Protein AF-A0A8T0FEC9-F1 (afdb_monomer)

Mean predicted aligned error: 18.11 Å

InterPro domains:
  IPR011990 Tetratricopeptide-like helical domain superfamily [G3DSA:1.25.40.10] (4-139)
  IPR011990 Tetratricopeptide-like helical domain superfamily [SSF48452] (19-134)
  IPR025799 Protein arginine N-methyltransferase [PS51678] (121-468)
  IPR025799 Protein arginine N-methyltransferase [PTHR11006] (143-441)
  IPR029063 S-adenosyl-L-methionine-dependent methyltransferase superfamily [G3DSA:3.40.50.150] (140-274)
  IPR029063 S-adenosyl-L-methionine-dependent methyltransferase superfamily [SSF53335] (143-437)
  IPR055135 Protein arginine N-methyltransferase domain [PF22528] (306-437)

Foldseek 3Di:
DDPDPVVVVVVLVVLLVVLVVQLVVCVVVVVLVSSLVSVLVNLVSPVVCCVVCVVVNLVSLLSVLVVCVVVVVLVVNLVSLVSVCVSVVQALSSLQSNLVSCVVVVVLVSSLVSLVSSCVSPVPPVVSQVVNLVSLCVQDPLLVLLVLLQLVVLVLLLVLLLVLVVLPQQAEEEAQCQQVLSQVSNQVSNRPAAEYEHQRPSSQVNNVVLCVVLVGDYHYYNDHLLPDADPPRHVDAGQEYEYDQQALQGQLSVVLVSLLSNVVGRHDAQDDDPDPDDDDDDDDDDDDDDDPDDDSRRHRAYFLFKKFKKKFFKDAPVLCLLFFFDVLLCVLLVPPAGEFEDDPPPDQWDWALCLLGDMGTQADIDGQDIGGSSDSVSSVVLQVKDKTKDKGAGQAKDFRFWMKMWMWGRRDPPGIDTPDRDHPDPNDSHTITIGGDGCVQEQQFGRIAHHGKMKIWIWMRNSGIHTRHIYTPDGPRNPPRVDYQYFHSVVSSVSNVCSVVCVSNDEVCVVDVDLAFEEEEAELAPSRLLRSQLRGNYAYEYEDHPRVVNNVVSCVVSVRDPRRYHYDHLVRLLPDQAEGQEYEYDQADPLQHGDPCSLVSLLSSCVRHYHPNHAYVLQKKWKKKFFKDAPVQVSSQANPACVSSVVSPSRVSGNVSGDRDSDPVSSGDIDTPDDMDIPDMDGSSDPDPVVVVCNPPDDDPPPPCPPGPDMDMHMDRDDPDCLVVVLVVLVVVQDDDDDPVVLVVVLVVLVCLLQVLLQLVLVVCVVVVDQDDDPNHTDPDNVVSSVVSSVVSSVVVCVPPSVLLVVLSVLLSLLQSLLVRLVVLLVVLLPDALVRCDPVVVVVSVVSVVSSVVSLVSSLVVCLASLLCLLVVLLVVLLVLVLVVPPPPVPPDDDVSNVVSSVSSNCSSVVSNLSSLVSLQCQLVSVVSSVVSNVVSVVVNCVVPVDPPDDDVVVVVVVDDRSFRHNVVPGTRHNVVSVVSVVCSVVVSVVVVD

Solvent-accessible surface area (backbone atoms only — not comparable to full-atom values): 54847 Å² total; per-residue (Å²): 139,80,83,53,77,62,64,56,52,54,53,51,52,55,50,38,54,50,26,50,55,48,17,54,49,28,46,77,69,68,37,30,69,62,13,43,55,24,43,50,54,27,38,67,74,42,61,84,53,44,86,79,46,44,67,63,48,52,53,28,50,51,56,38,37,57,52,31,54,76,70,66,37,61,68,61,39,52,51,54,46,50,57,48,33,75,67,40,76,64,39,37,66,59,32,31,53,47,14,53,50,32,39,77,73,65,41,50,69,62,13,47,53,28,14,50,51,14,25,74,56,34,80,82,47,54,71,28,50,54,52,36,44,54,46,28,50,74,62,44,65,55,62,60,23,27,47,48,49,26,40,69,60,52,50,45,50,42,52,42,46,28,51,43,27,70,69,58,34,33,30,38,36,22,44,62,29,48,63,32,64,67,46,51,40,36,51,74,39,63,32,81,42,38,34,34,24,19,58,51,69,60,39,32,55,47,19,55,50,29,37,60,73,61,73,52,88,64,52,76,43,82,34,50,74,88,73,62,41,73,71,77,76,34,85,60,61,25,32,24,39,38,51,75,50,59,44,42,64,50,23,70,60,47,36,52,62,54,50,47,48,34,59,75,70,42,35,44,77,70,89,81,82,81,70,92,75,78,92,76,86,91,85,93,77,89,81,93,87,82,82,95,73,90,80,88,79,64,59,49,44,40,33,49,28,31,36,42,32,33,40,30,50,23,27,28,71,69,64,36,36,48,56,38,69,40,67,65,38,29,59,54,72,68,54,84,59,56,63,40,53,52,78,69,87,90,55,63,52,49,74,42,66,56,52,59,51,78,66,43,69,27,35,79,72,38,78,73,44,77,47,49,64,73,34,69,69,58,42,54,48,37,58,73,49,40,83,38,73,57,74,43,63,24,73,36,62,46,47,52,29,28,35,44,31,27,38,36,41,25,40,47,101,84,38,69,50,67,36,61,81,41,83,93,46,86,86,62,63,60,35,25,20,35,36,71,58,52,73,85,41,33,88,48,43,70,54,66,44,47,61,71,34,51,41,37,38,35,32,39,33,50,52,36,60,32,79,69,41,48,48,68,69,85,64,60,70,52,72,89,68,91,58,73,45,64,38,52,35,69,54,30,35,54,50,40,54,33,55,75,64,59,62,56,69,58,54,59,66,84,78,39,93,58,62,62,40,34,36,35,32,63,28,85,67,56,62,60,55,57,57,38,39,64,79,39,72,27,37,36,42,31,45,71,50,94,57,50,66,50,52,50,53,51,33,58,73,62,67,51,58,74,89,38,54,44,78,36,52,72,66,54,48,68,74,31,81,47,70,18,46,32,41,36,53,59,65,57,42,95,86,65,45,70,43,85,60,50,69,59,52,52,51,54,46,42,76,38,24,41,36,95,90,33,43,37,39,63,36,29,40,31,38,30,33,32,40,29,45,35,67,61,59,47,33,48,29,25,49,85,51,32,76,34,52,81,60,44,67,44,38,82,63,59,46,72,51,44,51,87,79,88,72,68,66,92,55,52,70,65,45,75,74,44,72,80,42,77,74,49,75,47,60,64,65,67,85,62,81,67,59,76,74,54,74,83,72,80,79,83,76,82,66,81,71,82,82,53,77,46,75,49,72,52,71,51,74,52,67,98,80,58,69,69,60,52,42,51,56,53,47,68,78,48,82,81,90,70,70,62,72,61,56,54,51,52,51,50,51,53,71,47,40,26,60,54,54,16,50,46,55,36,51,44,50,58,75,68,68,60,90,50,64,59,98,87,41,76,60,82,52,68,68,57,50,49,51,54,49,27,52,52,38,26,54,47,26,42,63,50,58,41,50,54,45,53,54,44,49,53,54,34,51,53,42,48,44,54,40,50,49,46,46,51,53,35,51,52,58,69,72,46,52,51,86,71,63,39,71,70,52,48,51,52,53,50,53,55,51,49,54,54,51,54,43,51,50,47,48,38,72,69,36,15,58,59,56,36,50,51,38,51,54,27,50,53,48,43,49,53,54,52,43,59,68,68,50,75,84,79,73,84,73,88,58,75,53,60,58,51,47,52,50,53,54,42,49,65,28,49,50,50,41,50,45,44,30,48,42,47,23,42,40,40,55,44,51,49,52,33,51,52,54,51,49,55,46,48,52,56,28,38,75,72,65,79,60,90,78,85,72,66,76,59,56,59,69,71,66,57,76,74,73,64,49,34,26,76,80,77,43,70,35,34,53,71,48,53,58,52,50,54,48,49,54,52,51,53,52,56,62,75,72,113

Sequence (994 aa):
MESTTEDWNQGRQLLLQRCKSRALSCLNEHEYSRAFAHFIVALTVEPSVKGELLNAFLFTLEKLSEKMEKEKQVNEVLMCYEQALDVLPHDSHVLHGLATTLFRLGYVECALSYFLKSYKANPFFTPSLYCMENLKNALVERWHFVMLNDKERNLAYKRAIKRAVENGHKRVLDIGAGTGILSMMAADANAEKVYACEASEIMFAVLQNVVKMNEKSIQVFPKFSTDLVIEEDLPEKVSLIVTEIFDAGLFGENSLETLDHAWEYLLEKDTEDLSPGEENDVSPTCPNHLDKSDVNVCRAKVIPYSADVYVVPVESEHFRKAFKLDNKVKQALDIKEDVIPQYLDEEPYSTEKISNIKFKYLCEPSCILKANFNSPQEIKVLLQGKNLNPSYKCTQSGNLDAFVMWFNLHLDDKETISTAPKEGSDSGCWEQAIFYVLPQYLDGVSLFCNVGDNIEAEFLCRGHFQLKKVKLPNSVPANNFNQKLTMDPSLINYLNSYGTGDIINLNLKDISHVDNASILDTSTFPCLSLKSLKDTSSVAAVLRTQYQSEIEQLRDMYGISHDRLSFKSYEDFCNSKLQCDFLIVDPVELCGLLKKNLLEDVTVLRMQCLKDSGLVVPGQIEIHAILVESETLKEHSKLISDERVDDYKISQIMNAYKIHQDIQFSALLHQKITEPFKLCTIDLNNTSENGTKSFFKDSFKTAEVEVATSAWVWYDIYLKRKQLADLLAKLQEVPFNIGETKINFLLLILCCMPIALSTVTTILIIETKSAYYSYGCKIENPFAVILLVGFKNFFNTVVFPTFENIIAMFYCLICLRLQTEIKHVTLKIQKCHYRSFSESKRIEILRHKSRINGALHCTEEIFARPSFLIVAANLLTCFSILSTYLDNDIWSSEILSVYAECILYSTNCLVPAIFILWIAGGIPIVESEFRETFQEKMCSRMLSTGSIGNLRLEKWFFAKQDNVLTGLGIFSYRRSSIFAVFGSLITYTVLFKD

Secondary structure (DSSP, 8-state):
----HHHHHHHHHHHHHHHHHHHHHHHHTT-HHHHHHHHHHHHHH-GGGHHHHHHHHHHHHHHHHHHHHHTT-HHHHHHHHHHHHHH-TT-HHHHHHHHHHHHHTT-HHHHHHHHHHHHHH-TT-HHHHHHHHHHHHHHS-THHHHHHH-HHHHHHHHHHHHHHHHTT--EEEEES-TTSHHHHHHHHTT-SEEEEE--SHHHHHHHHHHHHHTT---EEESS-GGG--BTTTBSS-BSEEEE----TTSSTTTHHHHHHHIIIIIBPPP-----------------------S------EEES-EEEEEEEEEE-HHHHHHHS--HHHHHHHT--SEEEE---TT-S-EEE-GGGS--EESS--EEEEEEETT-HHHHHHHHH-EEE--EEE-SS-EE--EEEEEEEEESSSS-EEE-SPPTT----S--EEEEE--GGGGTT--SEE-TT-EEEEEEEESSSEEEEEEE-SS-PPP---S-EEEE-HHHHHHHHHHHHSSGGG--GGGT---TT-EEEE-SSS-HHHHHHHHHSS-EEEEE--TTHHHHHHHHHHTT--GGGEEEE-HHHHHHS---EEEEE---B-TTSPBPTTHHHHHHHHHHHHEEEEEEEES-EEEEEEEEEE-HHHHHHHS---GGGGTT-TTHHHHGGG--PPP--TTT---EESS--EEEEEEESS---THHHHHTTTS------TTS--EEEEEEEE--S--HHHHHHHHHHTS-----HHHHHHHHHHHHHHHHHHHHHHHHHHHHTT---EETTEE---HHHHHHHHHHHHHHHHIIIIIIHHHHHHHHHHHHHHHHHHHHHHHHHHHHS-GGG--HHHHHHHHHHHHHHHHHHHHHHHHHHHHHHHHHHHHHHHHHHHHHHHH-GGG-SS--HHHHHHHHHHHHHHHHHHHHHHHHHTTHHHHHHHHHHHHHHHHHHHHHHH------HHHHHHTTSPP---EETTTEE--THHHHHHHHHHHHHHHHT--

Radius of gyration: 39.77 Å; Cα contacts (8 Å, |Δi|>4): 1464; chains: 1; bounding box: 81×115×140 Å

pLDDT: mean 79.52, std 16.79, range [25.55, 98.81]

Organism: Argiope bruennichi (NCBI:txid94029)

Structure (mmCIF, N/CA/C/O backbone):
data_AF-A0A8T0FEC9-F1
#
_entry.id   AF-A0A8T0FEC9-F1
#
loop_
_atom_site.group_PDB
_atom_site.id
_atom_site.type_symbol
_atom_site.label_atom_id
_atom_site.label_alt_id
_atom_site.label_comp_id
_atom_site.label_asym_id
_atom_site.label_entity_id
_atom_site.label_seq_id
_atom_site.pdbx_PDB_ins_code
_atom_site.Cartn_x
_atom_site.Cartn_y
_atom_site.Cartn_z
_atom_site.occupancy
_atom_site.B_iso_or_equiv
_atom_site.auth_seq_id
_atom_site.auth_comp_id
_atom_site.auth_asym_id
_atom_site.auth_atom_id
_atom_site.pdbx_PDB_model_num
ATOM 1 N N . MET A 1 1 ? 26.287 68.658 -5.099 1.00 44.84 1 MET A N 1
ATOM 2 C CA . MET A 1 1 ? 25.020 67.941 -4.852 1.00 44.84 1 MET A CA 1
ATOM 3 C C . MET A 1 1 ? 25.373 66.724 -4.025 1.00 44.84 1 MET A C 1
ATOM 5 O O . MET A 1 1 ? 25.632 65.664 -4.570 1.00 44.84 1 MET A O 1
ATOM 9 N N . GLU A 1 2 ? 25.505 66.928 -2.721 1.00 50.25 2 GLU A N 1
ATOM 10 C CA . GLU A 1 2 ? 25.789 65.876 -1.749 1.00 50.25 2 GLU A CA 1
ATOM 11 C C . GLU A 1 2 ? 24.482 65.646 -0.990 1.00 50.25 2 GLU A C 1
ATOM 13 O O . GLU A 1 2 ? 24.206 66.347 -0.021 1.00 50.25 2 GLU A O 1
ATOM 18 N N . SER A 1 3 ? 23.618 64.746 -1.478 1.00 49.72 3 SER A N 1
ATOM 19 C CA . SER A 1 3 ? 22.569 64.205 -0.610 1.00 49.72 3 SER A CA 1
ATOM 20 C C . SER A 1 3 ? 23.253 63.198 0.303 1.00 49.72 3 SER A C 1
ATOM 22 O O . SER A 1 3 ? 23.749 62.166 -0.158 1.00 49.72 3 SER A O 1
ATOM 24 N N . THR A 1 4 ? 23.343 63.550 1.575 1.00 57.47 4 THR A N 1
ATOM 25 C CA . THR A 1 4 ? 23.932 62.731 2.625 1.00 57.47 4 THR A CA 1
ATOM 26 C C . THR A 1 4 ? 23.142 61.429 2.770 1.00 57.47 4 THR A C 1
ATOM 28 O O . THR A 1 4 ? 21.935 61.363 2.537 1.00 57.47 4 THR A O 1
ATOM 31 N N . THR A 1 5 ? 23.826 60.358 3.153 1.00 57.78 5 THR A N 1
ATOM 32 C CA . THR A 1 5 ? 23.263 59.018 3.386 1.00 57.78 5 THR A CA 1
ATOM 33 C C . THR A 1 5 ? 22.081 58.995 4.378 1.00 57.78 5 THR A C 1
ATOM 35 O O . THR A 1 5 ? 21.315 58.034 4.380 1.00 57.78 5 THR A O 1
ATOM 38 N N . GLU A 1 6 ? 21.887 60.047 5.183 1.00 57.72 6 GLU A N 1
ATOM 39 C CA . GLU A 1 6 ? 20.744 60.226 6.095 1.00 57.72 6 GLU A CA 1
ATOM 40 C C . GLU A 1 6 ? 19.418 60.547 5.384 1.00 57.72 6 GLU A C 1
ATOM 42 O O . GLU A 1 6 ? 18.418 59.885 5.672 1.00 57.72 6 GLU A O 1
ATOM 47 N N . ASP A 1 7 ? 19.400 61.470 4.414 1.00 62.22 7 ASP A N 1
ATOM 48 C CA . ASP A 1 7 ? 18.182 61.821 3.655 1.00 62.22 7 ASP A CA 1
ATOM 49 C C . ASP A 1 7 ? 17.648 60.611 2.872 1.00 62.22 7 ASP A C 1
ATOM 51 O O . ASP A 1 7 ? 16.439 60.380 2.756 1.00 62.22 7 ASP A O 1
ATOM 55 N N . TRP A 1 8 ? 18.571 59.786 2.374 1.00 66.62 8 TRP A N 1
ATOM 56 C CA . TRP A 1 8 ? 18.247 58.571 1.635 1.00 66.62 8 TRP A CA 1
ATOM 57 C C . TRP A 1 8 ? 17.603 57.504 2.535 1.00 66.62 8 TRP A C 1
ATOM 59 O O . TRP A 1 8 ? 16.607 56.883 2.158 1.00 66.62 8 TRP A O 1
ATOM 69 N N . ASN A 1 9 ? 18.107 57.335 3.762 1.00 71.94 9 ASN A N 1
ATOM 70 C CA . ASN A 1 9 ? 17.534 56.412 4.746 1.00 71.94 9 ASN A CA 1
ATOM 71 C C . ASN A 1 9 ? 16.155 56.870 5.246 1.00 71.94 9 ASN A C 1
ATOM 73 O O . ASN A 1 9 ? 15.258 56.040 5.420 1.00 71.94 9 ASN A O 1
ATOM 77 N N . GLN A 1 10 ? 15.947 58.178 5.418 1.00 77.31 10 GLN A N 1
ATOM 78 C CA . GLN A 1 10 ? 14.655 58.729 5.831 1.00 77.31 10 GLN A CA 1
ATOM 79 C C . GLN A 1 10 ? 13.586 58.573 4.735 1.00 77.31 10 GLN A C 1
ATOM 81 O O . GLN A 1 10 ? 12.463 58.143 5.013 1.00 77.31 10 GLN A O 1
ATOM 86 N N . GLY A 1 11 ? 13.944 58.834 3.472 1.00 79.62 11 GLY A N 1
ATOM 87 C CA . GLY A 1 11 ? 13.072 58.584 2.321 1.00 79.62 11 GLY A CA 1
ATOM 88 C C . GLY A 1 11 ? 12.702 57.104 2.166 1.00 79.62 11 GLY A C 1
ATOM 89 O O . GLY A 1 11 ? 11.538 56.775 1.920 1.00 79.62 11 GLY A O 1
ATOM 90 N N . ARG A 1 12 ? 13.667 56.203 2.391 1.00 81.75 12 ARG A N 1
ATOM 91 C CA . ARG A 1 12 ? 13.466 54.748 2.353 1.00 81.75 12 ARG A CA 1
ATOM 92 C C . ARG A 1 12 ? 12.464 54.268 3.408 1.00 81.75 12 ARG A C 1
ATOM 94 O O . ARG A 1 12 ? 11.558 53.504 3.076 1.00 81.75 12 ARG A O 1
ATOM 101 N N . GLN A 1 13 ? 12.565 54.750 4.649 1.00 82.81 13 GLN A N 1
ATOM 102 C CA . GLN A 1 13 ? 11.613 54.385 5.708 1.00 82.81 13 GLN A CA 1
ATOM 103 C C . GLN A 1 13 ? 10.195 54.910 5.444 1.00 82.81 13 GLN A C 1
ATOM 105 O O . GLN A 1 13 ? 9.222 54.182 5.648 1.00 82.81 13 GLN A O 1
ATOM 110 N N . LEU A 1 14 ? 10.061 56.138 4.932 1.00 86.06 14 LEU A N 1
ATOM 111 C CA . LEU A 1 14 ? 8.759 56.703 4.558 1.00 86.06 14 LEU A CA 1
ATOM 112 C C . LEU A 1 14 ? 8.088 55.914 3.425 1.00 86.06 14 LEU A C 1
ATOM 114 O O . LEU A 1 14 ? 6.877 55.675 3.468 1.00 86.06 14 LEU A O 1
ATOM 118 N N . LEU A 1 15 ? 8.863 55.496 2.419 1.00 87.06 15 LEU A N 1
ATOM 119 C CA . LEU A 1 15 ? 8.370 54.657 1.328 1.00 87.06 15 LEU A CA 1
ATOM 120 C C . LEU A 1 15 ? 7.892 53.296 1.849 1.00 87.06 15 LEU A C 1
ATOM 122 O O . LEU A 1 15 ? 6.778 52.882 1.528 1.00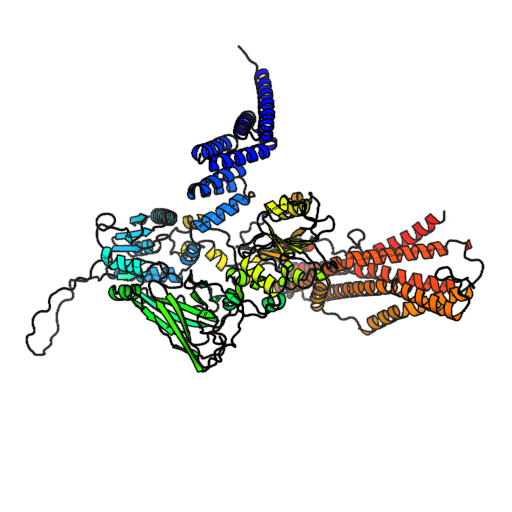 87.06 15 LEU A O 1
ATOM 126 N N . LEU A 1 16 ? 8.688 52.642 2.699 1.00 87.50 16 LEU A N 1
ATOM 127 C CA . LEU A 1 16 ? 8.346 51.357 3.309 1.00 87.50 16 LEU A CA 1
ATOM 128 C C . LEU A 1 16 ? 7.035 51.432 4.102 1.00 87.50 16 LEU A C 1
ATOM 130 O O . LEU A 1 16 ? 6.138 50.610 3.903 1.00 87.50 16 LEU A O 1
ATOM 134 N N . GLN A 1 17 ? 6.888 52.446 4.959 1.00 87.19 17 GLN A N 1
ATOM 135 C CA . GLN A 1 17 ? 5.692 52.628 5.781 1.00 87.19 17 GLN A CA 1
ATOM 136 C C . GLN A 1 17 ? 4.437 52.852 4.921 1.00 87.19 17 GLN A C 1
ATOM 138 O O . GLN A 1 17 ? 3.382 52.274 5.197 1.00 87.19 17 GLN A O 1
ATOM 143 N N . ARG A 1 18 ? 4.552 53.643 3.843 1.00 89.31 18 ARG A N 1
ATOM 144 C CA . ARG A 1 18 ? 3.454 53.875 2.891 1.00 89.31 18 ARG A CA 1
ATOM 145 C C . ARG A 1 18 ? 3.078 52.615 2.117 1.00 89.31 18 ARG A C 1
ATOM 147 O O . ARG A 1 18 ? 1.889 52.316 2.024 1.00 89.31 18 ARG A O 1
ATOM 154 N N . CYS A 1 19 ? 4.054 51.883 1.578 1.00 90.31 19 CYS A N 1
ATOM 155 C CA . CYS A 1 19 ? 3.794 50.647 0.837 1.00 90.31 19 CYS A CA 1
ATOM 156 C C . CYS A 1 19 ? 3.143 49.594 1.733 1.00 90.31 19 CYS A C 1
ATOM 158 O O . CYS A 1 19 ? 2.130 49.023 1.346 1.00 90.31 19 CYS A O 1
ATOM 160 N N . LYS A 1 20 ? 3.638 49.412 2.961 1.00 89.75 20 LYS A N 1
ATOM 161 C CA . LYS A 1 20 ? 3.048 48.489 3.938 1.00 89.75 20 LYS A CA 1
ATOM 162 C C . LYS A 1 20 ? 1.596 48.835 4.273 1.00 89.75 20 LYS A C 1
ATOM 164 O O . LYS A 1 20 ? 0.726 47.969 4.217 1.00 89.75 20 LYS A O 1
ATOM 169 N N . SER A 1 21 ? 1.324 50.098 4.606 1.00 90.19 21 SER A N 1
ATOM 170 C CA . SER A 1 21 ? -0.034 50.544 4.940 1.00 90.19 21 SER A CA 1
ATOM 171 C C . SER A 1 21 ? -0.998 50.366 3.765 1.00 90.19 21 SER A C 1
ATOM 173 O O . SER A 1 21 ? -2.116 49.896 3.968 1.00 90.19 21 SER A O 1
ATOM 175 N N . ARG A 1 22 ? -0.562 50.680 2.537 1.00 92.06 22 ARG A N 1
ATOM 176 C CA . ARG A 1 22 ? -1.381 50.473 1.336 1.00 92.06 22 ARG A CA 1
ATOM 177 C C . ARG A 1 22 ? -1.599 49.002 1.015 1.00 92.06 22 ARG A C 1
ATOM 179 O O . ARG A 1 22 ? -2.723 48.640 0.697 1.00 92.06 22 ARG A O 1
ATOM 186 N N . ALA A 1 23 ? -0.570 48.164 1.138 1.00 90.50 23 ALA A N 1
ATOM 187 C CA . ALA A 1 23 ? -0.684 46.731 0.886 1.00 90.50 23 ALA A CA 1
ATOM 188 C C . ALA A 1 23 ? -1.773 46.093 1.764 1.00 90.50 23 ALA A C 1
ATOM 190 O O . ALA A 1 23 ? -2.643 45.391 1.255 1.00 90.50 23 ALA A O 1
ATOM 191 N N . LEU A 1 24 ? -1.781 46.414 3.063 1.00 89.94 24 LEU A N 1
ATOM 192 C CA . LEU A 1 24 ? -2.787 45.916 4.006 1.00 89.94 24 LEU A CA 1
ATOM 193 C C . LEU A 1 24 ? -4.190 46.494 3.747 1.00 89.94 24 LEU A C 1
ATOM 195 O O . LEU A 1 24 ? -5.170 45.766 3.869 1.00 89.94 24 LEU A O 1
ATOM 199 N N . SER A 1 25 ? -4.303 47.771 3.359 1.00 92.88 25 SER A N 1
ATOM 200 C CA . SER A 1 25 ? -5.598 48.371 2.983 1.00 92.88 25 SER A CA 1
ATOM 201 C C . SER A 1 25 ? -6.195 47.684 1.756 1.00 92.88 25 SER A C 1
ATOM 203 O O . SER A 1 25 ? -7.327 47.214 1.810 1.00 92.88 25 SER A O 1
ATOM 205 N N . CYS A 1 26 ? -5.410 47.547 0.680 1.00 93.12 26 CYS A N 1
ATOM 206 C CA . CYS A 1 26 ? -5.843 46.869 -0.541 1.00 93.12 26 CYS A CA 1
ATOM 207 C C . CYS A 1 26 ? -6.216 45.406 -0.275 1.00 93.12 26 CYS A C 1
ATOM 209 O O . CYS A 1 26 ? -7.169 44.905 -0.863 1.00 93.12 26 CYS A O 1
ATOM 211 N N . LEU A 1 27 ? -5.496 44.723 0.623 1.00 90.00 27 LEU A N 1
ATOM 212 C CA . LEU A 1 27 ? -5.830 43.357 1.015 1.00 90.00 27 LEU A CA 1
ATOM 213 C C . LEU A 1 27 ? -7.209 43.277 1.692 1.00 90.00 27 LEU A C 1
ATOM 215 O O . LEU A 1 27 ? -8.019 42.433 1.316 1.00 90.00 27 LEU A O 1
ATOM 219 N N . ASN A 1 28 ? -7.505 44.178 2.633 1.00 89.12 28 ASN A N 1
ATOM 220 C CA . ASN A 1 28 ? -8.816 44.242 3.294 1.00 89.12 28 ASN A CA 1
ATOM 221 C C . ASN A 1 28 ? -9.952 44.588 2.312 1.00 89.12 28 ASN A C 1
ATOM 223 O O . ASN A 1 28 ? -11.082 44.126 2.465 1.00 89.12 28 ASN A O 1
ATOM 227 N N . GLU A 1 29 ? -9.646 45.366 1.275 1.00 92.38 29 GLU A N 1
ATOM 228 C CA . GLU A 1 29 ? -10.561 45.716 0.181 1.00 92.38 29 GLU A CA 1
ATOM 229 C C . GLU A 1 29 ? -10.666 44.620 -0.899 1.00 92.38 29 GLU A C 1
ATOM 231 O O . GLU A 1 29 ? -11.400 44.787 -1.869 1.00 92.38 29 GLU A O 1
ATOM 236 N N . HIS A 1 30 ? -9.981 43.480 -0.728 1.00 89.94 30 HIS A N 1
ATOM 237 C CA . HIS A 1 30 ? -9.930 42.363 -1.683 1.00 89.94 30 HIS A CA 1
ATOM 238 C C . HIS A 1 30 ? -9.327 42.741 -3.058 1.00 89.94 30 HIS A C 1
ATOM 240 O O . HIS A 1 30 ? -9.510 42.042 -4.057 1.00 89.94 30 HIS A O 1
ATOM 246 N N . GLU A 1 31 ? -8.544 43.824 -3.127 1.00 93.12 31 GLU A N 1
ATOM 247 C CA . GLU A 1 31 ? -7.797 44.252 -4.315 1.00 93.12 31 GLU A CA 1
ATOM 248 C C . GLU A 1 31 ? -6.422 43.553 -4.394 1.00 93.12 31 GLU A C 1
ATOM 250 O O . GLU A 1 31 ? -5.362 44.187 -4.317 1.00 93.12 31 GLU A O 1
ATOM 255 N N . TYR A 1 32 ? -6.423 42.225 -4.558 1.00 92.88 32 TYR A N 1
ATOM 256 C CA . TYR A 1 32 ? -5.216 41.388 -4.441 1.00 92.88 32 TYR A CA 1
ATOM 257 C C . TYR A 1 32 ? -4.060 41.799 -5.367 1.00 92.88 32 TYR A C 1
ATOM 259 O O . TYR A 1 32 ? -2.910 41.798 -4.940 1.00 92.88 32 TYR A O 1
ATOM 267 N N . SER A 1 33 ? -4.334 42.225 -6.606 1.00 92.06 33 SER A N 1
ATOM 268 C CA . SER A 1 33 ? -3.286 42.645 -7.552 1.00 92.06 33 SER A CA 1
ATOM 269 C C . SER A 1 33 ? -2.540 43.900 -7.082 1.00 92.06 33 SER A C 1
ATOM 271 O O . SER A 1 33 ? -1.316 43.979 -7.191 1.00 92.06 33 SER A O 1
ATOM 273 N N . ARG A 1 34 ? -3.261 44.887 -6.526 1.00 92.94 34 ARG A N 1
ATOM 274 C CA . ARG A 1 34 ? -2.649 46.116 -5.993 1.00 92.94 34 ARG A CA 1
ATOM 275 C C . ARG A 1 34 ? -1.933 45.853 -4.676 1.00 92.94 34 ARG A C 1
ATOM 277 O O . ARG A 1 34 ? -0.837 46.373 -4.467 1.00 92.94 34 ARG A O 1
ATOM 284 N N . ALA A 1 35 ? -2.527 45.022 -3.820 1.00 94.44 35 ALA A N 1
ATOM 285 C CA . ALA A 1 35 ? -1.894 44.575 -2.587 1.00 94.44 35 ALA A CA 1
ATOM 286 C C . ALA A 1 35 ? -0.553 43.882 -2.882 1.00 94.44 35 ALA A C 1
ATOM 288 O O . ALA A 1 35 ? 0.465 44.265 -2.308 1.00 94.44 35 ALA A O 1
ATOM 289 N N . PHE A 1 36 ? -0.528 42.948 -3.841 1.00 95.38 36 PHE A N 1
ATOM 290 C CA . PHE A 1 36 ? 0.675 42.230 -4.263 1.00 95.38 36 PHE A CA 1
ATOM 291 C C . PHE A 1 36 ? 1.779 43.182 -4.736 1.00 95.38 36 PHE A C 1
ATOM 293 O O . PHE A 1 36 ? 2.889 43.131 -4.212 1.00 95.38 36 PHE A O 1
ATOM 300 N N . ALA A 1 37 ? 1.467 44.122 -5.635 1.00 94.25 37 ALA A N 1
ATOM 301 C CA . ALA A 1 37 ? 2.440 45.104 -6.117 1.00 94.25 37 ALA A CA 1
ATOM 302 C C . ALA A 1 37 ? 3.047 45.945 -4.975 1.00 94.25 37 ALA A C 1
ATOM 304 O O . ALA A 1 37 ? 4.256 46.182 -4.941 1.00 94.25 37 ALA A O 1
ATOM 305 N N . HIS A 1 38 ? 2.231 46.371 -4.005 1.00 94.06 38 HIS A N 1
ATOM 306 C CA . HIS A 1 38 ? 2.720 47.106 -2.837 1.00 94.06 38 HIS A CA 1
ATOM 307 C C . HIS A 1 38 ? 3.571 46.244 -1.896 1.00 94.06 38 HIS A C 1
ATOM 309 O O . HIS A 1 38 ? 4.562 46.750 -1.362 1.00 94.06 38 HIS A O 1
ATOM 315 N N . PHE A 1 39 ? 3.233 44.963 -1.718 1.00 93.88 39 PHE A N 1
ATOM 316 C CA . PHE A 1 39 ? 4.066 44.032 -0.961 1.00 93.88 39 PHE A CA 1
ATOM 317 C C . PHE A 1 39 ? 5.415 43.776 -1.638 1.00 93.88 39 PHE A C 1
ATOM 319 O O . PHE A 1 39 ? 6.428 43.816 -0.944 1.00 93.88 39 PHE A O 1
ATOM 326 N N . ILE A 1 40 ? 5.451 43.586 -2.963 1.00 93.75 40 ILE A N 1
ATOM 327 C CA . ILE A 1 40 ? 6.703 43.427 -3.719 1.00 93.75 40 ILE A CA 1
ATOM 328 C C . ILE A 1 40 ? 7.610 44.633 -3.480 1.00 93.75 40 ILE A C 1
ATOM 330 O O . ILE A 1 40 ? 8.728 44.462 -3.008 1.00 93.75 40 ILE A O 1
ATOM 334 N N . VAL A 1 41 ? 7.109 45.859 -3.676 1.00 92.25 41 VAL A N 1
ATOM 335 C CA . VAL A 1 41 ? 7.908 47.073 -3.430 1.00 92.25 41 VAL A CA 1
ATOM 336 C C . VAL A 1 41 ? 8.391 47.147 -1.979 1.00 92.25 41 VAL A C 1
ATOM 338 O O . VAL A 1 41 ? 9.546 47.490 -1.743 1.00 92.25 41 VAL A O 1
ATOM 341 N N . ALA A 1 42 ? 7.542 46.823 -0.998 1.00 90.31 42 ALA A N 1
ATOM 342 C CA . ALA A 1 42 ? 7.940 46.837 0.410 1.00 90.31 42 ALA A CA 1
ATOM 343 C C . ALA A 1 42 ? 9.076 45.838 0.703 1.00 90.31 42 ALA A C 1
ATOM 345 O O . ALA A 1 42 ? 10.049 46.204 1.364 1.00 90.31 42 ALA A O 1
ATOM 346 N N . LEU A 1 43 ? 8.980 44.613 0.176 1.00 88.81 43 LEU A N 1
ATOM 347 C CA . LEU A 1 43 ? 9.977 43.555 0.360 1.00 88.81 43 LEU A CA 1
ATOM 348 C C . LEU A 1 43 ? 11.275 43.827 -0.417 1.00 88.81 43 LEU A C 1
ATOM 350 O O . LEU A 1 43 ? 12.351 43.543 0.103 1.00 88.81 43 LEU A O 1
ATOM 354 N N . THR A 1 44 ? 11.204 44.439 -1.604 1.00 89.75 44 THR A N 1
ATOM 355 C CA . THR A 1 44 ? 12.387 44.903 -2.350 1.00 89.75 44 THR A CA 1
ATOM 356 C C . THR A 1 44 ? 13.108 46.028 -1.604 1.00 89.75 44 THR A C 1
ATOM 358 O O . THR A 1 44 ? 14.337 46.061 -1.560 1.00 89.75 44 THR A O 1
ATOM 361 N N . VAL A 1 45 ? 12.357 46.970 -1.019 1.00 86.75 45 VAL A N 1
ATOM 362 C CA . VAL A 1 45 ? 12.921 48.131 -0.314 1.00 86.75 45 VAL A CA 1
ATOM 363 C C . VAL A 1 45 ? 13.571 47.728 1.004 1.00 86.75 45 VAL A C 1
ATOM 365 O O . VAL A 1 45 ? 14.627 48.269 1.329 1.00 86.75 45 VAL A O 1
ATOM 368 N N . GLU A 1 46 ? 12.972 46.823 1.779 1.00 85.94 46 GLU A N 1
ATOM 369 C CA . GLU A 1 46 ? 13.501 46.389 3.075 1.00 85.94 46 GLU A CA 1
ATOM 370 C C . GLU A 1 46 ? 13.201 44.900 3.337 1.00 85.94 46 GLU A C 1
ATOM 372 O O . GLU A 1 46 ? 12.186 44.562 3.945 1.00 85.94 46 GLU A O 1
ATOM 377 N N . PRO A 1 47 ? 14.101 43.982 2.944 1.00 82.44 47 PRO A N 1
ATOM 378 C CA . PRO A 1 47 ? 13.895 42.547 3.148 1.00 82.44 47 PRO A CA 1
ATOM 379 C C . PRO A 1 47 ? 13.728 42.137 4.621 1.00 82.44 47 PRO A C 1
ATOM 381 O O . PRO A 1 47 ? 13.135 41.096 4.908 1.00 82.44 47 PRO A O 1
ATOM 384 N N . SER A 1 48 ? 14.214 42.944 5.577 1.00 78.69 48 SER A N 1
ATOM 385 C CA . SER A 1 48 ? 14.119 42.634 7.012 1.00 78.69 48 SER A CA 1
ATOM 386 C C . SER A 1 48 ? 12.684 42.627 7.558 1.00 78.69 48 SER A C 1
ATOM 388 O O . SER A 1 48 ? 12.423 41.933 8.541 1.00 78.69 48 SER A O 1
ATOM 390 N N . VAL A 1 49 ? 11.723 43.296 6.900 1.00 81.75 49 VAL A N 1
ATOM 391 C CA . VAL A 1 49 ? 10.303 43.254 7.308 1.00 81.75 49 VAL A CA 1
ATOM 392 C C . VAL A 1 49 ? 9.569 41.986 6.863 1.00 81.75 49 VAL A C 1
ATOM 394 O O . VAL A 1 49 ? 8.383 41.833 7.160 1.00 81.75 49 VAL A O 1
ATOM 397 N N . LYS A 1 50 ? 10.260 41.046 6.196 1.00 77.81 50 LYS A N 1
ATOM 398 C CA . LYS A 1 50 ? 9.698 39.758 5.757 1.00 77.81 50 LYS A CA 1
ATOM 399 C C . LYS A 1 50 ? 8.868 39.092 6.852 1.00 77.81 50 LYS A C 1
ATOM 401 O O . LYS A 1 50 ? 7.726 38.737 6.599 1.00 77.81 50 LYS A O 1
ATOM 406 N N . GLY A 1 51 ? 9.421 38.939 8.058 1.00 78.25 51 GLY A N 1
ATOM 407 C CA . GLY A 1 51 ? 8.754 38.214 9.147 1.00 78.25 51 GLY A CA 1
ATOM 408 C C . GLY A 1 51 ? 7.393 38.798 9.539 1.00 78.25 51 GLY A C 1
ATOM 409 O O . GLY A 1 51 ? 6.518 38.061 9.976 1.00 78.25 51 GLY A O 1
ATOM 410 N N . GLU A 1 52 ? 7.198 40.101 9.340 1.00 83.81 52 GLU A N 1
ATOM 411 C CA . GLU A 1 52 ? 5.942 40.782 9.645 1.00 83.81 52 GLU A CA 1
ATOM 412 C C . GLU A 1 52 ? 4.908 40.647 8.519 1.00 83.81 52 GLU A C 1
ATOM 414 O O . GLU A 1 52 ? 3.720 40.475 8.786 1.00 83.81 52 GLU A O 1
ATOM 419 N N . LEU A 1 53 ? 5.344 40.732 7.258 1.00 86.69 53 LEU A N 1
ATOM 420 C CA . LEU A 1 53 ? 4.441 40.782 6.101 1.00 86.69 53 LEU A CA 1
ATOM 421 C C . LEU A 1 53 ? 4.194 39.420 5.445 1.00 86.69 53 LEU A C 1
ATOM 423 O O . LEU A 1 53 ? 3.295 39.320 4.613 1.00 86.69 53 LEU A O 1
ATOM 427 N N . LEU A 1 54 ? 4.955 38.384 5.812 1.00 83.69 54 LEU A N 1
ATOM 428 C CA . LEU A 1 54 ? 4.973 37.093 5.119 1.00 83.69 54 LEU A CA 1
ATOM 429 C C . LEU A 1 54 ? 3.579 36.480 4.954 1.00 83.69 54 LEU A C 1
ATOM 431 O O . LEU A 1 54 ? 3.188 36.174 3.835 1.00 83.69 54 LEU A O 1
ATOM 435 N N . ASN A 1 55 ? 2.804 36.349 6.033 1.00 83.88 55 ASN A N 1
ATOM 436 C CA . ASN A 1 55 ? 1.492 35.694 5.968 1.00 83.88 55 ASN A CA 1
ATOM 437 C C . ASN A 1 55 ? 0.508 36.456 5.069 1.00 83.88 55 ASN A C 1
ATOM 439 O O . ASN A 1 55 ? -0.183 35.851 4.254 1.00 83.88 55 ASN A O 1
ATOM 443 N N . ALA A 1 56 ? 0.475 37.787 5.184 1.00 88.19 56 ALA A N 1
ATOM 444 C CA . ALA A 1 56 ? -0.390 38.628 4.362 1.00 88.19 56 ALA A CA 1
ATOM 445 C C . ALA A 1 56 ? 0.035 38.597 2.885 1.00 88.19 56 ALA A C 1
ATOM 447 O O . ALA A 1 56 ? -0.816 38.536 1.999 1.00 88.19 56 ALA A O 1
ATOM 448 N N . PHE A 1 57 ? 1.344 38.587 2.619 1.00 91.94 57 PHE A N 1
ATOM 449 C CA . PHE A 1 57 ? 1.893 38.454 1.273 1.00 91.94 57 PHE A CA 1
ATOM 450 C C . PHE A 1 57 ? 1.542 37.105 0.640 1.00 91.94 57 PHE A C 1
ATOM 452 O O . PHE A 1 57 ? 1.015 37.082 -0.469 1.00 91.94 57 PHE A O 1
ATOM 459 N N . LEU A 1 58 ? 1.782 35.997 1.350 1.00 88.94 58 LEU A N 1
ATOM 460 C CA . LEU A 1 58 ? 1.495 34.644 0.865 1.00 88.94 58 LEU A CA 1
ATOM 461 C C . LEU A 1 58 ? 0.005 34.456 0.576 1.00 88.94 58 LEU A C 1
ATOM 463 O O . LEU A 1 58 ? -0.344 33.999 -0.507 1.00 88.94 58 LEU A O 1
ATOM 467 N N . PHE A 1 59 ? -0.867 34.896 1.487 1.00 88.75 59 PHE A N 1
ATOM 468 C CA . PHE A 1 59 ? -2.314 34.863 1.273 1.00 88.75 59 PHE A CA 1
ATOM 469 C C . PHE A 1 59 ? -2.736 35.706 0.059 1.00 88.75 59 PHE A C 1
ATOM 471 O O . PHE A 1 59 ? -3.578 35.292 -0.735 1.00 88.75 59 PHE A O 1
ATOM 478 N N . THR A 1 60 ? -2.128 36.885 -0.124 1.00 93.44 60 THR A N 1
ATOM 479 C CA . THR A 1 60 ? -2.394 37.737 -1.294 1.00 93.44 60 THR A CA 1
ATOM 480 C C . THR A 1 60 ? -1.975 37.047 -2.592 1.00 93.44 60 THR A C 1
ATOM 482 O O . THR A 1 60 ? -2.734 37.072 -3.557 1.00 93.44 60 THR A O 1
ATOM 485 N N . LEU A 1 61 ? -0.791 36.428 -2.619 1.00 92.69 61 LEU A N 1
ATOM 486 C CA . LEU A 1 61 ? -0.271 35.698 -3.777 1.00 92.69 61 LEU A CA 1
ATOM 487 C C . LEU A 1 61 ? -1.139 34.475 -4.113 1.00 92.69 61 LEU A C 1
ATOM 489 O O . LEU A 1 61 ? -1.450 34.248 -5.280 1.00 92.69 61 LEU A O 1
ATOM 493 N N . GLU A 1 62 ? -1.584 33.724 -3.107 1.00 88.62 62 GLU A N 1
ATOM 494 C CA . GLU A 1 62 ? -2.504 32.593 -3.277 1.00 88.62 62 GLU A CA 1
ATOM 495 C C . GLU A 1 62 ? -3.849 33.046 -3.864 1.00 88.62 62 GLU A C 1
ATOM 497 O O . GLU A 1 62 ? -4.286 32.531 -4.888 1.00 88.62 62 GLU A O 1
ATOM 502 N N . LYS A 1 63 ? -4.484 34.083 -3.302 1.00 89.81 63 LYS A N 1
ATOM 503 C CA . LYS A 1 63 ? -5.764 34.587 -3.834 1.00 89.81 63 LYS A CA 1
ATOM 504 C C . LYS A 1 63 ? -5.632 35.199 -5.227 1.00 89.81 63 LYS A C 1
ATOM 506 O O . LYS A 1 63 ? -6.540 35.067 -6.049 1.00 89.81 63 LYS A O 1
ATOM 511 N N . LEU A 1 64 ? -4.513 35.869 -5.503 1.00 91.44 64 LEU A N 1
ATOM 512 C CA . LEU A 1 64 ? -4.225 36.432 -6.819 1.00 91.44 64 LEU A CA 1
ATOM 513 C C . LEU A 1 64 ? -4.037 35.330 -7.870 1.00 91.44 64 LEU A C 1
ATOM 515 O O . LEU A 1 64 ? -4.657 35.404 -8.931 1.00 91.44 64 LEU A O 1
ATOM 519 N N . SER A 1 65 ? -3.237 34.307 -7.560 1.00 87.69 65 SER A N 1
ATOM 520 C CA . SER A 1 65 ? -3.006 33.162 -8.450 1.00 87.69 65 SER A CA 1
ATOM 521 C C . SER A 1 65 ? -4.288 32.368 -8.701 1.00 87.69 65 SER A C 1
ATOM 523 O O . SER A 1 65 ? -4.631 32.160 -9.859 1.00 87.69 65 SER A O 1
ATOM 525 N N . GLU A 1 66 ? -5.074 32.043 -7.667 1.00 85.06 66 GLU A N 1
ATOM 526 C CA . GLU A 1 66 ? -6.384 31.384 -7.817 1.00 85.06 66 GLU A CA 1
ATOM 527 C C . GLU A 1 66 ? -7.323 32.148 -8.765 1.00 85.06 66 GLU A C 1
ATOM 529 O O . GLU A 1 66 ? -8.042 31.548 -9.569 1.00 85.06 66 GLU A O 1
ATOM 534 N N . LYS A 1 67 ? -7.348 33.484 -8.665 1.00 87.62 67 LYS A N 1
ATOM 535 C CA . LYS A 1 67 ? -8.174 34.328 -9.534 1.00 87.62 67 LYS A CA 1
ATOM 536 C C . LYS A 1 67 ? -7.686 34.282 -10.985 1.00 87.62 67 LYS A C 1
ATOM 538 O O . LYS A 1 67 ? -8.495 34.072 -11.884 1.00 87.62 67 LYS A O 1
ATOM 543 N N . MET A 1 68 ? -6.386 34.458 -11.209 1.00 87.25 68 MET A N 1
ATOM 544 C CA . MET A 1 68 ? -5.791 34.456 -12.551 1.00 87.25 68 MET A CA 1
ATOM 545 C C . MET A 1 68 ? -5.870 33.076 -13.222 1.00 87.25 68 MET A C 1
ATOM 547 O O . MET A 1 68 ? -6.150 32.992 -14.417 1.00 87.25 68 MET A O 1
ATOM 551 N N . GLU A 1 69 ? -5.721 31.986 -12.462 1.00 82.00 69 GLU A N 1
ATOM 552 C CA . GLU A 1 69 ? -5.928 30.616 -12.951 1.00 82.00 69 GLU A CA 1
ATOM 553 C C . GLU A 1 69 ? -7.365 30.413 -13.456 1.00 82.00 69 GLU A C 1
ATOM 555 O O . GLU A 1 69 ? -7.565 29.890 -14.555 1.00 82.00 69 GLU A O 1
ATOM 560 N N . LYS A 1 70 ? -8.377 30.892 -12.713 1.00 84.19 70 LYS A N 1
ATOM 561 C CA . LYS A 1 70 ? -9.789 30.856 -13.152 1.00 84.19 70 LYS A CA 1
ATOM 562 C C . LYS A 1 70 ? -10.022 31.655 -14.435 1.00 84.19 70 LYS A C 1
ATOM 564 O O . LYS A 1 70 ? -10.835 31.257 -15.267 1.00 84.19 70 LYS A O 1
ATOM 569 N N . GLU A 1 71 ? -9.299 32.757 -14.606 1.00 88.50 71 GLU A N 1
ATOM 570 C CA . GLU A 1 71 ? -9.317 33.590 -15.813 1.00 88.50 71 GLU A CA 1
ATOM 571 C C . GLU A 1 71 ? -8.440 33.024 -16.953 1.00 88.50 71 GLU A C 1
ATOM 573 O O . GLU A 1 71 ? -8.382 33.618 -18.029 1.00 88.50 71 GLU A O 1
ATOM 578 N N . LYS A 1 72 ? -7.801 31.857 -16.756 1.00 82.00 72 LYS A N 1
ATOM 579 C CA . LYS A 1 72 ? -6.882 31.184 -17.698 1.00 82.00 72 LYS A CA 1
ATOM 580 C C . LYS A 1 72 ? -5.655 32.025 -18.092 1.00 82.00 72 LYS A C 1
ATOM 582 O O . LYS A 1 72 ? -5.079 31.828 -19.161 1.00 82.00 72 LYS A O 1
ATOM 587 N N . GLN A 1 73 ? -5.231 32.932 -17.217 1.00 85.44 73 GLN A N 1
ATOM 588 C CA . GLN A 1 73 ? -4.065 33.808 -17.379 1.00 85.44 73 GLN A CA 1
ATOM 589 C C . GLN A 1 73 ? -2.789 33.131 -16.858 1.00 85.44 73 GLN A C 1
ATOM 591 O O . GLN A 1 73 ? -2.233 33.492 -15.824 1.00 85.44 73 GLN A O 1
ATOM 596 N N . VAL A 1 74 ? -2.356 32.070 -17.542 1.00 80.00 74 VAL A N 1
ATOM 597 C CA . VAL A 1 74 ? -1.264 31.197 -17.071 1.00 80.00 74 VAL A CA 1
ATOM 598 C C . VAL A 1 74 ? 0.072 31.938 -16.954 1.00 80.00 74 VAL A C 1
ATOM 600 O O . VAL A 1 74 ? 0.788 31.776 -15.966 1.00 80.00 74 VAL A O 1
ATOM 603 N N . ASN A 1 75 ? 0.403 32.776 -17.939 1.00 81.00 75 ASN A N 1
ATOM 604 C CA . ASN A 1 75 ? 1.675 33.499 -17.968 1.00 81.00 75 ASN A CA 1
ATOM 605 C C . ASN A 1 75 ? 1.758 34.523 -16.832 1.00 81.00 75 ASN A C 1
ATOM 607 O O . ASN A 1 75 ? 2.796 34.656 -16.190 1.00 81.00 75 ASN A O 1
ATOM 611 N N . GLU A 1 76 ? 0.656 35.210 -16.545 1.00 87.00 76 GLU A N 1
ATOM 612 C CA . GLU A 1 76 ? 0.561 36.197 -15.477 1.00 87.00 76 GLU A CA 1
ATOM 613 C C . GLU A 1 76 ? 0.747 35.554 -14.096 1.00 87.00 76 GLU A C 1
ATOM 615 O O . GLU A 1 76 ? 1.421 36.133 -13.241 1.00 87.00 76 GLU A O 1
ATOM 620 N N . VAL A 1 77 ? 0.221 34.340 -13.888 1.00 87.25 77 VAL A N 1
ATOM 621 C CA . VAL A 1 77 ? 0.443 33.574 -12.650 1.00 87.25 77 VAL A CA 1
ATOM 622 C C . VAL A 1 77 ? 1.925 33.243 -12.480 1.00 87.25 77 VAL A C 1
ATOM 624 O O . VAL A 1 77 ? 2.488 33.494 -11.411 1.00 87.25 77 VAL A O 1
ATOM 627 N N . LEU A 1 78 ? 2.575 32.718 -13.526 1.00 85.75 78 LEU A N 1
ATOM 628 C CA . LEU A 1 78 ? 4.004 32.391 -13.484 1.00 85.75 78 LEU A CA 1
ATOM 629 C C . LEU A 1 78 ? 4.852 33.641 -13.214 1.00 85.75 78 LEU A C 1
ATOM 631 O O . LEU A 1 78 ? 5.712 33.603 -12.338 1.00 85.75 78 LEU A O 1
ATOM 635 N N . MET A 1 79 ? 4.540 34.771 -13.859 1.00 88.06 79 MET A N 1
ATOM 636 C CA . MET A 1 79 ? 5.202 36.055 -13.603 1.00 88.06 79 MET A CA 1
ATOM 637 C C . MET A 1 79 ? 5.036 36.528 -12.153 1.00 88.06 79 MET A C 1
ATOM 639 O O . MET A 1 79 ? 5.984 37.051 -11.568 1.00 88.06 79 MET A O 1
ATOM 643 N N . CYS A 1 80 ? 3.858 36.351 -11.544 1.00 91.44 80 CYS A N 1
ATOM 644 C CA . CYS A 1 80 ? 3.652 36.701 -10.135 1.00 91.44 80 CYS A CA 1
ATOM 645 C C . CYS A 1 80 ? 4.534 35.848 -9.215 1.00 91.44 80 CYS A C 1
ATOM 647 O O . CYS A 1 80 ? 5.138 36.372 -8.278 1.00 91.44 80 CYS A O 1
ATOM 649 N N . TYR A 1 81 ? 4.649 34.547 -9.485 1.00 92.69 81 TYR A N 1
ATOM 650 C CA . TYR A 1 81 ? 5.537 33.674 -8.721 1.00 92.69 81 TYR A CA 1
ATOM 651 C C . TYR A 1 81 ? 7.020 33.979 -8.957 1.00 92.69 81 TYR A C 1
ATOM 653 O O . TYR A 1 81 ? 7.786 33.946 -7.999 1.00 92.69 81 TYR A O 1
ATOM 661 N N . GLU A 1 82 ? 7.433 34.330 -10.176 1.00 89.12 82 GLU A N 1
ATOM 662 C CA . GLU A 1 82 ? 8.799 34.794 -10.460 1.00 89.12 82 GLU A CA 1
ATOM 663 C C . GLU A 1 82 ? 9.128 36.068 -9.674 1.00 89.12 82 GLU A C 1
ATOM 665 O O . GLU A 1 82 ? 10.113 36.095 -8.940 1.00 89.12 82 GLU A O 1
ATOM 670 N N . GLN A 1 83 ? 8.248 37.075 -9.706 1.00 92.12 83 GLN A N 1
ATOM 671 C CA . GLN A 1 83 ? 8.407 38.301 -8.913 1.00 92.12 83 GLN A CA 1
ATOM 672 C C . GLN A 1 83 ? 8.439 38.019 -7.407 1.00 92.12 83 GLN A C 1
ATOM 674 O O . GLN A 1 83 ? 9.187 38.653 -6.663 1.00 92.12 83 GLN A O 1
ATOM 679 N N . ALA A 1 84 ? 7.635 37.061 -6.938 1.00 92.12 84 ALA A N 1
ATOM 680 C CA . ALA A 1 84 ? 7.669 36.628 -5.549 1.00 92.12 84 ALA A CA 1
ATOM 681 C C . ALA A 1 84 ? 8.997 35.935 -5.200 1.00 92.12 84 ALA A C 1
ATOM 683 O O . ALA A 1 84 ? 9.519 36.152 -4.109 1.00 92.12 84 ALA A O 1
ATOM 684 N N . LEU A 1 85 ? 9.571 35.143 -6.109 1.00 90.62 85 LEU A N 1
ATOM 685 C CA . LEU A 1 85 ? 10.878 34.510 -5.928 1.00 90.62 85 LEU A CA 1
ATOM 686 C C . LEU A 1 85 ? 12.037 35.513 -6.008 1.00 90.62 85 LEU A C 1
ATOM 688 O O . LEU A 1 85 ? 13.030 35.308 -5.318 1.00 90.62 85 LEU A O 1
ATOM 692 N N . ASP A 1 86 ? 11.912 36.617 -6.744 1.00 89.94 86 ASP A N 1
ATOM 693 C CA . ASP A 1 86 ? 12.930 37.679 -6.754 1.00 89.94 86 ASP A CA 1
ATOM 694 C C . ASP A 1 86 ? 13.112 38.308 -5.365 1.00 89.94 86 ASP A C 1
ATOM 696 O O . ASP A 1 86 ? 14.232 38.605 -4.942 1.00 89.94 86 ASP A O 1
ATOM 700 N N . VAL A 1 87 ? 12.012 38.486 -4.625 1.00 89.94 87 VAL A N 1
ATOM 701 C CA . VAL A 1 87 ? 12.049 39.014 -3.252 1.00 89.94 87 VAL A CA 1
ATOM 702 C C . VAL A 1 87 ? 12.219 37.920 -2.192 1.00 89.94 87 VAL A C 1
ATOM 704 O O . VAL A 1 87 ? 12.746 38.192 -1.112 1.00 89.94 87 VAL A O 1
ATOM 707 N N . LEU A 1 88 ? 11.797 36.682 -2.478 1.00 88.06 88 LEU A N 1
ATOM 708 C CA . LEU A 1 88 ? 11.804 35.534 -1.563 1.00 88.06 88 LEU A CA 1
ATOM 709 C C . LEU A 1 88 ? 12.337 34.240 -2.236 1.00 88.06 88 LEU A C 1
ATOM 711 O O . LEU A 1 88 ? 11.616 33.244 -2.324 1.00 88.06 88 LEU A O 1
ATOM 715 N N . PRO A 1 89 ? 13.622 34.184 -2.638 1.00 83.94 89 PRO A N 1
ATOM 716 C CA . PRO A 1 89 ? 14.153 33.139 -3.535 1.00 83.94 89 PRO A CA 1
ATOM 717 C C . PRO A 1 89 ? 14.217 31.726 -2.940 1.00 83.94 89 PRO A C 1
ATOM 719 O O . PRO A 1 89 ? 14.302 30.733 -3.664 1.00 83.94 89 PRO A O 1
ATOM 722 N N . HIS A 1 90 ? 14.193 31.618 -1.613 1.00 86.62 90 HIS A N 1
ATOM 723 C CA . HIS A 1 90 ? 14.259 30.349 -0.881 1.00 86.62 90 HIS A CA 1
ATOM 724 C C . HIS A 1 90 ? 13.078 30.179 0.076 1.00 86.62 90 HIS A C 1
ATOM 726 O O . HIS A 1 90 ? 13.177 29.449 1.057 1.00 86.62 90 HIS A O 1
ATOM 732 N N . ASP A 1 91 ? 11.967 30.884 -0.148 1.00 89.50 91 ASP A N 1
ATOM 733 C CA . ASP A 1 91 ? 10.791 30.692 0.693 1.00 89.50 91 ASP A CA 1
ATOM 734 C C . ASP A 1 91 ? 10.007 29.449 0.268 1.00 89.50 91 ASP A C 1
ATOM 736 O O . ASP A 1 91 ? 9.537 29.342 -0.867 1.00 89.50 91 ASP A O 1
ATOM 740 N N . SER A 1 92 ? 9.866 28.496 1.190 1.00 90.56 92 SER A N 1
ATOM 741 C CA . SER A 1 92 ? 9.232 27.212 0.896 1.00 90.56 92 SER A CA 1
ATOM 742 C C . SER A 1 92 ? 7.767 27.338 0.489 1.00 90.56 92 SER A C 1
ATOM 744 O O . SER A 1 92 ? 7.340 26.529 -0.331 1.00 90.56 92 SER A O 1
ATOM 746 N N . HIS A 1 93 ? 7.026 28.345 0.971 1.00 90.19 93 HIS A N 1
ATOM 747 C CA . HIS A 1 93 ? 5.623 28.545 0.591 1.00 90.19 93 HIS A CA 1
ATOM 748 C C . HIS A 1 93 ? 5.502 29.075 -0.838 1.00 90.19 93 HIS A C 1
ATOM 750 O O . HIS A 1 93 ? 4.666 28.592 -1.596 1.00 90.19 93 HIS A O 1
ATOM 756 N N . VAL A 1 94 ? 6.364 30.019 -1.236 1.00 91.19 94 VAL A N 1
ATOM 757 C CA . VAL A 1 94 ? 6.384 30.554 -2.610 1.00 91.19 94 VAL A CA 1
ATOM 758 C C . VAL A 1 94 ? 6.805 29.467 -3.599 1.00 91.19 94 VAL A C 1
ATOM 760 O O . VAL A 1 94 ? 6.122 29.243 -4.597 1.00 91.19 94 VAL A O 1
ATOM 763 N N . LEU A 1 95 ? 7.886 28.736 -3.292 1.00 92.38 95 LEU A N 1
ATOM 764 C CA . LEU A 1 95 ? 8.357 27.612 -4.109 1.00 92.38 95 LEU A CA 1
ATOM 765 C C . LEU A 1 95 ? 7.297 26.504 -4.224 1.00 92.38 95 LEU A C 1
ATOM 767 O O . LEU A 1 95 ? 7.118 25.944 -5.302 1.00 92.38 95 LEU A O 1
ATOM 771 N N . HIS A 1 96 ? 6.584 26.205 -3.134 1.00 91.69 96 HIS A N 1
ATOM 772 C CA . HIS A 1 96 ? 5.485 25.238 -3.127 1.00 91.69 96 HIS A CA 1
ATOM 773 C C . HIS A 1 96 ? 4.290 25.715 -3.953 1.00 91.69 96 HIS A C 1
ATOM 775 O O . HIS A 1 96 ? 3.774 24.952 -4.758 1.00 91.69 96 HIS A O 1
ATOM 781 N N . GLY A 1 97 ? 3.866 26.971 -3.792 1.00 88.94 97 GLY A N 1
ATOM 782 C CA . GLY A 1 97 ? 2.764 27.542 -4.566 1.00 88.94 97 GLY A CA 1
ATOM 783 C C . GLY A 1 97 ? 3.032 27.493 -6.071 1.00 88.94 97 GLY A C 1
ATOM 784 O O . GLY A 1 97 ? 2.167 27.062 -6.835 1.00 88.94 97 GLY A O 1
ATOM 785 N N . LEU A 1 98 ? 4.257 27.830 -6.492 1.00 90.25 98 LEU A N 1
ATOM 786 C CA . LEU A 1 98 ? 4.678 27.699 -7.886 1.00 90.25 98 LEU A CA 1
ATOM 787 C C . LEU A 1 98 ? 4.675 26.235 -8.347 1.00 90.25 98 LEU A C 1
ATOM 789 O O . LEU A 1 98 ? 4.154 25.938 -9.417 1.00 90.25 98 LEU A O 1
ATOM 793 N N . ALA A 1 99 ? 5.217 25.313 -7.546 1.00 89.00 99 ALA A N 1
ATOM 794 C CA . ALA A 1 99 ? 5.218 23.887 -7.873 1.00 89.00 99 ALA A CA 1
ATOM 795 C C . ALA A 1 99 ? 3.794 23.336 -8.058 1.00 89.00 99 ALA A C 1
ATOM 797 O O . ALA A 1 99 ? 3.512 22.674 -9.053 1.00 89.00 99 ALA A O 1
ATOM 798 N N . THR A 1 100 ? 2.879 23.666 -7.145 1.00 88.12 100 THR A N 1
ATOM 799 C CA . THR A 1 100 ? 1.466 23.273 -7.216 1.00 88.12 100 THR A CA 1
ATOM 800 C C . THR A 1 100 ? 0.779 23.865 -8.446 1.00 88.12 100 THR A C 1
ATOM 802 O O . THR A 1 100 ? 0.015 23.172 -9.114 1.00 88.12 100 THR A O 1
ATOM 805 N N . THR A 1 101 ? 1.084 25.116 -8.790 1.00 84.31 101 THR A N 1
ATOM 806 C CA . THR A 1 101 ? 0.583 25.765 -10.010 1.00 84.31 101 THR A CA 1
ATOM 807 C C . THR A 1 101 ? 1.079 25.043 -11.263 1.00 84.31 101 THR A C 1
ATOM 809 O O . THR A 1 101 ? 0.281 24.654 -12.110 1.00 84.31 101 THR A O 1
ATOM 812 N N . LEU A 1 102 ? 2.390 24.801 -11.369 1.00 83.06 102 LEU A N 1
ATOM 813 C CA . LEU A 1 102 ? 2.995 24.075 -12.491 1.00 83.06 102 LEU A CA 1
ATOM 814 C C . LEU A 1 102 ? 2.393 22.677 -12.646 1.00 83.06 102 LEU A C 1
ATOM 816 O O . LEU A 1 102 ? 2.098 22.263 -13.764 1.00 83.06 102 LEU A O 1
ATOM 820 N N . PHE A 1 103 ? 2.149 21.987 -11.531 1.00 81.81 103 PHE A N 1
ATOM 821 C CA . PHE A 1 103 ? 1.487 20.688 -11.525 1.00 81.81 103 PHE A CA 1
ATOM 822 C C . PHE A 1 103 ? 0.055 20.769 -12.073 1.00 81.81 103 PHE A C 1
ATOM 824 O O . PHE A 1 103 ? -0.289 20.003 -12.969 1.00 81.81 103 PHE A O 1
ATOM 831 N N . ARG A 1 104 ? -0.761 21.732 -11.613 1.00 79.56 104 ARG A N 1
ATOM 832 C CA . ARG A 1 104 ? -2.129 21.956 -12.130 1.00 79.56 104 ARG A CA 1
ATOM 833 C C . ARG A 1 104 ? -2.161 22.275 -13.628 1.00 79.56 104 ARG A C 1
ATOM 835 O O . ARG A 1 104 ? -3.138 21.956 -14.297 1.00 79.56 104 ARG A O 1
ATOM 842 N N . LEU A 1 105 ? -1.103 22.896 -14.144 1.00 74.69 105 LEU A N 1
ATOM 843 C CA . LEU A 1 105 ? -0.935 23.222 -15.561 1.00 74.69 105 LEU A CA 1
ATOM 844 C C . LEU A 1 105 ? -0.384 22.056 -16.402 1.00 74.69 105 LEU A C 1
ATOM 846 O O . LEU A 1 105 ? -0.237 22.207 -17.610 1.00 74.69 105 LEU A O 1
ATOM 850 N N . GLY A 1 106 ? -0.074 20.911 -15.786 1.00 70.88 106 GLY A N 1
ATOM 851 C CA . GLY A 1 106 ? 0.463 19.726 -16.461 1.00 70.88 106 GLY A CA 1
ATOM 852 C C . GLY A 1 106 ? 1.989 19.703 -16.617 1.00 70.88 106 GLY A C 1
ATOM 853 O O . GLY A 1 106 ? 2.527 18.741 -17.156 1.00 70.88 106 GLY A O 1
ATOM 854 N N . TYR A 1 107 ? 2.720 20.705 -16.113 1.00 75.62 107 TYR A N 1
ATOM 855 C CA . TYR A 1 107 ? 4.190 20.747 -16.150 1.00 75.62 107 TYR A CA 1
ATOM 856 C C . TYR A 1 107 ? 4.800 19.950 -14.991 1.00 75.62 107 TYR A C 1
ATOM 858 O O . TYR A 1 107 ? 5.394 20.506 -14.060 1.00 75.62 107 TYR A O 1
ATOM 866 N N . VAL A 1 108 ? 4.635 18.631 -15.041 1.00 75.12 108 VAL A N 1
ATOM 867 C CA . VAL A 1 108 ? 4.948 17.727 -13.930 1.00 75.12 108 VAL A CA 1
ATOM 868 C C . VAL A 1 108 ? 6.433 17.742 -13.535 1.00 75.12 108 VAL A C 1
ATOM 870 O O . VAL A 1 108 ? 6.752 17.866 -12.351 1.00 75.12 108 VAL A O 1
ATOM 873 N N . GLU A 1 109 ? 7.362 17.691 -14.490 1.00 71.06 109 GLU A N 1
ATOM 874 C CA . GLU A 1 109 ? 8.803 17.695 -14.187 1.00 71.06 109 GLU A CA 1
ATOM 875 C C . GLU A 1 109 ? 9.258 18.993 -13.506 1.00 71.06 109 GLU A C 1
ATOM 877 O O . GLU A 1 109 ? 9.981 18.986 -12.500 1.00 71.06 109 GLU A O 1
ATOM 882 N N . CYS A 1 110 ? 8.789 20.130 -14.029 1.00 78.81 110 CYS A N 1
ATOM 883 C CA . CYS A 1 110 ? 9.051 21.442 -13.452 1.00 78.81 110 CYS A CA 1
ATOM 884 C C . CYS A 1 110 ? 8.500 21.511 -12.024 1.00 78.81 110 CYS A C 1
ATOM 886 O O . CYS A 1 110 ? 9.210 21.948 -11.115 1.00 78.81 110 CYS A O 1
ATOM 888 N N . ALA A 1 111 ? 7.276 21.021 -11.802 1.00 83.25 111 ALA A N 1
ATOM 889 C CA . ALA A 1 111 ? 6.675 20.951 -10.476 1.00 83.25 111 ALA A CA 1
ATOM 890 C C . ALA A 1 111 ? 7.536 20.136 -9.498 1.00 83.25 111 ALA A C 1
ATOM 892 O O . ALA A 1 111 ? 7.841 20.625 -8.407 1.00 83.25 111 ALA A O 1
ATOM 893 N N . LEU A 1 112 ? 8.017 18.951 -9.899 1.00 81.69 112 LEU A N 1
ATOM 894 C CA . LEU A 1 112 ? 8.899 18.122 -9.069 1.00 81.69 112 LEU A CA 1
ATOM 895 C C . LEU A 1 112 ? 10.177 18.873 -8.667 1.00 81.69 112 LEU A C 1
ATOM 897 O O . LEU A 1 112 ? 10.577 18.852 -7.500 1.00 81.69 112 LEU A O 1
ATOM 901 N N . SER A 1 113 ? 10.797 19.581 -9.615 1.00 81.88 113 SER A N 1
ATOM 902 C CA . SER A 1 113 ? 11.992 20.397 -9.369 1.00 81.88 113 SER A CA 1
ATOM 903 C C . SER A 1 113 ? 11.739 21.500 -8.333 1.00 81.88 113 SER A C 1
ATOM 905 O O . SER A 1 113 ? 12.557 21.707 -7.431 1.00 81.88 113 SER A O 1
ATOM 907 N N . TYR A 1 114 ? 10.596 22.189 -8.400 1.00 87.56 114 TYR A N 1
ATOM 908 C CA . TYR A 1 114 ? 10.248 23.234 -7.434 1.00 87.56 114 TYR A CA 1
ATOM 909 C C . TYR A 1 114 ? 9.806 22.682 -6.071 1.00 87.56 114 TYR A C 1
ATOM 911 O O . TYR A 1 114 ? 10.189 23.264 -5.052 1.00 87.56 114 TYR A O 1
ATOM 919 N N . PHE A 1 115 ? 9.127 21.530 -6.007 1.00 88.25 115 PHE A N 1
ATOM 920 C CA . PHE A 1 115 ? 8.889 20.834 -4.736 1.00 88.25 115 PHE A CA 1
ATOM 921 C C . PHE A 1 115 ? 10.212 20.436 -4.065 1.00 88.25 115 PHE A C 1
ATOM 923 O O . PHE A 1 115 ? 10.400 20.696 -2.875 1.00 88.25 115 PHE A O 1
ATOM 930 N N . LEU A 1 116 ? 11.178 19.914 -4.832 1.00 83.94 116 LEU A N 1
ATOM 931 C CA . LEU A 1 116 ? 12.532 19.616 -4.350 1.00 83.94 116 LEU A CA 1
ATOM 932 C C . LEU A 1 116 ? 13.256 20.867 -3.834 1.00 83.94 116 LEU A C 1
ATOM 934 O O . LEU A 1 116 ? 13.896 20.813 -2.783 1.00 83.94 116 LEU A O 1
ATOM 938 N N . LYS A 1 117 ? 13.169 21.999 -4.546 1.00 86.75 117 LYS A N 1
ATOM 939 C CA . LYS A 1 117 ? 13.740 23.281 -4.089 1.00 86.75 117 LYS A CA 1
ATOM 940 C C . LYS A 1 117 ? 13.082 23.751 -2.788 1.00 86.75 117 LYS A C 1
ATOM 942 O O . LYS A 1 117 ? 13.795 24.144 -1.869 1.00 86.75 117 LYS A O 1
ATOM 947 N N . SER A 1 118 ? 11.753 23.667 -2.691 1.00 90.62 118 SER A N 1
ATOM 948 C CA . SER A 1 118 ? 10.985 24.019 -1.488 1.00 90.62 118 SER A CA 1
ATOM 949 C C . SER A 1 118 ? 11.404 23.172 -0.280 1.00 90.62 118 SER A C 1
ATOM 951 O O . SER A 1 118 ? 11.677 23.722 0.790 1.00 90.62 118 SER A O 1
ATOM 953 N N . TYR A 1 119 ? 11.542 21.856 -0.474 1.00 85.12 119 TYR A N 1
ATOM 954 C CA . TYR A 1 119 ? 11.987 20.915 0.556 1.00 85.12 119 TYR A CA 1
ATOM 955 C C . TYR A 1 119 ? 13.445 21.148 0.978 1.00 85.12 119 TYR A C 1
ATOM 957 O O . TYR A 1 119 ? 13.752 21.157 2.166 1.00 85.12 119 TYR A O 1
ATOM 965 N N . LYS A 1 120 ? 14.356 21.404 0.029 1.00 86.62 120 LYS A N 1
ATOM 966 C CA . LYS A 1 120 ? 15.753 21.759 0.344 1.00 86.62 120 LYS A CA 1
ATOM 967 C C . LYS A 1 120 ? 15.855 23.057 1.145 1.00 86.62 120 LYS A C 1
ATOM 969 O O . LYS A 1 120 ? 16.736 23.169 1.992 1.00 86.62 120 LYS A O 1
ATOM 974 N N . ALA A 1 121 ? 14.979 24.024 0.872 1.00 87.25 121 ALA A N 1
ATOM 975 C CA . ALA A 1 121 ? 14.947 25.290 1.594 1.00 87.25 121 ALA A CA 1
ATOM 976 C C . ALA A 1 121 ? 14.413 25.141 3.030 1.00 87.25 121 ALA A C 1
ATOM 978 O O . ALA A 1 121 ? 14.938 25.774 3.945 1.00 87.25 121 ALA A O 1
ATOM 979 N N . ASN A 1 122 ? 13.411 24.281 3.243 1.00 84.19 122 ASN A N 1
ATOM 980 C CA . ASN A 1 122 ? 12.909 23.929 4.570 1.00 84.19 122 ASN A CA 1
ATOM 981 C C . ASN A 1 122 ? 12.477 22.452 4.621 1.00 84.19 122 ASN A C 1
ATOM 983 O O . ASN A 1 122 ? 11.345 22.137 4.241 1.00 84.19 122 ASN A O 1
ATOM 987 N N . PRO A 1 123 ? 13.321 21.553 5.158 1.00 79.44 123 PRO A N 1
ATOM 988 C CA . PRO A 1 123 ? 12.978 20.136 5.297 1.00 79.44 123 PRO A CA 1
ATOM 989 C C . PRO A 1 123 ? 11.775 19.862 6.212 1.00 79.44 123 PRO A C 1
ATOM 991 O O . PRO A 1 123 ? 11.179 18.793 6.133 1.00 79.44 123 PRO A O 1
ATOM 994 N N . PHE A 1 124 ? 11.391 20.820 7.065 1.00 76.19 124 PHE A N 1
ATOM 995 C CA . PHE A 1 124 ? 10.213 20.717 7.933 1.00 76.19 124 PHE A CA 1
ATOM 996 C C . PHE A 1 124 ? 8.922 21.202 7.257 1.00 76.19 124 PHE A C 1
ATOM 998 O O . PHE A 1 124 ? 7.854 21.143 7.862 1.00 76.19 124 PHE A O 1
ATOM 1005 N N . PHE A 1 125 ? 8.991 21.684 6.011 1.00 78.88 125 PHE A N 1
ATOM 1006 C CA . PHE A 1 125 ? 7.812 22.053 5.235 1.00 78.88 125 PHE A CA 1
ATOM 1007 C C . PHE A 1 125 ? 7.194 20.805 4.585 1.00 78.88 125 PHE A C 1
ATOM 1009 O O . PHE A 1 125 ? 7.422 20.491 3.414 1.00 78.88 125 PHE A O 1
ATOM 1016 N N . THR A 1 126 ? 6.411 20.078 5.383 1.00 73.69 126 THR A N 1
ATOM 1017 C CA . THR A 1 126 ? 5.812 18.787 5.016 1.00 73.69 126 THR A CA 1
ATOM 1018 C C . THR A 1 126 ? 4.917 18.802 3.769 1.00 73.69 126 THR A C 1
ATOM 1020 O O . THR A 1 126 ? 4.957 17.797 3.057 1.00 73.69 126 THR A O 1
ATOM 1023 N N . PRO A 1 127 ? 4.187 19.884 3.401 1.00 80.00 127 PRO A N 1
ATOM 1024 C CA . PRO A 1 127 ? 3.365 19.867 2.188 1.00 80.00 127 PRO A CA 1
ATOM 1025 C C . PRO A 1 127 ? 4.171 19.594 0.912 1.00 80.00 127 PRO A C 1
ATOM 1027 O O . PRO A 1 127 ? 3.722 18.848 0.047 1.00 80.00 127 PRO A O 1
ATOM 1030 N N . SER A 1 128 ? 5.386 20.145 0.796 1.00 83.06 128 SER A N 1
ATOM 1031 C CA . SER A 1 128 ? 6.247 19.889 -0.368 1.00 83.06 128 SER A CA 1
ATOM 1032 C C . SER A 1 128 ? 6.831 18.484 -0.382 1.00 83.06 128 SER A C 1
ATOM 1034 O O . SER A 1 128 ? 6.999 17.931 -1.463 1.00 83.06 128 SER A O 1
ATOM 1036 N N . LEU A 1 129 ? 7.130 17.902 0.786 1.00 78.56 129 LEU A N 1
ATOM 1037 C CA . LEU A 1 129 ? 7.570 16.508 0.875 1.00 78.56 129 LEU A CA 1
ATOM 1038 C C . LEU A 1 129 ? 6.464 15.571 0.376 1.00 78.56 129 LEU A C 1
ATOM 1040 O O . LEU A 1 129 ? 6.712 14.776 -0.523 1.00 78.56 129 LEU A O 1
ATOM 1044 N N . TYR A 1 130 ? 5.244 15.745 0.888 1.00 75.81 130 TYR A N 1
ATOM 1045 C CA . TYR A 1 130 ? 4.078 14.952 0.499 1.00 75.81 130 TYR A CA 1
ATOM 1046 C C . TYR A 1 130 ? 3.789 15.045 -1.007 1.00 75.81 130 TYR A C 1
ATOM 1048 O O . TYR A 1 130 ? 3.707 14.031 -1.697 1.00 75.81 130 TYR A O 1
ATOM 1056 N N . CYS A 1 131 ? 3.708 16.265 -1.553 1.00 81.31 131 CYS A N 1
ATOM 1057 C CA . CYS A 1 131 ? 3.485 16.456 -2.987 1.00 81.31 131 CYS A CA 1
ATOM 1058 C C . CYS A 1 131 ? 4.623 15.869 -3.834 1.00 81.31 131 CYS A C 1
ATOM 1060 O O . CYS A 1 131 ? 4.357 15.262 -4.866 1.00 81.31 131 CYS A O 1
ATOM 1062 N N . MET A 1 132 ? 5.878 16.014 -3.399 1.00 82.44 132 MET A N 1
ATOM 1063 C CA . MET A 1 132 ? 7.031 15.432 -4.086 1.00 82.44 132 MET A CA 1
ATOM 1064 C C . MET A 1 132 ? 6.971 13.902 -4.114 1.00 82.44 132 MET A C 1
ATOM 1066 O O . MET A 1 132 ? 7.253 13.313 -5.153 1.00 82.44 132 MET A O 1
ATOM 1070 N N . GLU A 1 133 ? 6.652 13.251 -2.995 1.00 78.75 133 GLU A N 1
ATOM 1071 C CA . GLU A 1 133 ? 6.578 11.788 -2.915 1.00 78.75 133 GLU A CA 1
ATOM 1072 C C . GLU A 1 133 ? 5.435 11.234 -3.771 1.00 78.75 133 GLU A C 1
ATOM 1074 O O . GLU A 1 133 ? 5.667 10.328 -4.572 1.00 78.75 133 GLU A O 1
ATOM 1079 N N . ASN A 1 134 ? 4.253 11.851 -3.716 1.00 77.12 134 ASN A N 1
ATOM 1080 C CA . ASN A 1 134 ? 3.131 11.484 -4.584 1.00 77.12 134 ASN A CA 1
ATOM 1081 C C . ASN A 1 134 ? 3.469 11.656 -6.064 1.00 77.12 134 ASN A C 1
ATOM 1083 O O . ASN A 1 134 ? 3.153 10.796 -6.883 1.00 77.12 134 ASN A O 1
ATOM 1087 N N . LEU A 1 135 ? 4.162 12.739 -6.414 1.00 80.19 135 LEU A N 1
ATOM 1088 C CA . LEU A 1 135 ? 4.568 12.977 -7.791 1.00 80.19 135 LEU A CA 1
ATOM 1089 C C . LEU A 1 135 ? 5.596 11.949 -8.263 1.00 80.19 135 LEU A C 1
ATOM 1091 O O . LEU A 1 135 ? 5.492 11.438 -9.370 1.00 80.19 135 LEU A O 1
ATOM 1095 N N . LYS A 1 136 ? 6.560 11.582 -7.412 1.00 80.62 136 LYS A N 1
ATOM 1096 C CA . LYS A 1 136 ? 7.509 10.502 -7.716 1.00 80.62 136 LYS A CA 1
ATOM 1097 C C . LYS A 1 136 ? 6.819 9.156 -7.912 1.00 80.62 136 LYS A C 1
ATOM 1099 O O . LYS A 1 136 ? 7.311 8.379 -8.723 1.00 80.62 136 LYS A O 1
ATOM 1104 N N . ASN A 1 137 ? 5.741 8.876 -7.179 1.00 78.12 137 ASN A N 1
ATOM 1105 C CA . ASN A 1 137 ? 4.928 7.672 -7.371 1.00 78.12 137 ASN A CA 1
ATOM 1106 C C . ASN A 1 137 ? 4.189 7.679 -8.702 1.00 78.12 137 ASN A C 1
ATOM 1108 O O . ASN A 1 137 ? 4.159 6.654 -9.367 1.00 78.12 137 ASN A O 1
ATOM 1112 N N . ALA A 1 138 ? 3.635 8.827 -9.092 1.00 77.44 138 ALA A N 1
ATOM 1113 C CA . ALA A 1 138 ? 2.943 8.973 -10.367 1.00 77.44 138 ALA A CA 1
ATOM 1114 C C . ALA A 1 138 ? 3.894 8.911 -11.575 1.00 77.44 138 ALA A C 1
ATOM 1116 O O . ALA A 1 138 ? 3.486 8.506 -12.654 1.00 77.44 138 ALA A O 1
ATOM 1117 N N . LEU A 1 139 ? 5.152 9.337 -11.408 1.00 81.88 139 LEU A N 1
ATOM 1118 C CA . LEU A 1 139 ? 6.120 9.416 -12.507 1.00 81.88 139 LEU A CA 1
ATOM 1119 C C . LEU A 1 139 ? 6.852 8.110 -12.801 1.00 81.88 139 LEU A C 1
ATOM 1121 O O . LEU A 1 139 ? 7.260 7.882 -13.934 1.00 81.88 139 LEU A O 1
ATOM 1125 N N . VAL A 1 140 ? 7.091 7.298 -11.774 1.00 84.44 140 VAL A N 1
ATOM 1126 C CA . VAL A 1 140 ? 7.788 6.019 -11.908 1.00 84.44 140 VAL A CA 1
ATOM 1127 C C . VAL A 1 140 ? 7.004 5.003 -11.109 1.00 84.44 140 VAL A C 1
ATOM 1129 O O . VAL A 1 140 ? 6.842 5.139 -9.899 1.00 84.44 140 VAL A O 1
ATOM 1132 N N . GLU A 1 141 ? 6.541 3.951 -11.746 1.00 83.88 141 GLU A N 1
ATOM 1133 C CA . GLU A 1 141 ? 5.758 2.956 -11.036 1.00 83.88 141 GLU A CA 1
ATOM 1134 C C . GLU A 1 141 ? 6.656 2.147 -10.086 1.00 83.88 141 GLU A C 1
ATOM 1136 O O . GLU A 1 141 ? 7.861 1.976 -10.297 1.00 83.88 141 GLU A O 1
ATOM 1141 N N . ARG A 1 142 ? 6.109 1.732 -8.940 1.00 83.88 142 ARG A N 1
ATOM 1142 C CA . ARG A 1 142 ? 6.927 1.202 -7.833 1.00 83.88 142 ARG A CA 1
ATOM 1143 C C . ARG A 1 142 ? 7.493 -0.187 -8.117 1.00 83.88 142 ARG A C 1
ATOM 1145 O O . ARG A 1 142 ? 8.569 -0.516 -7.613 1.00 83.88 142 ARG A O 1
ATOM 1152 N N . TRP A 1 143 ? 6.815 -0.968 -8.953 1.00 84.62 143 TRP A N 1
ATOM 1153 C CA . TRP A 1 143 ? 7.238 -2.313 -9.334 1.00 84.62 143 TRP A CA 1
ATOM 1154 C C . TRP A 1 143 ? 8.602 -2.313 -10.044 1.00 84.62 143 TRP A C 1
ATOM 1156 O O . TRP A 1 143 ? 9.368 -3.252 -9.834 1.00 84.62 143 TRP A O 1
ATOM 1166 N N . HIS A 1 144 ? 9.012 -1.225 -10.719 1.00 90.75 144 HIS A N 1
ATOM 1167 C CA . HIS A 1 144 ? 10.375 -1.086 -11.255 1.00 90.75 144 HIS A CA 1
ATOM 1168 C C . HIS A 1 144 ? 11.472 -1.325 -10.208 1.00 90.75 144 HIS A C 1
ATOM 1170 O O . HIS A 1 144 ? 12.478 -1.964 -10.511 1.00 90.75 144 HIS A O 1
ATOM 1176 N N . PHE A 1 145 ? 11.309 -0.852 -8.967 1.00 90.62 145 PHE A N 1
ATOM 1177 C CA . PHE A 1 145 ? 12.311 -1.082 -7.920 1.00 90.62 145 PHE A CA 1
ATOM 1178 C C . PHE A 1 145 ? 12.373 -2.554 -7.512 1.00 90.62 145 PHE A C 1
ATOM 1180 O O . PHE A 1 145 ? 13.465 -3.110 -7.377 1.00 90.62 145 PHE A O 1
ATOM 1187 N N . VAL A 1 146 ? 11.212 -3.195 -7.374 1.00 88.44 146 VAL A N 1
ATOM 1188 C CA . VAL A 1 146 ? 11.110 -4.614 -7.014 1.00 88.44 146 VAL A CA 1
ATOM 1189 C C . VAL A 1 146 ? 11.739 -5.483 -8.104 1.00 88.44 146 VAL A C 1
ATOM 1191 O O . VAL A 1 146 ? 12.574 -6.336 -7.812 1.00 88.44 146 VAL A O 1
ATOM 1194 N N . MET A 1 147 ? 11.421 -5.201 -9.366 1.00 91.69 147 MET A N 1
ATOM 1195 C CA . MET A 1 147 ? 11.989 -5.870 -10.536 1.00 91.69 147 MET A CA 1
ATOM 1196 C C . MET A 1 147 ? 13.509 -5.727 -10.639 1.00 91.69 147 MET A C 1
ATOM 1198 O O . MET A 1 147 ? 14.216 -6.703 -10.883 1.00 91.69 147 MET A O 1
ATOM 1202 N N . LEU A 1 148 ? 14.043 -4.520 -10.432 1.00 94.94 148 LEU A N 1
ATOM 1203 C CA . LEU A 1 148 ? 15.491 -4.294 -10.467 1.00 94.94 148 LEU A CA 1
ATOM 1204 C C . LEU A 1 148 ? 16.209 -5.015 -9.318 1.00 94.94 148 LEU A C 1
ATOM 1206 O O . LEU A 1 148 ? 17.335 -5.477 -9.496 1.00 94.94 148 LEU A O 1
ATOM 1210 N N . ASN A 1 149 ? 15.570 -5.152 -8.153 1.00 92.94 149 ASN A N 1
ATOM 1211 C CA . ASN A 1 149 ? 16.125 -5.911 -7.032 1.00 92.94 149 ASN A CA 1
ATOM 1212 C C . ASN A 1 149 ? 16.005 -7.443 -7.203 1.00 92.94 149 ASN A C 1
ATOM 1214 O O . ASN A 1 149 ? 16.727 -8.179 -6.512 1.00 92.94 149 ASN A O 1
ATOM 1218 N N . ASP A 1 150 ? 15.169 -7.930 -8.132 1.00 92.06 150 ASP A N 1
ATOM 1219 C CA . ASP A 1 150 ? 15.005 -9.354 -8.457 1.00 92.06 150 ASP A CA 1
ATOM 1220 C C . ASP A 1 150 ? 16.199 -9.897 -9.262 1.00 92.06 150 ASP A C 1
ATOM 1222 O O . ASP A 1 150 ? 16.221 -10.003 -10.493 1.00 92.06 150 ASP A O 1
ATOM 1226 N N . LYS A 1 151 ? 17.244 -10.255 -8.515 1.00 91.75 151 LYS A N 1
ATOM 1227 C CA . LYS A 1 151 ? 18.505 -10.752 -9.066 1.00 91.75 151 LYS A CA 1
ATOM 1228 C C . LYS A 1 151 ? 18.339 -12.068 -9.829 1.00 91.75 151 LYS A C 1
ATOM 1230 O O . LYS A 1 151 ? 19.038 -12.278 -10.820 1.00 91.75 151 LYS A O 1
ATOM 1235 N N . GLU A 1 152 ? 17.460 -12.965 -9.383 1.00 91.38 152 GLU A N 1
ATOM 1236 C CA . GLU A 1 152 ? 17.268 -14.263 -10.041 1.00 91.38 152 GLU A CA 1
ATOM 1237 C C . GLU A 1 152 ? 16.652 -14.079 -11.427 1.00 91.38 152 GLU A C 1
ATOM 1239 O O . GLU A 1 152 ? 17.178 -14.618 -12.408 1.00 91.38 152 GLU A O 1
ATOM 1244 N N . ARG A 1 153 ? 15.613 -13.241 -11.517 1.00 94.38 153 ARG A N 1
ATOM 1245 C CA . ARG A 1 153 ? 14.978 -12.844 -12.775 1.00 94.38 153 ARG A CA 1
ATOM 1246 C C . ARG A 1 153 ? 15.973 -12.194 -13.732 1.00 94.38 153 ARG A C 1
ATOM 1248 O O . ARG A 1 153 ? 16.103 -12.625 -14.878 1.00 94.38 153 ARG A O 1
ATOM 1255 N N . ASN A 1 154 ? 16.724 -11.201 -13.252 1.00 95.94 154 ASN A N 1
ATOM 1256 C CA . ASN A 1 154 ? 17.693 -10.465 -14.070 1.00 95.94 154 ASN A CA 1
ATOM 1257 C C . ASN A 1 154 ? 18.788 -11.393 -14.623 1.00 95.94 154 ASN A C 1
ATOM 1259 O O . ASN A 1 154 ? 19.158 -11.307 -15.795 1.00 95.94 154 ASN A O 1
ATOM 1263 N N . LEU A 1 155 ? 19.277 -12.336 -13.813 1.00 96.31 155 LEU A N 1
ATOM 1264 C CA . LEU A 1 155 ? 20.265 -13.317 -14.258 1.00 96.31 155 LEU A CA 1
ATOM 1265 C C . LEU A 1 155 ? 19.693 -14.326 -15.269 1.00 96.31 155 LEU A C 1
ATOM 1267 O O . LEU A 1 155 ? 20.420 -14.733 -16.177 1.00 96.31 155 LEU A O 1
ATOM 1271 N N . ALA A 1 156 ? 18.428 -14.734 -15.132 1.00 97.44 156 ALA A N 1
ATOM 1272 C CA . ALA A 1 156 ? 17.765 -15.613 -16.097 1.00 97.44 156 ALA A CA 1
ATOM 1273 C C . ALA A 1 156 ? 17.656 -14.943 -17.477 1.00 97.44 156 ALA A C 1
ATOM 1275 O O . ALA A 1 156 ? 18.085 -15.532 -18.475 1.00 97.44 156 ALA A O 1
ATOM 1276 N N . TYR A 1 157 ? 17.204 -13.684 -17.523 1.00 98.44 157 TYR A N 1
ATOM 1277 C CA . TYR A 1 157 ? 17.188 -12.878 -18.749 1.00 98.44 157 TYR A CA 1
ATOM 1278 C C . TYR A 1 157 ? 18.582 -12.731 -19.354 1.00 98.44 157 TYR A C 1
ATOM 1280 O O . TYR A 1 157 ? 18.774 -13.056 -20.526 1.00 98.44 157 TYR A O 1
ATOM 1288 N N . LYS A 1 158 ? 19.587 -12.350 -18.553 1.00 98.38 158 LYS A N 1
ATOM 1289 C CA . LYS A 1 158 ? 20.975 -12.229 -19.022 1.00 98.38 158 LYS A CA 1
ATOM 1290 C C . LYS A 1 158 ? 21.470 -13.511 -19.696 1.00 98.38 158 LYS A C 1
ATOM 1292 O O . LYS A 1 158 ? 22.091 -13.450 -20.756 1.00 98.38 158 LYS A O 1
ATOM 1297 N N . ARG A 1 159 ? 21.202 -14.681 -19.103 1.00 98.56 159 ARG A N 1
ATOM 1298 C CA . ARG A 1 159 ? 21.610 -15.979 -19.668 1.00 98.56 159 ARG A CA 1
ATOM 1299 C C . ARG A 1 159 ? 20.875 -16.303 -20.970 1.00 98.56 159 ARG A C 1
ATOM 1301 O O . ARG A 1 159 ? 21.527 -16.744 -21.917 1.00 98.56 159 ARG A O 1
ATOM 1308 N N . ALA A 1 160 ? 19.564 -16.071 -21.033 1.00 98.62 160 ALA A N 1
ATOM 1309 C CA . ALA A 1 160 ? 18.759 -16.335 -22.226 1.00 98.62 160 ALA A CA 1
ATOM 1310 C C . ALA A 1 160 ? 19.146 -15.420 -23.400 1.00 98.62 160 ALA A C 1
ATOM 1312 O O . ALA A 1 160 ? 19.395 -15.904 -24.506 1.00 98.62 160 ALA A O 1
ATOM 1313 N N . ILE A 1 161 ? 19.289 -14.116 -23.140 1.00 98.62 161 ILE A N 1
ATOM 1314 C CA . ILE A 1 161 ? 19.737 -13.122 -24.126 1.00 98.62 161 ILE A CA 1
ATOM 1315 C C . ILE A 1 161 ? 21.128 -13.488 -24.639 1.00 98.62 161 ILE A C 1
ATOM 1317 O O . ILE A 1 161 ? 21.336 -13.576 -25.849 1.00 98.62 161 ILE A O 1
ATOM 1321 N N . LYS A 1 162 ? 22.070 -13.782 -23.732 1.00 98.44 162 LYS A N 1
ATOM 1322 C CA . LYS A 1 162 ? 23.429 -14.179 -24.107 1.00 98.44 162 LYS A CA 1
ATOM 1323 C C . LYS A 1 162 ? 23.432 -15.388 -25.041 1.00 98.44 162 LYS A C 1
ATOM 1325 O O . LYS A 1 162 ? 24.084 -15.338 -26.079 1.00 98.44 162 LYS A O 1
ATOM 1330 N N . ARG A 1 163 ? 22.674 -16.442 -24.719 1.00 97.94 163 ARG A N 1
ATOM 1331 C CA . ARG A 1 163 ? 22.576 -17.633 -25.578 1.00 97.94 163 ARG A CA 1
ATOM 1332 C C . ARG A 1 163 ? 21.977 -17.316 -26.945 1.00 97.94 163 ARG A C 1
ATOM 1334 O O . ARG A 1 163 ? 22.478 -17.821 -27.941 1.00 97.94 163 ARG A O 1
ATOM 1341 N N . ALA A 1 164 ? 20.937 -16.485 -27.019 1.00 97.19 164 ALA A N 1
ATOM 1342 C CA . ALA A 1 164 ? 20.376 -16.074 -28.305 1.00 97.19 164 ALA A CA 1
ATOM 1343 C C . ALA A 1 164 ? 21.409 -15.304 -29.148 1.00 97.19 164 ALA A C 1
ATOM 1345 O O . ALA A 1 164 ? 21.650 -15.643 -30.304 1.00 97.19 164 ALA A O 1
ATOM 1346 N N . VAL A 1 165 ? 22.107 -14.337 -28.557 1.00 97.12 165 VAL A N 1
ATOM 1347 C CA . VAL A 1 165 ? 23.135 -13.573 -29.275 1.00 97.12 165 VAL A CA 1
ATOM 1348 C C . VAL A 1 165 ? 24.309 -14.461 -29.708 1.00 97.12 165 VAL A C 1
ATOM 1350 O O . VAL A 1 165 ? 24.813 -14.317 -30.824 1.00 97.12 165 VAL A O 1
ATOM 1353 N N . GLU A 1 166 ? 24.744 -15.412 -28.878 1.00 95.19 166 GLU A N 1
ATOM 1354 C CA . GLU A 1 166 ? 25.774 -16.407 -29.226 1.00 95.19 166 GLU A CA 1
ATOM 1355 C C . GLU A 1 166 ? 25.322 -17.356 -30.347 1.00 95.19 166 GLU A C 1
ATOM 1357 O O . GLU A 1 166 ? 26.139 -17.742 -31.182 1.00 95.19 166 GLU A O 1
ATOM 1362 N N . ASN A 1 167 ? 24.023 -17.657 -30.426 1.00 93.75 167 ASN A N 1
ATOM 1363 C CA . ASN A 1 167 ? 23.421 -18.472 -31.485 1.00 93.75 167 ASN A CA 1
ATOM 1364 C C . ASN A 1 167 ? 23.182 -17.714 -32.802 1.00 93.75 167 ASN A C 1
ATOM 1366 O O . ASN A 1 167 ? 22.671 -18.308 -33.745 1.00 93.75 167 ASN A O 1
ATOM 1370 N N . GLY A 1 168 ? 23.577 -16.440 -32.892 1.00 92.69 168 GLY A N 1
ATOM 1371 C CA . GLY A 1 168 ? 23.582 -15.676 -34.142 1.00 92.69 168 GLY A CA 1
ATOM 1372 C C . GLY A 1 168 ? 22.479 -14.626 -34.280 1.00 92.69 168 GLY A C 1
ATOM 1373 O O . GLY A 1 168 ? 22.473 -13.905 -35.274 1.00 92.69 168 GLY A O 1
ATOM 1374 N N . HIS A 1 169 ? 21.610 -14.445 -33.280 1.00 95.06 169 HIS A N 1
ATOM 1375 C CA . HIS A 1 169 ? 20.663 -13.328 -33.280 1.00 95.06 169 HIS A CA 1
ATOM 1376 C C . HIS A 1 169 ? 21.374 -12.024 -32.871 1.00 95.06 169 HIS A C 1
ATOM 1378 O O . HIS A 1 169 ? 21.509 -11.712 -31.688 1.00 95.06 169 HIS A O 1
ATOM 1384 N N . LYS A 1 170 ? 21.920 -11.292 -33.849 1.00 93.81 170 LYS A N 1
ATOM 1385 C CA . LYS A 1 170 ? 22.829 -10.153 -33.609 1.00 93.81 170 LYS A CA 1
ATOM 1386 C C . LYS A 1 170 ? 22.167 -8.775 -33.612 1.00 93.81 170 LYS A C 1
ATOM 1388 O O . LYS A 1 170 ? 22.791 -7.827 -33.136 1.00 93.81 170 LYS A O 1
ATOM 1393 N N . ARG A 1 171 ? 20.936 -8.656 -34.113 1.00 96.69 171 ARG A N 1
ATOM 1394 C CA . ARG A 1 171 ? 20.145 -7.414 -34.097 1.00 96.69 171 ARG A CA 1
ATOM 1395 C C . ARG A 1 171 ? 19.030 -7.565 -33.080 1.00 96.69 171 ARG A C 1
ATOM 1397 O O . ARG A 1 171 ? 18.163 -8.416 -33.270 1.00 96.69 171 ARG A O 1
ATOM 1404 N N . VAL A 1 172 ? 19.077 -6.770 -32.019 1.00 98.50 172 VAL A N 1
ATOM 1405 C CA . VAL A 1 172 ? 18.179 -6.897 -30.869 1.00 98.50 172 VAL A CA 1
ATOM 1406 C C . VAL A 1 172 ? 17.320 -5.646 -30.738 1.00 98.50 172 VAL A C 1
ATOM 1408 O O . VAL A 1 172 ? 17.860 -4.542 -30.767 1.00 98.50 172 VAL A O 1
ATOM 1411 N N . LEU A 1 173 ? 16.010 -5.822 -30.570 1.00 98.75 173 LEU A N 1
ATOM 1412 C CA . LEU A 1 173 ? 15.089 -4.771 -30.135 1.00 98.75 173 LEU A CA 1
ATOM 1413 C C . LEU A 1 173 ? 14.526 -5.119 -28.753 1.00 98.75 173 LEU A C 1
ATOM 1415 O O . LEU A 1 173 ? 13.925 -6.176 -28.574 1.00 98.75 173 LEU A O 1
ATOM 1419 N N . ASP A 1 174 ? 14.725 -4.217 -27.800 1.00 98.81 174 ASP A N 1
ATOM 1420 C CA . ASP A 1 174 ? 14.149 -4.246 -26.457 1.00 98.81 174 ASP A CA 1
ATOM 1421 C C . ASP A 1 174 ? 12.856 -3.414 -26.440 1.00 98.81 174 ASP A C 1
ATOM 1423 O O . ASP A 1 174 ? 12.898 -2.191 -26.618 1.00 98.81 174 ASP A O 1
ATOM 1427 N N . ILE A 1 175 ? 11.704 -4.076 -26.305 1.00 98.62 175 ILE A N 1
ATOM 1428 C CA . ILE A 1 175 ? 10.385 -3.425 -26.295 1.00 98.62 175 ILE A CA 1
ATOM 1429 C C . ILE A 1 175 ? 9.919 -3.242 -24.853 1.00 98.62 175 ILE A C 1
ATOM 1431 O O . ILE A 1 175 ? 9.809 -4.231 -24.126 1.00 98.62 175 ILE A O 1
ATOM 1435 N N . GLY A 1 176 ? 9.590 -2.002 -24.475 1.00 97.44 176 GLY A N 1
ATOM 1436 C CA . GLY A 1 176 ? 9.276 -1.660 -23.085 1.00 97.44 176 GLY A CA 1
ATOM 1437 C C . GLY A 1 176 ? 10.553 -1.628 -22.253 1.00 97.44 176 GLY A C 1
ATOM 1438 O O . GLY A 1 176 ? 10.663 -2.298 -21.231 1.00 97.44 176 GLY A O 1
ATOM 1439 N N . ALA A 1 177 ? 11.567 -0.918 -22.752 1.00 97.75 177 ALA A N 1
ATOM 1440 C CA . ALA A 1 177 ? 12.931 -1.052 -22.254 1.00 97.75 177 ALA A CA 1
ATOM 1441 C C . ALA A 1 177 ? 13.107 -0.591 -20.796 1.00 97.75 177 ALA A C 1
ATOM 1443 O O . ALA A 1 177 ? 14.076 -0.997 -20.143 1.00 97.75 177 ALA A O 1
ATOM 1444 N N . GLY A 1 178 ? 12.221 0.264 -20.268 1.00 96.69 178 GLY A N 1
ATOM 1445 C CA . GLY A 1 178 ? 12.288 0.759 -18.898 1.00 96.69 178 GLY A CA 1
ATOM 1446 C C . GLY A 1 178 ? 13.631 1.430 -18.607 1.00 96.69 178 GLY A C 1
ATOM 1447 O O . GLY A 1 178 ? 13.941 2.492 -19.130 1.00 96.69 178 GLY A O 1
ATOM 1448 N N . THR A 1 179 ? 14.471 0.812 -17.771 1.00 97.12 179 THR A N 1
ATOM 1449 C CA . THR A 1 179 ? 15.825 1.327 -17.475 1.00 97.12 179 THR A CA 1
ATOM 1450 C C . THR A 1 179 ? 16.885 0.948 -18.512 1.00 97.12 179 THR A C 1
ATOM 1452 O O . THR A 1 179 ? 18.014 1.431 -18.434 1.00 97.12 179 THR A O 1
ATOM 1455 N N . GLY A 1 180 ? 16.559 0.067 -19.460 1.00 97.94 180 GLY A N 1
ATOM 1456 C CA . GLY A 1 180 ? 17.473 -0.468 -20.469 1.00 97.94 180 GLY A CA 1
ATOM 1457 C C . GLY A 1 180 ? 18.319 -1.641 -19.988 1.00 97.94 180 GLY A C 1
ATOM 1458 O O . GLY A 1 180 ? 19.317 -1.970 -20.625 1.00 97.94 180 GLY A O 1
ATOM 1459 N N . ILE A 1 181 ? 17.972 -2.273 -18.862 1.00 98.31 181 ILE A N 1
ATOM 1460 C CA . ILE A 1 181 ? 18.748 -3.392 -18.311 1.00 98.31 181 ILE A CA 1
ATOM 1461 C C . ILE A 1 181 ? 18.896 -4.554 -19.309 1.00 98.31 181 ILE A C 1
ATOM 1463 O O . ILE A 1 181 ? 20.000 -5.078 -19.465 1.00 98.31 181 ILE A O 1
ATOM 1467 N N . LEU A 1 182 ? 17.834 -4.914 -20.036 1.00 98.62 182 LEU A N 1
ATOM 1468 C CA . LEU A 1 182 ? 17.868 -6.000 -21.024 1.00 98.62 182 LEU A CA 1
ATOM 1469 C C . LEU A 1 182 ? 18.680 -5.599 -22.264 1.00 98.62 182 LEU A C 1
ATOM 1471 O O . LEU A 1 182 ? 19.514 -6.375 -22.736 1.00 98.62 182 LEU A O 1
ATOM 1475 N N . SER A 1 183 ? 18.531 -4.354 -22.720 1.00 98.69 183 SER A N 1
ATOM 1476 C CA . SER A 1 183 ? 19.385 -3.753 -23.752 1.00 98.69 183 SER A CA 1
ATOM 1477 C C . SER A 1 183 ? 20.879 -3.796 -23.394 1.00 98.69 183 SER A C 1
ATOM 1479 O O . SER A 1 183 ? 21.714 -4.154 -24.227 1.00 98.69 183 SER A O 1
ATOM 1481 N N . MET A 1 184 ? 21.246 -3.474 -22.148 1.00 98.44 184 MET A N 1
ATOM 1482 C CA . MET A 1 184 ? 22.640 -3.541 -21.687 1.00 98.44 184 MET A CA 1
ATOM 1483 C C . MET A 1 184 ? 23.167 -4.981 -21.663 1.00 98.44 184 MET A C 1
ATOM 1485 O O . MET A 1 184 ? 24.297 -5.216 -22.095 1.00 98.44 184 MET A O 1
ATOM 1489 N N . MET A 1 185 ? 22.339 -5.951 -21.260 1.00 98.44 185 MET A N 1
ATOM 1490 C CA . MET A 1 185 ? 22.684 -7.378 -21.320 1.00 98.44 185 MET A CA 1
ATOM 1491 C C . MET A 1 185 ? 22.918 -7.854 -22.760 1.00 98.44 185 MET A C 1
ATOM 1493 O O . MET A 1 185 ? 23.846 -8.625 -23.007 1.00 98.44 185 MET A O 1
ATOM 1497 N N . ALA A 1 186 ? 22.111 -7.387 -23.719 1.00 98.50 186 ALA A N 1
ATOM 1498 C CA . ALA A 1 186 ? 22.299 -7.683 -25.138 1.00 98.50 186 ALA A CA 1
ATOM 1499 C C . ALA A 1 186 ? 23.604 -7.079 -25.684 1.00 98.50 186 ALA A C 1
ATOM 1501 O O . ALA A 1 186 ? 24.350 -7.759 -26.393 1.00 98.50 186 ALA A O 1
ATOM 1502 N N . ALA A 1 187 ? 23.919 -5.837 -25.305 1.00 97.94 187 ALA A N 1
ATOM 1503 C CA . ALA A 1 187 ? 25.181 -5.194 -25.665 1.00 97.94 187 ALA A CA 1
ATOM 1504 C C . ALA A 1 187 ? 26.392 -5.965 -25.103 1.00 97.94 187 ALA A C 1
ATOM 1506 O O . ALA A 1 187 ? 27.343 -6.233 -25.835 1.00 97.94 187 ALA A O 1
ATOM 1507 N N . ASP A 1 188 ? 26.336 -6.406 -23.841 1.00 97.50 188 ASP A N 1
ATOM 1508 C CA . ASP A 1 188 ? 27.400 -7.208 -23.212 1.00 97.50 188 ASP A CA 1
ATOM 1509 C C . ASP A 1 188 ? 27.530 -8.623 -23.777 1.00 97.50 188 ASP A C 1
ATOM 1511 O O . ASP A 1 188 ? 28.606 -9.225 -23.732 1.00 97.50 188 ASP A O 1
ATOM 1515 N N . ALA A 1 189 ? 26.456 -9.155 -24.357 1.00 97.69 189 ALA A N 1
ATOM 1516 C CA . ALA A 1 189 ? 26.495 -10.393 -25.121 1.00 97.69 189 ALA A CA 1
ATOM 1517 C C . ALA A 1 189 ? 27.144 -10.230 -26.513 1.00 97.69 189 ALA A C 1
ATOM 1519 O O . ALA A 1 189 ? 27.269 -11.215 -27.242 1.00 97.69 189 ALA A O 1
ATOM 1520 N N . ASN A 1 190 ? 27.609 -9.027 -26.871 1.00 96.69 190 ASN A N 1
ATOM 1521 C CA . ASN A 1 190 ? 28.152 -8.671 -28.184 1.00 96.69 190 ASN A CA 1
ATOM 1522 C C . ASN A 1 190 ? 27.113 -8.817 -29.310 1.00 96.69 190 ASN A C 1
ATOM 1524 O O . ASN A 1 190 ? 27.388 -9.414 -30.360 1.00 96.69 190 ASN A O 1
ATOM 1528 N N . ALA A 1 191 ? 25.902 -8.302 -29.080 1.00 97.25 191 ALA A N 1
ATOM 1529 C CA . ALA A 1 191 ? 24.984 -7.992 -30.170 1.00 97.25 191 ALA A CA 1
ATOM 1530 C C . ALA A 1 191 ? 25.605 -6.904 -31.065 1.00 97.25 191 ALA A C 1
ATOM 1532 O O . ALA A 1 191 ? 26.285 -6.002 -30.581 1.00 97.25 191 ALA A O 1
ATOM 1533 N N . GLU A 1 192 ? 25.391 -6.996 -32.375 1.00 95.69 192 GLU A N 1
ATOM 1534 C CA . GLU A 1 192 ? 25.941 -6.042 -33.346 1.00 95.69 192 GLU A CA 1
ATOM 1535 C C . GLU A 1 192 ? 25.197 -4.704 -33.299 1.00 95.69 192 GLU A C 1
ATOM 1537 O O . GLU A 1 192 ? 25.801 -3.632 -33.369 1.00 95.69 192 GLU A O 1
ATOM 1542 N N . LYS A 1 193 ? 23.870 -4.776 -33.161 1.00 97.00 193 LYS A N 1
ATOM 1543 C CA . LYS A 1 193 ? 22.983 -3.623 -33.023 1.00 97.00 193 LYS A CA 1
ATOM 1544 C C . LYS A 1 193 ? 21.978 -3.888 -31.916 1.00 97.00 193 LYS A C 1
ATOM 1546 O O . LYS A 1 193 ? 21.326 -4.932 -31.912 1.00 97.00 193 LYS A O 1
ATOM 1551 N N . VAL A 1 194 ? 21.849 -2.925 -31.010 1.00 98.69 194 VAL A N 1
ATOM 1552 C CA . VAL A 1 194 ? 20.849 -2.940 -29.943 1.00 98.69 194 VAL A CA 1
ATOM 1553 C C . VAL A 1 194 ? 19.999 -1.684 -30.057 1.00 98.69 194 VAL A C 1
ATOM 1555 O O . VAL A 1 194 ? 20.515 -0.562 -30.029 1.00 98.69 194 VAL A O 1
ATOM 1558 N N . TYR A 1 195 ? 18.700 -1.905 -30.182 1.00 98.69 195 TYR A N 1
ATOM 1559 C CA . TYR A 1 195 ? 17.658 -0.897 -30.217 1.00 98.69 195 TYR A CA 1
ATOM 1560 C C . TYR A 1 195 ? 16.775 -1.055 -28.985 1.00 98.69 195 TYR A C 1
ATOM 1562 O O . TYR A 1 195 ? 16.569 -2.174 -28.520 1.00 98.69 195 TYR A O 1
ATOM 1570 N N . ALA A 1 196 ? 16.236 0.044 -28.478 1.00 98.69 196 ALA A N 1
ATOM 1571 C CA . ALA A 1 196 ? 15.334 0.030 -27.336 1.00 98.69 196 ALA A CA 1
ATOM 1572 C C . ALA A 1 196 ? 14.221 1.059 -27.535 1.00 98.69 196 ALA A C 1
ATOM 1574 O O . ALA A 1 196 ? 14.509 2.193 -27.921 1.00 98.69 196 ALA A O 1
ATOM 1575 N N . CYS A 1 197 ? 12.969 0.703 -27.261 1.00 98.44 197 CYS A N 1
ATOM 1576 C CA . CYS A 1 197 ? 11.865 1.662 -27.268 1.00 98.44 197 CYS A CA 1
ATOM 1577 C C . CYS A 1 197 ? 11.159 1.718 -25.912 1.00 98.44 197 CYS A C 1
ATOM 1579 O O . CYS A 1 197 ? 10.900 0.690 -25.283 1.00 98.44 197 CYS A O 1
ATOM 1581 N N . GLU A 1 198 ? 10.859 2.938 -25.478 1.00 97.81 198 GLU A N 1
ATOM 1582 C CA . GLU A 1 198 ? 10.166 3.247 -24.231 1.00 97.81 198 GLU A CA 1
ATOM 1583 C C . GLU A 1 198 ? 9.204 4.409 -24.492 1.00 97.81 198 GLU A C 1
ATOM 1585 O O . GLU A 1 198 ? 9.626 5.457 -24.979 1.00 97.81 198 GLU A O 1
ATOM 1590 N N . ALA A 1 199 ? 7.917 4.214 -24.213 1.00 93.88 199 ALA A N 1
ATOM 1591 C CA . ALA A 1 199 ? 6.878 5.193 -24.521 1.00 93.88 199 ALA A CA 1
ATOM 1592 C C . ALA A 1 199 ? 6.687 6.220 -23.396 1.00 93.88 199 ALA A C 1
ATOM 1594 O O . ALA A 1 199 ? 6.297 7.358 -23.661 1.00 93.88 199 ALA A O 1
ATOM 1595 N N . SER A 1 200 ? 6.972 5.845 -22.145 1.00 91.38 200 SER A N 1
ATOM 1596 C CA . SER A 1 200 ? 6.926 6.771 -21.016 1.00 91.38 200 SER A CA 1
ATOM 1597 C C . SER A 1 200 ? 8.056 7.789 -21.133 1.00 91.38 200 SER A C 1
ATOM 1599 O O . SER A 1 200 ? 9.232 7.434 -21.134 1.00 91.38 200 SER A O 1
ATOM 1601 N N . GLU A 1 201 ? 7.711 9.076 -21.186 1.00 88.69 201 GLU A N 1
ATOM 1602 C CA . GLU A 1 201 ? 8.679 10.175 -21.298 1.00 88.69 201 GLU A CA 1
ATOM 1603 C C . GLU A 1 201 ? 9.723 10.138 -20.166 1.00 88.69 201 GLU A C 1
ATOM 1605 O O . GLU A 1 201 ? 10.928 10.263 -20.407 1.00 88.69 201 GLU A O 1
ATOM 1610 N N . ILE A 1 202 ? 9.276 9.867 -18.935 1.00 87.81 202 ILE A N 1
ATOM 1611 C CA . ILE A 1 202 ? 10.149 9.776 -17.759 1.00 87.81 202 ILE A CA 1
ATOM 1612 C C . ILE A 1 202 ? 11.051 8.552 -17.829 1.00 87.81 202 ILE A C 1
ATOM 1614 O O . ILE A 1 202 ? 12.256 8.666 -17.589 1.00 87.81 202 ILE A O 1
ATOM 1618 N N . MET A 1 203 ? 10.497 7.383 -18.157 1.00 93.12 203 MET A N 1
ATOM 1619 C CA . MET A 1 203 ? 11.306 6.169 -18.249 1.00 93.12 203 MET A CA 1
ATOM 1620 C C . MET A 1 203 ? 12.266 6.230 -19.435 1.00 93.12 203 MET A C 1
ATOM 1622 O O . MET A 1 203 ? 13.398 5.775 -19.316 1.00 93.12 203 MET A O 1
ATOM 1626 N N . PHE A 1 204 ? 11.902 6.906 -20.522 1.00 95.69 204 PHE A N 1
ATOM 1627 C CA . PHE A 1 204 ? 12.802 7.179 -21.632 1.00 95.69 204 PHE A CA 1
ATOM 1628 C C . PHE A 1 204 ? 13.964 8.097 -21.222 1.00 95.69 204 PHE A C 1
ATOM 1630 O O . PHE A 1 204 ? 15.122 7.824 -21.549 1.00 95.69 204 PHE A O 1
ATOM 1637 N N . ALA A 1 205 ? 13.699 9.153 -20.447 1.00 91.81 205 ALA A N 1
ATOM 1638 C CA . ALA A 1 205 ? 14.757 9.994 -19.890 1.00 91.81 205 ALA A CA 1
ATOM 1639 C C . ALA A 1 205 ? 15.670 9.201 -18.933 1.00 91.81 205 ALA A C 1
ATOM 1641 O O . ALA A 1 205 ? 16.894 9.379 -18.938 1.00 91.81 205 ALA A O 1
ATOM 1642 N N . VAL A 1 206 ? 15.107 8.294 -18.127 1.00 94.12 206 VAL A N 1
ATOM 1643 C CA . VAL A 1 206 ? 15.875 7.357 -17.291 1.00 94.12 206 VAL A CA 1
ATOM 1644 C C . VAL A 1 206 ? 16.749 6.451 -18.162 1.00 94.12 206 VAL A C 1
ATOM 1646 O O . VAL A 1 206 ? 17.961 6.414 -17.947 1.00 94.12 206 VAL A O 1
ATOM 1649 N N . LEU A 1 207 ? 16.172 5.788 -19.166 1.00 97.62 207 LEU A N 1
ATOM 1650 C CA . LEU A 1 207 ? 16.851 4.923 -20.132 1.00 97.62 207 LEU A CA 1
ATOM 1651 C C . LEU A 1 207 ? 18.044 5.631 -20.778 1.00 97.62 207 LEU A C 1
ATOM 1653 O O . LEU A 1 207 ? 19.168 5.132 -20.728 1.00 97.62 207 LEU A O 1
ATOM 1657 N N . GLN A 1 208 ? 17.828 6.826 -21.334 1.00 97.00 208 GLN A N 1
ATOM 1658 C CA . GLN A 1 208 ? 18.879 7.628 -21.963 1.00 97.00 208 GLN A CA 1
ATOM 1659 C C . GLN A 1 208 ? 20.041 7.910 -21.009 1.00 97.00 208 GLN A C 1
ATOM 1661 O O . GLN A 1 208 ? 21.211 7.763 -21.378 1.00 97.00 208 GLN A O 1
ATOM 1666 N N . ASN A 1 209 ? 19.731 8.305 -19.773 1.00 95.69 209 ASN A N 1
ATOM 1667 C CA . ASN A 1 209 ? 20.746 8.602 -18.773 1.00 95.69 209 ASN A CA 1
ATOM 1668 C C . ASN A 1 209 ? 21.497 7.339 -18.333 1.00 95.69 209 ASN A C 1
ATOM 1670 O O . ASN A 1 209 ? 22.722 7.385 -18.218 1.00 95.69 209 ASN A O 1
ATOM 1674 N N . VAL A 1 210 ? 20.802 6.212 -18.144 1.00 97.31 210 VAL A N 1
ATOM 1675 C CA . VAL A 1 210 ? 21.411 4.927 -17.766 1.00 97.31 210 VAL A CA 1
ATOM 1676 C C . VAL A 1 210 ? 22.348 4.435 -18.869 1.00 97.31 210 VAL A C 1
ATOM 1678 O O . VAL A 1 210 ? 23.509 4.131 -18.587 1.00 97.31 210 VAL A O 1
ATOM 1681 N N . VAL A 1 211 ? 21.894 4.416 -20.125 1.00 97.31 211 VAL A N 1
ATOM 1682 C CA . VAL A 1 211 ? 22.696 3.991 -21.286 1.00 97.31 211 VAL A CA 1
ATOM 1683 C C . VAL A 1 211 ? 23.952 4.851 -21.422 1.00 97.31 211 VAL A C 1
ATOM 1685 O O . VAL A 1 211 ? 25.060 4.321 -21.541 1.00 97.31 211 VAL A O 1
ATOM 1688 N N . LYS A 1 212 ? 23.801 6.179 -21.334 1.00 96.38 212 LYS A N 1
ATOM 1689 C CA . LYS A 1 212 ? 24.921 7.127 -21.399 1.00 96.38 212 LYS A CA 1
ATOM 1690 C C . LYS A 1 212 ? 25.915 6.917 -20.258 1.00 96.38 212 LYS A C 1
ATOM 1692 O O . LYS A 1 212 ? 27.121 6.939 -20.482 1.00 96.38 212 LYS A O 1
ATOM 1697 N N . MET A 1 213 ? 25.423 6.715 -19.039 1.00 95.88 213 MET A N 1
ATOM 1698 C CA . MET A 1 213 ? 26.246 6.564 -17.838 1.00 95.88 213 MET A CA 1
ATOM 1699 C C . MET A 1 213 ? 27.035 5.245 -17.797 1.00 95.88 213 MET A C 1
ATOM 1701 O O . MET A 1 213 ? 28.101 5.172 -17.173 1.00 95.88 213 MET A O 1
ATOM 1705 N N . ASN A 1 214 ? 26.519 4.217 -18.471 1.00 97.06 214 ASN A N 1
ATOM 1706 C CA . ASN A 1 214 ? 27.166 2.918 -18.646 1.00 97.06 214 ASN A CA 1
ATOM 1707 C C . ASN A 1 214 ? 27.971 2.811 -19.952 1.00 97.06 214 ASN A C 1
ATOM 1709 O O . ASN A 1 214 ? 28.498 1.739 -20.244 1.00 97.06 214 ASN A O 1
ATOM 1713 N N . GLU A 1 215 ? 28.078 3.904 -20.717 1.00 96.38 215 GLU A N 1
ATOM 1714 C CA . GLU A 1 215 ? 28.876 4.001 -21.948 1.00 96.38 215 GLU A CA 1
ATOM 1715 C C . GLU A 1 215 ? 28.532 2.906 -22.979 1.00 96.38 215 GLU A C 1
ATOM 1717 O O . GLU A 1 215 ? 29.399 2.389 -23.684 1.00 96.38 215 GLU A O 1
ATOM 1722 N N . LYS A 1 216 ? 27.248 2.534 -23.071 1.00 93.19 216 LYS A N 1
ATOM 1723 C CA . LYS A 1 216 ? 26.768 1.512 -24.013 1.00 93.19 216 LYS A CA 1
ATOM 1724 C C . LYS A 1 216 ? 26.314 2.140 -25.328 1.00 93.19 216 LYS A C 1
ATOM 1726 O O . LYS A 1 216 ? 25.675 3.190 -25.345 1.00 93.19 216 LYS A O 1
ATOM 1731 N N . SER A 1 217 ? 26.607 1.469 -26.441 1.00 93.94 217 SER A N 1
ATOM 1732 C CA . SER A 1 217 ? 26.116 1.859 -27.767 1.00 93.94 217 SER A CA 1
ATOM 1733 C C . SER A 1 217 ? 24.749 1.219 -28.020 1.00 93.94 217 SER A C 1
ATOM 1735 O O . SER A 1 217 ? 24.656 0.129 -28.576 1.00 93.94 217 SER A O 1
ATOM 1737 N N . ILE A 1 218 ? 23.695 1.879 -27.541 1.00 98.12 218 ILE A N 1
ATOM 1738 C CA . ILE A 1 218 ? 22.297 1.456 -27.695 1.00 98.12 218 ILE A CA 1
ATOM 1739 C C . ILE A 1 218 ? 21.527 2.628 -28.306 1.00 98.12 218 ILE A C 1
ATOM 1741 O O . ILE A 1 218 ? 21.644 3.758 -27.828 1.00 98.12 218 ILE A O 1
ATOM 1745 N N . GLN A 1 219 ? 20.760 2.376 -29.367 1.00 98.00 219 GLN A N 1
ATOM 1746 C CA . GLN A 1 219 ? 19.903 3.388 -29.985 1.00 98.00 219 GLN A CA 1
ATOM 1747 C C . GLN A 1 219 ? 18.507 3.323 -29.358 1.00 98.00 219 GLN A C 1
ATOM 1749 O O . GLN A 1 219 ? 17.871 2.274 -29.372 1.00 98.00 219 GLN A O 1
ATOM 1754 N N . VAL A 1 220 ? 18.049 4.438 -28.788 1.00 98.12 220 VAL A N 1
ATOM 1755 C CA . VAL A 1 220 ? 16.828 4.488 -27.971 1.00 98.12 220 VAL A CA 1
ATOM 1756 C C . VAL A 1 220 ? 15.756 5.372 -28.616 1.00 98.12 220 VAL A C 1
ATOM 1758 O O . VAL A 1 220 ? 16.088 6.434 -29.146 1.00 98.12 220 VAL A O 1
ATOM 1761 N N . PHE A 1 221 ? 14.485 4.966 -28.538 1.00 98.00 221 PHE A N 1
ATOM 1762 C CA . PHE A 1 221 ? 13.344 5.666 -29.146 1.00 98.00 221 PHE A CA 1
ATOM 1763 C C . PHE A 1 221 ? 12.224 5.964 -28.126 1.00 98.00 221 PHE A C 1
ATOM 1765 O O . PHE A 1 221 ? 11.801 5.037 -27.432 1.00 98.00 221 PHE A O 1
ATOM 1772 N N . PRO A 1 222 ? 11.711 7.211 -28.054 1.00 97.19 222 PRO A N 1
ATOM 1773 C CA . PRO A 1 222 ? 10.605 7.596 -27.175 1.00 97.19 222 PRO A CA 1
ATOM 1774 C C . PRO A 1 222 ? 9.248 7.263 -27.821 1.00 97.19 222 PRO A C 1
ATOM 1776 O O . PRO A 1 222 ? 8.478 8.159 -28.165 1.00 97.19 222 PRO A O 1
ATOM 1779 N N . LYS A 1 223 ? 9.007 5.985 -28.122 1.00 97.12 223 LYS A N 1
ATOM 1780 C CA . LYS A 1 223 ? 7.860 5.517 -28.917 1.00 97.12 223 LYS A CA 1
ATOM 1781 C C . LYS A 1 223 ? 7.309 4.207 -28.359 1.00 97.12 223 LYS A C 1
ATOM 1783 O O . LYS A 1 223 ? 8.068 3.400 -27.818 1.00 97.12 223 LYS A O 1
ATOM 1788 N N . PHE A 1 224 ? 6.018 3.957 -28.580 1.00 96.94 224 PHE A N 1
ATOM 1789 C CA . PHE A 1 224 ? 5.498 2.590 -28.549 1.00 96.94 224 PHE A CA 1
ATOM 1790 C C . PHE A 1 224 ? 6.118 1.785 -29.695 1.00 96.94 224 PHE A C 1
ATOM 1792 O O . PHE A 1 224 ? 6.421 2.330 -30.757 1.00 96.94 224 PHE A O 1
ATOM 1799 N N . SER A 1 225 ? 6.281 0.473 -29.517 1.00 97.12 225 SER A N 1
ATOM 1800 C CA . SER A 1 225 ? 6.808 -0.385 -30.588 1.00 97.12 225 SER A CA 1
ATOM 1801 C C . SER A 1 225 ? 5.906 -0.399 -31.826 1.00 97.12 225 SER A C 1
ATOM 1803 O O . SER A 1 225 ? 6.408 -0.550 -32.936 1.00 97.12 225 SER A O 1
ATOM 1805 N N . THR A 1 226 ? 4.598 -0.194 -31.649 1.00 96.62 226 THR A N 1
ATOM 1806 C CA . THR A 1 226 ? 3.596 -0.075 -32.721 1.00 96.62 226 THR A CA 1
ATOM 1807 C C . THR A 1 226 ? 3.767 1.168 -33.592 1.00 96.62 226 THR A C 1
ATOM 1809 O O . THR A 1 226 ? 3.231 1.213 -34.693 1.00 96.62 226 THR A O 1
ATOM 1812 N N . ASP A 1 227 ? 4.526 2.157 -33.115 1.00 96.88 227 ASP A N 1
ATOM 1813 C CA . ASP A 1 227 ? 4.818 3.398 -33.838 1.00 96.88 227 ASP A CA 1
ATOM 1814 C C . ASP A 1 227 ? 6.218 3.386 -34.479 1.00 96.88 227 ASP A C 1
ATOM 1816 O O . ASP A 1 227 ? 6.631 4.378 -35.086 1.00 96.88 227 ASP A O 1
ATOM 1820 N N . LEU A 1 228 ? 6.980 2.294 -34.320 1.00 96.88 228 LEU A N 1
ATOM 1821 C CA . L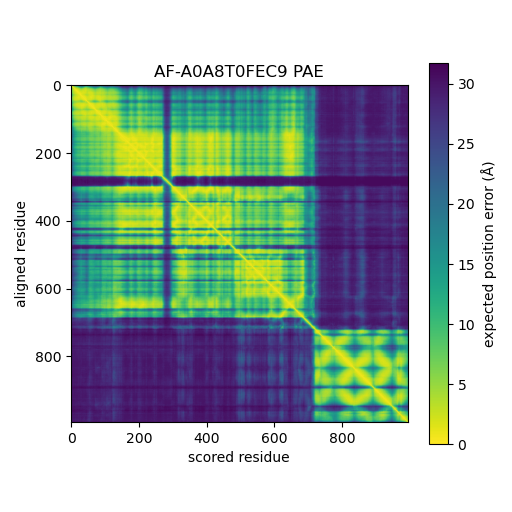EU A 1 228 ? 8.289 2.139 -34.950 1.00 96.88 228 LEU A CA 1
ATOM 1822 C C . LEU A 1 228 ? 8.140 1.747 -36.416 1.00 96.88 228 LEU A C 1
ATOM 1824 O O . LEU A 1 228 ? 7.478 0.763 -36.751 1.00 96.88 228 LEU A O 1
ATOM 1828 N N . VAL A 1 229 ? 8.844 2.471 -37.283 1.00 95.75 229 VAL A N 1
ATOM 1829 C CA . VAL A 1 229 ? 8.800 2.263 -38.732 1.00 95.75 229 VAL A CA 1
ATOM 1830 C C . VAL A 1 229 ? 10.182 1.853 -39.251 1.00 95.75 229 VAL A C 1
ATOM 1832 O O . VAL A 1 229 ? 11.198 2.486 -38.953 1.00 95.75 229 VAL A O 1
ATOM 1835 N N . ILE A 1 230 ? 10.234 0.773 -40.040 1.00 95.31 230 ILE A N 1
ATOM 1836 C CA . ILE A 1 230 ? 11.459 0.350 -40.739 1.00 95.31 230 ILE A CA 1
ATOM 1837 C C . ILE A 1 230 ? 11.830 1.413 -41.786 1.00 95.31 230 ILE A C 1
ATOM 1839 O O . ILE A 1 230 ? 10.956 1.996 -42.416 1.00 95.31 230 ILE A O 1
ATOM 1843 N N . GLU A 1 231 ? 13.125 1.647 -41.973 1.00 91.44 231 GLU A N 1
ATOM 1844 C CA . GLU A 1 231 ? 13.758 2.701 -42.782 1.00 91.44 231 GLU A CA 1
ATOM 1845 C C . GLU A 1 231 ? 13.705 4.121 -42.180 1.00 91.44 231 GLU A C 1
ATOM 1847 O O . GLU A 1 231 ? 14.580 4.928 -42.497 1.00 91.44 231 GLU A O 1
ATOM 1852 N N . GLU A 1 232 ? 12.759 4.423 -41.281 1.00 93.31 232 GLU A N 1
ATOM 1853 C CA . GLU A 1 232 ? 12.702 5.697 -40.539 1.00 93.31 232 GLU A CA 1
ATOM 1854 C C . GLU A 1 232 ? 13.420 5.603 -39.186 1.00 93.31 232 GLU A C 1
ATOM 1856 O O . GLU A 1 232 ? 14.378 6.334 -38.929 1.00 93.31 232 GLU A O 1
ATOM 1861 N N . ASP A 1 233 ? 12.970 4.687 -38.326 1.00 93.94 233 ASP A N 1
ATOM 1862 C CA . ASP A 1 233 ? 13.510 4.500 -36.979 1.00 93.94 233 ASP A CA 1
ATOM 1863 C C . ASP A 1 233 ? 14.595 3.420 -36.967 1.00 93.94 233 ASP A C 1
ATOM 1865 O O . ASP A 1 233 ? 15.687 3.609 -36.422 1.00 93.94 233 ASP A O 1
ATOM 1869 N N . LEU A 1 234 ? 14.297 2.279 -37.594 1.00 93.88 234 LEU A N 1
ATOM 1870 C CA . LEU A 1 234 ? 15.174 1.114 -37.663 1.00 93.88 234 LEU A CA 1
ATOM 1871 C C . LEU A 1 234 ? 15.665 0.917 -39.100 1.00 93.88 234 LEU A C 1
ATOM 1873 O O . LEU A 1 234 ? 14.841 0.879 -40.006 1.00 93.88 234 LEU A O 1
ATOM 1877 N N . PRO A 1 235 ? 16.972 0.727 -39.348 1.00 92.88 235 PRO A N 1
ATOM 1878 C CA . PRO A 1 235 ? 17.478 0.559 -40.712 1.00 92.88 235 PRO A CA 1
ATOM 1879 C C . PRO A 1 235 ? 16.976 -0.729 -41.381 1.00 92.88 235 PRO A C 1
ATOM 1881 O O . PRO A 1 235 ? 16.857 -0.782 -42.599 1.00 92.88 235 PRO A O 1
ATOM 1884 N N . GLU A 1 236 ? 16.698 -1.764 -40.591 1.00 93.69 236 GLU A N 1
ATOM 1885 C CA . GLU A 1 236 ? 16.205 -3.062 -41.040 1.00 93.69 236 GLU A CA 1
ATOM 1886 C C . GLU A 1 236 ? 15.466 -3.773 -39.897 1.00 93.69 236 GLU A C 1
ATOM 1888 O O . GLU A 1 236 ? 15.536 -3.356 -38.736 1.00 93.69 236 GLU A O 1
ATOM 1893 N N . LYS A 1 237 ? 14.759 -4.856 -40.234 1.00 95.56 237 LYS A N 1
ATOM 1894 C CA . LYS A 1 237 ? 14.125 -5.751 -39.258 1.00 95.56 237 LYS A CA 1
ATOM 1895 C C . LYS A 1 237 ? 15.178 -6.413 -38.358 1.00 95.56 237 LYS A C 1
ATOM 1897 O O . LYS A 1 237 ? 16.323 -6.617 -38.761 1.00 95.56 237 LYS A O 1
ATOM 1902 N N . VAL A 1 238 ? 14.784 -6.750 -37.134 1.00 96.62 238 VAL A N 1
ATOM 1903 C CA . VAL A 1 238 ? 15.662 -7.377 -36.136 1.00 96.62 238 VAL A CA 1
ATOM 1904 C C . VAL A 1 238 ? 15.515 -8.901 -36.116 1.00 96.62 238 VAL A C 1
ATOM 1906 O O . VAL A 1 238 ? 14.488 -9.449 -36.519 1.00 96.62 238 VAL A O 1
ATOM 1909 N N . SER A 1 239 ? 16.532 -9.593 -35.596 1.00 96.06 239 SER A N 1
ATOM 1910 C CA . SER A 1 239 ? 16.552 -11.063 -35.473 1.00 96.06 239 SER A CA 1
ATOM 1911 C C . SER A 1 239 ? 16.159 -11.551 -34.077 1.00 96.06 239 SER A C 1
ATOM 1913 O O . SER A 1 239 ? 15.852 -12.734 -33.905 1.00 96.06 239 SER A O 1
ATOM 1915 N N . LEU A 1 240 ? 16.165 -10.657 -33.083 1.00 98.12 240 LEU A N 1
ATOM 1916 C CA . LEU A 1 240 ? 15.729 -10.920 -31.716 1.00 98.12 240 LEU A CA 1
ATOM 1917 C C . LEU A 1 240 ? 14.892 -9.760 -31.182 1.00 98.12 240 LEU A C 1
ATOM 1919 O O . LEU A 1 240 ? 15.344 -8.616 -31.172 1.00 98.12 240 LEU A O 1
ATOM 1923 N N . ILE A 1 241 ? 13.721 -10.084 -30.651 1.00 98.56 241 ILE A N 1
ATOM 1924 C CA . ILE A 1 241 ? 12.999 -9.217 -29.726 1.00 98.56 241 ILE A CA 1
ATOM 1925 C C . ILE A 1 241 ? 13.185 -9.736 -28.312 1.00 98.56 241 ILE A C 1
ATOM 1927 O O . ILE A 1 241 ? 13.074 -10.936 -28.055 1.00 98.56 241 ILE A O 1
ATOM 1931 N N . VAL A 1 242 ? 13.462 -8.817 -27.399 1.00 98.62 242 VAL A N 1
ATOM 1932 C CA . VAL A 1 242 ? 13.426 -9.058 -25.962 1.00 98.62 242 VAL A CA 1
ATOM 1933 C C . VAL A 1 242 ? 12.382 -8.121 -25.376 1.00 98.62 242 VAL A C 1
ATOM 1935 O O . VAL A 1 242 ? 12.288 -6.967 -25.789 1.00 98.62 242 VAL A O 1
ATOM 1938 N N . THR A 1 243 ? 11.563 -8.617 -24.459 1.00 98.19 243 THR A N 1
ATOM 1939 C CA . THR A 1 243 ? 10.560 -7.785 -23.798 1.00 98.19 243 THR A CA 1
ATOM 1940 C C . THR A 1 243 ? 10.210 -8.309 -22.409 1.00 98.19 243 THR A C 1
ATOM 1942 O O . THR A 1 243 ? 10.483 -9.463 -22.058 1.00 98.19 243 THR A O 1
ATOM 1945 N N . GLU A 1 244 ? 9.627 -7.439 -21.599 1.00 95.94 244 GLU A N 1
ATOM 1946 C CA . GLU A 1 244 ? 9.201 -7.712 -20.231 1.00 95.94 244 GLU A CA 1
ATOM 1947 C C . GLU A 1 244 ? 7.985 -6.837 -19.896 1.00 95.94 244 GLU A C 1
ATOM 1949 O O . GLU A 1 244 ? 8.004 -6.063 -18.953 1.00 95.94 244 GLU A O 1
ATOM 1954 N N . ILE A 1 245 ? 6.959 -6.939 -20.746 1.00 94.69 245 ILE A N 1
ATOM 1955 C CA . ILE A 1 245 ? 5.689 -6.186 -20.699 1.00 94.69 245 ILE A CA 1
ATOM 1956 C C . ILE A 1 245 ? 4.529 -7.100 -20.285 1.00 94.69 245 ILE A C 1
ATOM 1958 O O . ILE A 1 245 ? 3.504 -7.206 -20.956 1.00 94.69 245 ILE A O 1
ATOM 1962 N N . PHE A 1 246 ? 4.763 -7.921 -19.269 1.00 94.50 246 PHE A N 1
ATOM 1963 C CA . PHE A 1 246 ? 3.767 -8.868 -18.778 1.00 94.50 246 PHE A CA 1
ATOM 1964 C C . PHE A 1 246 ? 3.212 -8.327 -17.462 1.00 94.50 246 PHE A C 1
ATOM 1966 O O . PHE A 1 246 ? 3.923 -7.657 -16.730 1.00 94.50 246 PHE A O 1
ATOM 1973 N N . ASP A 1 247 ? 1.961 -8.626 -17.132 1.00 93.12 247 ASP A N 1
ATOM 1974 C CA . ASP A 1 247 ? 1.388 -8.308 -15.821 1.00 93.12 247 ASP A CA 1
ATOM 1975 C C . ASP A 1 247 ? 1.183 -9.597 -15.005 1.00 93.12 247 ASP A C 1
ATOM 1977 O O . ASP A 1 247 ? 1.523 -10.698 -15.447 1.00 93.12 247 ASP A O 1
ATOM 1981 N N . ALA A 1 248 ? 0.578 -9.508 -13.816 1.00 93.19 248 ALA A N 1
ATOM 1982 C CA . ALA A 1 248 ? 0.221 -10.693 -13.025 1.00 93.19 248 ALA A CA 1
ATOM 1983 C C . ALA A 1 248 ? -0.723 -11.654 -13.783 1.00 93.19 248 ALA A C 1
ATOM 1985 O O . ALA A 1 248 ? -0.702 -12.869 -13.559 1.00 93.19 248 ALA A O 1
ATOM 1986 N N . GLY A 1 249 ? -1.537 -11.111 -14.696 1.00 93.94 249 GLY A N 1
ATOM 1987 C CA . GLY A 1 249 ? -2.409 -11.850 -15.601 1.00 93.94 249 GLY A CA 1
ATOM 1988 C C . GLY A 1 249 ? -1.750 -12.333 -16.898 1.00 93.94 249 GLY A C 1
ATOM 1989 O O . GLY A 1 249 ? -2.453 -12.851 -17.771 1.00 93.94 249 GLY A O 1
ATOM 1990 N N . LEU A 1 250 ? -0.427 -12.188 -17.023 1.00 95.69 250 LEU A N 1
ATOM 1991 C CA . LEU A 1 250 ? 0.404 -12.383 -18.213 1.00 95.69 250 LEU A CA 1
ATOM 1992 C C . LEU A 1 250 ? 0.143 -11.378 -19.353 1.00 95.69 250 LEU A C 1
ATOM 1994 O O . LEU A 1 250 ? 1.096 -10.824 -19.892 1.00 95.69 250 LEU A O 1
ATOM 1998 N N . PHE A 1 251 ? -1.104 -11.168 -19.774 1.00 95.25 251 PHE A N 1
ATOM 1999 C CA . PHE A 1 251 ? -1.409 -10.414 -21.001 1.00 95.25 251 PHE A CA 1
ATOM 2000 C C . PHE A 1 251 ? -1.967 -8.994 -20.794 1.00 95.25 251 PHE A C 1
ATOM 2002 O O . PHE A 1 251 ? -2.143 -8.279 -21.776 1.00 95.25 251 PHE A O 1
ATOM 2009 N N . GLY A 1 252 ? -2.214 -8.562 -19.555 1.00 89.25 252 GLY A N 1
ATOM 2010 C CA . GLY A 1 252 ? -2.911 -7.308 -19.226 1.00 89.25 252 GLY A CA 1
ATOM 2011 C C . GLY A 1 252 ? -2.226 -6.017 -19.693 1.00 89.25 252 GLY A C 1
ATOM 2012 O O . GLY A 1 252 ? -2.880 -4.983 -19.781 1.00 89.25 252 GLY A O 1
ATOM 2013 N N . GLU A 1 253 ? -0.948 -6.076 -20.066 1.00 90.12 253 GLU A N 1
ATOM 2014 C CA . GLU A 1 253 ? -0.173 -4.960 -20.635 1.00 90.12 253 GLU A CA 1
ATOM 2015 C C . GLU A 1 253 ? -0.162 -4.944 -22.180 1.00 90.12 253 GLU A C 1
ATOM 2017 O O . GLU A 1 253 ? 0.753 -4.414 -22.809 1.00 90.12 253 GLU A O 1
ATOM 2022 N N . ASN A 1 254 ? -1.180 -5.527 -22.825 1.00 93.31 254 ASN A N 1
ATOM 2023 C CA . ASN A 1 254 ? -1.285 -5.646 -24.290 1.00 93.31 254 ASN A CA 1
ATOM 2024 C C . ASN A 1 254 ? -0.065 -6.344 -24.925 1.00 93.31 254 ASN A C 1
ATOM 2026 O O . ASN A 1 254 ? 0.421 -5.980 -26.008 1.00 93.31 254 ASN A O 1
ATOM 2030 N N . SER A 1 255 ? 0.482 -7.346 -24.229 1.00 95.62 255 SER A N 1
ATOM 2031 C CA . SER A 1 255 ? 1.689 -8.045 -24.677 1.00 95.62 255 SER A CA 1
ATOM 2032 C C . SER A 1 255 ? 1.452 -8.834 -25.965 1.00 95.62 255 SER A C 1
ATOM 2034 O O . SER A 1 255 ? 2.338 -8.903 -26.815 1.00 95.62 255 SER A O 1
ATOM 2036 N N . LEU A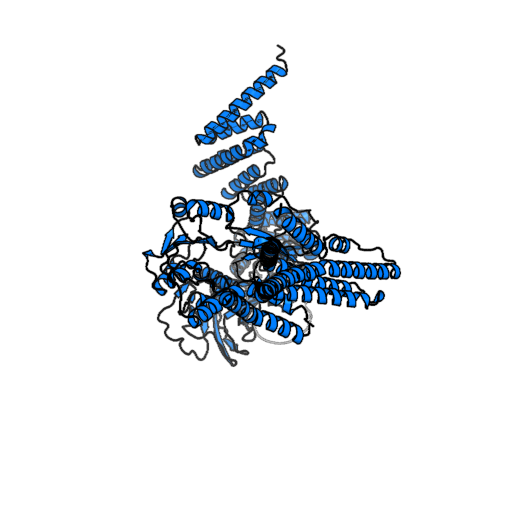 1 256 ? 0.246 -9.373 -26.170 1.00 96.19 256 LEU A N 1
ATOM 2037 C CA . LEU A 1 256 ? -0.106 -10.101 -27.390 1.00 96.19 256 LEU A CA 1
ATOM 2038 C C . LEU A 1 256 ? -0.189 -9.177 -28.609 1.00 96.19 256 LEU A C 1
ATOM 2040 O O . LEU A 1 256 ? 0.353 -9.515 -29.657 1.00 96.19 256 LEU A O 1
ATOM 2044 N N . GLU A 1 257 ? -0.819 -8.013 -28.478 1.00 96.50 257 GLU A N 1
ATOM 2045 C CA . GLU A 1 257 ? -0.939 -6.996 -29.526 1.00 96.50 257 GLU A CA 1
ATOM 2046 C C . GLU A 1 257 ? 0.442 -6.471 -29.929 1.00 96.50 257 GLU A C 1
ATOM 2048 O O . GLU A 1 257 ? 0.764 -6.373 -31.116 1.00 96.50 257 GLU A O 1
ATOM 2053 N N . THR A 1 258 ? 1.286 -6.198 -28.931 1.00 97.38 258 THR A N 1
ATOM 2054 C CA . THR A 1 258 ? 2.670 -5.762 -29.135 1.00 97.38 258 THR A CA 1
ATOM 2055 C C . THR A 1 258 ? 3.468 -6.819 -29.900 1.00 97.38 258 THR A C 1
ATOM 2057 O O . THR A 1 258 ? 4.171 -6.493 -30.860 1.00 97.38 258 THR A O 1
ATOM 2060 N N . LEU A 1 259 ? 3.358 -8.091 -29.504 1.00 97.62 259 LEU A N 1
ATOM 2061 C CA . LEU A 1 259 ? 4.072 -9.189 -30.150 1.00 97.62 259 LEU A CA 1
ATOM 2062 C C . LEU A 1 259 ? 3.540 -9.494 -31.558 1.00 97.62 259 LEU A C 1
ATOM 2064 O O . LEU A 1 259 ? 4.340 -9.794 -32.444 1.00 97.62 259 LEU A O 1
ATOM 2068 N N . ASP A 1 260 ? 2.231 -9.381 -31.794 1.00 97.12 260 ASP A N 1
ATOM 2069 C CA . ASP A 1 260 ? 1.632 -9.531 -33.127 1.00 97.12 260 ASP A CA 1
ATOM 2070 C C . ASP A 1 260 ? 2.175 -8.471 -34.095 1.00 97.12 260 ASP A C 1
ATOM 2072 O O . ASP A 1 260 ? 2.690 -8.805 -35.167 1.00 97.12 260 ASP A O 1
ATOM 2076 N N . HIS A 1 261 ? 2.173 -7.201 -33.671 1.00 97.62 261 HIS A N 1
ATOM 2077 C CA . HIS A 1 261 ? 2.776 -6.108 -34.431 1.00 97.62 261 HIS A CA 1
ATOM 2078 C C . HIS A 1 261 ? 4.267 -6.360 -34.697 1.00 97.62 261 HIS A C 1
ATOM 2080 O O . HIS A 1 261 ? 4.746 -6.240 -35.825 1.00 97.62 261 HIS A O 1
ATOM 2086 N N . ALA A 1 262 ? 5.014 -6.744 -33.664 1.00 97.31 262 ALA A N 1
ATOM 2087 C CA . ALA A 1 262 ? 6.433 -7.044 -33.769 1.00 97.31 262 ALA A CA 1
ATOM 2088 C C . ALA A 1 262 ? 6.740 -8.132 -34.812 1.00 97.31 262 ALA A C 1
ATOM 2090 O O . ALA A 1 262 ? 7.627 -7.941 -35.645 1.00 97.31 262 ALA A O 1
ATOM 2091 N N . TRP A 1 263 ? 6.000 -9.242 -34.812 1.00 96.75 263 TRP A N 1
ATOM 2092 C CA . TRP A 1 263 ? 6.148 -10.307 -35.809 1.00 96.75 263 TRP A CA 1
ATOM 2093 C C . TRP A 1 263 ? 5.824 -9.840 -37.228 1.00 96.75 263 TRP A C 1
ATOM 2095 O O . TRP A 1 263 ? 6.489 -10.238 -38.187 1.00 96.75 263 TRP A O 1
ATOM 2105 N N . GLU A 1 264 ? 4.815 -8.988 -37.378 1.00 95.62 264 GLU A N 1
ATOM 2106 C CA . GLU A 1 264 ? 4.370 -8.518 -38.684 1.00 95.62 264 GLU A CA 1
ATOM 2107 C C . GLU A 1 264 ? 5.351 -7.490 -39.284 1.00 95.62 264 GLU A C 1
ATOM 2109 O O . GLU A 1 264 ? 5.792 -7.622 -40.439 1.00 95.62 264 GLU A O 1
ATOM 2114 N N . TYR A 1 265 ? 5.795 -6.525 -38.475 1.00 96.31 265 TYR A N 1
ATOM 2115 C CA . TYR A 1 265 ? 6.492 -5.326 -38.947 1.00 96.31 265 TYR A CA 1
ATOM 2116 C C . TYR A 1 265 ? 7.974 -5.250 -38.551 1.00 96.31 265 TYR A C 1
ATOM 2118 O O . TYR A 1 265 ? 8.776 -4.794 -39.365 1.00 96.31 265 TYR A O 1
ATOM 2126 N N . LEU A 1 266 ? 8.379 -5.762 -37.383 1.00 96.81 266 LEU A N 1
ATOM 2127 C CA . LEU A 1 266 ? 9.704 -5.488 -36.795 1.00 96.81 266 LEU A CA 1
ATOM 2128 C C . LEU A 1 266 ? 10.686 -6.671 -36.849 1.00 96.81 266 LEU A C 1
ATOM 2130 O O . LEU A 1 266 ? 11.890 -6.453 -36.968 1.00 96.81 266 LEU A O 1
ATOM 2134 N N . LEU A 1 267 ? 10.197 -7.911 -36.800 1.00 95.25 267 LEU A N 1
ATOM 2135 C CA . LEU A 1 267 ? 11.016 -9.123 -36.890 1.00 95.25 267 LEU A CA 1
ATOM 2136 C C . LEU A 1 267 ? 11.274 -9.539 -38.337 1.00 95.25 267 LEU A C 1
ATOM 2138 O O . LEU A 1 267 ? 10.445 -9.345 -39.235 1.00 95.25 267 LEU A O 1
ATOM 2142 N N . GLU A 1 268 ? 12.443 -10.134 -38.553 1.00 92.00 268 GLU A N 1
ATOM 2143 C CA . GLU A 1 268 ? 12.797 -10.826 -39.790 1.00 92.00 268 GLU A CA 1
ATOM 2144 C C . GLU A 1 268 ? 11.811 -11.975 -40.068 1.00 92.00 268 GLU A C 1
ATOM 2146 O O . GLU A 1 268 ? 11.289 -12.605 -39.151 1.00 92.00 268 GLU A O 1
ATOM 2151 N N . LYS A 1 269 ? 11.517 -12.240 -41.345 1.00 79.88 269 LYS A N 1
ATOM 2152 C CA . LYS A 1 269 ? 10.707 -13.403 -41.727 1.00 79.88 269 LYS A CA 1
ATOM 2153 C C . LYS A 1 269 ? 11.628 -14.596 -41.930 1.00 79.88 269 LYS A C 1
ATOM 2155 O O . LYS A 1 269 ? 12.636 -14.467 -42.623 1.00 79.88 269 LYS A O 1
ATOM 2160 N N . ASP A 1 270 ? 11.241 -15.748 -41.394 1.00 68.38 270 ASP A N 1
ATOM 2161 C CA . ASP A 1 270 ? 11.913 -17.008 -41.694 1.00 68.38 270 ASP A CA 1
ATOM 2162 C C . ASP A 1 270 ? 11.809 -17.284 -43.201 1.00 68.38 270 ASP A C 1
ATOM 2164 O O . ASP A 1 270 ? 10.717 -17.351 -43.769 1.00 68.38 270 ASP A O 1
ATOM 2168 N N . THR A 1 271 ? 12.948 -17.404 -43.876 1.00 49.72 271 THR A N 1
ATOM 2169 C CA . THR A 1 271 ? 13.009 -17.723 -45.302 1.00 49.72 271 THR A CA 1
ATOM 2170 C C . THR A 1 271 ? 12.902 -19.234 -45.513 1.00 49.72 271 THR A C 1
ATOM 2172 O O . THR A 1 271 ? 13.910 -19.927 -45.598 1.00 49.72 271 THR A O 1
ATOM 2175 N N . GLU A 1 272 ? 11.688 -19.766 -45.653 1.00 46.34 272 GLU A N 1
ATOM 2176 C CA . GLU A 1 272 ? 11.471 -21.084 -46.271 1.00 46.34 272 GLU A CA 1
ATOM 2177 C C . GLU A 1 272 ? 10.445 -20.971 -47.404 1.00 46.34 272 GLU A C 1
ATOM 2179 O O . GLU A 1 272 ? 9.245 -21.044 -47.182 1.00 46.34 272 GLU A O 1
ATOM 2184 N N . ASP A 1 273 ? 10.948 -20.795 -48.628 1.00 36.22 273 ASP A N 1
ATOM 2185 C CA . ASP A 1 273 ? 10.230 -21.094 -49.874 1.00 36.22 273 ASP A CA 1
ATOM 2186 C C . ASP A 1 273 ? 11.254 -21.556 -50.932 1.00 36.22 273 ASP A C 1
ATOM 2188 O O . ASP A 1 273 ? 11.563 -20.880 -51.913 1.00 36.22 273 ASP A O 1
ATOM 2192 N N . LEU A 1 274 ? 11.838 -22.739 -50.714 1.00 38.75 274 LEU A N 1
ATOM 2193 C CA . LEU A 1 274 ? 12.256 -23.581 -51.835 1.00 38.75 274 LEU A CA 1
ATOM 2194 C C . LEU A 1 274 ? 11.090 -24.535 -52.103 1.00 38.75 274 LEU A C 1
ATOM 2196 O O . LEU A 1 274 ? 10.851 -25.475 -51.354 1.00 38.75 274 LEU A O 1
ATOM 2200 N N . SER A 1 275 ? 10.343 -24.198 -53.153 1.00 31.81 275 SER A N 1
ATOM 2201 C CA . SER A 1 275 ? 9.232 -24.915 -53.793 1.00 31.81 275 SER A CA 1
ATOM 2202 C C . SER A 1 275 ? 9.203 -26.447 -53.617 1.00 31.81 275 SER A C 1
ATOM 2204 O O . SER A 1 275 ? 10.262 -27.078 -53.685 1.00 31.81 275 SER A O 1
ATOM 2206 N N . PRO A 1 276 ? 8.011 -27.080 -53.559 1.00 39.06 276 PRO A N 1
ATOM 2207 C CA . PRO A 1 276 ? 7.894 -28.533 -53.617 1.00 39.06 276 PRO A CA 1
ATOM 2208 C C . PRO A 1 276 ? 8.324 -29.023 -55.007 1.00 39.06 276 PRO A C 1
ATOM 2210 O O . PRO A 1 276 ? 7.599 -28.874 -55.989 1.00 39.06 276 PRO A O 1
ATOM 2213 N N . GLY A 1 277 ? 9.539 -29.565 -55.090 1.00 34.47 277 GLY A N 1
ATOM 2214 C CA . GLY A 1 277 ? 10.016 -30.312 -56.247 1.00 34.47 277 GLY A CA 1
ATOM 2215 C C . GLY A 1 277 ? 9.257 -31.631 -56.379 1.00 34.47 277 GLY A C 1
ATOM 2216 O O . GLY A 1 277 ? 9.003 -32.317 -55.393 1.00 34.47 277 GLY A O 1
ATOM 2217 N N . GLU A 1 278 ? 8.886 -31.924 -57.617 1.00 34.41 278 GLU A N 1
ATOM 2218 C CA . GLU A 1 278 ? 8.052 -33.021 -58.097 1.00 34.41 278 GLU A CA 1
ATOM 2219 C C . GLU A 1 278 ? 8.381 -34.402 -57.500 1.00 34.41 278 GLU A C 1
ATOM 2221 O O . GLU A 1 278 ? 9.539 -34.796 -57.353 1.00 34.41 278 GLU A O 1
ATOM 2226 N N . GLU A 1 279 ? 7.319 -35.164 -57.227 1.00 38.09 279 GLU A N 1
ATOM 2227 C CA . GLU A 1 279 ? 7.355 -36.604 -56.980 1.00 38.09 279 GLU A CA 1
ATOM 2228 C C . GLU A 1 279 ? 8.063 -37.333 -58.133 1.00 38.09 279 GLU A C 1
ATOM 2230 O O . GLU A 1 279 ? 7.586 -37.296 -59.264 1.00 38.09 279 GLU A O 1
ATOM 2235 N N . ASN A 1 280 ? 9.155 -38.048 -57.842 1.00 32.31 280 ASN A N 1
ATOM 2236 C CA . ASN A 1 280 ? 9.606 -39.202 -58.624 1.00 32.31 280 ASN A CA 1
ATOM 2237 C C . ASN A 1 280 ? 10.371 -40.209 -57.735 1.00 32.31 280 ASN A C 1
ATOM 2239 O O . ASN A 1 280 ? 11.499 -39.979 -57.314 1.00 32.31 280 ASN A O 1
ATOM 2243 N N . ASP A 1 281 ? 9.680 -41.313 -57.449 1.00 33.19 281 ASP A N 1
ATOM 2244 C CA . ASP A 1 281 ? 10.105 -42.725 -57.445 1.00 33.19 281 ASP A CA 1
ATOM 2245 C C . ASP A 1 281 ? 11.459 -43.186 -56.817 1.00 33.19 281 ASP A C 1
ATOM 2247 O O . ASP A 1 281 ? 12.536 -43.083 -57.395 1.00 33.19 281 ASP A O 1
ATOM 2251 N N . VAL A 1 282 ? 11.336 -43.809 -55.632 1.00 37.25 282 VAL A N 1
ATOM 2252 C CA . VAL A 1 282 ? 11.930 -45.080 -55.128 1.00 37.25 282 VAL A CA 1
ATOM 2253 C C . VAL A 1 282 ? 13.414 -45.444 -55.411 1.00 37.25 282 VAL A C 1
ATOM 2255 O O . VAL A 1 282 ? 13.768 -45.939 -56.477 1.00 37.25 282 VAL A O 1
ATOM 2258 N N . SER A 1 283 ? 14.256 -45.456 -54.359 1.00 28.27 283 SER A N 1
ATOM 2259 C CA . SER A 1 283 ? 14.831 -46.672 -53.700 1.00 28.27 283 SER A CA 1
ATOM 2260 C C . SER A 1 283 ? 15.959 -46.332 -52.685 1.00 28.27 283 SER A C 1
ATOM 2262 O O . SER A 1 283 ? 16.553 -45.259 -52.782 1.00 28.27 283 SER A O 1
ATOM 2264 N N . PRO A 1 284 ? 16.265 -47.193 -51.680 1.00 42.28 284 PRO A N 1
ATOM 2265 C CA . PRO A 1 284 ? 17.079 -46.818 -50.523 1.00 42.28 284 PRO A CA 1
ATOM 2266 C C . PRO A 1 284 ? 18.502 -47.397 -50.565 1.00 42.28 284 PRO A C 1
ATOM 2268 O O . PRO A 1 284 ? 18.690 -48.603 -50.419 1.00 42.28 284 PRO A O 1
ATOM 2271 N N . THR A 1 285 ? 19.517 -46.534 -50.627 1.00 29.92 285 THR A N 1
ATOM 2272 C CA . THR A 1 285 ? 20.888 -46.872 -50.204 1.00 29.92 285 THR A CA 1
ATOM 2273 C C . THR A 1 285 ? 21.605 -45.630 -49.676 1.00 29.92 285 THR A C 1
ATOM 2275 O O . THR A 1 285 ? 21.847 -44.690 -50.427 1.00 29.92 285 THR A O 1
ATOM 2278 N N . CYS A 1 286 ? 21.979 -45.634 -48.392 1.00 32.12 286 CYS A N 1
ATOM 2279 C CA . CYS A 1 286 ? 22.988 -44.719 -47.844 1.00 32.12 286 CYS A CA 1
ATOM 2280 C C . CYS A 1 286 ? 24.363 -45.025 -48.475 1.00 32.12 286 CYS A C 1
ATOM 2282 O O . CYS A 1 286 ? 24.652 -46.197 -48.740 1.00 32.12 286 CYS A O 1
ATOM 2284 N N . PRO A 1 287 ? 25.242 -44.021 -48.655 1.00 38.09 287 PRO A N 1
ATOM 2285 C CA . PRO A 1 287 ? 26.204 -43.759 -47.582 1.00 38.09 287 PRO A CA 1
ATOM 2286 C C . PRO A 1 287 ? 26.582 -42.280 -47.351 1.00 38.09 287 PRO A C 1
ATOM 2288 O O . PRO A 1 287 ? 26.446 -41.413 -48.205 1.00 38.09 287 PRO A O 1
ATOM 2291 N N . ASN A 1 288 ? 27.096 -42.066 -46.138 1.00 38.75 288 ASN A N 1
ATOM 2292 C CA . ASN A 1 288 ? 27.752 -40.888 -45.570 1.00 38.75 288 ASN A CA 1
ATOM 2293 C C . ASN A 1 288 ? 28.610 -40.052 -46.534 1.00 38.75 288 ASN A C 1
ATOM 2295 O O . ASN A 1 288 ? 29.496 -40.601 -47.182 1.00 38.75 288 ASN A O 1
ATOM 2299 N N . HIS A 1 289 ? 28.413 -38.729 -46.473 1.00 38.66 289 HIS A N 1
ATOM 2300 C CA . HIS A 1 289 ? 29.405 -37.636 -46.428 1.00 38.66 289 HIS A CA 1
ATOM 2301 C C . HIS A 1 289 ? 28.837 -36.409 -47.143 1.00 38.66 289 HIS A C 1
ATOM 2303 O O . HIS A 1 289 ? 28.889 -36.353 -48.363 1.00 38.66 289 HIS A O 1
ATOM 2309 N N . LEU A 1 290 ? 28.347 -35.420 -46.390 1.00 32.94 290 LEU A N 1
ATOM 2310 C CA . LEU A 1 290 ? 28.170 -34.055 -46.890 1.00 32.94 290 LEU A CA 1
ATOM 2311 C C . LEU A 1 290 ? 28.534 -33.054 -45.788 1.00 32.94 290 LEU A C 1
ATOM 2313 O O . LEU A 1 290 ? 28.168 -33.220 -44.622 1.00 32.94 290 LEU A O 1
ATOM 2317 N N . ASP A 1 291 ? 29.339 -32.085 -46.204 1.00 32.22 291 ASP A N 1
ATOM 2318 C CA . ASP A 1 291 ? 30.025 -31.062 -45.430 1.00 32.22 291 ASP A CA 1
ATOM 2319 C C . ASP A 1 291 ? 29.102 -30.207 -44.558 1.00 32.22 291 ASP A C 1
ATOM 2321 O O . ASP A 1 291 ? 28.044 -29.743 -44.978 1.00 32.22 291 ASP A O 1
ATOM 2325 N N . LYS A 1 292 ? 29.569 -29.933 -43.335 1.00 35.72 292 LYS A N 1
ATOM 2326 C CA . LYS A 1 292 ? 29.074 -28.842 -42.495 1.00 35.72 292 LYS A CA 1
ATOM 2327 C C . LYS A 1 292 ? 29.835 -27.565 -42.850 1.00 35.72 292 LYS A C 1
ATOM 2329 O O . LYS A 1 292 ? 30.801 -27.222 -42.173 1.00 35.72 292 LYS A O 1
ATOM 2334 N N . SER A 1 293 ? 29.374 -26.855 -43.867 1.00 38.53 293 SER A N 1
ATOM 2335 C CA . SER A 1 293 ? 29.633 -25.422 -44.001 1.00 38.53 293 SER A CA 1
ATOM 2336 C C . SER A 1 293 ? 28.504 -24.761 -44.786 1.00 38.53 293 SER A C 1
ATOM 2338 O O . SER A 1 293 ? 28.184 -25.187 -45.891 1.00 38.53 293 SER A O 1
ATOM 2340 N N . ASP A 1 294 ? 27.968 -23.701 -44.177 1.00 37.53 294 ASP A N 1
ATOM 2341 C CA . ASP A 1 294 ? 27.278 -22.574 -44.812 1.00 37.53 294 ASP A CA 1
ATOM 2342 C C . ASP A 1 294 ? 25.809 -22.768 -45.219 1.00 37.53 294 ASP A C 1
ATOM 2344 O O . ASP A 1 294 ? 25.501 -23.010 -46.376 1.00 37.53 294 ASP A O 1
ATOM 2348 N N . VAL A 1 295 ? 24.890 -22.634 -44.250 1.00 38.81 295 VAL A N 1
ATOM 2349 C CA . VAL A 1 295 ? 24.048 -21.432 -44.021 1.00 38.81 295 VAL A CA 1
ATOM 2350 C C . VAL A 1 295 ? 23.401 -21.599 -42.636 1.00 38.81 295 VAL A C 1
ATOM 2352 O O . VAL A 1 295 ? 22.508 -22.420 -42.446 1.00 38.81 295 VAL A O 1
ATOM 2355 N N . ASN A 1 296 ? 23.858 -20.838 -41.641 1.00 40.31 296 ASN A N 1
ATOM 2356 C CA . ASN A 1 296 ? 23.220 -20.795 -40.324 1.00 40.31 296 ASN A CA 1
ATOM 2357 C C . ASN A 1 296 ? 22.002 -19.858 -40.430 1.00 40.31 296 ASN A C 1
ATOM 2359 O O . ASN A 1 296 ? 22.117 -18.666 -40.150 1.00 40.31 296 ASN A O 1
ATOM 2363 N N . VAL A 1 297 ? 20.867 -20.357 -40.936 1.00 48.66 297 VAL A N 1
ATOM 2364 C CA . VAL A 1 297 ? 19.617 -19.579 -40.996 1.00 48.66 297 VAL A CA 1
ATOM 2365 C C . VAL A 1 297 ? 19.162 -19.333 -39.556 1.00 48.66 297 VAL A C 1
ATOM 2367 O O . VAL A 1 297 ? 18.551 -20.197 -38.927 1.00 48.66 297 VAL A O 1
ATOM 2370 N N . CYS A 1 298 ? 19.522 -18.176 -38.999 1.00 55.06 298 CYS A N 1
ATOM 2371 C CA . CYS A 1 298 ? 19.001 -17.733 -37.712 1.00 55.06 298 CYS A CA 1
ATOM 2372 C C . CYS A 1 298 ? 17.553 -17.306 -37.929 1.00 55.06 298 CYS A C 1
ATOM 2374 O O . CYS A 1 298 ? 17.302 -16.239 -38.480 1.00 55.06 298 CYS A O 1
ATOM 2376 N N . ARG A 1 299 ? 16.614 -18.169 -37.530 1.00 79.31 299 ARG A N 1
ATOM 2377 C CA . ARG A 1 299 ? 15.185 -17.837 -37.502 1.00 79.31 299 ARG A CA 1
ATOM 2378 C C . ARG A 1 299 ? 14.947 -16.656 -36.570 1.00 79.31 299 ARG A C 1
ATOM 2380 O O . ARG A 1 299 ? 15.688 -16.495 -35.606 1.00 79.31 299 ARG A O 1
ATOM 2387 N N . ALA A 1 300 ? 13.947 -15.830 -36.832 1.00 91.06 300 ALA A N 1
ATOM 2388 C CA . ALA A 1 300 ? 13.595 -14.752 -35.913 1.00 91.06 300 ALA A CA 1
ATOM 2389 C C . ALA A 1 300 ? 13.156 -15.321 -34.550 1.00 91.06 300 ALA A C 1
ATOM 2391 O O . ALA A 1 300 ? 12.602 -16.420 -34.475 1.00 91.06 300 ALA A O 1
ATOM 2392 N N . LYS A 1 301 ? 13.431 -14.602 -33.455 1.00 95.38 301 LYS A N 1
ATOM 2393 C CA . LYS A 1 301 ? 13.104 -15.071 -32.100 1.00 95.38 301 LYS A CA 1
ATOM 2394 C C . LYS A 1 301 ? 12.560 -13.963 -31.207 1.00 95.38 301 LYS A C 1
ATOM 2396 O O . LYS A 1 301 ? 13.021 -12.826 -31.262 1.00 95.38 301 LYS A O 1
ATOM 2401 N N . VAL A 1 302 ? 11.643 -14.336 -30.321 1.00 98.06 302 VAL A N 1
ATOM 2402 C CA . VAL A 1 302 ? 11.176 -13.533 -29.185 1.00 98.06 302 VAL A CA 1
ATOM 2403 C C . VAL A 1 302 ? 11.648 -14.177 -27.879 1.00 98.06 302 VAL A C 1
ATOM 2405 O O . VAL A 1 302 ? 11.576 -15.401 -27.722 1.00 98.06 302 VAL A O 1
ATOM 2408 N N . ILE A 1 303 ? 12.139 -13.353 -26.952 1.00 98.44 303 ILE A N 1
ATOM 2409 C CA . ILE A 1 303 ? 12.347 -13.681 -25.540 1.00 98.44 303 ILE A CA 1
ATOM 2410 C C . ILE A 1 303 ? 11.409 -12.788 -24.713 1.00 98.44 303 ILE A C 1
ATOM 2412 O O . ILE A 1 303 ? 11.534 -11.566 -24.804 1.00 98.44 303 ILE A O 1
ATOM 2416 N N . PRO A 1 304 ? 10.528 -13.353 -23.871 1.00 98.31 304 PRO A N 1
ATOM 2417 C CA . PRO A 1 304 ? 10.341 -14.775 -23.576 1.00 98.31 304 PRO A CA 1
ATOM 2418 C C . PRO A 1 304 ? 9.863 -15.620 -24.757 1.00 98.31 304 PRO A C 1
ATOM 2420 O O . PRO A 1 304 ? 9.201 -15.124 -25.662 1.00 98.31 304 PRO A O 1
ATOM 2423 N N . TYR A 1 305 ? 10.188 -16.913 -24.736 1.00 97.94 305 TYR A N 1
ATOM 2424 C CA . TYR A 1 305 ? 9.818 -17.844 -25.796 1.00 97.94 305 TYR A CA 1
ATOM 2425 C C . TYR A 1 305 ? 8.344 -18.266 -25.726 1.00 97.94 305 TYR A C 1
ATOM 2427 O O . TYR A 1 305 ? 7.642 -18.253 -26.739 1.00 97.94 305 TYR A O 1
ATOM 2435 N N . SER A 1 306 ? 7.876 -18.645 -24.536 1.00 98.12 306 SER A N 1
ATOM 2436 C CA . SER A 1 306 ? 6.511 -19.122 -24.288 1.00 98.12 306 SER A CA 1
ATOM 2437 C C . SER A 1 306 ? 6.122 -18.970 -22.815 1.00 98.12 306 SER A C 1
ATOM 2439 O O . SER A 1 306 ? 6.970 -18.681 -21.971 1.00 98.12 306 SER A O 1
ATOM 2441 N N . ALA A 1 307 ? 4.856 -19.217 -22.483 1.00 98.19 307 ALA A N 1
ATOM 2442 C CA . ALA A 1 307 ? 4.370 -19.244 -21.108 1.00 98.19 307 ALA A CA 1
ATOM 2443 C C . ALA A 1 307 ? 3.361 -20.376 -20.856 1.00 98.19 307 ALA A C 1
ATOM 2445 O O . ALA A 1 307 ? 2.516 -20.662 -21.704 1.00 98.19 307 ALA A O 1
ATOM 2446 N N . ASP A 1 308 ? 3.416 -20.972 -19.664 1.00 98.31 308 ASP A N 1
ATOM 2447 C CA . ASP A 1 308 ? 2.410 -21.904 -19.143 1.00 98.31 308 ASP A CA 1
ATOM 2448 C C . ASP A 1 308 ? 1.611 -21.208 -18.027 1.00 98.31 308 ASP A C 1
ATOM 2450 O O . ASP A 1 308 ? 2.187 -20.819 -17.012 1.00 98.31 308 ASP A O 1
ATOM 2454 N N . VAL A 1 309 ? 0.292 -21.076 -18.181 1.00 98.12 309 VAL A N 1
ATOM 2455 C CA . VAL A 1 309 ? -0.604 -20.404 -17.221 1.00 98.12 309 VAL A CA 1
ATOM 2456 C C . VAL A 1 309 ? -1.316 -21.430 -16.352 1.00 98.12 309 VAL A C 1
ATOM 2458 O O . VAL A 1 309 ? -1.959 -22.353 -16.863 1.00 98.12 309 VAL A O 1
ATOM 2461 N N . TYR A 1 310 ? -1.229 -21.246 -15.038 1.00 97.94 310 TYR A N 1
ATOM 2462 C CA . TYR A 1 310 ? -1.814 -22.108 -14.021 1.00 97.94 310 TYR A CA 1
ATOM 2463 C C . TYR A 1 310 ? -2.907 -21.370 -13.266 1.00 97.94 310 TYR A C 1
ATOM 2465 O O . TYR A 1 310 ? -2.745 -20.206 -12.914 1.00 97.94 310 TYR A O 1
ATOM 2473 N N . VAL A 1 311 ? -4.001 -22.072 -12.982 1.00 97.75 311 VAL A N 1
ATOM 2474 C CA . VAL A 1 311 ? -5.105 -21.560 -12.172 1.00 97.75 311 VAL A CA 1
ATOM 2475 C C . VAL A 1 311 ? -5.475 -22.577 -11.103 1.00 97.75 311 VAL A C 1
ATOM 2477 O O . VAL A 1 311 ? -5.429 -23.791 -11.333 1.00 97.75 311 VAL A O 1
ATOM 2480 N N . VAL A 1 312 ? -5.842 -22.083 -9.922 1.00 96.31 312 VAL A N 1
ATOM 2481 C CA . VAL A 1 312 ? -6.301 -22.915 -8.811 1.00 96.31 312 VAL A CA 1
ATOM 2482 C C . VAL A 1 312 ? -7.427 -22.236 -8.016 1.00 96.31 312 VAL A C 1
ATOM 2484 O O . VAL A 1 312 ? -7.318 -21.055 -7.682 1.00 96.31 312 VAL A O 1
ATOM 2487 N N . PRO A 1 313 ? -8.517 -22.953 -7.691 1.00 96.12 313 PRO A N 1
ATOM 2488 C CA . PRO A 1 313 ? -9.536 -22.485 -6.759 1.00 96.12 313 PRO A CA 1
ATOM 2489 C C . PRO A 1 313 ? -9.020 -22.490 -5.313 1.00 96.12 313 PRO A C 1
ATOM 2491 O O . PRO A 1 313 ? -8.440 -23.477 -4.842 1.00 96.12 313 PRO A O 1
ATOM 2494 N N . VAL A 1 314 ? -9.279 -21.403 -4.586 1.00 95.31 314 VAL A N 1
ATOM 2495 C CA . VAL A 1 314 ? -8.806 -21.216 -3.209 1.00 95.31 314 VAL A CA 1
ATOM 2496 C C . VAL A 1 314 ? -9.904 -20.761 -2.254 1.00 95.31 314 VAL A C 1
ATOM 2498 O O . VAL A 1 314 ? -10.853 -20.070 -2.627 1.00 95.31 314 VAL A O 1
ATOM 2501 N N . GLU A 1 315 ? -9.713 -21.111 -0.985 1.00 94.44 315 GLU A N 1
ATOM 2502 C CA . GLU A 1 315 ? -10.391 -20.502 0.156 1.00 94.44 315 GLU A CA 1
ATOM 2503 C C . GLU A 1 315 ? -9.468 -19.456 0.799 1.00 94.44 315 GLU A C 1
ATOM 2505 O O . GLU A 1 315 ? -8.325 -19.760 1.156 1.00 94.44 315 GLU A O 1
ATOM 2510 N N . SER A 1 316 ? -9.960 -18.232 0.994 1.00 91.94 316 SER A N 1
ATOM 2511 C CA . SER A 1 316 ? -9.266 -17.190 1.753 1.00 91.94 316 SER A CA 1
ATOM 2512 C C . SER A 1 316 ? -10.245 -16.181 2.346 1.00 91.94 316 SER A C 1
ATOM 2514 O O . SER A 1 316 ? -11.008 -15.518 1.643 1.00 91.94 316 SER A O 1
ATOM 2516 N N . GLU A 1 317 ? -10.153 -15.989 3.663 1.00 87.25 317 GLU A N 1
ATOM 2517 C CA . GLU A 1 317 ? -10.898 -14.940 4.363 1.00 87.25 317 GLU A CA 1
ATOM 2518 C C . GLU A 1 317 ? -10.510 -13.535 3.875 1.00 87.25 317 GLU A C 1
ATOM 2520 O O . GLU A 1 317 ? -11.362 -12.652 3.838 1.00 87.25 317 GLU A O 1
ATOM 2525 N N . HIS A 1 318 ? -9.246 -13.332 3.486 1.00 86.56 318 HIS A N 1
ATOM 2526 C CA . HIS A 1 318 ? -8.763 -12.046 2.986 1.00 86.56 318 HIS A CA 1
ATOM 2527 C C . HIS A 1 318 ? -9.477 -11.664 1.683 1.00 86.56 318 HIS A C 1
ATOM 2529 O O . HIS A 1 318 ? -10.090 -10.603 1.620 1.00 86.56 318 HIS A O 1
ATOM 2535 N N . PHE A 1 319 ? -9.512 -12.571 0.702 1.00 87.38 319 PHE A N 1
ATOM 2536 C CA . PHE A 1 319 ? -10.231 -12.341 -0.555 1.00 87.38 319 PHE A CA 1
ATOM 2537 C C . PHE A 1 319 ? -11.729 -12.164 -0.323 1.00 87.38 319 PHE A C 1
ATOM 2539 O O . PHE A 1 319 ? -12.328 -11.225 -0.836 1.00 87.38 319 PHE A O 1
ATOM 2546 N N . ARG A 1 320 ? -12.327 -13.002 0.530 1.00 85.38 320 ARG A N 1
ATOM 2547 C CA . ARG A 1 320 ? -13.750 -12.916 0.875 1.00 85.38 320 ARG A CA 1
ATOM 2548 C C . ARG A 1 320 ? -14.149 -11.534 1.403 1.00 85.38 320 ARG A C 1
ATOM 2550 O O . ARG A 1 320 ? -15.238 -11.062 1.088 1.00 85.38 320 ARG A O 1
ATOM 2557 N N . LYS A 1 321 ? -13.291 -10.873 2.189 1.00 82.38 321 LYS A N 1
ATOM 2558 C CA . LYS A 1 321 ? -13.567 -9.542 2.761 1.00 82.38 321 LYS A CA 1
ATOM 2559 C C . LYS A 1 321 ? -13.622 -8.417 1.726 1.00 82.38 321 LYS A C 1
ATOM 2561 O O . LYS A 1 321 ? -14.205 -7.384 2.037 1.00 82.38 321 LYS A O 1
ATOM 2566 N N . ALA A 1 322 ? -13.084 -8.608 0.522 1.00 78.75 322 ALA A N 1
ATOM 2567 C CA . ALA A 1 322 ? -13.152 -7.594 -0.530 1.00 78.75 322 ALA A CA 1
ATOM 2568 C C . ALA A 1 322 ? -14.571 -7.438 -1.110 1.00 78.75 322 ALA A C 1
ATOM 2570 O O . ALA A 1 322 ? -14.947 -6.354 -1.538 1.00 78.75 322 ALA A O 1
ATOM 2571 N N . PHE A 1 323 ? -15.378 -8.504 -1.100 1.00 78.44 323 PHE A N 1
ATOM 2572 C CA . PHE A 1 323 ? -16.671 -8.530 -1.800 1.00 78.44 323 PHE A CA 1
ATOM 2573 C C . PHE A 1 323 ? -17.834 -9.086 -0.971 1.00 78.44 323 PHE A C 1
ATOM 2575 O O . PHE A 1 323 ? -18.985 -9.045 -1.407 1.00 78.44 323 PHE A O 1
ATOM 2582 N N . LYS A 1 324 ? -17.568 -9.608 0.231 1.00 83.31 324 LYS A N 1
ATOM 2583 C CA . LYS A 1 324 ? -18.591 -10.092 1.159 1.00 83.31 324 LYS A CA 1
ATOM 2584 C C . LYS A 1 324 ? -18.495 -9.350 2.483 1.00 83.31 324 LYS A C 1
ATOM 2586 O O . LYS A 1 324 ? -17.458 -9.355 3.146 1.00 83.31 324 LYS A O 1
ATOM 2591 N N . LEU A 1 325 ? -19.614 -8.761 2.894 1.00 86.44 325 LEU A N 1
ATOM 2592 C CA . LEU A 1 325 ? -19.720 -8.094 4.185 1.00 86.44 325 LEU A CA 1
ATOM 2593 C C . LEU A 1 325 ? -19.553 -9.110 5.328 1.00 86.44 325 LEU A C 1
ATOM 2595 O O . LEU A 1 325 ? -20.216 -10.152 5.350 1.00 86.44 325 LEU A O 1
ATOM 2599 N N . ASP A 1 326 ? -18.658 -8.811 6.266 1.00 84.94 326 ASP A N 1
ATOM 2600 C CA . ASP A 1 326 ? -18.328 -9.658 7.408 1.00 84.94 326 ASP A CA 1
ATOM 2601 C C . ASP A 1 326 ? -19.561 -9.848 8.300 1.00 84.94 326 ASP A C 1
ATOM 2603 O O . ASP A 1 326 ? -20.331 -8.919 8.560 1.00 84.94 326 ASP A O 1
ATOM 2607 N N . ASN A 1 327 ? -19.752 -11.062 8.812 1.00 83.50 327 ASN A N 1
ATOM 2608 C CA . ASN A 1 327 ? -20.896 -11.378 9.663 1.00 83.50 327 ASN A CA 1
ATOM 2609 C C . ASN A 1 327 ? -20.947 -10.513 10.930 1.00 83.50 327 ASN A C 1
ATOM 2611 O O . ASN A 1 327 ? -22.041 -10.196 11.389 1.00 83.50 327 ASN A O 1
ATOM 2615 N N . LYS A 1 328 ? -19.800 -10.104 11.489 1.00 83.38 328 LYS A N 1
ATOM 2616 C CA . LYS A 1 328 ? -19.751 -9.182 12.634 1.00 83.38 328 LYS A CA 1
ATOM 2617 C C . LYS A 1 328 ? -20.297 -7.809 12.266 1.00 83.38 328 LYS A C 1
ATOM 2619 O O . LYS A 1 328 ? -21.030 -7.220 13.050 1.00 83.38 328 LYS A O 1
ATOM 2624 N N . VAL A 1 329 ? -19.975 -7.324 11.069 1.00 86.88 329 VAL A N 1
ATOM 2625 C CA . VAL A 1 329 ? -20.472 -6.047 10.541 1.00 86.88 329 VAL A CA 1
ATOM 2626 C C . VAL A 1 329 ? -21.971 -6.136 10.277 1.00 86.88 329 VAL A C 1
ATOM 2628 O O . VAL A 1 329 ? -22.720 -5.275 10.737 1.00 86.88 329 VAL A O 1
ATOM 2631 N N . LYS A 1 330 ? -22.429 -7.222 9.635 1.00 87.31 330 LYS A N 1
ATOM 2632 C CA . LYS A 1 330 ? -23.861 -7.503 9.447 1.00 87.31 330 LYS A CA 1
ATOM 2633 C C . LYS A 1 330 ? -24.610 -7.512 10.778 1.00 87.31 330 LYS A C 1
ATOM 2635 O O . LYS A 1 330 ? -25.645 -6.872 10.892 1.00 87.31 330 LYS A O 1
ATOM 2640 N N . GLN A 1 331 ? -24.078 -8.191 11.795 1.00 86.06 331 GLN A N 1
ATOM 2641 C CA . GLN A 1 331 ? -24.672 -8.226 13.134 1.00 86.06 331 GLN A CA 1
ATOM 2642 C C . GLN A 1 331 ? -24.683 -6.848 13.803 1.00 86.06 331 GLN A C 1
ATOM 2644 O O . GLN A 1 331 ? -25.692 -6.469 14.389 1.00 86.06 331 GLN A O 1
ATOM 2649 N N . ALA A 1 332 ? -23.589 -6.091 13.705 1.00 80.94 332 ALA A N 1
ATOM 2650 C CA . ALA A 1 332 ? -23.464 -4.782 14.340 1.00 80.94 332 ALA A CA 1
ATOM 2651 C C . ALA A 1 332 ? -24.394 -3.722 13.730 1.00 80.94 332 ALA A C 1
ATOM 2653 O O . ALA A 1 332 ? -24.876 -2.846 14.452 1.00 80.94 332 ALA A O 1
ATOM 2654 N N . LEU A 1 333 ? -24.658 -3.818 12.424 1.00 84.94 333 LEU A N 1
ATOM 2655 C CA . LEU A 1 333 ? -25.626 -2.982 11.714 1.00 84.94 333 LEU A CA 1
ATOM 2656 C C . LEU A 1 333 ? -27.045 -3.589 11.711 1.00 84.94 333 LEU A C 1
ATOM 2658 O O . LEU A 1 333 ? -27.993 -2.901 11.370 1.00 84.94 333 LEU A O 1
ATOM 2662 N N . ASP A 1 334 ? -27.225 -4.836 12.155 1.00 84.88 334 ASP A N 1
ATOM 2663 C CA . ASP A 1 334 ? -28.478 -5.606 12.046 1.00 84.88 334 ASP A CA 1
ATOM 2664 C C . ASP A 1 334 ? -29.003 -5.695 10.597 1.00 84.88 334 ASP A C 1
ATOM 2666 O O . ASP A 1 334 ? -30.190 -5.514 10.325 1.00 84.88 334 ASP A O 1
ATOM 2670 N N . ILE A 1 335 ? -28.086 -5.989 9.669 1.00 87.31 335 ILE A N 1
ATOM 2671 C CA . ILE A 1 335 ? -28.374 -6.328 8.271 1.00 87.31 335 ILE A CA 1
ATOM 2672 C C . ILE A 1 335 ? -28.635 -7.835 8.195 1.00 87.31 335 ILE A C 1
ATOM 2674 O O . ILE A 1 335 ? -27.734 -8.648 8.443 1.00 87.31 335 ILE A O 1
ATOM 2678 N N . LYS A 1 336 ? -29.863 -8.220 7.840 1.00 82.00 336 LYS A N 1
ATOM 2679 C CA . LYS A 1 336 ? -30.292 -9.632 7.777 1.00 82.00 336 LYS A CA 1
ATOM 2680 C C . LYS A 1 336 ? -30.242 -10.189 6.360 1.00 82.00 336 LYS A C 1
ATOM 2682 O O . LYS A 1 336 ? -30.081 -11.392 6.175 1.00 82.00 336 LYS A O 1
ATOM 2687 N N . GLU A 1 337 ? -30.351 -9.305 5.384 1.00 75.88 337 GLU A N 1
ATOM 2688 C CA . GLU A 1 337 ? -30.315 -9.552 3.956 1.00 75.88 337 GLU A CA 1
ATOM 2689 C C . GLU A 1 337 ? -28.912 -9.969 3.511 1.00 75.88 337 GLU A C 1
ATOM 2691 O O . GLU A 1 337 ? -27.901 -9.707 4.178 1.00 75.88 337 GLU A O 1
ATOM 2696 N N . ASP A 1 338 ? -28.834 -10.627 2.360 1.00 74.19 338 ASP A N 1
ATOM 2697 C CA . ASP A 1 338 ? -27.558 -10.816 1.689 1.00 74.19 338 ASP A CA 1
ATOM 2698 C C . ASP A 1 338 ? -27.134 -9.520 1.002 1.00 74.19 338 ASP A C 1
ATOM 2700 O O . ASP A 1 338 ? -27.923 -8.865 0.314 1.00 74.19 338 ASP A O 1
ATOM 2704 N N . VAL A 1 339 ? -25.869 -9.166 1.224 1.00 81.31 339 VAL A N 1
ATOM 2705 C CA . VAL A 1 339 ? -25.224 -8.011 0.609 1.00 81.31 339 VAL A CA 1
ATOM 2706 C C . VAL A 1 339 ? -24.514 -8.489 -0.642 1.00 81.31 339 VAL A C 1
ATOM 2708 O O . VAL A 1 339 ? -23.648 -9.363 -0.566 1.00 81.31 339 VAL A O 1
ATOM 2711 N N . ILE A 1 340 ? -24.905 -7.934 -1.782 1.00 79.81 340 ILE A N 1
ATOM 2712 C CA . ILE A 1 340 ? -24.323 -8.238 -3.084 1.00 79.81 340 ILE A CA 1
ATOM 2713 C C . ILE A 1 340 ? -23.489 -7.030 -3.522 1.00 79.81 340 ILE A C 1
ATOM 2715 O O . ILE A 1 340 ? -23.998 -5.907 -3.471 1.00 79.81 340 ILE A O 1
ATOM 2719 N N . PRO A 1 341 ? -22.232 -7.229 -3.947 1.00 80.38 341 PRO A N 1
ATOM 2720 C CA . PRO A 1 341 ? -21.430 -6.148 -4.501 1.00 80.38 341 PRO A CA 1
ATOM 2721 C C . PRO A 1 341 ? -22.093 -5.588 -5.769 1.00 80.38 341 PRO A C 1
ATOM 2723 O O . PRO A 1 341 ? -22.525 -6.348 -6.638 1.00 80.38 341 PRO A O 1
ATOM 2726 N N . GLN A 1 342 ? -22.195 -4.264 -5.875 1.00 74.94 342 GLN A N 1
ATOM 2727 C CA . GLN A 1 342 ? -22.594 -3.593 -7.110 1.00 74.94 342 GLN A CA 1
ATOM 2728 C C . GLN A 1 342 ? -21.467 -3.788 -8.135 1.00 74.94 342 GLN A C 1
ATOM 2730 O O . GLN A 1 342 ? -20.382 -3.277 -7.914 1.00 74.94 342 GLN A O 1
ATOM 2735 N N . TYR A 1 343 ? -21.725 -4.595 -9.175 1.00 64.56 343 TYR A N 1
ATOM 2736 C CA . TYR A 1 343 ? -20.976 -4.733 -10.441 1.00 64.56 343 TYR A CA 1
ATOM 2737 C C . TYR A 1 343 ? -19.457 -4.422 -10.421 1.00 64.56 343 TYR A C 1
ATOM 2739 O O . TYR A 1 343 ? -19.048 -3.276 -10.327 1.00 64.56 343 TYR A O 1
ATOM 2747 N N . LEU A 1 344 ? -18.624 -5.445 -10.656 1.00 58.53 344 LEU A N 1
ATOM 2748 C CA . LEU A 1 344 ? -17.151 -5.359 -10.740 1.00 58.53 344 LEU A CA 1
ATOM 2749 C C . LEU A 1 344 ? -16.602 -5.327 -12.188 1.00 58.53 344 LEU A C 1
ATOM 2751 O O . LEU A 1 344 ? -15.424 -5.578 -12.398 1.00 58.53 344 LEU A O 1
ATOM 2755 N N . ASP A 1 345 ? -17.438 -5.053 -13.196 1.00 54.00 345 ASP A N 1
ATOM 2756 C CA . ASP A 1 345 ? -17.110 -5.272 -14.624 1.00 54.00 345 ASP A CA 1
ATOM 2757 C C . ASP A 1 345 ? -16.022 -4.342 -15.218 1.00 54.00 345 ASP A C 1
ATOM 2759 O O . ASP A 1 345 ? -15.705 -4.480 -16.401 1.00 54.00 345 ASP A O 1
ATOM 2763 N N . GLU A 1 346 ? -15.442 -3.411 -14.450 1.00 61.78 346 GLU A N 1
ATOM 2764 C CA . GLU A 1 346 ? -14.371 -2.534 -14.954 1.00 61.78 346 GLU A CA 1
ATOM 2765 C C . GLU A 1 346 ? -13.002 -3.236 -15.005 1.00 61.78 346 GLU A C 1
ATOM 2767 O O . GLU A 1 346 ? -12.276 -3.060 -15.983 1.00 61.78 346 GLU A O 1
ATOM 2772 N N . GLU A 1 347 ? -12.678 -4.098 -14.031 1.00 70.81 347 GLU A N 1
ATOM 2773 C CA . GLU A 1 347 ? -11.384 -4.792 -13.955 1.00 70.81 347 GLU A CA 1
ATOM 2774 C C . GLU A 1 347 ? -11.554 -6.323 -13.914 1.00 70.81 347 GLU A C 1
ATOM 2776 O O . GLU A 1 347 ? -12.301 -6.857 -13.091 1.00 70.81 347 GLU A O 1
ATOM 2781 N N . PRO A 1 348 ? -10.872 -7.077 -14.796 1.00 83.12 348 PRO A N 1
ATOM 2782 C CA . PRO A 1 348 ? -11.118 -8.509 -14.963 1.00 83.12 348 PRO A CA 1
ATOM 2783 C C . PRO A 1 348 ? -10.578 -9.390 -13.822 1.00 83.12 348 PRO A C 1
ATOM 2785 O O . PRO A 1 348 ? -11.035 -10.526 -13.658 1.00 83.12 348 PRO A O 1
ATOM 2788 N N . TYR A 1 349 ? -9.602 -8.884 -13.069 1.00 89.50 349 TYR A N 1
ATOM 2789 C CA . TYR A 1 349 ? -8.973 -9.496 -11.900 1.00 89.50 349 TYR A CA 1
ATOM 2790 C C . TYR A 1 349 ? -8.254 -8.410 -11.094 1.00 89.50 349 TYR A C 1
ATOM 2792 O O . TYR A 1 349 ? -7.856 -7.395 -11.657 1.00 89.50 349 TYR A O 1
ATOM 2800 N N . SER A 1 350 ? -8.050 -8.647 -9.799 1.00 88.56 350 SER A N 1
ATOM 2801 C CA . SER A 1 350 ? -7.094 -7.872 -8.998 1.00 88.56 350 SER A CA 1
ATOM 2802 C C . SER A 1 350 ? -5.732 -8.565 -8.968 1.00 88.56 350 SER A C 1
ATOM 2804 O O . SER A 1 350 ? -5.598 -9.710 -9.415 1.00 88.56 350 SER A O 1
ATOM 2806 N N . THR A 1 351 ? -4.713 -7.894 -8.438 1.00 88.75 351 THR A N 1
ATOM 2807 C CA . THR A 1 351 ? -3.370 -8.457 -8.268 1.00 88.75 351 THR A CA 1
ATOM 2808 C C . THR A 1 351 ? -2.974 -8.428 -6.800 1.00 88.75 351 THR A C 1
ATOM 2810 O O . THR A 1 351 ? -3.248 -7.465 -6.091 1.00 88.75 351 THR A O 1
ATOM 2813 N N . GLU A 1 352 ? -2.394 -9.525 -6.314 1.00 86.81 352 GLU A N 1
ATOM 2814 C CA . GLU A 1 352 ? -1.974 -9.646 -4.918 1.00 86.81 352 GLU A CA 1
ATOM 2815 C C . GLU A 1 352 ? -0.708 -10.491 -4.801 1.00 86.81 352 GLU A C 1
ATOM 2817 O O . GLU A 1 352 ? -0.570 -11.535 -5.449 1.00 86.81 352 GLU A O 1
ATOM 2822 N N . LYS A 1 353 ? 0.198 -10.104 -3.899 1.00 84.69 353 LYS A N 1
ATOM 2823 C CA . LYS A 1 353 ? 1.337 -10.946 -3.514 1.00 84.69 353 LYS A CA 1
ATOM 2824 C C . LYS A 1 353 ? 0.915 -11.941 -2.434 1.00 84.69 353 LYS A C 1
ATOM 2826 O O . LYS A 1 353 ? 1.031 -11.692 -1.232 1.00 84.69 353 LYS A O 1
ATOM 2831 N N . ILE A 1 354 ? 0.420 -13.104 -2.853 1.00 85.19 354 ILE A N 1
ATOM 2832 C CA . ILE A 1 354 ? -0.287 -14.014 -1.938 1.00 85.19 354 ILE A CA 1
ATOM 2833 C C . ILE A 1 354 ? 0.629 -14.818 -1.010 1.00 85.19 354 ILE A C 1
ATOM 2835 O O . ILE A 1 354 ? 0.133 -15.455 -0.084 1.00 85.19 354 ILE A O 1
ATOM 2839 N N . SER A 1 355 ? 1.952 -14.788 -1.209 1.00 80.12 355 SER A N 1
ATOM 2840 C CA . SER A 1 355 ? 2.930 -15.465 -0.338 1.00 80.12 355 SER A CA 1
ATOM 2841 C C . SER A 1 355 ? 2.821 -15.038 1.132 1.00 80.12 355 SER A C 1
ATOM 2843 O O . SER A 1 355 ? 3.110 -15.832 2.028 1.00 80.12 355 SER A O 1
ATOM 2845 N N . ASN A 1 356 ? 2.353 -13.810 1.378 1.00 72.19 356 ASN A N 1
ATOM 2846 C CA . ASN A 1 356 ? 2.161 -13.239 2.712 1.00 72.19 356 ASN A CA 1
ATOM 2847 C C . ASN A 1 356 ? 0.699 -13.313 3.200 1.00 72.19 356 ASN A C 1
ATOM 2849 O O . ASN A 1 356 ? 0.382 -12.861 4.303 1.00 72.19 356 ASN A O 1
ATOM 2853 N N . ILE A 1 357 ? -0.200 -13.892 2.399 1.00 80.75 357 ILE A N 1
ATOM 2854 C CA . ILE A 1 357 ? -1.630 -14.003 2.687 1.00 80.75 357 ILE A CA 1
ATOM 2855 C C . ILE A 1 357 ? -1.947 -15.439 3.101 1.00 80.75 357 ILE A C 1
ATOM 2857 O O . ILE A 1 357 ? -1.450 -16.412 2.542 1.00 80.75 357 ILE A O 1
ATOM 2861 N N . LYS A 1 358 ? -2.825 -15.601 4.093 1.00 85.31 358 LYS A N 1
ATOM 2862 C CA . LYS A 1 358 ? -3.328 -16.924 4.465 1.00 85.31 358 LYS A CA 1
ATOM 2863 C C . LYS A 1 358 ? -4.424 -17.356 3.490 1.00 85.31 358 LYS A C 1
ATOM 2865 O O . LYS A 1 358 ? -5.496 -16.749 3.440 1.00 85.31 358 LYS A O 1
ATOM 2870 N N . PHE A 1 359 ? -4.188 -18.444 2.773 1.00 90.50 359 PHE A N 1
ATOM 2871 C CA . PHE A 1 359 ? -5.171 -19.080 1.900 1.00 90.50 359 PHE A CA 1
ATOM 2872 C C . PHE A 1 359 ? -5.000 -20.603 1.925 1.00 90.50 359 PHE A C 1
ATOM 2874 O O . PHE A 1 359 ? -4.071 -21.135 2.536 1.00 90.50 359 PHE A O 1
ATOM 2881 N N . LYS A 1 360 ? -5.939 -21.313 1.305 1.00 93.25 360 LYS A N 1
ATOM 2882 C CA . LYS A 1 360 ? -5.970 -22.772 1.236 1.00 93.25 360 LYS A CA 1
ATOM 2883 C C . LYS A 1 360 ? -6.356 -23.206 -0.171 1.00 93.25 360 LYS A C 1
ATOM 2885 O O . LYS A 1 360 ? -7.408 -22.808 -0.667 1.00 93.25 360 LYS A O 1
ATOM 2890 N N . TYR A 1 361 ? -5.537 -24.055 -0.785 1.00 95.00 361 TYR A N 1
ATOM 2891 C CA . TYR A 1 361 ? -5.883 -24.701 -2.048 1.00 95.00 361 TYR A CA 1
ATOM 2892 C C . TYR A 1 361 ? -7.040 -25.687 -1.854 1.00 95.00 361 TYR A C 1
ATOM 2894 O O . TYR A 1 361 ? -7.001 -26.533 -0.957 1.00 95.00 361 TYR A O 1
ATOM 2902 N N . LEU A 1 362 ? -8.067 -25.600 -2.702 1.00 95.94 362 LEU A N 1
ATOM 2903 C CA . LEU A 1 362 ? -9.172 -26.567 -2.708 1.00 95.94 362 LEU A CA 1
ATOM 2904 C C . LEU A 1 362 ? -8.851 -27.810 -3.552 1.00 95.94 362 LEU A C 1
ATOM 2906 O O . LEU A 1 362 ? -9.451 -28.870 -3.355 1.00 95.94 362 LEU A O 1
ATOM 2910 N N . CYS A 1 363 ? -7.898 -27.688 -4.475 1.00 95.06 363 CYS A N 1
ATOM 2911 C CA . CYS A 1 363 ? -7.378 -28.764 -5.311 1.00 95.06 363 CYS A CA 1
ATOM 2912 C C . CYS A 1 363 ? -5.948 -28.454 -5.782 1.00 95.06 363 CYS A C 1
ATOM 2914 O O . CYS A 1 363 ? -5.412 -27.385 -5.499 1.00 95.06 363 CYS A O 1
ATOM 2916 N N . GLU A 1 364 ? -5.355 -29.375 -6.542 1.00 93.62 364 GLU A N 1
ATOM 2917 C CA . GLU A 1 364 ? -4.078 -29.127 -7.215 1.00 93.62 364 GLU A CA 1
ATOM 2918 C C . GLU A 1 364 ? -4.222 -28.074 -8.333 1.00 93.62 364 GLU A C 1
ATOM 2920 O O . GLU A 1 364 ? -5.264 -28.036 -9.005 1.00 93.62 364 GLU A O 1
ATOM 2925 N N . PRO A 1 365 ? -3.194 -27.239 -8.574 1.00 94.69 365 PRO A N 1
ATOM 2926 C CA . PRO A 1 365 ? -3.202 -26.273 -9.668 1.00 94.69 365 PRO A CA 1
ATOM 2927 C C . PRO A 1 365 ? -3.284 -26.948 -11.036 1.00 94.69 365 PRO A C 1
ATOM 2929 O O . PRO A 1 365 ? -2.661 -27.983 -11.272 1.00 94.69 365 PRO A O 1
ATOM 2932 N N . SER A 1 366 ? -4.020 -26.341 -11.967 1.00 95.94 366 SER A N 1
ATOM 2933 C CA . SER A 1 366 ? -4.159 -26.851 -13.336 1.00 95.94 366 SER A CA 1
ATOM 2934 C C . SER A 1 366 ? -3.568 -25.874 -14.343 1.00 95.94 366 SER A C 1
ATOM 2936 O O . SER A 1 366 ? -3.866 -24.685 -14.293 1.00 95.94 366 SER A O 1
ATOM 2938 N N . CYS A 1 367 ? -2.760 -26.375 -15.282 1.00 97.44 367 CYS A N 1
ATOM 2939 C CA . CYS A 1 367 ? -2.304 -25.588 -16.428 1.00 97.44 367 CYS A CA 1
ATOM 2940 C C . CYS A 1 367 ? -3.459 -25.447 -17.431 1.00 97.44 367 CYS A C 1
ATOM 2942 O O . CYS A 1 367 ? -3.895 -26.445 -18.008 1.00 97.44 367 CYS A O 1
ATOM 2944 N N . ILE A 1 368 ? -3.972 -24.228 -17.610 1.00 97.19 368 ILE A N 1
ATOM 2945 C CA . ILE A 1 368 ? -5.153 -23.958 -18.446 1.00 97.19 368 ILE A CA 1
ATOM 2946 C C . ILE A 1 368 ? -4.796 -23.414 -19.831 1.00 97.19 368 ILE A C 1
ATOM 2948 O O . ILE A 1 368 ? -5.593 -23.534 -20.761 1.00 97.19 368 ILE A O 1
ATOM 2952 N N . LEU A 1 369 ? -3.604 -22.833 -19.985 1.00 97.31 369 LEU A N 1
ATOM 2953 C CA . LEU A 1 369 ? -3.116 -22.302 -21.251 1.00 97.31 369 LEU A CA 1
ATOM 2954 C C . LEU A 1 369 ? -1.610 -22.524 -21.373 1.00 97.31 369 LEU A C 1
ATOM 2956 O O . LEU A 1 369 ? -0.867 -22.283 -20.429 1.00 97.31 369 LEU A O 1
ATOM 2960 N N . LYS A 1 370 ? -1.179 -22.928 -22.567 1.00 97.19 370 LYS A N 1
ATOM 2961 C CA . LYS A 1 370 ? 0.203 -22.808 -23.030 1.00 97.19 370 LYS A CA 1
ATOM 2962 C C . LYS A 1 370 ? 0.195 -21.819 -24.181 1.00 97.19 370 LYS A C 1
ATOM 2964 O O . LYS A 1 370 ? -0.608 -22.013 -25.092 1.00 97.19 370 LYS A O 1
ATOM 2969 N N . ALA A 1 371 ? 0.997 -20.768 -24.085 1.00 96.19 371 ALA A N 1
ATOM 2970 C CA . ALA A 1 371 ? 1.066 -19.686 -25.056 1.00 96.19 371 ALA A CA 1
ATOM 2971 C C . ALA A 1 371 ? 2.472 -19.624 -25.654 1.00 96.19 371 ALA A C 1
ATOM 2973 O O . ALA A 1 371 ? 3.446 -19.432 -24.926 1.00 96.19 371 ALA A O 1
ATOM 2974 N N . ASN A 1 372 ? 2.591 -19.791 -26.968 1.00 96.50 372 ASN A N 1
ATOM 2975 C CA . ASN A 1 372 ? 3.859 -19.673 -27.682 1.00 96.50 372 ASN A CA 1
ATOM 2976 C C . ASN A 1 372 ? 4.018 -18.289 -28.331 1.00 96.50 372 ASN A C 1
ATOM 2978 O O . ASN A 1 372 ? 3.384 -17.989 -29.342 1.00 96.50 372 ASN A O 1
ATOM 2982 N N . PHE A 1 373 ? 4.929 -17.471 -27.799 1.00 96.94 373 PHE A N 1
ATOM 2983 C CA . PHE A 1 373 ? 5.218 -16.127 -28.316 1.00 96.94 373 PHE A CA 1
ATOM 2984 C C . PHE A 1 373 ? 6.023 -16.131 -29.615 1.00 96.94 373 PHE A C 1
ATOM 2986 O O . PHE A 1 373 ? 6.155 -15.097 -30.265 1.00 96.94 373 PHE A O 1
ATOM 2993 N N . ASN A 1 374 ? 6.542 -17.291 -30.016 1.00 95.25 374 ASN A N 1
ATOM 2994 C CA . ASN A 1 374 ? 7.236 -17.488 -31.284 1.00 95.25 374 ASN A CA 1
ATOM 2995 C C . ASN A 1 374 ? 6.327 -18.110 -32.362 1.00 95.25 374 ASN A C 1
ATOM 2997 O O . ASN A 1 374 ? 6.817 -18.615 -33.368 1.00 95.25 374 ASN A O 1
ATOM 3001 N N . SER A 1 375 ? 5.004 -18.083 -32.156 1.00 94.69 375 SER A N 1
ATOM 3002 C CA . SER A 1 375 ? 3.990 -18.543 -33.111 1.00 94.69 375 SER A CA 1
ATOM 3003 C C . SER A 1 375 ? 2.994 -17.412 -33.416 1.00 94.69 375 SER A C 1
ATOM 3005 O O . SER A 1 375 ? 2.016 -17.241 -32.682 1.00 94.69 375 SER A O 1
ATOM 3007 N N . PRO A 1 376 ? 3.192 -16.637 -34.504 1.00 93.19 376 PRO A N 1
ATOM 3008 C CA . PRO A 1 376 ? 2.294 -15.537 -34.870 1.00 93.19 376 PRO A CA 1
ATOM 3009 C C . PRO A 1 376 ? 0.832 -15.976 -35.030 1.00 93.19 376 PRO A C 1
ATOM 3011 O O . PRO A 1 376 ? -0.092 -15.258 -34.659 1.00 93.19 376 PRO A O 1
ATOM 3014 N N . GLN A 1 377 ? 0.593 -17.185 -35.550 1.00 93.50 377 GLN A N 1
ATOM 3015 C CA . GLN A 1 377 ? -0.760 -17.726 -35.690 1.00 93.50 377 GLN A CA 1
ATOM 3016 C C . GLN A 1 377 ? -1.421 -17.970 -34.329 1.00 93.50 377 GLN A C 1
ATOM 3018 O O . GLN A 1 377 ? -2.612 -17.710 -34.175 1.00 93.50 377 GLN A O 1
ATOM 3023 N N . GLU A 1 378 ? -0.669 -18.460 -33.342 1.00 93.88 378 GLU A N 1
ATOM 3024 C CA . GLU A 1 378 ? -1.195 -18.708 -31.998 1.00 93.88 378 GLU A CA 1
ATOM 3025 C C . GLU A 1 378 ? -1.527 -17.400 -31.274 1.00 93.88 378 GLU A C 1
ATOM 3027 O O . GLU A 1 378 ? -2.597 -17.297 -30.674 1.00 93.88 378 GLU A O 1
ATOM 3032 N N . ILE A 1 379 ? -0.675 -16.378 -31.420 1.00 95.12 379 ILE A N 1
ATOM 3033 C CA . ILE A 1 379 ? -0.938 -15.021 -30.920 1.00 95.12 379 ILE A CA 1
ATOM 3034 C C . ILE A 1 379 ? -2.256 -14.488 -31.505 1.00 95.12 379 ILE A C 1
ATOM 3036 O O . ILE A 1 379 ? -3.145 -14.088 -30.752 1.00 95.12 379 ILE A O 1
ATOM 3040 N N . LYS A 1 380 ? -2.448 -14.579 -32.831 1.00 94.69 380 LYS A N 1
ATOM 3041 C CA . LYS A 1 380 ? -3.692 -14.142 -33.497 1.00 94.69 380 LYS A CA 1
ATOM 3042 C C . LYS A 1 380 ? -4.932 -14.889 -32.994 1.00 94.69 380 LYS A C 1
ATOM 3044 O O . LYS A 1 380 ? -5.992 -14.280 -32.855 1.00 94.69 380 LYS A O 1
ATOM 3049 N N . VAL A 1 381 ? -4.822 -16.183 -32.682 1.00 93.69 381 VAL A N 1
ATOM 3050 C CA . VAL A 1 381 ? -5.927 -16.962 -32.088 1.00 93.69 381 VAL A CA 1
ATOM 3051 C C . VAL A 1 381 ? -6.274 -16.464 -30.682 1.00 93.69 381 VAL A C 1
ATOM 3053 O O . VAL A 1 381 ? -7.454 -16.350 -30.353 1.00 93.69 381 VAL A O 1
ATOM 3056 N N . LEU A 1 382 ? -5.277 -16.140 -29.854 1.00 93.81 382 LEU A N 1
ATOM 3057 C CA . LEU A 1 382 ? -5.510 -15.605 -28.508 1.00 93.81 382 LEU A CA 1
ATOM 3058 C C . LEU A 1 382 ? -6.133 -14.200 -28.543 1.00 93.81 382 LEU A C 1
ATOM 3060 O O . LEU A 1 382 ? -7.047 -13.927 -27.767 1.00 93.81 382 LEU A O 1
ATOM 3064 N N . LEU A 1 383 ? -5.729 -13.346 -29.490 1.00 94.56 383 LEU A N 1
ATOM 3065 C CA . LEU A 1 383 ? -6.328 -12.020 -29.709 1.00 94.56 383 LEU A CA 1
ATOM 3066 C C . LEU A 1 383 ? -7.797 -12.090 -30.166 1.00 94.56 383 LEU A C 1
ATOM 3068 O O . LEU A 1 383 ? -8.621 -11.256 -29.786 1.00 94.56 383 LEU A O 1
ATOM 3072 N N . GLN A 1 384 ? -8.160 -13.103 -30.960 1.00 94.88 384 GLN A N 1
ATOM 3073 C CA . GLN A 1 384 ? -9.546 -13.319 -31.398 1.00 94.88 384 GLN A CA 1
ATOM 3074 C C . GLN A 1 384 ? -10.473 -13.762 -30.257 1.00 94.88 384 GLN A C 1
ATOM 3076 O O . GLN A 1 384 ? -11.674 -13.485 -30.299 1.00 94.88 384 GLN A O 1
ATOM 3081 N N . GLY A 1 385 ? -9.919 -14.402 -29.227 1.00 93.81 385 GLY A N 1
ATOM 3082 C CA . GLY A 1 385 ? -10.650 -14.896 -28.069 1.00 93.81 385 GLY A CA 1
ATOM 3083 C C . GLY A 1 385 ? -10.680 -16.422 -28.002 1.00 93.81 385 GLY A C 1
ATOM 3084 O O . GLY A 1 385 ? -11.133 -17.098 -28.927 1.00 93.81 385 GLY A O 1
ATOM 3085 N N . LYS A 1 386 ? -10.248 -16.975 -26.868 1.00 94.69 386 LYS A N 1
ATOM 3086 C CA . LYS A 1 386 ? -10.225 -18.411 -26.578 1.00 94.69 386 LYS A CA 1
ATOM 3087 C C . LYS A 1 386 ? -10.956 -18.704 -25.270 1.00 94.69 386 LYS A C 1
ATOM 3089 O O . LYS A 1 386 ? -10.568 -18.208 -24.215 1.00 94.69 386 LYS A O 1
ATOM 3094 N N . ASN A 1 387 ? -11.978 -19.556 -25.339 1.00 95.94 387 ASN A N 1
ATOM 3095 C CA . ASN A 1 387 ? -12.666 -20.069 -24.154 1.00 95.94 387 ASN A CA 1
ATOM 3096 C C . ASN A 1 387 ? -11.882 -21.243 -23.555 1.00 95.94 387 ASN A C 1
ATOM 3098 O O . ASN A 1 387 ? -11.544 -22.202 -24.253 1.00 95.94 387 ASN A O 1
ATOM 3102 N N . LEU A 1 388 ? -11.620 -21.173 -22.256 1.00 96.06 388 LEU A N 1
ATOM 3103 C CA . LEU A 1 388 ? -10.896 -22.157 -21.462 1.00 96.06 388 LEU A CA 1
ATOM 3104 C C . LEU A 1 388 ? -11.838 -22.665 -20.369 1.00 96.06 388 LEU A C 1
ATOM 3106 O O . LEU A 1 388 ? -12.300 -21.887 -19.541 1.00 96.06 388 LEU A O 1
ATOM 3110 N N . ASN A 1 389 ? -12.121 -23.968 -20.364 1.00 95.62 389 ASN A N 1
ATOM 3111 C CA . ASN A 1 389 ? -13.110 -24.577 -19.466 1.00 95.62 389 ASN A CA 1
ATOM 3112 C C . ASN A 1 389 ? -12.464 -25.607 -18.523 1.00 95.62 389 ASN A C 1
ATOM 3114 O O . ASN A 1 389 ? -12.680 -26.811 -18.702 1.00 95.62 389 ASN A O 1
ATOM 3118 N N . PRO A 1 390 ? -11.601 -25.192 -17.578 1.00 95.31 390 PRO A N 1
ATOM 3119 C CA . PRO A 1 390 ? -10.990 -26.123 -16.639 1.00 95.31 390 PRO A CA 1
ATOM 3120 C C . PRO A 1 390 ? -12.021 -26.747 -15.686 1.00 95.31 390 PRO A C 1
ATOM 3122 O O . PRO A 1 390 ? -12.967 -26.099 -15.235 1.00 95.31 390 PRO A O 1
ATOM 3125 N N . SER A 1 391 ? -11.789 -28.016 -15.346 1.00 94.44 391 SER A N 1
ATOM 3126 C CA . SER A 1 391 ? -12.549 -28.765 -14.343 1.00 94.44 391 SER A CA 1
ATOM 3127 C C . SER A 1 391 ? -11.608 -29.218 -13.234 1.00 94.44 391 SER A C 1
ATOM 3129 O O . SER A 1 391 ? -10.630 -29.920 -13.493 1.00 94.44 391 SER A O 1
ATOM 3131 N N . TYR A 1 392 ? -11.937 -28.871 -11.996 1.00 94.69 392 TYR A N 1
ATOM 3132 C CA . TYR A 1 392 ? -11.118 -29.124 -10.818 1.00 94.69 392 TYR A CA 1
ATOM 3133 C C . TYR A 1 392 ? -11.809 -30.103 -9.882 1.00 94.69 392 TYR A C 1
ATOM 3135 O O . TYR A 1 392 ? -12.954 -29.888 -9.496 1.00 94.69 392 TYR A O 1
ATOM 3143 N N . LYS A 1 393 ? -11.105 -31.153 -9.462 1.00 94.69 393 LYS A N 1
ATOM 3144 C CA . LYS A 1 393 ? -11.622 -32.096 -8.468 1.00 94.69 393 LYS A CA 1
ATOM 3145 C C . LYS A 1 393 ? -11.144 -31.702 -7.074 1.00 94.69 393 LYS A C 1
ATOM 3147 O O . LYS A 1 393 ? -9.942 -31.729 -6.813 1.00 94.69 393 LYS A O 1
ATOM 3152 N N . CYS A 1 394 ? -12.069 -31.369 -6.178 1.00 94.19 394 CYS A N 1
ATOM 3153 C CA . CYS A 1 394 ? -11.759 -30.932 -4.821 1.00 94.19 394 CYS A CA 1
ATOM 3154 C C . CYS A 1 394 ? -11.034 -32.026 -4.030 1.00 94.19 394 CYS A C 1
ATOM 3156 O O . CYS A 1 394 ? -11.562 -33.124 -3.825 1.00 94.19 394 CYS A O 1
ATOM 3158 N N . THR A 1 395 ? -9.841 -31.706 -3.535 1.00 95.56 395 THR A N 1
ATOM 3159 C CA . THR A 1 395 ? -9.074 -32.544 -2.601 1.00 95.56 395 THR A CA 1
ATOM 3160 C C . THR A 1 395 ? -9.310 -32.126 -1.151 1.00 95.56 395 THR A C 1
ATOM 3162 O O . THR A 1 395 ? -9.060 -32.913 -0.239 1.00 95.56 395 THR A O 1
ATOM 3165 N N . GLN A 1 396 ? -9.841 -30.919 -0.930 1.00 94.25 396 GLN A N 1
ATOM 3166 C CA . GLN A 1 396 ? -10.162 -30.374 0.385 1.00 94.25 396 GLN A CA 1
ATOM 3167 C C . GLN A 1 396 ? -11.550 -29.720 0.372 1.00 94.25 396 GLN A C 1
ATOM 3169 O O . GLN A 1 396 ? -11.897 -29.025 -0.579 1.00 94.25 396 GLN A O 1
ATOM 3174 N N . SER A 1 397 ? -12.336 -29.906 1.439 1.00 93.44 397 SER A N 1
ATOM 3175 C CA . SER A 1 397 ? -13.602 -29.176 1.606 1.00 93.44 397 SER A CA 1
ATOM 3176 C C . SER A 1 397 ? -13.342 -27.738 2.051 1.00 93.44 397 SER A C 1
ATOM 3178 O O . SER A 1 397 ? -12.484 -27.530 2.912 1.00 93.44 397 SER A O 1
ATOM 3180 N N . GLY A 1 398 ? -14.091 -26.764 1.541 1.00 91.94 398 GLY A N 1
ATOM 3181 C CA . GLY A 1 398 ? -13.900 -25.348 1.863 1.00 91.94 398 GLY A CA 1
ATOM 3182 C C . GLY A 1 398 ? -14.785 -24.416 1.040 1.00 91.94 398 GLY A C 1
ATOM 3183 O O . GLY A 1 398 ? -15.537 -24.868 0.179 1.00 91.94 398 GLY A O 1
ATOM 3184 N N . ASN A 1 399 ? -14.706 -23.115 1.316 1.00 90.06 399 ASN A N 1
ATOM 3185 C CA . ASN A 1 399 ? -15.411 -22.096 0.532 1.00 90.06 399 ASN A CA 1
ATOM 3186 C C . ASN A 1 399 ? -14.582 -21.687 -0.690 1.00 90.06 399 ASN A C 1
ATOM 3188 O O . ASN A 1 399 ? -13.411 -21.350 -0.550 1.00 90.06 399 ASN A O 1
ATOM 3192 N N . LEU A 1 400 ? -15.192 -21.683 -1.871 1.00 92.06 400 LEU A N 1
ATOM 3193 C CA . LEU A 1 400 ? -14.586 -21.190 -3.103 1.00 92.06 400 LEU A CA 1
ATOM 3194 C C . LEU A 1 400 ? -14.620 -19.657 -3.120 1.00 92.06 400 LEU A C 1
ATOM 3196 O O . LEU A 1 400 ? -15.582 -19.073 -3.597 1.00 92.06 400 LEU A O 1
ATOM 3200 N N . ASP A 1 401 ? -13.600 -18.998 -2.577 1.00 90.94 401 ASP A N 1
ATOM 3201 C CA . ASP A 1 401 ? -13.589 -17.532 -2.471 1.00 90.94 401 ASP A CA 1
ATOM 3202 C C . ASP A 1 401 ? -12.999 -16.852 -3.719 1.00 90.94 401 ASP A C 1
ATOM 3204 O O . ASP A 1 401 ? -13.451 -15.778 -4.117 1.00 90.94 401 ASP A O 1
ATOM 3208 N N . ALA A 1 402 ? -11.994 -17.464 -4.349 1.00 93.56 402 ALA A N 1
ATOM 3209 C CA . ALA A 1 402 ? -11.334 -16.926 -5.538 1.00 93.56 402 ALA A CA 1
ATOM 3210 C C . ALA A 1 402 ? -10.694 -18.036 -6.387 1.00 93.56 402 ALA A C 1
ATOM 3212 O O . ALA A 1 402 ? -10.470 -19.152 -5.910 1.00 93.56 402 ALA A O 1
ATOM 3213 N N . PHE A 1 403 ? -10.339 -17.702 -7.626 1.00 95.25 403 PHE A N 1
ATOM 3214 C CA . PHE A 1 403 ? -9.309 -18.408 -8.381 1.00 95.25 403 PHE A CA 1
ATOM 3215 C C . PHE A 1 403 ? -8.031 -17.577 -8.380 1.00 95.25 403 PHE A C 1
ATOM 3217 O O . PHE A 1 403 ? -8.061 -16.387 -8.678 1.00 95.25 403 PHE A O 1
ATOM 3224 N N . VAL A 1 404 ? -6.914 -18.216 -8.056 1.00 96.38 404 VAL A N 1
ATOM 3225 C CA . VAL A 1 404 ? -5.581 -17.619 -8.140 1.00 96.38 404 VAL A CA 1
ATOM 3226 C C . VAL A 1 404 ? -4.930 -18.092 -9.428 1.00 96.38 404 VAL A C 1
ATOM 3228 O O . VAL A 1 404 ? -4.946 -19.292 -9.715 1.00 96.38 404 VAL A O 1
ATOM 3231 N N . MET A 1 405 ? -4.339 -17.161 -10.170 1.00 97.25 405 MET A N 1
ATOM 3232 C CA . MET A 1 405 ? -3.612 -17.420 -11.403 1.00 97.25 405 MET A CA 1
ATOM 3233 C C . MET A 1 405 ? -2.156 -16.960 -11.305 1.00 97.25 405 MET A C 1
ATOM 3235 O O . MET A 1 405 ? -1.855 -15.908 -10.747 1.00 97.25 405 MET A O 1
ATOM 3239 N N . TRP A 1 406 ? -1.261 -17.759 -11.877 1.00 96.88 406 TRP A N 1
ATOM 3240 C CA . TRP A 1 406 ? 0.144 -17.421 -12.104 1.00 96.88 406 TRP A CA 1
ATOM 3241 C C . TRP A 1 406 ? 0.630 -18.083 -13.393 1.00 96.88 406 TRP A C 1
ATOM 3243 O O . TRP A 1 406 ? -0.092 -18.858 -14.025 1.00 96.88 406 TRP A O 1
ATOM 3253 N N . PHE A 1 407 ? 1.875 -17.825 -13.776 1.00 97.31 407 PHE A N 1
ATOM 3254 C CA . PHE A 1 407 ? 2.469 -18.405 -14.970 1.00 97.31 407 PHE A CA 1
ATOM 3255 C C . PHE A 1 407 ? 3.937 -18.784 -14.776 1.00 97.31 407 PHE A C 1
ATOM 3257 O O . PHE A 1 407 ? 4.651 -18.276 -13.912 1.00 97.31 407 PHE A O 1
ATOM 3264 N N . ASN A 1 408 ? 4.386 -19.708 -15.617 1.00 97.38 408 ASN A N 1
ATOM 3265 C CA . ASN A 1 408 ? 5.793 -19.982 -15.848 1.00 97.38 408 ASN A CA 1
ATOM 3266 C C . ASN A 1 408 ? 6.171 -19.381 -17.197 1.00 97.38 408 ASN A C 1
ATOM 3268 O O . ASN A 1 408 ? 5.631 -19.782 -18.223 1.00 97.38 408 ASN A O 1
ATOM 3272 N N . LEU A 1 409 ? 7.091 -18.428 -17.186 1.00 97.50 409 LEU A N 1
ATOM 3273 C CA . LEU A 1 409 ? 7.606 -17.726 -18.347 1.00 97.50 409 LEU A CA 1
ATOM 3274 C C . LEU A 1 409 ? 8.899 -18.400 -18.807 1.00 97.50 409 LEU A C 1
ATOM 3276 O O . LEU A 1 409 ? 9.937 -18.313 -18.148 1.00 97.50 409 LEU A O 1
ATOM 3280 N N . HIS A 1 410 ? 8.835 -19.105 -19.926 1.00 98.31 410 HIS A N 1
ATOM 3281 C CA . HIS A 1 410 ? 9.970 -19.804 -20.510 1.00 98.31 410 HIS A CA 1
ATOM 3282 C C . HIS A 1 410 ? 10.743 -18.827 -21.391 1.00 98.31 410 HIS A C 1
ATOM 3284 O O . HIS A 1 410 ? 10.266 -18.439 -22.455 1.00 98.31 410 HIS A O 1
ATOM 3290 N N . LEU A 1 411 ? 11.932 -18.403 -20.956 1.00 98.31 411 LEU A N 1
ATOM 3291 C CA . LEU A 1 411 ? 12.751 -17.468 -21.736 1.00 98.31 411 LEU A CA 1
ATOM 3292 C C . LEU A 1 411 ? 13.412 -18.168 -22.929 1.00 98.31 411 LEU A C 1
ATOM 3294 O O . LEU A 1 411 ? 13.548 -17.594 -24.008 1.00 98.31 411 LEU A O 1
ATOM 3298 N N . ASP A 1 412 ? 13.816 -19.418 -22.719 1.00 96.44 412 ASP A N 1
ATOM 3299 C CA . ASP A 1 412 ? 14.294 -20.360 -23.724 1.00 96.44 412 ASP A CA 1
ATOM 3300 C C . ASP A 1 412 ? 14.109 -21.805 -23.216 1.00 96.44 412 ASP A C 1
ATOM 3302 O O . ASP A 1 412 ? 13.349 -22.054 -22.282 1.00 96.44 412 ASP A O 1
ATOM 3306 N N . ASP A 1 413 ? 14.797 -22.771 -23.828 1.00 94.00 413 ASP A N 1
ATOM 3307 C CA . ASP A 1 413 ? 14.771 -24.187 -23.450 1.00 94.00 413 ASP A CA 1
ATOM 3308 C C . ASP A 1 413 ? 15.422 -24.484 -22.084 1.00 94.00 413 ASP A C 1
ATOM 3310 O O . ASP A 1 413 ? 15.320 -25.608 -21.589 1.00 94.00 413 ASP A O 1
ATOM 3314 N N . LYS A 1 414 ? 16.110 -23.507 -21.474 1.00 96.88 414 LYS A N 1
ATOM 3315 C CA . LYS A 1 414 ? 16.923 -23.689 -20.261 1.00 96.88 414 LYS A CA 1
ATOM 3316 C C . LYS A 1 414 ? 16.493 -22.822 -19.087 1.00 96.88 414 LYS A C 1
ATOM 3318 O O . LYS A 1 414 ? 16.743 -23.213 -17.950 1.00 96.88 414 LYS A O 1
ATOM 3323 N N . GLU A 1 415 ? 15.892 -21.662 -19.327 1.00 97.62 415 GLU A N 1
ATOM 3324 C CA . GLU A 1 415 ? 15.497 -20.731 -18.265 1.00 97.62 415 GLU A CA 1
ATOM 3325 C C . GLU A 1 415 ? 13.990 -20.586 -18.212 1.00 97.62 415 GLU A C 1
ATOM 3327 O O . GLU A 1 415 ? 13.308 -20.387 -19.219 1.00 97.62 415 GLU A O 1
ATOM 3332 N N . THR A 1 416 ? 13.466 -20.639 -16.998 1.00 96.88 416 THR A N 1
ATOM 3333 C CA . THR A 1 416 ? 12.057 -20.403 -16.720 1.00 96.88 416 THR A CA 1
ATOM 3334 C C . THR A 1 416 ? 11.953 -19.538 -15.479 1.00 96.88 416 THR A C 1
ATOM 3336 O O . THR A 1 416 ? 12.563 -19.844 -14.455 1.00 96.88 416 THR A O 1
ATOM 3339 N N . ILE A 1 417 ? 11.182 -18.462 -15.577 1.00 95.31 417 ILE A N 1
ATOM 3340 C CA . ILE A 1 417 ? 10.804 -17.616 -14.449 1.00 95.31 417 ILE A CA 1
ATOM 3341 C C . ILE A 1 417 ? 9.396 -18.036 -14.039 1.00 95.31 417 ILE A C 1
ATOM 3343 O O . ILE A 1 417 ? 8.507 -18.099 -14.877 1.00 95.31 417 ILE A O 1
ATOM 3347 N N . SER A 1 418 ? 9.185 -18.352 -12.766 1.00 93.44 418 SER A N 1
ATOM 3348 C CA . SER A 1 418 ? 7.862 -18.717 -12.253 1.00 93.44 418 SER A CA 1
ATOM 3349 C C . SER A 1 418 ? 7.318 -17.607 -11.369 1.00 93.44 418 SER A C 1
ATOM 3351 O O . SER A 1 418 ? 8.022 -17.147 -10.470 1.00 93.44 418 SER A O 1
ATOM 3353 N N . THR A 1 419 ? 6.060 -17.232 -11.594 1.00 93.69 419 THR A N 1
ATOM 3354 C CA . THR A 1 419 ? 5.293 -16.329 -10.723 1.00 93.69 419 THR A CA 1
ATOM 3355 C C . THR A 1 419 ? 4.422 -17.096 -9.727 1.00 93.69 419 THR A C 1
ATOM 3357 O O . THR A 1 419 ? 3.542 -16.521 -9.091 1.00 93.69 419 THR A O 1
ATOM 3360 N N . ALA A 1 420 ? 4.656 -18.405 -9.569 1.00 91.44 420 ALA A N 1
ATOM 3361 C CA . ALA A 1 420 ? 3.961 -19.220 -8.583 1.00 91.44 420 ALA A CA 1
ATOM 3362 C C . ALA A 1 420 ? 4.223 -18.714 -7.152 1.00 91.44 420 ALA A C 1
ATOM 3364 O O . ALA A 1 420 ? 5.351 -18.318 -6.833 1.00 91.44 420 ALA A O 1
ATOM 3365 N N . PRO A 1 421 ? 3.224 -18.783 -6.257 1.00 86.38 421 PRO A N 1
ATOM 3366 C CA . PRO A 1 421 ? 3.406 -18.405 -4.862 1.00 86.38 421 PRO A CA 1
ATOM 3367 C C . PRO A 1 421 ? 4.439 -19.318 -4.183 1.00 86.38 421 PRO A C 1
ATOM 3369 O O . PRO A 1 421 ? 4.289 -20.541 -4.158 1.00 86.38 421 PRO A O 1
ATOM 3372 N N . LYS A 1 422 ? 5.491 -18.726 -3.606 1.00 77.19 422 LYS A N 1
ATOM 3373 C CA . LYS A 1 422 ? 6.526 -19.445 -2.848 1.00 77.19 422 LYS A CA 1
ATOM 3374 C C . LYS A 1 422 ? 6.250 -19.331 -1.347 1.00 77.19 422 LYS A C 1
ATOM 3376 O O . LYS A 1 422 ? 6.237 -18.233 -0.796 1.00 77.19 422 LYS A O 1
ATOM 3381 N N . GLU A 1 423 ? 6.053 -20.459 -0.665 1.00 63.12 423 GLU A N 1
ATOM 3382 C CA . GLU A 1 423 ? 5.859 -20.461 0.791 1.00 63.12 423 GLU A CA 1
ATOM 3383 C C . GLU A 1 423 ? 7.118 -19.971 1.526 1.00 63.12 423 GLU A C 1
ATOM 3385 O O . GLU A 1 423 ? 8.224 -20.465 1.299 1.00 63.12 423 GLU A O 1
ATOM 3390 N N . GLY A 1 424 ? 6.953 -19.003 2.435 1.00 55.22 424 GLY A N 1
ATOM 3391 C CA . GLY A 1 424 ? 8.021 -18.538 3.329 1.00 55.22 424 GLY A CA 1
ATOM 3392 C C . GLY A 1 424 ? 9.149 -17.759 2.647 1.00 55.22 424 GLY A C 1
ATOM 3393 O O . GLY A 1 424 ? 10.176 -17.505 3.278 1.00 55.22 424 GLY A O 1
ATOM 3394 N N . SER A 1 425 ? 8.977 -17.375 1.380 1.00 54.72 425 SER A N 1
ATOM 3395 C CA . SER A 1 425 ? 9.942 -16.571 0.643 1.00 54.72 425 SER A CA 1
ATOM 3396 C C . SER A 1 425 ? 9.250 -15.444 -0.107 1.00 54.72 425 SER A C 1
ATOM 3398 O O . SER A 1 425 ? 8.404 -15.683 -0.961 1.00 54.72 425 SER A O 1
ATOM 3400 N N . ASP A 1 426 ? 9.679 -14.216 0.162 1.00 58.03 426 ASP A N 1
ATOM 3401 C CA . ASP A 1 426 ? 9.236 -13.024 -0.567 1.00 58.03 426 ASP A CA 1
ATOM 3402 C C . ASP A 1 426 ? 10.003 -12.828 -1.898 1.00 58.03 426 ASP A C 1
ATOM 3404 O O . ASP A 1 426 ? 9.947 -11.766 -2.519 1.00 58.03 426 ASP A O 1
ATOM 3408 N N . SER A 1 427 ? 10.756 -13.855 -2.327 1.00 55.22 427 SER A N 1
ATOM 3409 C CA . SER A 1 427 ? 11.662 -13.811 -3.481 1.00 55.22 427 SER A CA 1
ATOM 3410 C C . SER A 1 427 ? 10.910 -13.889 -4.813 1.00 55.22 427 SER A C 1
ATOM 3412 O O . SER A 1 427 ? 10.644 -14.962 -5.368 1.00 55.22 427 SER A O 1
ATOM 3414 N N . GLY A 1 428 ? 10.570 -12.714 -5.325 1.00 68.62 428 GLY A N 1
ATOM 3415 C CA . GLY A 1 428 ? 10.011 -12.510 -6.655 1.00 68.62 428 GLY A CA 1
ATOM 3416 C C . GLY A 1 428 ? 9.342 -11.147 -6.753 1.00 68.62 428 GLY A C 1
ATOM 3417 O O . GLY A 1 428 ? 8.707 -10.701 -5.792 1.00 68.62 428 GLY A O 1
ATOM 3418 N N . CYS A 1 429 ? 9.481 -10.488 -7.902 1.00 74.50 429 CYS A N 1
ATOM 3419 C CA . CYS A 1 429 ? 8.826 -9.203 -8.157 1.00 74.50 429 CYS A CA 1
ATOM 3420 C C . CYS A 1 429 ? 7.346 -9.299 -8.542 1.00 74.50 429 CYS A C 1
ATOM 3422 O O . CYS A 1 429 ? 6.664 -8.281 -8.549 1.00 74.50 429 CYS A O 1
ATOM 3424 N N . TRP A 1 430 ? 6.859 -10.498 -8.859 1.00 83.56 430 TRP A N 1
ATOM 3425 C CA . TRP A 1 430 ? 5.530 -10.702 -9.421 1.00 83.56 430 TRP A CA 1
ATOM 3426 C C . TRP A 1 430 ? 4.455 -10.988 -8.381 1.00 83.56 430 TRP A C 1
ATOM 3428 O O . TRP A 1 430 ? 4.636 -11.797 -7.464 1.00 83.56 430 TRP A O 1
ATOM 3438 N N . GLU A 1 431 ? 3.302 -10.378 -8.613 1.00 89.88 431 GLU A N 1
ATOM 3439 C CA . GLU A 1 431 ? 2.037 -10.694 -7.962 1.00 89.88 431 GLU A CA 1
ATOM 3440 C C . GLU A 1 431 ? 1.288 -11.794 -8.726 1.00 89.88 431 GLU A C 1
ATOM 3442 O O . GLU A 1 431 ? 1.671 -12.198 -9.827 1.00 89.88 431 GLU A O 1
ATOM 3447 N N . GLN A 1 432 ? 0.221 -12.306 -8.118 1.00 93.75 432 GLN A N 1
ATOM 3448 C CA . GLN A 1 432 ? -0.680 -13.285 -8.717 1.00 93.75 432 GLN A CA 1
ATOM 3449 C C . GLN A 1 432 ? -1.999 -12.599 -9.072 1.00 93.75 432 GLN A C 1
ATOM 3451 O O . GLN A 1 432 ? -2.473 -11.741 -8.328 1.00 93.75 432 GLN A O 1
ATOM 3456 N N . ALA A 1 433 ? -2.612 -13.000 -10.185 1.00 95.44 433 ALA A N 1
ATOM 3457 C CA . ALA A 1 433 ? -3.926 -12.499 -10.572 1.00 95.44 433 ALA A CA 1
ATOM 3458 C C . ALA A 1 433 ? -5.030 -13.228 -9.790 1.00 95.44 433 ALA A C 1
ATOM 3460 O O . ALA A 1 433 ? -5.045 -14.461 -9.700 1.00 95.44 433 ALA A O 1
ATOM 3461 N N . ILE A 1 434 ? -5.960 -12.462 -9.221 1.00 93.75 434 ILE A N 1
ATOM 3462 C CA . ILE A 1 434 ? -7.023 -12.939 -8.338 1.00 93.75 434 ILE A CA 1
ATOM 3463 C C . ILE A 1 434 ? -8.379 -12.699 -8.999 1.00 93.75 434 ILE A C 1
ATOM 3465 O O . ILE A 1 434 ? -8.823 -11.570 -9.199 1.00 93.75 434 ILE A O 1
ATOM 3469 N N . PHE A 1 435 ? -9.075 -13.793 -9.296 1.00 92.31 435 PHE A N 1
ATOM 3470 C CA . PHE A 1 435 ? -10.433 -13.775 -9.828 1.00 92.31 435 PHE A CA 1
ATOM 3471 C C . PHE A 1 435 ? -11.411 -14.099 -8.703 1.00 92.31 435 PHE A C 1
ATOM 3473 O O . PHE A 1 435 ? -11.610 -15.267 -8.353 1.00 92.31 435 PHE A O 1
ATOM 3480 N N . TYR A 1 436 ? -12.017 -13.071 -8.115 1.00 88.69 436 TYR A N 1
ATOM 3481 C CA . TYR A 1 436 ? -12.994 -13.255 -7.044 1.00 88.69 436 TYR A CA 1
ATOM 3482 C C . TYR A 1 436 ? -14.234 -14.007 -7.533 1.00 88.69 436 TYR A C 1
ATOM 3484 O O . TYR A 1 436 ? -14.789 -13.718 -8.597 1.00 88.69 436 TYR A O 1
ATOM 3492 N N . VAL A 1 437 ? -14.710 -14.960 -6.729 1.00 86.25 437 VAL A N 1
ATOM 3493 C CA . VAL A 1 437 ? -15.932 -15.705 -7.042 1.00 86.25 437 VAL A CA 1
ATOM 3494 C C . VAL A 1 437 ? -17.134 -14.977 -6.448 1.00 86.25 437 VAL A C 1
ATOM 3496 O O . VAL A 1 437 ? -17.498 -15.136 -5.283 1.00 86.25 437 VAL A O 1
ATOM 3499 N N . LEU A 1 438 ? -17.756 -14.147 -7.283 1.00 77.94 438 LEU A N 1
ATOM 3500 C CA . LEU A 1 438 ? -18.906 -13.333 -6.912 1.00 77.94 438 LEU A CA 1
ATOM 3501 C C . LEU A 1 438 ? -20.219 -14.133 -6.945 1.00 77.94 438 LEU A C 1
ATOM 3503 O O . LEU A 1 438 ? -20.387 -15.008 -7.799 1.00 77.94 438 LEU A O 1
ATOM 3507 N N . PRO A 1 439 ? -21.213 -13.783 -6.101 1.00 69.69 439 PRO A N 1
ATOM 3508 C CA . PRO A 1 439 ? -22.524 -14.440 -6.093 1.00 69.69 439 PRO A CA 1
ATOM 3509 C C . PRO A 1 439 ? -23.233 -14.472 -7.458 1.00 69.69 439 PRO A C 1
ATOM 3511 O O . PRO A 1 439 ? -23.971 -15.413 -7.748 1.00 69.69 439 PRO A O 1
ATOM 3514 N N . GLN A 1 440 ? -23.004 -13.467 -8.308 1.00 70.00 440 GLN A N 1
ATOM 3515 C CA . GLN A 1 440 ? -23.580 -13.384 -9.654 1.00 70.00 440 GLN A CA 1
ATOM 3516 C C . GLN A 1 440 ? -23.070 -14.468 -10.616 1.00 70.00 440 GLN A C 1
ATOM 3518 O O . GLN A 1 440 ? -23.778 -14.821 -11.552 1.00 70.00 440 GLN A O 1
ATOM 3523 N N . TYR A 1 441 ? -21.883 -15.033 -10.372 1.00 72.25 441 TYR A N 1
ATOM 3524 C CA . TYR A 1 441 ? -21.307 -16.089 -11.213 1.00 72.25 441 TYR A CA 1
ATOM 3525 C C . TYR A 1 441 ? -21.857 -17.484 -10.898 1.00 72.25 441 TYR A C 1
ATOM 3527 O O . TYR A 1 441 ? -21.549 -18.432 -11.619 1.00 72.25 441 TYR A O 1
ATOM 3535 N N . LEU A 1 442 ? -22.646 -17.615 -9.825 1.00 66.81 442 LEU A N 1
ATOM 3536 C CA . LEU A 1 442 ? -22.993 -18.895 -9.207 1.00 66.81 442 LEU A CA 1
ATOM 3537 C C . LEU A 1 442 ? -24.455 -19.302 -9.372 1.00 66.81 442 LEU A C 1
ATOM 3539 O O . LEU A 1 442 ? -24.858 -20.256 -8.723 1.00 66.81 442 LEU A O 1
ATOM 3543 N N . ASP A 1 443 ? -25.272 -18.606 -10.170 1.00 63.41 443 ASP A N 1
ATOM 3544 C CA . ASP A 1 443 ? -26.692 -18.946 -10.395 1.00 63.41 443 ASP A CA 1
ATOM 3545 C C . ASP A 1 443 ? -27.492 -19.229 -9.084 1.00 63.41 443 ASP A C 1
ATOM 3547 O O . ASP A 1 443 ? -28.450 -20.000 -9.073 1.00 63.41 443 ASP A O 1
ATOM 3551 N N . GLY A 1 444 ? -27.109 -18.614 -7.950 1.00 56.91 444 GLY A N 1
ATOM 3552 C CA . GLY A 1 444 ? -27.754 -18.813 -6.639 1.00 56.91 444 GLY A CA 1
ATOM 3553 C C . GLY A 1 444 ? -27.296 -20.048 -5.844 1.00 56.91 444 GLY A C 1
ATOM 3554 O O . GLY A 1 444 ? -28.043 -20.539 -5.000 1.00 56.91 444 GLY A O 1
ATOM 3555 N N . VAL A 1 445 ? -26.096 -20.570 -6.103 1.00 63.34 445 VAL A N 1
ATOM 3556 C CA . VAL A 1 445 ? -25.545 -21.775 -5.458 1.00 63.34 445 VAL A CA 1
ATOM 3557 C C . VAL A 1 445 ? -24.616 -21.438 -4.278 1.00 63.34 445 VAL A C 1
ATOM 3559 O O . VAL A 1 445 ? -23.984 -20.384 -4.239 1.00 63.34 445 VAL A O 1
ATOM 3562 N N . SER A 1 446 ? -24.537 -22.342 -3.292 1.00 69.06 446 SER A N 1
ATOM 3563 C CA . SER A 1 446 ? -23.581 -22.268 -2.175 1.00 69.06 446 SER A CA 1
ATOM 3564 C C . SER A 1 446 ? -22.127 -22.257 -2.663 1.00 69.06 446 SER A C 1
ATOM 3566 O O . SER A 1 446 ? -21.760 -23.054 -3.517 1.00 69.06 446 SER A O 1
ATOM 3568 N N . LEU A 1 447 ? -21.286 -21.420 -2.047 1.00 79.25 447 LEU A N 1
ATOM 3569 C CA . LEU A 1 447 ? -19.836 -21.336 -2.291 1.00 79.25 447 LEU A CA 1
ATOM 3570 C C . LEU A 1 447 ? -19.042 -22.526 -1.718 1.00 79.25 447 LEU A C 1
ATOM 3572 O O . LEU A 1 447 ? -17.844 -22.648 -1.962 1.00 79.25 447 LEU A O 1
ATOM 3576 N N . PHE A 1 448 ? -19.668 -23.373 -0.900 1.00 86.12 448 PHE A N 1
ATOM 3577 C CA . PHE A 1 448 ? -18.973 -24.444 -0.190 1.00 86.12 448 PHE A CA 1
ATOM 3578 C C . PHE A 1 448 ? -18.854 -25.712 -1.041 1.00 86.12 448 PHE A C 1
ATOM 3580 O O . PHE A 1 448 ? -19.861 -26.242 -1.506 1.00 86.12 448 PHE A O 1
ATOM 3587 N N . CYS A 1 449 ? -17.634 -26.230 -1.167 1.00 88.12 449 CYS A N 1
ATOM 3588 C CA . CYS A 1 449 ? -17.308 -27.464 -1.878 1.00 88.12 449 CYS A CA 1
ATOM 3589 C C . CYS A 1 449 ? -16.880 -28.554 -0.886 1.00 88.12 449 CYS A C 1
ATOM 3591 O O . CYS A 1 449 ? -16.197 -28.268 0.101 1.00 88.12 449 CYS A O 1
ATOM 3593 N N . ASN A 1 450 ? -17.234 -29.811 -1.155 1.00 90.88 450 ASN A N 1
ATOM 3594 C CA . ASN A 1 450 ? -16.769 -30.986 -0.419 1.00 90.88 450 ASN A CA 1
ATOM 3595 C C . ASN A 1 450 ? -15.641 -31.711 -1.161 1.00 90.88 450 ASN A C 1
ATOM 3597 O O . ASN A 1 450 ? -15.512 -31.625 -2.379 1.00 90.88 450 ASN A O 1
ATOM 3601 N N . VAL A 1 451 ? -14.845 -32.500 -0.434 1.00 92.44 451 VAL A N 1
ATOM 3602 C CA . VAL A 1 451 ? -13.891 -33.433 -1.054 1.00 92.44 451 VAL A CA 1
ATOM 3603 C C . VAL A 1 451 ? -14.613 -34.334 -2.062 1.00 92.44 451 VAL A C 1
ATOM 3605 O O . VAL A 1 451 ? -15.575 -35.017 -1.716 1.00 92.44 451 VAL A O 1
ATOM 3608 N N . GLY A 1 452 ? -14.110 -34.371 -3.296 1.00 90.81 452 GLY A N 1
ATOM 3609 C CA . GLY A 1 452 ? -14.676 -35.142 -4.401 1.00 90.81 452 GLY A CA 1
ATOM 3610 C C . GLY A 1 452 ? -15.633 -34.370 -5.311 1.00 90.81 452 GLY A C 1
ATOM 3611 O O . GLY A 1 452 ? -15.904 -34.869 -6.404 1.00 90.81 452 GLY A O 1
ATOM 3612 N N . ASP A 1 453 ? -16.085 -33.178 -4.911 1.00 91.12 453 ASP A N 1
ATOM 3613 C CA . ASP A 1 453 ? -16.870 -32.291 -5.773 1.00 91.12 453 ASP A CA 1
ATOM 3614 C C . ASP A 1 453 ? -16.024 -31.801 -6.967 1.00 91.12 453 ASP A C 1
ATOM 3616 O O . ASP A 1 453 ? -14.802 -31.665 -6.870 1.00 91.12 453 ASP A O 1
ATOM 3620 N N . ASN A 1 454 ? -16.674 -31.552 -8.108 1.00 91.38 454 ASN A N 1
ATOM 3621 C CA . ASN A 1 454 ? -16.055 -30.992 -9.309 1.00 91.38 454 ASN A CA 1
ATOM 3622 C C . ASN A 1 454 ? -16.442 -29.516 -9.478 1.00 91.38 454 ASN A C 1
ATOM 3624 O O . ASN A 1 454 ? -17.616 -29.205 -9.663 1.00 91.38 454 ASN A O 1
ATOM 3628 N N . ILE A 1 455 ? -15.456 -28.625 -9.467 1.00 92.31 455 ILE A N 1
ATOM 3629 C CA . ILE A 1 455 ? -15.621 -27.205 -9.787 1.00 92.31 455 ILE A CA 1
ATOM 3630 C C . ILE A 1 455 ? -15.369 -27.034 -11.285 1.00 92.31 455 ILE A C 1
ATOM 3632 O O . ILE A 1 455 ? -14.266 -27.312 -11.753 1.00 92.31 455 ILE A O 1
ATOM 3636 N N . GLU A 1 456 ? -16.358 -26.558 -12.037 1.00 92.69 456 GLU A N 1
ATOM 3637 C CA . GLU A 1 456 ? -16.173 -26.156 -13.437 1.00 92.69 456 GLU A CA 1
ATOM 3638 C C . GLU A 1 456 ? -16.093 -24.632 -13.511 1.00 92.69 456 GLU A C 1
ATOM 3640 O O . GLU A 1 456 ? -16.940 -23.939 -12.945 1.00 92.69 456 GLU A O 1
ATOM 3645 N N . ALA A 1 457 ? -15.100 -24.102 -14.220 1.00 93.25 457 ALA A N 1
ATOM 3646 C CA . ALA A 1 457 ? -14.975 -22.669 -14.466 1.00 93.25 457 ALA A CA 1
ATOM 3647 C C . ALA A 1 457 ? -14.832 -22.394 -15.964 1.00 93.25 457 ALA A C 1
ATOM 3649 O O . ALA A 1 457 ? -14.263 -23.202 -16.690 1.00 93.25 457 ALA A O 1
ATOM 3650 N N . GLU A 1 458 ? -15.337 -21.250 -16.414 1.00 94.31 458 GLU A N 1
ATOM 3651 C CA . GLU A 1 458 ? -15.183 -20.748 -17.779 1.00 94.31 458 GLU A CA 1
ATOM 3652 C C . GLU A 1 458 ? -14.363 -19.459 -17.741 1.00 94.31 458 GLU A C 1
ATOM 3654 O O . GLU A 1 458 ? -14.802 -18.454 -17.175 1.00 94.31 458 GLU A O 1
ATOM 3659 N N . PHE A 1 459 ? -13.179 -19.494 -18.348 1.00 94.75 459 PHE A N 1
ATOM 3660 C CA . PHE A 1 459 ? -12.314 -18.340 -18.556 1.00 94.75 459 PHE A CA 1
ATOM 3661 C C . PHE A 1 459 ? -12.302 -17.959 -20.037 1.00 94.75 459 PHE A C 1
ATOM 3663 O O . PHE A 1 459 ? -12.092 -18.810 -20.899 1.00 94.75 459 PHE A O 1
ATOM 3670 N N . LEU A 1 460 ? -12.472 -16.676 -20.340 1.00 94.31 460 LEU A N 1
ATOM 3671 C CA . LEU A 1 460 ? -12.238 -16.120 -21.672 1.00 94.31 460 LEU A CA 1
ATOM 3672 C C . LEU A 1 460 ? -10.861 -15.456 -21.686 1.00 94.31 460 LEU A C 1
ATOM 3674 O O . LEU A 1 460 ? -10.617 -14.556 -20.889 1.00 94.31 460 LEU A O 1
ATOM 3678 N N . CYS A 1 461 ? -9.984 -15.875 -22.594 1.00 93.88 461 CYS A N 1
ATOM 3679 C CA . CYS A 1 461 ? -8.726 -15.192 -22.885 1.00 93.88 461 CYS A CA 1
ATOM 3680 C C . CYS A 1 461 ? -8.878 -14.424 -24.201 1.00 93.88 461 CYS A C 1
ATOM 3682 O O . CYS A 1 461 ? -9.036 -15.058 -25.242 1.00 93.88 461 CYS A O 1
ATOM 3684 N N . ARG A 1 462 ? -8.882 -13.088 -24.160 1.00 90.69 462 ARG A N 1
ATOM 3685 C CA . ARG A 1 462 ? -8.968 -12.213 -25.344 1.00 90.69 462 ARG A CA 1
ATOM 3686 C C . ARG A 1 462 ? -8.157 -10.939 -25.106 1.00 90.69 462 ARG A C 1
ATOM 3688 O O . ARG A 1 462 ? -8.728 -9.938 -24.692 1.00 90.69 462 ARG A O 1
ATOM 3695 N N . GLY A 1 463 ? -6.840 -11.011 -25.283 1.00 85.25 463 GLY A N 1
ATOM 3696 C CA . GLY A 1 463 ? -5.915 -9.949 -24.847 1.00 85.25 463 GLY A CA 1
ATOM 3697 C C . GLY A 1 463 ? -5.679 -9.943 -23.329 1.00 85.25 463 GLY A C 1
ATOM 3698 O O . GLY A 1 463 ? -4.593 -9.642 -22.879 1.00 85.25 463 GLY A O 1
ATOM 3699 N N . HIS A 1 464 ? -6.641 -10.411 -22.534 1.00 91.00 464 HIS A N 1
ATOM 3700 C CA . HIS A 1 464 ? -6.536 -10.635 -21.088 1.00 91.00 464 HIS A CA 1
ATOM 3701 C C . HIS A 1 464 ? -7.457 -11.784 -20.661 1.00 91.00 464 HIS A C 1
ATOM 3703 O O . HIS A 1 464 ? -8.314 -12.232 -21.432 1.00 91.00 464 HIS A O 1
ATOM 3709 N N . PHE A 1 465 ? -7.290 -12.283 -19.436 1.00 94.00 465 PHE A N 1
ATOM 3710 C CA . PHE A 1 465 ? -8.145 -13.330 -18.871 1.00 94.00 465 PHE A CA 1
ATOM 3711 C C . PHE A 1 465 ? -9.363 -12.740 -18.167 1.00 94.00 465 PHE A C 1
ATOM 3713 O O . PHE A 1 465 ? -9.247 -11.757 -17.450 1.00 94.00 465 PHE A O 1
ATOM 3720 N N . GLN A 1 466 ? -10.524 -13.373 -18.318 1.00 92.00 466 GLN A N 1
ATOM 3721 C CA . GLN A 1 466 ? -11.757 -13.014 -17.617 1.00 92.00 466 GLN A CA 1
ATOM 3722 C C . GLN A 1 466 ? -12.470 -14.267 -17.122 1.00 92.00 466 GLN A C 1
ATOM 3724 O O . GLN A 1 466 ? -12.740 -15.168 -17.916 1.00 92.00 466 GLN A O 1
ATOM 3729 N N . LEU A 1 467 ? -12.846 -14.302 -15.843 1.00 91.38 467 LEU A N 1
ATOM 3730 C CA . LEU A 1 467 ? -13.748 -15.327 -15.319 1.00 91.38 467 LEU A CA 1
ATOM 3731 C C . LEU A 1 467 ? -15.187 -15.013 -15.761 1.00 91.38 467 LEU A C 1
ATOM 3733 O O . LEU A 1 467 ? -15.699 -13.931 -15.489 1.00 91.38 467 LEU A O 1
ATOM 3737 N N . LYS A 1 468 ? -15.842 -15.947 -16.456 1.00 88.81 468 LYS A N 1
ATOM 3738 C CA . LYS A 1 468 ? -17.202 -15.768 -16.996 1.00 88.81 468 LYS A CA 1
ATOM 3739 C C . LYS A 1 468 ? -18.264 -16.528 -16.222 1.00 88.81 468 LYS A C 1
ATOM 3741 O O . LYS A 1 468 ? -19.354 -16.003 -16.003 1.00 88.81 468 LYS A O 1
ATOM 3746 N N . LYS A 1 469 ? -17.970 -17.767 -15.829 1.00 87.19 469 LYS A N 1
ATOM 3747 C CA . LYS A 1 469 ? -18.939 -18.634 -15.155 1.00 87.19 469 LYS A CA 1
ATOM 3748 C C . LYS A 1 469 ? -18.257 -19.635 -14.236 1.00 87.19 469 LYS A C 1
ATOM 3750 O O . LYS A 1 469 ? -17.163 -20.105 -14.533 1.00 87.19 469 LYS A O 1
ATOM 3755 N N . VAL A 1 470 ? -18.939 -19.993 -13.148 1.00 89.25 470 VAL A N 1
ATOM 3756 C CA . VAL A 1 470 ? -18.534 -21.057 -12.223 1.00 89.25 470 VAL A CA 1
ATOM 3757 C C . VAL A 1 470 ? -19.719 -21.996 -11.990 1.00 89.25 470 VAL A C 1
ATOM 3759 O O . VAL A 1 470 ? -20.848 -21.541 -11.814 1.00 89.25 470 VAL A O 1
ATOM 3762 N N . LYS A 1 471 ? -19.488 -23.311 -11.985 1.00 87.19 471 LYS A N 1
ATOM 3763 C CA . LYS A 1 471 ? -20.489 -24.325 -11.621 1.00 87.19 471 LYS A CA 1
ATOM 3764 C C . LYS A 1 471 ? -19.943 -25.259 -10.544 1.00 87.19 471 LYS A C 1
ATOM 3766 O O . LYS A 1 471 ? -18.785 -25.668 -10.599 1.00 87.19 471 LYS A O 1
ATOM 3771 N N . LEU A 1 472 ? -20.809 -25.622 -9.598 1.00 83.00 472 LEU A N 1
ATOM 3772 C CA . LEU A 1 472 ? -20.518 -26.504 -8.464 1.00 83.00 472 LEU A CA 1
ATOM 3773 C C . LEU A 1 472 ? -21.528 -27.671 -8.412 1.00 83.00 472 LEU A C 1
ATOM 3775 O O . LEU A 1 472 ? -22.685 -27.472 -8.799 1.00 83.00 472 LEU A O 1
ATOM 3779 N N . PRO A 1 473 ? -21.159 -28.878 -7.935 1.00 69.69 473 PRO A N 1
ATOM 3780 C CA . PRO A 1 473 ? -22.075 -30.015 -7.841 1.00 69.69 473 PRO A CA 1
ATOM 3781 C C . PRO A 1 473 ? -22.971 -29.899 -6.601 1.00 69.69 473 PRO A C 1
ATOM 3783 O O . PRO A 1 473 ? -22.548 -29.401 -5.564 1.00 69.69 473 PRO A O 1
ATOM 3786 N N . ASN A 1 474 ? -24.200 -30.422 -6.681 1.00 58.50 474 ASN A N 1
ATOM 3787 C CA . ASN A 1 474 ? -25.187 -30.449 -5.587 1.00 58.50 474 ASN A CA 1
ATOM 3788 C C . ASN A 1 474 ? -25.620 -29.067 -5.068 1.00 58.50 474 ASN A C 1
ATOM 3790 O O . ASN A 1 474 ? -25.644 -28.803 -3.865 1.00 58.50 474 ASN A O 1
ATOM 3794 N N . SER A 1 475 ? -26.052 -28.196 -5.978 1.00 48.44 475 SER A N 1
ATOM 3795 C CA . SER A 1 475 ? -26.727 -26.959 -5.610 1.00 48.44 475 SER A CA 1
ATOM 3796 C C . SER A 1 475 ? -28.077 -27.237 -4.942 1.00 48.44 475 SER A C 1
ATOM 3798 O O . SER A 1 475 ? -29.075 -27.504 -5.615 1.00 48.44 475 SER A O 1
ATOM 3800 N N . VAL A 1 476 ? -28.145 -27.112 -3.617 1.00 48.38 476 VAL A N 1
ATOM 3801 C CA . VAL A 1 476 ? -29.392 -26.637 -3.009 1.00 48.38 476 VAL A CA 1
ATOM 3802 C C . VAL A 1 476 ? -29.560 -25.206 -3.528 1.00 48.38 476 VAL A C 1
ATOM 3804 O O . VAL A 1 476 ? -28.619 -24.425 -3.364 1.00 48.38 476 VAL A O 1
ATOM 3807 N N . PRO A 1 477 ? -30.679 -24.850 -4.187 1.00 50.78 477 PRO A N 1
ATOM 3808 C CA . PRO A 1 477 ? -30.945 -23.457 -4.514 1.00 50.78 477 PRO A CA 1
ATOM 3809 C C . PRO A 1 477 ? -30.823 -22.672 -3.212 1.00 50.78 477 PRO A C 1
ATOM 3811 O O . PRO A 1 477 ? -31.512 -23.011 -2.244 1.00 50.78 477 PRO A O 1
ATOM 3814 N N . ALA A 1 478 ? -29.930 -21.680 -3.139 1.00 49.22 478 ALA A N 1
ATOM 3815 C CA . ALA A 1 478 ? -29.980 -20.745 -2.027 1.00 49.22 478 ALA A CA 1
ATOM 3816 C C . ALA A 1 478 ? -31.426 -20.243 -1.968 1.00 49.22 478 ALA A C 1
ATOM 3818 O O . ALA A 1 478 ? -31.995 -19.907 -3.010 1.00 49.22 478 ALA A O 1
ATOM 3819 N N . ASN A 1 479 ? -32.049 -20.320 -0.785 1.00 45.75 479 ASN A N 1
ATOM 3820 C CA . ASN A 1 479 ? -33.441 -19.918 -0.586 1.00 45.75 479 ASN A CA 1
ATOM 3821 C C . ASN A 1 479 ? -33.721 -18.634 -1.379 1.00 45.75 479 ASN A C 1
ATOM 3823 O O . ASN A 1 479 ? -32.882 -17.739 -1.377 1.00 45.75 479 ASN A O 1
ATOM 3827 N N . ASN A 1 480 ? -34.869 -18.546 -2.060 1.00 44.22 480 ASN A N 1
ATOM 3828 C CA . ASN A 1 480 ? -35.299 -17.326 -2.749 1.00 44.22 480 ASN A CA 1
ATOM 3829 C C . ASN A 1 480 ? -35.361 -16.162 -1.741 1.00 44.22 480 ASN A C 1
ATOM 3831 O O . ASN A 1 480 ? -36.391 -15.915 -1.114 1.00 44.22 480 ASN A O 1
ATOM 3835 N N . PHE A 1 481 ? -34.241 -15.470 -1.547 1.00 49.62 481 PHE A N 1
ATOM 3836 C CA . PHE A 1 481 ? -34.143 -14.283 -0.719 1.00 49.62 481 PHE A CA 1
ATOM 3837 C C . PHE A 1 481 ? -34.664 -13.127 -1.569 1.00 49.62 481 PHE A C 1
ATOM 3839 O O . PHE A 1 481 ? -33.968 -12.583 -2.424 1.00 49.62 481 PHE A O 1
ATOM 3846 N N . ASN A 1 482 ? -35.944 -12.807 -1.382 1.00 46.41 482 ASN A N 1
ATOM 3847 C CA . ASN A 1 482 ? -36.664 -11.806 -2.172 1.00 46.41 482 ASN A CA 1
ATOM 3848 C C . ASN A 1 482 ? -36.192 -10.356 -1.932 1.00 46.41 482 ASN A C 1
ATOM 3850 O O . ASN A 1 482 ? -36.680 -9.453 -2.605 1.00 46.41 482 ASN A O 1
ATOM 3854 N N . GLN A 1 483 ? -35.257 -10.114 -1.007 1.00 53.91 483 GLN A N 1
ATOM 3855 C CA . GLN A 1 483 ? -34.650 -8.802 -0.769 1.00 53.91 483 GLN A CA 1
ATOM 3856 C C . GLN A 1 483 ? -33.126 -8.932 -0.775 1.00 53.91 483 GLN A C 1
ATOM 3858 O O . GLN A 1 483 ? -32.546 -9.641 0.046 1.00 53.91 483 GLN A O 1
ATOM 3863 N N . LYS A 1 484 ? -32.496 -8.270 -1.747 1.00 70.19 484 LYS A N 1
ATOM 3864 C CA . LYS A 1 484 ? -31.045 -8.205 -1.931 1.00 70.19 484 LYS A CA 1
ATOM 3865 C C . LYS A 1 484 ? -30.620 -6.766 -1.672 1.00 70.19 484 LYS A C 1
ATOM 3867 O O . LYS A 1 484 ? -31.163 -5.866 -2.310 1.00 70.19 484 LYS A O 1
ATOM 3872 N N . LEU A 1 485 ? -29.688 -6.563 -0.745 1.00 81.31 485 LEU A N 1
ATOM 3873 C CA . LEU A 1 485 ? -29.068 -5.261 -0.519 1.00 81.31 485 LEU A CA 1
ATOM 3874 C C . LEU A 1 485 ? -27.845 -5.163 -1.427 1.00 81.31 485 LEU A C 1
ATOM 3876 O O . LEU A 1 485 ? -27.024 -6.079 -1.444 1.00 81.31 485 LEU A O 1
ATOM 3880 N N . THR A 1 486 ? -27.713 -4.081 -2.184 1.00 84.56 486 THR A N 1
ATOM 3881 C CA . THR A 1 486 ? -26.567 -3.891 -3.078 1.00 84.56 486 THR A CA 1
ATOM 3882 C C . THR A 1 486 ? -25.639 -2.831 -2.512 1.00 84.56 486 THR A C 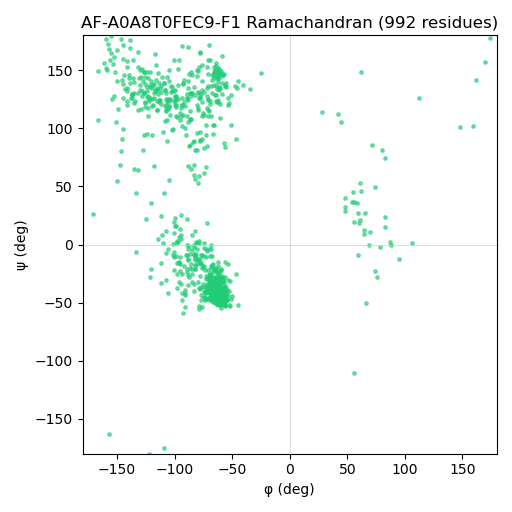1
ATOM 3884 O O . THR A 1 486 ? -26.084 -1.714 -2.268 1.00 84.56 486 THR A O 1
ATOM 3887 N N . MET A 1 487 ? -24.357 -3.146 -2.340 1.00 88.06 487 MET A N 1
ATOM 3888 C CA . MET A 1 487 ? -23.355 -2.200 -1.836 1.00 88.06 487 MET A CA 1
ATOM 3889 C C . MET A 1 487 ? -22.170 -2.100 -2.783 1.00 88.06 487 MET A C 1
ATOM 3891 O O . MET A 1 487 ? -21.748 -3.108 -3.343 1.00 88.06 487 MET A O 1
ATOM 3895 N N . ASP A 1 488 ? -21.606 -0.907 -2.915 1.00 86.50 488 ASP A N 1
ATOM 3896 C CA . ASP A 1 488 ? -20.312 -0.721 -3.565 1.00 86.50 488 ASP A CA 1
ATOM 3897 C C . ASP A 1 488 ? -19.201 -1.594 -2.909 1.00 86.50 488 ASP A C 1
ATOM 3899 O O . ASP A 1 488 ? -19.121 -1.659 -1.674 1.00 86.50 488 ASP A O 1
ATOM 3903 N N . PRO A 1 489 ? -18.334 -2.282 -3.683 1.00 82.69 489 PRO A N 1
ATOM 3904 C CA . PRO A 1 489 ? -17.241 -3.099 -3.140 1.00 82.69 489 PRO A CA 1
ATOM 3905 C C . PRO A 1 489 ? -16.274 -2.333 -2.225 1.00 82.69 489 PRO A C 1
ATOM 3907 O O . PRO A 1 489 ? -15.842 -2.858 -1.195 1.00 82.69 489 PRO A O 1
ATOM 3910 N N . SER A 1 490 ? -15.963 -1.075 -2.546 1.00 83.12 490 SER A N 1
ATOM 3911 C CA . SER A 1 490 ? -15.085 -0.241 -1.721 1.00 83.12 490 SER A CA 1
ATOM 3912 C C . SER A 1 490 ? -15.731 0.093 -0.373 1.00 83.12 490 SER A C 1
ATOM 3914 O O . SER A 1 490 ? -15.049 0.092 0.656 1.00 83.12 490 SER A O 1
ATOM 3916 N N . LEU A 1 491 ? -17.060 0.255 -0.340 1.00 87.62 491 LEU A N 1
ATOM 3917 C CA . LEU A 1 491 ? -17.816 0.378 0.904 1.00 87.62 491 LEU A CA 1
ATOM 3918 C C . LEU A 1 491 ? -17.800 -0.927 1.709 1.00 87.62 491 LEU A C 1
ATOM 3920 O O . LEU A 1 491 ? -17.622 -0.881 2.926 1.00 87.62 491 LEU A O 1
ATOM 3924 N N . ILE A 1 492 ? -17.955 -2.090 1.065 1.00 87.88 492 ILE A N 1
ATOM 3925 C CA . ILE A 1 492 ? -17.863 -3.394 1.746 1.00 87.88 492 ILE A CA 1
ATOM 3926 C C . ILE A 1 492 ? -16.499 -3.532 2.428 1.00 87.88 492 ILE A C 1
ATOM 3928 O O . ILE A 1 492 ? -16.436 -3.857 3.617 1.00 87.88 492 ILE A O 1
ATOM 3932 N N . ASN A 1 493 ? -15.420 -3.232 1.704 1.00 83.00 493 ASN A N 1
ATOM 3933 C CA . ASN A 1 493 ? -14.066 -3.272 2.245 1.00 83.00 493 ASN A CA 1
ATOM 3934 C C . ASN A 1 493 ? -13.895 -2.281 3.416 1.00 83.00 493 ASN A C 1
ATOM 3936 O O . ASN A 1 493 ? -13.405 -2.651 4.487 1.00 83.00 493 ASN A O 1
ATOM 3940 N N . TYR A 1 494 ? -14.399 -1.050 3.264 1.00 83.06 494 TYR A N 1
ATOM 3941 C CA . TYR A 1 494 ? -14.402 -0.035 4.320 1.00 83.06 494 TYR A CA 1
ATOM 3942 C C . TYR A 1 494 ? -15.126 -0.502 5.586 1.00 83.06 494 TYR A C 1
ATOM 3944 O O . TYR A 1 494 ? -14.557 -0.459 6.678 1.00 83.06 494 TYR A O 1
ATOM 3952 N N . LEU A 1 495 ? -16.345 -1.027 5.466 1.00 86.19 495 LEU A N 1
ATOM 3953 C CA . LEU A 1 495 ? -17.118 -1.508 6.612 1.00 86.19 495 LEU A CA 1
ATOM 3954 C C . LEU A 1 495 ? -16.479 -2.740 7.270 1.00 86.19 495 LEU A C 1
ATOM 3956 O O . LEU A 1 495 ? -16.479 -2.860 8.497 1.00 86.19 495 LEU A O 1
ATOM 3960 N N . ASN A 1 496 ? -15.879 -3.632 6.481 1.00 85.44 496 ASN A N 1
ATOM 3961 C CA . ASN A 1 496 ? -15.142 -4.787 6.994 1.00 85.44 496 ASN A CA 1
ATOM 3962 C C . ASN A 1 496 ? -13.911 -4.384 7.815 1.00 85.44 496 ASN A C 1
ATOM 3964 O O . ASN A 1 496 ? -13.597 -5.046 8.813 1.00 85.44 496 ASN A O 1
ATOM 3968 N N . SER A 1 497 ? -13.259 -3.269 7.471 1.00 75.31 497 SER A N 1
ATOM 3969 C CA . SER A 1 497 ? -12.172 -2.714 8.284 1.00 75.31 497 SER A CA 1
ATOM 3970 C C . SER A 1 497 ? -12.657 -2.324 9.693 1.00 75.31 497 SER A C 1
ATOM 3972 O O . SER A 1 497 ? -12.019 -2.675 10.690 1.00 75.31 497 SER A O 1
ATOM 3974 N N . TYR A 1 498 ? -13.860 -1.745 9.812 1.00 70.56 498 TYR A N 1
ATOM 3975 C CA . TYR A 1 498 ? -14.473 -1.403 11.101 1.00 70.56 498 TYR A CA 1
ATOM 3976 C C . TYR A 1 498 ? -14.850 -2.611 11.955 1.00 70.56 498 TYR A C 1
ATOM 3978 O O . TYR A 1 498 ? -14.752 -2.539 13.183 1.00 70.56 498 TYR A O 1
ATOM 3986 N N . GLY A 1 499 ? -15.229 -3.734 11.336 1.00 60.47 499 GLY A N 1
ATOM 3987 C CA . GLY A 1 499 ? -15.486 -4.993 12.044 1.00 60.47 499 GLY A CA 1
ATOM 3988 C C . GLY A 1 499 ? -14.264 -5.534 12.800 1.00 60.47 499 GLY A C 1
ATOM 3989 O O . GLY A 1 499 ? -14.418 -6.281 13.768 1.00 60.47 499 GLY A O 1
ATOM 3990 N N . THR A 1 500 ? -13.057 -5.129 12.395 1.00 55.34 500 THR A N 1
ATOM 3991 C CA . THR A 1 500 ? -11.795 -5.491 13.058 1.00 55.34 500 THR A CA 1
ATOM 3992 C C . THR A 1 500 ? -11.465 -4.554 14.231 1.00 55.34 500 THR A C 1
ATOM 3994 O O . THR A 1 500 ? -10.788 -4.968 15.169 1.00 55.34 500 THR A O 1
ATOM 3997 N N . GLY A 1 501 ? -11.969 -3.313 14.212 1.00 54.25 501 GLY A N 1
ATOM 3998 C CA . GLY A 1 501 ? -11.616 -2.243 15.155 1.00 54.25 501 GLY A CA 1
ATOM 3999 C C . GLY A 1 501 ? -12.610 -1.971 16.293 1.00 54.25 501 GLY A C 1
ATOM 4000 O O . GLY A 1 501 ? -12.475 -0.952 16.960 1.00 54.25 501 GLY A O 1
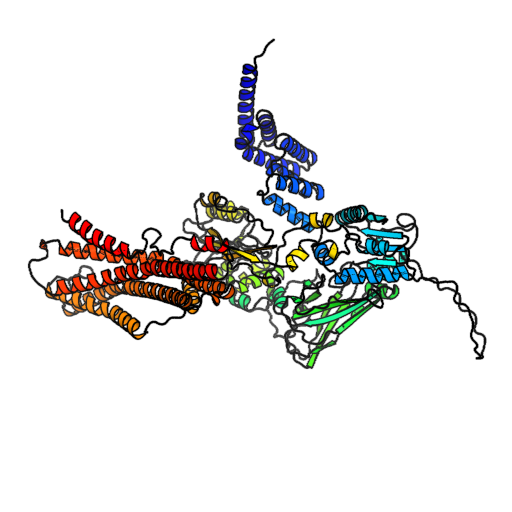ATOM 4001 N N . ASP A 1 502 ? -13.630 -2.812 16.509 1.00 58.62 502 ASP A N 1
ATOM 4002 C CA . ASP A 1 502 ? -14.733 -2.631 17.485 1.00 58.62 502 ASP A CA 1
ATOM 4003 C C . ASP A 1 502 ? -15.600 -1.354 17.312 1.00 58.62 502 ASP A C 1
ATOM 4005 O O . ASP A 1 502 ? -16.647 -1.252 17.955 1.00 58.62 502 ASP A O 1
ATOM 4009 N N . ILE A 1 503 ? -15.230 -0.398 16.446 1.00 60.81 503 ILE A N 1
ATOM 4010 C CA . ILE A 1 503 ? -15.919 0.898 16.257 1.00 60.81 503 ILE A CA 1
ATOM 4011 C C . ILE A 1 503 ? -17.399 0.697 15.913 1.00 60.81 503 ILE A C 1
ATOM 4013 O O . ILE A 1 503 ? -18.272 1.382 16.441 1.00 60.81 503 ILE A O 1
ATOM 4017 N N . ILE A 1 504 ? -17.710 -0.296 15.082 1.00 63.28 504 ILE A N 1
ATOM 4018 C CA . ILE A 1 504 ? -19.083 -0.562 14.641 1.00 63.28 504 ILE A CA 1
ATOM 4019 C C . ILE A 1 504 ? -20.008 -1.065 15.768 1.00 63.28 504 ILE A C 1
ATOM 4021 O O . ILE A 1 504 ? -21.235 -0.973 15.681 1.00 63.28 504 ILE A O 1
ATOM 4025 N N . ASN A 1 505 ? -19.439 -1.550 16.877 1.00 65.25 505 ASN A N 1
ATOM 4026 C CA . ASN A 1 505 ? -20.210 -2.018 18.029 1.00 65.25 505 ASN A CA 1
ATOM 4027 C C . ASN A 1 505 ? -20.662 -0.888 18.958 1.00 65.25 505 ASN A C 1
ATOM 4029 O O . ASN A 1 505 ? -21.534 -1.116 19.796 1.00 65.25 505 ASN A O 1
ATOM 4033 N N . LEU A 1 506 ? -20.150 0.330 18.787 1.00 68.06 506 LEU A N 1
ATOM 4034 C CA . LEU A 1 506 ? -20.524 1.473 19.614 1.00 68.06 506 LEU A CA 1
ATOM 4035 C C . LEU A 1 506 ? -22.010 1.812 19.470 1.00 68.06 506 LEU A C 1
ATOM 4037 O O . LEU A 1 506 ? -22.603 1.663 18.398 1.00 68.06 506 LEU A O 1
ATOM 4041 N N . ASN A 1 507 ? -22.612 2.280 20.559 1.00 68.50 507 ASN A N 1
ATOM 4042 C CA . ASN A 1 507 ? -23.943 2.869 20.561 1.00 68.50 507 ASN A CA 1
ATOM 4043 C C . ASN A 1 507 ? -23.869 4.230 21.264 1.00 68.50 507 ASN A C 1
ATOM 4045 O O . ASN A 1 507 ? -23.358 4.327 22.379 1.00 68.50 507 ASN A O 1
ATOM 4049 N N . LEU A 1 508 ? -24.369 5.293 20.627 1.00 71.19 508 LEU A N 1
ATOM 4050 C CA . LEU A 1 508 ? -24.360 6.641 21.215 1.00 71.19 508 LEU A CA 1
ATOM 4051 C C . LEU A 1 508 ? -25.184 6.712 22.512 1.00 71.19 508 LEU A C 1
ATOM 4053 O O . LEU A 1 508 ? -24.869 7.520 23.388 1.00 71.19 508 LEU A O 1
ATOM 4057 N N . LYS A 1 509 ? -26.168 5.816 22.682 1.00 65.56 509 LYS A N 1
ATOM 4058 C CA . LYS A 1 509 ? -26.908 5.635 23.942 1.00 65.56 509 LYS A CA 1
ATOM 4059 C C . LYS A 1 509 ? -26.017 5.255 25.127 1.00 65.56 509 LYS A C 1
ATOM 4061 O O . LYS A 1 509 ? -26.314 5.617 26.260 1.00 65.56 509 LYS A O 1
ATOM 4066 N N . ASP A 1 510 ? -24.915 4.547 24.880 1.00 64.19 510 ASP A N 1
ATOM 4067 C CA . ASP A 1 510 ? -23.970 4.164 25.937 1.00 64.19 510 ASP A CA 1
ATOM 4068 C C . ASP A 1 510 ? -23.067 5.337 26.353 1.00 64.19 510 ASP A C 1
ATOM 4070 O O . ASP A 1 510 ? -22.427 5.296 27.407 1.00 64.19 510 ASP A O 1
ATOM 4074 N N . ILE A 1 511 ? -23.002 6.379 25.517 1.00 63.00 511 ILE A N 1
ATOM 4075 C CA . ILE A 1 511 ? -22.164 7.569 25.701 1.00 63.00 511 ILE A CA 1
ATOM 4076 C C . ILE A 1 511 ? -22.968 8.700 26.357 1.00 63.00 511 ILE A C 1
ATOM 4078 O O . ILE A 1 511 ? -22.413 9.462 27.149 1.00 63.00 511 ILE A O 1
ATOM 4082 N N . SER A 1 512 ? -24.274 8.795 26.087 1.00 58.72 512 SER A N 1
ATOM 4083 C CA . SER A 1 512 ? -25.164 9.737 26.772 1.00 58.72 512 SER A CA 1
ATOM 4084 C C . SER A 1 512 ? -26.562 9.169 26.995 1.00 58.72 512 SER A C 1
ATOM 4086 O O . SER A 1 512 ? -27.110 8.492 26.132 1.00 58.72 512 SER A O 1
ATOM 4088 N N . HIS A 1 513 ? -27.186 9.546 28.111 1.00 59.28 513 HIS A N 1
ATOM 4089 C CA . HIS A 1 513 ? -28.582 9.230 28.434 1.00 59.28 513 HIS A CA 1
ATOM 4090 C C . HIS A 1 513 ? -29.614 10.019 27.592 1.00 59.28 513 HIS A C 1
ATOM 4092 O O . HIS A 1 513 ? -30.759 10.170 28.012 1.00 59.28 513 HIS A O 1
ATOM 4098 N N . VAL A 1 514 ? -29.220 10.597 26.451 1.00 59.16 514 VAL A N 1
ATOM 4099 C CA . VAL A 1 514 ? -30.077 11.477 25.645 1.00 59.16 514 VAL A CA 1
ATOM 4100 C C . VAL A 1 514 ? -30.829 10.649 24.599 1.00 59.16 514 VAL A C 1
ATOM 4102 O O . VAL A 1 514 ? -30.291 10.337 23.542 1.00 59.16 514 VAL A O 1
ATOM 4105 N N . ASP A 1 515 ? -32.100 10.341 24.865 1.00 62.56 515 ASP A N 1
ATOM 4106 C CA . ASP A 1 515 ? -32.961 9.569 23.948 1.00 62.56 515 ASP A CA 1
ATOM 4107 C C . ASP A 1 515 ? -33.353 10.327 22.655 1.00 62.56 515 ASP A C 1
ATOM 4109 O O . ASP A 1 515 ? -33.867 9.717 21.716 1.00 62.56 515 ASP A O 1
ATOM 4113 N N . ASN A 1 516 ? -33.069 11.638 22.578 1.00 78.88 516 ASN A N 1
ATOM 4114 C CA . ASN A 1 516 ? -33.413 12.539 21.463 1.00 78.88 516 ASN A CA 1
ATOM 4115 C C . ASN A 1 516 ? -32.224 13.422 21.029 1.00 78.88 516 ASN A C 1
ATOM 4117 O O . ASN A 1 516 ? -32.367 14.634 20.868 1.00 78.88 516 ASN A O 1
ATOM 4121 N N . ALA A 1 517 ? -31.030 12.847 20.898 1.00 85.00 517 ALA A N 1
ATOM 4122 C CA . ALA A 1 517 ? -29.842 13.623 20.541 1.00 85.00 517 ALA A CA 1
ATOM 4123 C C . ALA A 1 517 ? -29.912 14.169 19.101 1.00 85.00 517 ALA A C 1
ATOM 4125 O O . ALA A 1 517 ? -30.347 13.457 18.191 1.00 85.00 517 ALA A O 1
ATOM 4126 N N . SER A 1 518 ? -29.437 15.397 18.881 1.00 91.12 518 SER A N 1
ATOM 4127 C CA . SER A 1 518 ? -29.151 15.922 17.541 1.00 91.12 518 SER A CA 1
ATOM 4128 C C . SER A 1 518 ? -27.715 15.580 17.137 1.00 91.12 518 SER A C 1
ATOM 4130 O O . SER A 1 518 ? -26.764 15.906 17.846 1.00 91.12 518 SER A O 1
ATOM 4132 N N . ILE A 1 519 ? -27.550 14.915 15.996 1.00 92.62 519 ILE A N 1
ATOM 4133 C CA . ILE A 1 519 ? -26.268 14.364 15.544 1.00 92.62 519 ILE A CA 1
ATOM 4134 C C . ILE A 1 519 ? -25.834 15.071 14.259 1.00 92.62 519 ILE A C 1
ATOM 4136 O O . ILE A 1 519 ? -26.624 15.226 13.327 1.00 92.62 519 ILE A O 1
ATOM 4140 N N . LEU A 1 520 ? -24.574 15.488 14.214 1.00 94.56 520 LEU A N 1
ATOM 4141 C CA . LEU A 1 520 ? -23.878 15.940 13.018 1.00 94.56 520 LEU A CA 1
ATOM 4142 C C . LEU A 1 520 ? -22.796 14.910 12.686 1.00 94.56 520 LEU A C 1
ATOM 4144 O O . LEU A 1 520 ? -21.942 14.651 13.527 1.00 94.56 520 LEU A O 1
ATOM 4148 N N . ASP A 1 521 ? -22.833 14.313 11.498 1.00 92.81 521 ASP A N 1
ATOM 4149 C CA . ASP A 1 521 ? -21.928 13.221 11.121 1.00 92.81 521 ASP A CA 1
ATOM 4150 C C . ASP A 1 521 ? -21.193 13.544 9.819 1.00 92.81 521 ASP A C 1
ATOM 4152 O O . ASP A 1 521 ? -21.815 13.733 8.771 1.00 92.81 521 ASP A O 1
ATOM 4156 N N . THR A 1 522 ? -19.865 13.625 9.890 1.00 91.62 522 THR A N 1
ATOM 4157 C CA . THR A 1 522 ? -18.983 13.879 8.741 1.00 91.62 522 THR A CA 1
ATOM 4158 C C . THR A 1 522 ? -18.201 12.639 8.308 1.00 91.62 522 THR A C 1
ATOM 4160 O O . THR A 1 522 ? -17.263 12.733 7.513 1.00 91.62 522 THR A O 1
ATOM 4163 N N . SER A 1 523 ? -18.568 11.465 8.826 1.00 87.38 523 SER A N 1
ATOM 4164 C CA . SER A 1 523 ? -17.933 10.194 8.479 1.00 87.38 523 SER A CA 1
ATOM 4165 C C . SER A 1 523 ? -18.188 9.820 7.020 1.00 87.38 523 SER A C 1
ATOM 4167 O O . SER A 1 523 ? -19.219 10.164 6.444 1.00 87.38 523 SER A O 1
ATOM 4169 N N . THR A 1 524 ? -17.273 9.044 6.431 1.00 85.94 524 THR A N 1
ATOM 4170 C CA . THR A 1 524 ? -17.422 8.538 5.055 1.00 85.94 524 THR A CA 1
ATOM 4171 C C . THR A 1 524 ? -18.678 7.667 4.915 1.00 85.94 524 THR A C 1
ATOM 4173 O O . THR A 1 524 ? -19.375 7.732 3.901 1.00 85.94 524 THR A O 1
ATOM 4176 N N . PHE A 1 525 ? -19.001 6.891 5.957 1.00 89.69 525 PHE A N 1
ATOM 4177 C CA . PHE A 1 525 ? -20.280 6.201 6.094 1.00 89.69 525 PHE A CA 1
ATOM 4178 C C . PHE A 1 525 ? -20.817 6.327 7.535 1.00 89.69 525 PHE A C 1
ATOM 4180 O O . PHE A 1 525 ? -20.115 5.957 8.481 1.00 89.69 525 PHE A O 1
ATOM 4187 N N . PRO A 1 526 ? -22.058 6.804 7.741 1.00 90.94 526 PRO A N 1
ATOM 4188 C CA . PRO A 1 526 ? -22.582 7.222 9.045 1.00 90.94 526 PRO A CA 1
ATOM 4189 C C . PRO A 1 526 ? -23.099 6.044 9.900 1.00 90.94 526 PRO A C 1
ATOM 4191 O O . PRO A 1 526 ? -24.258 6.025 10.324 1.00 90.94 526 PRO A O 1
ATOM 4194 N N . CYS A 1 527 ? -22.257 5.033 10.160 1.00 87.50 527 CYS A N 1
ATOM 4195 C CA . CYS A 1 527 ? -22.641 3.813 10.893 1.00 87.50 527 CYS A CA 1
ATOM 4196 C C . CYS A 1 527 ? -23.268 4.120 12.263 1.00 87.50 527 CYS A C 1
ATOM 4198 O O . CYS A 1 527 ? -24.321 3.584 12.617 1.00 87.50 527 CYS A O 1
ATOM 4200 N N . LEU A 1 528 ? -22.616 4.997 13.036 1.00 83.75 528 LEU A N 1
ATOM 4201 C CA . LEU A 1 528 ? -23.040 5.356 14.391 1.00 83.75 528 LEU A CA 1
ATOM 4202 C C . LEU A 1 528 ? -24.365 6.117 14.383 1.00 83.75 528 LEU A C 1
ATOM 4204 O O . LEU A 1 528 ? -25.232 5.845 15.217 1.00 83.75 528 LEU A O 1
ATOM 4208 N N . SER A 1 529 ? -24.542 7.026 13.422 1.00 89.44 529 SER A N 1
ATOM 4209 C CA . SER A 1 529 ? -25.792 7.761 13.253 1.00 89.44 529 SER A CA 1
ATOM 4210 C C . SER A 1 529 ? -26.937 6.827 12.882 1.00 89.44 529 SER A C 1
ATOM 4212 O O . SER A 1 529 ? -27.960 6.846 13.559 1.00 89.44 529 SER A O 1
ATOM 4214 N N . LEU A 1 530 ? -26.768 5.958 11.878 1.00 89.50 530 LEU A N 1
ATOM 4215 C CA . LEU A 1 530 ? -27.806 5.010 11.453 1.00 89.50 530 LEU A CA 1
ATOM 4216 C C . LEU A 1 530 ? -28.264 4.098 12.600 1.00 89.50 530 LEU A C 1
ATOM 4218 O O . LEU A 1 530 ? -29.464 3.927 12.821 1.00 89.50 530 LEU A O 1
ATOM 4222 N N . LYS A 1 531 ? -27.315 3.568 13.375 1.00 84.69 531 LYS A N 1
ATOM 4223 C CA . LYS A 1 531 ? -27.608 2.728 14.541 1.00 84.69 531 LYS A CA 1
ATOM 4224 C C . LYS A 1 531 ? -28.309 3.506 15.654 1.00 84.69 531 LYS A C 1
ATOM 4226 O O . LYS A 1 531 ? -29.284 3.024 16.221 1.00 84.69 531 LYS A O 1
ATOM 4231 N N . SER A 1 532 ? -27.855 4.727 15.936 1.00 84.62 532 SER A N 1
ATOM 4232 C CA . SER A 1 532 ? -28.508 5.590 16.922 1.00 84.62 532 SER A CA 1
ATOM 4233 C C . SER A 1 532 ? -29.949 5.903 16.515 1.00 84.62 532 SER A C 1
ATOM 4235 O O . SER A 1 532 ? -30.862 5.749 17.324 1.00 84.62 532 SER A O 1
ATOM 4237 N N . LEU A 1 533 ? -30.183 6.272 15.251 1.00 88.38 533 LEU A N 1
ATOM 4238 C CA . LEU A 1 533 ? -31.510 6.605 14.728 1.00 88.38 533 LEU A CA 1
ATOM 4239 C C . LEU A 1 533 ? -32.502 5.444 14.838 1.00 88.38 533 LEU A C 1
ATOM 4241 O O . LEU A 1 533 ? -33.675 5.672 15.133 1.00 88.38 533 LEU A O 1
ATOM 4245 N N . LYS A 1 534 ? -32.034 4.212 14.633 1.00 85.25 534 LYS A N 1
ATOM 4246 C CA . LYS A 1 534 ? -32.859 3.010 14.738 1.00 85.25 534 LYS A CA 1
ATOM 4247 C C . LYS A 1 534 ? -33.473 2.829 16.129 1.00 85.25 534 LYS A C 1
ATOM 4249 O O . LYS A 1 534 ? -34.653 2.513 16.237 1.00 85.25 534 LYS A O 1
ATOM 4254 N N . ASP A 1 535 ? -32.687 3.060 17.180 1.00 77.19 535 ASP A N 1
ATOM 4255 C CA . ASP A 1 535 ? -33.097 2.748 18.552 1.00 77.19 535 ASP A CA 1
ATOM 4256 C C . ASP A 1 535 ? -33.626 3.968 19.338 1.00 77.19 535 ASP A C 1
ATOM 4258 O O . ASP A 1 535 ? -34.121 3.808 20.455 1.00 77.19 535 ASP A O 1
ATOM 4262 N N . THR A 1 536 ? -33.492 5.189 18.818 1.00 80.75 536 THR A N 1
ATOM 4263 C CA . THR A 1 536 ? -33.832 6.459 19.504 1.00 80.75 536 THR A CA 1
ATOM 4264 C C . THR A 1 536 ? -34.864 7.278 18.724 1.00 80.75 536 THR A C 1
ATOM 4266 O O . THR A 1 536 ? -35.242 6.894 17.617 1.00 80.75 536 THR A O 1
ATOM 4269 N N . SER A 1 537 ? -35.253 8.453 19.244 1.00 85.44 537 SER A N 1
ATOM 4270 C CA . SER A 1 537 ? -35.911 9.504 18.442 1.00 85.44 537 SER A CA 1
ATOM 4271 C C . SER A 1 537 ? -34.936 10.613 18.011 1.00 85.44 537 SER A C 1
ATOM 4273 O O . SER A 1 537 ? -35.357 11.730 17.717 1.00 85.44 537 SER A O 1
ATOM 4275 N N . SER A 1 538 ? -33.629 10.324 17.964 1.00 88.94 538 SER A N 1
ATOM 4276 C CA . SER A 1 538 ? -32.600 11.246 17.469 1.00 88.94 538 SER A CA 1
ATOM 4277 C C . SER A 1 538 ? -32.834 11.680 16.022 1.00 88.94 538 SER A C 1
ATOM 4279 O O . SER A 1 538 ? -33.541 11.013 15.260 1.00 88.94 538 SER A O 1
ATOM 4281 N N . VAL A 1 539 ? -32.183 12.773 15.633 1.00 92.38 539 VAL A N 1
ATOM 4282 C CA . VAL A 1 539 ? -32.135 13.274 14.252 1.00 92.38 539 VAL A CA 1
ATOM 4283 C C . VAL A 1 539 ? -30.674 13.436 13.852 1.00 92.38 539 VAL A C 1
ATOM 4285 O O . VAL A 1 539 ? -29.879 13.932 14.652 1.00 92.38 539 VAL A O 1
ATOM 4288 N N . ALA A 1 540 ? -30.324 13.039 12.629 1.00 93.62 540 ALA A N 1
ATOM 4289 C CA . ALA A 1 540 ? -28.970 13.152 12.101 1.00 93.62 540 ALA A CA 1
ATOM 4290 C C . ALA A 1 540 ? -28.917 14.031 10.844 1.00 93.62 540 ALA A C 1
ATOM 4292 O O . ALA A 1 540 ? -29.722 13.893 9.917 1.00 93.62 540 ALA A O 1
ATOM 4293 N N . ALA A 1 541 ? -27.931 14.921 10.807 1.00 94.50 541 ALA A N 1
ATOM 4294 C CA . ALA A 1 541 ? -27.495 15.611 9.604 1.00 94.50 541 ALA A CA 1
ATOM 4295 C C . ALA A 1 541 ? -26.143 15.027 9.181 1.00 94.50 541 ALA A C 1
ATOM 4297 O O . ALA A 1 541 ? -25.165 15.133 9.918 1.00 94.50 541 ALA A O 1
ATOM 4298 N N . VAL A 1 542 ? -26.108 14.388 8.016 1.00 94.81 542 VAL A N 1
ATOM 4299 C CA . VAL A 1 542 ? -24.947 13.655 7.501 1.00 94.81 542 VAL A CA 1
ATOM 4300 C C . VAL A 1 542 ? -24.336 14.417 6.330 1.00 94.81 542 VAL A C 1
ATOM 4302 O O . VAL A 1 542 ? -25.061 14.967 5.493 1.00 94.81 542 VAL A O 1
ATOM 4305 N N . LEU A 1 543 ? -23.005 14.474 6.276 1.00 92.56 543 LEU A N 1
ATOM 4306 C CA . LEU A 1 543 ? -22.275 15.026 5.138 1.00 92.56 543 LEU A CA 1
ATOM 4307 C C . LEU A 1 543 ? -22.613 14.222 3.875 1.00 92.56 543 LEU A C 1
ATOM 4309 O O . LEU A 1 543 ? -22.626 12.997 3.906 1.00 92.56 543 LEU A O 1
ATOM 4313 N N . ARG A 1 544 ? -22.892 14.889 2.754 1.00 92.38 544 ARG A N 1
ATOM 4314 C CA . ARG A 1 544 ? -23.119 14.196 1.475 1.00 92.38 544 ARG A CA 1
ATOM 4315 C C . ARG A 1 544 ? -21.899 13.357 1.090 1.00 92.38 544 ARG A C 1
ATOM 4317 O O . ARG A 1 544 ? -20.787 13.878 1.048 1.00 92.38 544 ARG A O 1
ATOM 4324 N N . THR A 1 545 ? -22.127 12.086 0.768 1.00 89.25 545 THR A N 1
ATOM 4325 C CA . THR A 1 545 ? -21.089 11.137 0.339 1.00 89.25 545 THR A CA 1
ATOM 4326 C C . THR A 1 545 ? -21.537 10.392 -0.917 1.00 89.25 545 THR A C 1
ATOM 4328 O O . THR A 1 545 ? -22.718 10.405 -1.267 1.00 89.25 545 THR A O 1
ATOM 4331 N N . GLN A 1 546 ? -20.598 9.728 -1.594 1.00 89.19 546 GLN A N 1
ATOM 4332 C CA . GLN A 1 546 ? -20.908 8.890 -2.759 1.00 89.19 546 GLN A CA 1
ATOM 4333 C C . GLN A 1 546 ? -21.791 7.678 -2.416 1.00 89.19 546 GLN A C 1
ATOM 4335 O O . GLN A 1 546 ? -22.515 7.193 -3.275 1.00 89.19 546 GLN A O 1
ATOM 4340 N N . TYR A 1 547 ? -21.808 7.255 -1.147 1.00 91.69 547 TYR A N 1
ATOM 4341 C CA . TYR A 1 547 ? -22.578 6.106 -0.654 1.00 91.69 547 TYR A CA 1
ATOM 4342 C C . TYR A 1 547 ? -23.998 6.475 -0.203 1.00 91.69 547 TYR A C 1
ATOM 4344 O O . TYR A 1 547 ? -24.596 5.804 0.642 1.00 91.69 547 TYR A O 1
ATOM 4352 N N . GLN A 1 548 ? -24.539 7.594 -0.697 1.00 92.50 548 GLN A N 1
ATOM 4353 C CA . GLN A 1 548 ? -25.859 8.072 -0.291 1.00 92.50 548 GLN A CA 1
ATOM 4354 C C . GLN A 1 548 ? -26.955 7.029 -0.573 1.00 92.50 548 GLN A C 1
ATOM 4356 O O . GLN A 1 548 ? -27.844 6.857 0.260 1.00 92.50 548 GLN A O 1
ATOM 4361 N N . SER A 1 549 ? -26.869 6.298 -1.691 1.00 90.94 549 SER A N 1
ATOM 4362 C CA . SER A 1 549 ? -27.854 5.266 -2.040 1.00 90.94 549 SER A CA 1
ATOM 4363 C C . SER A 1 549 ? -27.885 4.133 -1.011 1.00 90.94 549 SER A C 1
ATOM 4365 O O . SER A 1 549 ? -28.956 3.732 -0.563 1.00 90.94 549 SER A O 1
ATOM 4367 N N . GLU A 1 550 ? -26.724 3.645 -0.575 1.00 92.12 550 GLU A N 1
ATOM 4368 C CA . GLU A 1 550 ? -26.603 2.586 0.426 1.00 92.12 550 GLU A CA 1
ATOM 4369 C C . GLU A 1 550 ? -27.094 3.047 1.803 1.00 92.12 550 GLU A C 1
ATOM 4371 O O . GLU A 1 550 ? -27.745 2.284 2.520 1.00 92.12 550 GLU A O 1
ATOM 4376 N N . ILE A 1 551 ? -26.831 4.307 2.165 1.00 93.31 551 ILE A N 1
ATOM 4377 C CA . ILE A 1 551 ? -27.337 4.911 3.406 1.00 93.31 551 ILE A CA 1
ATOM 4378 C C . ILE A 1 551 ? -28.872 4.969 3.383 1.00 93.31 551 ILE A C 1
ATOM 4380 O O . ILE A 1 551 ? -29.517 4.624 4.375 1.00 93.31 551 ILE A O 1
ATOM 4384 N N . GLU A 1 552 ? -29.468 5.384 2.263 1.00 92.69 552 GLU A N 1
ATOM 4385 C CA . GLU A 1 552 ? -30.923 5.441 2.084 1.00 92.69 552 GLU A CA 1
ATOM 4386 C C . GLU A 1 552 ? -31.560 4.042 2.097 1.00 92.69 552 GLU A C 1
ATOM 4388 O O . GLU A 1 552 ? -32.578 3.849 2.762 1.00 92.69 552 GLU A O 1
ATOM 4393 N N . GLN A 1 553 ? -30.922 3.042 1.475 1.00 90.75 553 GLN A N 1
ATOM 4394 C CA . GLN A 1 553 ? -31.370 1.645 1.533 1.00 90.75 553 GLN A CA 1
ATOM 4395 C C . GLN A 1 553 ? -31.401 1.112 2.977 1.00 90.75 553 GLN A C 1
ATOM 4397 O O . GLN A 1 553 ? -32.387 0.496 3.387 1.00 90.75 553 GLN A O 1
ATOM 4402 N N . LEU A 1 554 ? -30.361 1.382 3.779 1.00 90.75 554 LEU A N 1
ATOM 4403 C CA . LEU A 1 554 ? -30.338 0.995 5.197 1.00 90.75 554 LEU A CA 1
ATOM 4404 C C . LEU A 1 554 ? -31.356 1.779 6.037 1.00 90.75 554 LEU A C 1
ATOM 4406 O O . LEU A 1 554 ? -31.982 1.208 6.930 1.00 90.75 554 LEU A O 1
ATOM 4410 N N . ARG A 1 555 ? -31.564 3.072 5.753 1.00 92.44 555 ARG A N 1
ATOM 4411 C CA . ARG A 1 555 ? -32.609 3.884 6.401 1.00 92.44 555 ARG A CA 1
ATOM 4412 C C . ARG A 1 555 ? -33.986 3.248 6.207 1.00 92.44 555 ARG A C 1
ATOM 4414 O O . ARG A 1 555 ? -34.725 3.092 7.182 1.00 92.44 555 ARG A O 1
ATOM 4421 N N . ASP A 1 556 ? -34.309 2.884 4.969 1.00 90.88 556 ASP A N 1
ATOM 4422 C CA . ASP A 1 556 ? -35.601 2.300 4.610 1.00 90.88 556 ASP A CA 1
ATOM 4423 C C . ASP A 1 556 ? -35.775 0.912 5.239 1.00 90.88 556 ASP A C 1
ATOM 4425 O O . ASP A 1 556 ? -36.831 0.618 5.801 1.00 90.88 556 ASP A O 1
ATOM 4429 N N . MET A 1 557 ? -34.712 0.101 5.251 1.00 89.25 557 MET A N 1
ATOM 4430 C CA . MET A 1 557 ? -34.669 -1.191 5.946 1.00 89.25 557 MET A CA 1
ATOM 4431 C C . MET A 1 557 ? -34.940 -1.058 7.451 1.00 89.25 557 MET A C 1
ATOM 4433 O O . MET A 1 557 ? -35.670 -1.865 8.027 1.00 89.25 557 MET A O 1
ATOM 4437 N N . TYR A 1 558 ? -34.385 -0.034 8.105 1.00 90.38 558 TYR A N 1
ATOM 4438 C CA . TYR A 1 558 ? -34.605 0.213 9.534 1.00 90.38 558 TYR A CA 1
ATOM 4439 C C . TYR A 1 558 ? -35.936 0.913 9.838 1.00 90.38 558 TYR A C 1
ATOM 4441 O O . TYR A 1 558 ? -36.253 1.114 11.011 1.00 90.38 558 TYR A O 1
ATOM 4449 N N . GLY A 1 559 ? -36.719 1.295 8.822 1.00 89.69 559 GLY A N 1
ATOM 4450 C CA . GLY A 1 559 ? -37.970 2.034 9.004 1.00 89.69 559 GLY A CA 1
ATOM 4451 C C . GLY A 1 559 ? -37.768 3.443 9.574 1.00 89.69 559 GLY A C 1
ATOM 4452 O O . GLY A 1 559 ? -38.646 3.966 10.261 1.00 89.69 559 GLY A O 1
ATOM 4453 N N . ILE A 1 560 ? -36.608 4.060 9.329 1.00 91.25 560 ILE A N 1
ATOM 4454 C CA . ILE A 1 560 ? -36.309 5.419 9.788 1.00 91.25 560 ILE A CA 1
ATOM 4455 C C . ILE A 1 560 ? -37.025 6.418 8.870 1.00 91.25 560 ILE A C 1
ATOM 4457 O O . ILE A 1 560 ? -36.861 6.403 7.651 1.00 91.25 560 ILE A O 1
ATOM 4461 N N . SER A 1 561 ? -37.814 7.319 9.457 1.00 90.50 561 SER A N 1
ATOM 4462 C CA . SER A 1 561 ? -38.537 8.341 8.695 1.00 90.50 561 SER A CA 1
ATOM 4463 C C . SER A 1 561 ? -37.588 9.341 8.016 1.00 90.50 561 SER A C 1
ATOM 4465 O O . SER A 1 561 ? -36.526 9.674 8.545 1.00 90.50 561 SER A O 1
ATOM 4467 N N . HIS A 1 562 ? -37.982 9.845 6.844 1.00 89.12 562 HIS A N 1
ATOM 4468 C CA . HIS A 1 562 ? -37.147 10.707 5.996 1.00 89.12 562 HIS A CA 1
ATOM 4469 C C . HIS A 1 562 ? -36.778 12.048 6.654 1.00 89.12 562 HIS A C 1
ATOM 4471 O O . HIS A 1 562 ? -35.762 12.639 6.312 1.00 89.12 562 HIS A O 1
ATOM 4477 N N . ASP A 1 563 ? -37.572 12.531 7.608 1.00 90.38 563 ASP A N 1
ATOM 4478 C CA . ASP A 1 563 ? -37.310 13.759 8.368 1.00 90.38 563 ASP A CA 1
ATOM 4479 C C . ASP A 1 563 ? -36.206 13.597 9.425 1.00 90.38 563 ASP A C 1
ATOM 4481 O O . ASP A 1 563 ? -35.624 14.586 9.871 1.00 90.38 563 ASP A O 1
ATOM 4485 N N . ARG A 1 564 ? -35.884 12.356 9.813 1.00 92.88 564 ARG A N 1
ATOM 4486 C CA . ARG A 1 564 ? -34.890 12.060 10.855 1.00 92.88 564 ARG A CA 1
ATOM 4487 C C . ARG A 1 564 ? -33.461 11.924 10.333 1.00 92.88 564 ARG A C 1
ATOM 4489 O O . ARG A 1 564 ? -32.529 11.935 11.136 1.00 92.88 564 ARG A O 1
ATOM 4496 N N . LEU A 1 565 ? -33.281 11.805 9.019 1.00 94.62 565 LEU A N 1
ATOM 4497 C CA . LEU A 1 565 ? -31.978 11.703 8.368 1.00 94.62 565 LEU A CA 1
ATOM 4498 C C . LEU A 1 565 ? -31.915 12.683 7.197 1.00 94.62 565 LEU A C 1
ATOM 4500 O O . LEU A 1 565 ? -32.650 12.539 6.225 1.00 94.62 565 LEU A O 1
ATOM 4504 N N . SER A 1 566 ? -31.020 13.666 7.281 1.00 93.69 566 SER A N 1
ATOM 4505 C CA . SER A 1 566 ? -30.847 14.687 6.242 1.00 93.69 566 SER A CA 1
ATOM 4506 C C . SER A 1 566 ? -29.417 14.719 5.716 1.00 93.69 566 SER A C 1
ATOM 4508 O O . SER A 1 566 ? -28.472 14.561 6.485 1.00 93.69 566 SER A O 1
ATOM 4510 N N . PHE A 1 567 ? -29.260 14.969 4.416 1.00 94.31 567 PHE A N 1
ATOM 4511 C CA . PHE A 1 567 ? -27.957 15.080 3.759 1.00 94.31 567 PHE A CA 1
ATOM 4512 C C . PHE A 1 567 ? -27.612 16.539 3.468 1.00 94.31 567 PHE A C 1
ATOM 4514 O O . PHE A 1 567 ? -28.361 17.238 2.776 1.00 94.31 567 PHE A O 1
ATOM 4521 N N . LYS A 1 568 ? -26.460 16.992 3.956 1.00 92.12 568 LYS A N 1
ATOM 4522 C CA . LYS A 1 568 ? -26.011 18.386 3.861 1.00 92.12 568 LYS A CA 1
ATOM 4523 C C . LYS A 1 568 ? -24.599 18.483 3.294 1.00 92.12 568 LYS A C 1
ATOM 4525 O O . LYS A 1 568 ? -23.802 17.557 3.425 1.00 92.12 568 LYS A O 1
ATOM 4530 N N . SER A 1 569 ? -24.301 19.592 2.626 1.00 90.50 569 SER A N 1
ATOM 4531 C CA . SER A 1 569 ? -22.930 19.926 2.236 1.00 90.50 569 SER A CA 1
ATOM 4532 C C . SER A 1 569 ? -22.143 20.486 3.427 1.00 90.50 569 SER A C 1
ATOM 4534 O O . SER A 1 569 ? -22.721 20.895 4.434 1.00 90.50 569 SER A O 1
ATOM 4536 N N . TYR A 1 570 ? -20.817 20.542 3.302 1.00 86.44 570 TYR A N 1
ATOM 4537 C CA . TYR A 1 570 ? -19.969 21.188 4.306 1.00 86.44 570 TYR A CA 1
ATOM 4538 C C . TYR A 1 570 ? -20.326 22.677 4.477 1.00 86.44 570 TYR A C 1
ATOM 4540 O O . TYR A 1 570 ? -20.432 23.173 5.595 1.00 86.44 570 TYR A O 1
ATOM 4548 N N . GLU A 1 571 ?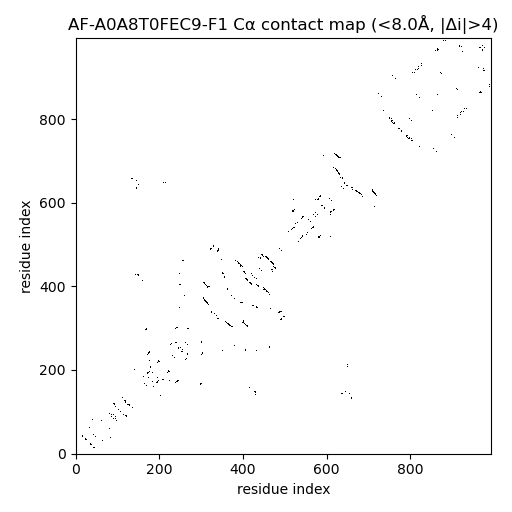 -20.612 23.377 3.373 1.00 85.06 571 GLU A N 1
ATOM 4549 C CA . GLU A 1 571 ? -21.060 24.776 3.389 1.00 85.06 571 GLU A CA 1
ATOM 4550 C C . GLU A 1 571 ? -22.391 24.946 4.128 1.00 85.06 571 GLU A C 1
ATOM 4552 O O . GLU A 1 571 ? -22.559 25.901 4.888 1.00 85.06 571 GLU A O 1
ATOM 4557 N N . ASP A 1 572 ? -23.326 24.005 3.957 1.00 86.31 572 ASP A N 1
ATOM 4558 C CA . ASP A 1 572 ? -24.588 24.011 4.699 1.00 86.31 572 ASP A CA 1
ATOM 4559 C C . ASP A 1 572 ? -24.341 23.899 6.202 1.00 86.31 572 ASP A C 1
ATOM 4561 O O . ASP A 1 572 ? -25.027 24.572 6.967 1.00 86.31 572 ASP A O 1
ATOM 4565 N N . PHE A 1 573 ? -23.372 23.084 6.639 1.00 86.06 573 PHE A N 1
ATOM 4566 C CA . PHE A 1 573 ? -23.004 23.004 8.051 1.00 86.06 573 PHE A CA 1
ATOM 4567 C C . PHE A 1 573 ? -22.452 24.330 8.547 1.00 86.06 573 PHE A C 1
ATOM 4569 O O . PHE A 1 573 ? -22.987 24.871 9.513 1.00 86.06 573 PHE A O 1
ATOM 4576 N N . CYS A 1 574 ? -21.478 24.906 7.844 1.00 80.06 574 CYS A N 1
ATOM 4577 C CA . CYS A 1 574 ? -20.849 26.148 8.276 1.00 80.06 574 CYS A CA 1
ATOM 4578 C C . CYS A 1 574 ? -21.804 27.345 8.327 1.00 80.06 574 CYS A C 1
ATOM 4580 O O . CYS A 1 574 ? -21.707 28.201 9.208 1.00 80.06 574 CYS A O 1
ATOM 4582 N N . ASN A 1 575 ? -22.748 27.399 7.388 1.00 79.19 575 ASN A N 1
ATOM 4583 C CA . ASN A 1 575 ? -23.760 28.451 7.334 1.00 79.19 575 ASN A CA 1
ATOM 4584 C C . ASN A 1 575 ? -24.930 28.190 8.290 1.00 79.19 575 ASN A C 1
ATOM 4586 O O . ASN A 1 575 ? -25.694 29.103 8.619 1.00 79.19 575 ASN A O 1
ATOM 4590 N N . SER A 1 576 ? -25.093 26.950 8.748 1.00 66.25 576 SER A N 1
ATOM 4591 C CA . SER A 1 576 ? -26.139 26.591 9.689 1.00 66.25 576 SER A CA 1
ATOM 4592 C C . SER A 1 576 ? -25.710 26.855 11.130 1.00 66.25 576 SER A C 1
ATOM 4594 O O . SER A 1 576 ? -24.682 26.382 11.594 1.00 66.25 576 SER A O 1
ATOM 4596 N N . LYS A 1 577 ? -26.555 27.549 11.900 1.00 70.69 577 LYS A N 1
ATOM 4597 C CA . LYS A 1 577 ? -26.444 27.594 13.369 1.00 70.69 577 LYS A CA 1
ATOM 4598 C C . LYS A 1 577 ? -27.047 26.331 13.984 1.00 70.69 577 LYS A C 1
ATOM 4600 O O . LYS A 1 577 ? -27.974 26.413 14.792 1.00 70.69 577 LYS A O 1
ATOM 4605 N N . LEU A 1 578 ? -26.611 25.160 13.522 1.00 79.81 578 LEU A N 1
ATOM 4606 C CA . LEU A 1 578 ? -27.035 23.905 14.133 1.00 79.81 578 LEU A CA 1
ATOM 4607 C C . LEU A 1 578 ? -26.568 23.879 15.594 1.00 79.81 578 LEU A C 1
ATOM 4609 O O . LEU A 1 578 ? -25.596 24.522 15.975 1.00 79.81 578 LEU A O 1
ATOM 4613 N N . GLN A 1 579 ? -27.320 23.180 16.433 1.00 86.81 579 GLN A N 1
ATOM 4614 C CA . GLN A 1 579 ? -26.969 22.938 17.828 1.00 86.81 579 GLN A CA 1
ATOM 4615 C C . GLN A 1 579 ? -27.058 21.428 18.023 1.00 86.81 579 GLN A C 1
ATOM 4617 O O . GLN A 1 579 ? -28.101 20.897 18.418 1.00 86.81 579 GLN A O 1
ATOM 4622 N N . CYS A 1 580 ? -25.996 20.730 17.623 1.00 89.94 580 CYS A N 1
ATOM 4623 C CA . CYS A 1 580 ? -25.871 19.286 17.769 1.00 89.94 580 CYS A CA 1
ATOM 4624 C C . CYS A 1 580 ? -25.334 18.911 19.158 1.00 89.94 580 CYS A C 1
ATOM 4626 O O . CYS A 1 580 ? -24.560 19.652 19.766 1.00 89.94 580 CYS A O 1
ATOM 4628 N N . ASP A 1 581 ? -25.797 17.777 19.677 1.00 89.81 581 ASP A N 1
ATOM 4629 C CA . ASP A 1 581 ? -25.262 17.134 20.879 1.00 89.81 581 ASP A CA 1
ATOM 4630 C C . ASP A 1 581 ? -23.980 16.355 20.562 1.00 89.81 581 ASP A C 1
ATOM 4632 O O . ASP A 1 581 ? -23.074 16.280 21.393 1.00 89.81 581 ASP A O 1
ATOM 4636 N N . PHE A 1 582 ? -23.890 15.805 19.349 1.00 89.00 582 PHE A N 1
ATOM 4637 C CA . PHE A 1 582 ? -22.751 15.017 18.894 1.00 89.00 582 PHE A CA 1
ATOM 4638 C C . PHE A 1 582 ? -22.241 15.486 17.537 1.00 89.00 582 PHE A C 1
ATOM 4640 O O . PHE A 1 582 ? -23.028 15.619 16.601 1.00 89.00 582 PHE A O 1
ATOM 4647 N N . LEU A 1 583 ? -20.922 15.648 17.434 1.00 90.94 583 LEU A N 1
ATOM 4648 C CA . LEU A 1 583 ? -20.186 15.771 16.178 1.00 90.94 583 LEU A CA 1
ATOM 4649 C C . LEU A 1 583 ? -19.386 14.482 15.962 1.00 90.94 583 LEU A C 1
ATOM 4651 O O . LEU A 1 583 ? -18.400 14.233 16.651 1.00 90.94 583 LEU A O 1
ATOM 4655 N N . ILE A 1 584 ? -19.829 13.645 15.034 1.00 88.81 584 ILE A N 1
ATOM 4656 C CA . ILE A 1 584 ? -19.167 12.391 14.682 1.00 88.81 584 ILE A CA 1
ATOM 4657 C C . ILE A 1 584 ? -18.229 12.660 13.516 1.00 88.81 584 ILE A C 1
ATOM 4659 O O . ILE A 1 584 ? -18.650 13.196 12.491 1.00 88.81 584 ILE A O 1
ATOM 4663 N N . VAL A 1 585 ? -16.964 12.293 13.691 1.00 85.75 585 VAL A N 1
ATOM 4664 C CA . VAL A 1 585 ? -15.928 12.429 12.672 1.00 85.75 585 VAL A CA 1
ATOM 4665 C C . VAL A 1 585 ? -15.194 11.108 12.505 1.00 85.75 585 VAL A C 1
ATOM 4667 O O . VAL A 1 585 ? -14.950 10.388 13.472 1.00 85.75 585 VAL A O 1
ATOM 4670 N N . ASP A 1 586 ? -14.805 10.817 11.272 1.00 83.00 586 ASP A N 1
ATOM 4671 C CA . ASP A 1 586 ? -13.930 9.697 10.935 1.00 83.00 586 ASP A CA 1
ATOM 4672 C C . ASP A 1 586 ? -12.514 10.248 10.717 1.00 83.00 586 ASP A C 1
ATOM 4674 O O . ASP A 1 586 ? -12.272 10.854 9.670 1.00 83.00 586 ASP A O 1
ATOM 4678 N N . PRO A 1 587 ? -11.609 10.153 11.711 1.00 77.12 587 PRO A N 1
ATOM 4679 C CA . PRO A 1 587 ? -10.361 10.910 11.699 1.00 77.12 587 PRO A CA 1
ATOM 4680 C C . PRO A 1 587 ? -9.265 10.311 10.814 1.00 77.12 587 PRO A C 1
ATOM 4682 O O . PRO A 1 587 ? -8.272 10.988 10.552 1.00 77.12 587 PRO A O 1
ATOM 4685 N N . VAL A 1 588 ? -9.416 9.055 10.390 1.00 75.69 588 VAL A N 1
ATOM 4686 C CA . VAL A 1 588 ? -8.381 8.277 9.700 1.00 75.69 588 VAL A CA 1
ATOM 4687 C C . VAL A 1 588 ? -8.931 7.797 8.356 1.00 75.69 588 VAL A C 1
ATOM 4689 O O . VAL A 1 588 ? -10.070 7.354 8.260 1.00 75.69 588 VAL A O 1
ATOM 4692 N N . GLU A 1 589 ? -8.134 7.923 7.304 1.00 70.75 589 GLU A N 1
ATOM 4693 C CA . GLU A 1 589 ? -8.424 7.415 5.966 1.00 70.75 589 GLU A CA 1
ATOM 4694 C C . GLU A 1 589 ? -8.176 5.901 5.881 1.00 70.75 589 GLU A C 1
ATOM 4696 O O . GLU A 1 589 ? -7.505 5.312 6.726 1.00 70.75 589 GLU A O 1
ATOM 4701 N N . LEU A 1 590 ? -8.677 5.249 4.828 1.00 63.78 590 LEU A N 1
ATOM 4702 C CA . LEU A 1 590 ? -8.477 3.807 4.610 1.00 63.78 590 LEU A CA 1
ATOM 4703 C C . LEU A 1 590 ? -7.004 3.397 4.504 1.00 63.78 590 LEU A C 1
ATOM 4705 O O . LEU A 1 590 ? -6.641 2.301 4.925 1.00 63.78 590 LEU A O 1
ATOM 4709 N N . CYS A 1 591 ? -6.157 4.284 3.979 1.00 59.34 591 CYS A N 1
ATOM 4710 C CA . CYS A 1 591 ? -4.707 4.099 3.919 1.00 59.34 591 CYS A CA 1
ATOM 4711 C C . CYS A 1 591 ? -4.025 4.213 5.295 1.00 59.34 591 CYS A C 1
ATOM 4713 O O . CYS A 1 591 ? -2.827 3.975 5.414 1.00 59.34 591 CYS A O 1
ATOM 4715 N N . GLY A 1 592 ? -4.774 4.567 6.343 1.00 65.38 592 GLY A N 1
ATOM 4716 C CA . GLY A 1 592 ? -4.268 4.752 7.694 1.00 65.38 592 GLY A CA 1
ATOM 4717 C C . GLY A 1 592 ? -3.765 6.164 7.982 1.00 65.38 592 GLY A C 1
ATOM 4718 O O . GLY A 1 592 ? -3.356 6.406 9.104 1.00 65.38 592 GLY A O 1
ATOM 4719 N N . LEU A 1 593 ? -3.803 7.114 7.045 1.00 69.06 593 LEU A N 1
ATOM 4720 C CA . LEU A 1 593 ? -3.392 8.500 7.305 1.00 69.06 593 LEU A CA 1
ATOM 4721 C C . LEU A 1 593 ? -4.481 9.289 8.047 1.00 69.06 593 LEU A C 1
ATOM 4723 O O . LEU A 1 593 ? -5.667 9.012 7.904 1.00 69.06 593 LEU A O 1
ATOM 4727 N N . LEU A 1 594 ? -4.103 10.310 8.824 1.00 72.81 594 LEU A N 1
ATOM 4728 C CA . LEU A 1 594 ? -5.088 11.268 9.342 1.00 72.81 594 LEU A CA 1
ATOM 4729 C C . LEU A 1 594 ? -5.697 12.062 8.186 1.00 72.81 594 LEU A C 1
ATOM 4731 O O . LEU A 1 594 ? -4.957 12.545 7.327 1.00 72.81 594 LEU A O 1
ATOM 4735 N N . LYS A 1 595 ? -7.020 12.265 8.213 1.00 74.38 595 LYS A N 1
ATOM 4736 C CA . LYS A 1 595 ? -7.699 13.081 7.201 1.00 74.38 595 LYS A CA 1
ATOM 4737 C C . LYS A 1 595 ? -7.095 14.478 7.132 1.00 74.38 595 LYS A C 1
ATOM 4739 O O . LYS A 1 595 ? -6.833 15.126 8.153 1.00 74.38 595 LYS A O 1
ATOM 4744 N N . LYS A 1 596 ? -6.911 14.960 5.905 1.00 70.62 596 LYS A N 1
ATOM 4745 C CA . LYS A 1 596 ? -6.448 16.32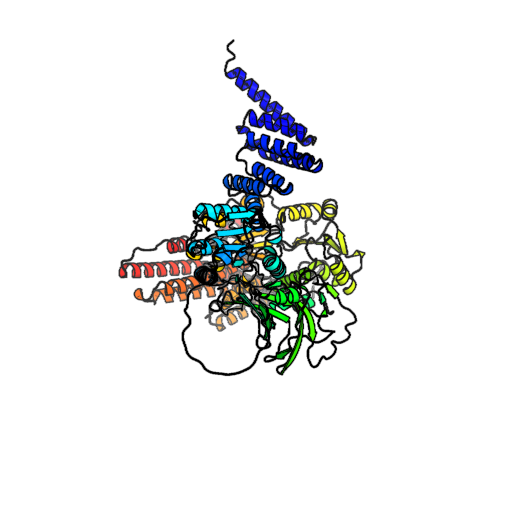4 5.650 1.00 70.62 596 LYS A CA 1
ATOM 4746 C C . LYS A 1 596 ? -7.386 17.332 6.324 1.00 70.62 596 LYS A C 1
ATOM 4748 O O . LYS A 1 596 ? -8.598 17.196 6.230 1.00 70.62 596 LYS A O 1
ATOM 4753 N N . ASN A 1 597 ? -6.812 18.347 6.969 1.00 73.50 597 ASN A N 1
ATOM 4754 C CA . ASN A 1 597 ? -7.531 19.419 7.670 1.00 73.50 597 ASN A CA 1
ATOM 4755 C C . ASN A 1 597 ? -8.450 18.963 8.824 1.00 73.50 597 ASN A C 1
ATOM 4757 O O . ASN A 1 597 ? -9.322 19.719 9.249 1.00 73.50 597 ASN A O 1
ATOM 4761 N N . LEU A 1 598 ? -8.273 17.745 9.357 1.00 80.06 598 LEU A N 1
ATOM 4762 C CA . LEU A 1 598 ? -9.132 17.199 10.415 1.00 80.06 598 LEU A CA 1
ATOM 4763 C C . LEU A 1 598 ? -9.313 18.163 11.600 1.00 80.06 598 LEU A C 1
ATOM 4765 O O . LEU A 1 598 ? -10.419 18.312 12.118 1.00 80.06 598 LEU A O 1
ATOM 4769 N N . LEU A 1 599 ? -8.228 18.794 12.057 1.00 81.12 599 LEU A N 1
ATOM 4770 C CA . LEU A 1 599 ? -8.265 19.675 13.225 1.00 81.12 599 LEU A CA 1
ATOM 4771 C C . LEU A 1 599 ? -8.986 20.984 12.915 1.00 81.12 599 LEU A C 1
ATOM 4773 O O . LEU A 1 599 ? -9.764 21.462 13.740 1.00 81.12 599 LEU A O 1
ATOM 4777 N N . GLU A 1 600 ? -8.747 21.549 11.738 1.00 80.12 600 GLU A N 1
ATOM 4778 C CA . GLU A 1 600 ? -9.409 22.747 11.239 1.00 80.12 600 GLU A CA 1
ATOM 4779 C C . GLU A 1 600 ? -10.916 22.509 11.107 1.00 80.12 600 GLU A C 1
ATOM 4781 O O . GLU A 1 600 ? -11.704 23.279 11.658 1.00 80.12 600 GLU A O 1
ATOM 4786 N N . ASP A 1 601 ? -11.313 21.401 10.480 1.00 83.44 601 ASP A N 1
ATOM 4787 C CA . ASP A 1 601 ? -12.714 21.034 10.276 1.00 83.44 601 ASP A CA 1
ATOM 4788 C C . ASP A 1 601 ? -13.434 20.793 11.601 1.00 83.44 601 ASP A C 1
ATOM 4790 O O . ASP A 1 601 ? -14.507 21.350 11.839 1.00 83.44 601 ASP A O 1
ATOM 4794 N N . VAL A 1 602 ? -12.829 20.020 12.510 1.00 85.00 602 VAL A N 1
ATOM 4795 C CA . VAL A 1 602 ? -13.388 19.816 13.852 1.00 85.00 602 VAL A CA 1
ATOM 4796 C C . VAL A 1 602 ? -13.518 21.153 14.576 1.00 85.00 602 VAL A C 1
ATOM 4798 O O . VAL A 1 602 ? -14.554 21.413 15.180 1.00 85.00 602 VAL A O 1
ATOM 4801 N N . THR A 1 603 ? -12.519 22.032 14.497 1.00 84.00 603 THR A N 1
ATOM 4802 C CA . THR A 1 603 ? -12.555 23.336 15.177 1.00 84.00 603 THR A CA 1
ATOM 4803 C C . THR A 1 603 ? -13.689 24.215 14.646 1.00 84.00 603 THR A C 1
ATOM 4805 O O . THR A 1 603 ? -14.476 24.745 15.433 1.00 84.00 603 THR A O 1
ATOM 4808 N N . VAL A 1 604 ? -13.821 24.337 13.322 1.00 84.81 604 VAL A N 1
ATOM 4809 C CA . VAL A 1 604 ? -14.869 25.139 12.670 1.00 84.81 604 VAL A CA 1
ATOM 4810 C C . VAL A 1 604 ? -16.259 24.588 12.987 1.00 84.81 604 VAL A C 1
ATOM 4812 O O . VAL A 1 604 ? -17.119 25.327 13.472 1.00 84.81 604 VAL A O 1
ATOM 4815 N N . LEU A 1 605 ? -16.472 23.285 12.789 1.00 87.88 605 LEU A N 1
ATOM 4816 C CA . LEU A 1 605 ? -17.767 22.647 13.025 1.00 87.88 605 LEU A CA 1
ATOM 4817 C C . LEU A 1 605 ? -18.150 22.659 14.505 1.00 87.88 605 LEU A C 1
ATOM 4819 O O . LEU A 1 605 ? -19.321 22.856 14.824 1.00 87.88 605 LEU A O 1
ATOM 4823 N N . ARG A 1 606 ? -17.187 22.528 15.425 1.00 86.75 606 ARG A N 1
ATOM 4824 C CA . ARG A 1 606 ? -17.450 22.718 16.856 1.00 86.75 606 ARG A CA 1
ATOM 4825 C C . ARG A 1 606 ? -17.970 24.121 17.144 1.00 86.75 606 ARG A C 1
ATOM 4827 O O . ARG A 1 606 ? -19.004 24.251 17.786 1.00 86.75 606 ARG A O 1
ATOM 4834 N N . MET A 1 607 ? -17.278 25.156 16.662 1.00 83.25 607 MET A N 1
ATOM 4835 C CA . MET A 1 607 ? -17.662 26.550 16.919 1.00 83.25 607 MET A CA 1
ATOM 4836 C C . MET A 1 607 ? -19.024 26.916 16.321 1.00 83.25 607 MET A C 1
ATOM 4838 O O . MET A 1 607 ? -19.742 27.736 16.889 1.00 83.25 607 MET A O 1
ATOM 4842 N N . GLN A 1 608 ? -19.370 26.350 15.164 1.00 85.19 608 GLN A N 1
ATOM 4843 C CA . GLN A 1 608 ? -20.571 26.738 14.421 1.00 85.19 608 GLN A CA 1
ATOM 4844 C C . GLN A 1 608 ? -21.788 25.857 14.718 1.00 85.19 608 GLN A C 1
ATOM 4846 O O . GLN A 1 608 ? -22.913 26.360 14.712 1.00 85.19 608 GLN A O 1
ATOM 4851 N N . CYS A 1 609 ? -21.575 24.562 14.970 1.00 88.56 609 CYS A N 1
ATOM 4852 C CA . CYS A 1 609 ? -22.643 23.563 14.984 1.00 88.56 609 CYS A CA 1
ATOM 4853 C C . CYS A 1 609 ? -22.814 22.818 16.314 1.00 88.56 609 CYS A C 1
ATOM 4855 O O . CYS A 1 609 ? -23.871 22.217 16.520 1.00 88.56 609 CYS A O 1
ATOM 4857 N N . LEU A 1 610 ? -21.806 22.774 17.192 1.00 88.31 610 LEU A N 1
ATOM 4858 C CA . LEU A 1 610 ? -21.836 21.955 18.409 1.00 88.31 610 LEU A CA 1
ATOM 4859 C C . LEU A 1 610 ? -22.270 22.788 19.622 1.00 88.31 610 LEU A C 1
ATOM 4861 O O . LEU A 1 610 ? -21.822 23.917 19.804 1.00 88.31 610 LEU A O 1
ATOM 4865 N N . LYS A 1 611 ? -23.133 22.223 20.474 1.00 88.56 611 LYS A N 1
ATOM 4866 C CA . LYS A 1 611 ? -23.479 22.834 21.769 1.00 88.56 611 LYS A CA 1
ATOM 4867 C C . LYS A 1 611 ? -22.243 22.904 22.675 1.00 88.56 611 LYS A C 1
ATOM 4869 O O . LYS A 1 611 ? -21.372 22.042 22.592 1.00 88.56 611 LYS A O 1
ATOM 4874 N N . ASP A 1 612 ? -22.232 23.818 23.645 1.00 81.69 612 ASP A N 1
ATOM 4875 C CA . ASP A 1 612 ? -21.164 23.888 24.661 1.00 81.69 612 ASP A CA 1
ATOM 4876 C C . ASP A 1 612 ? -21.001 22.575 25.456 1.00 81.69 612 ASP A C 1
ATOM 4878 O O . ASP A 1 612 ? -19.895 22.204 25.843 1.00 81.69 612 ASP A O 1
ATOM 4882 N N . SER A 1 613 ? -22.103 21.847 25.679 1.00 82.25 613 SER A N 1
ATOM 4883 C CA . SER A 1 613 ? -22.117 20.515 26.306 1.00 82.25 613 SER A CA 1
ATOM 4884 C C . SER A 1 613 ? -21.972 19.357 25.313 1.00 82.25 613 SER A C 1
ATOM 4886 O O . SER A 1 613 ? -22.044 18.197 25.719 1.00 82.25 613 SER A O 1
ATOM 4888 N N . GLY A 1 614 ? -21.860 19.654 24.019 1.00 82.88 614 GLY A N 1
ATOM 4889 C CA . GLY A 1 614 ? -21.784 18.663 22.958 1.00 82.88 614 GLY A CA 1
ATOM 4890 C C . GLY A 1 614 ? -20.407 18.007 22.877 1.00 82.88 614 GLY A C 1
ATOM 4891 O O . GLY A 1 614 ? -19.388 18.574 23.283 1.00 82.88 614 GLY A O 1
ATOM 4892 N N . LEU A 1 615 ? -20.374 16.789 22.343 1.00 85.00 615 LEU A N 1
ATOM 4893 C CA . LEU A 1 615 ? -19.173 15.959 22.281 1.00 85.00 615 LEU A CA 1
ATOM 4894 C C . LEU A 1 615 ? -18.771 15.659 20.838 1.00 85.00 615 LEU A C 1
ATOM 4896 O O . LEU A 1 615 ? -19.606 15.300 20.011 1.00 85.00 615 LEU A O 1
ATOM 4900 N N . VAL A 1 616 ? -17.469 15.731 20.563 1.00 84.75 616 VAL A N 1
ATOM 4901 C CA . VAL A 1 616 ? -16.879 15.129 19.363 1.00 84.75 616 VAL A CA 1
ATOM 4902 C C . VAL A 1 616 ? -16.625 13.651 19.629 1.00 84.75 616 VAL A C 1
ATOM 4904 O O . VAL A 1 616 ? -16.115 13.283 20.697 1.00 84.75 616 VAL A O 1
ATOM 4907 N N . VAL A 1 617 ? -16.986 12.814 18.659 1.00 81.06 617 VAL A N 1
ATOM 4908 C CA . VAL A 1 617 ? -16.798 11.363 18.671 1.00 81.06 617 VAL A CA 1
ATOM 4909 C C . VAL A 1 617 ? -15.973 10.969 17.436 1.00 81.06 617 VAL A C 1
ATOM 4911 O O . VAL A 1 617 ? -16.456 11.172 16.326 1.00 81.06 617 VAL A O 1
ATOM 4914 N N . PRO A 1 618 ? -14.763 10.399 17.600 1.00 79.56 618 PRO A N 1
ATOM 4915 C CA . PRO A 1 618 ? -14.090 10.114 18.866 1.00 79.56 618 PRO A CA 1
ATOM 4916 C C . PRO A 1 618 ? -13.590 11.380 19.566 1.00 79.56 618 PRO A C 1
ATOM 4918 O O . PRO A 1 618 ? -13.280 12.382 18.938 1.00 79.56 618 PRO A O 1
ATOM 4921 N N . GLY A 1 619 ? -13.479 11.331 20.894 1.00 75.12 619 GLY A N 1
ATOM 4922 C CA . GLY A 1 619 ? -13.011 12.485 21.662 1.00 75.12 619 GLY A CA 1
ATOM 4923 C C . GLY A 1 619 ? -11.493 12.642 21.707 1.00 75.12 619 GLY A C 1
ATOM 4924 O O . GLY A 1 619 ? -11.011 13.731 21.990 1.00 75.12 619 GLY A O 1
ATOM 4925 N N . GLN A 1 620 ? -10.748 11.566 21.458 1.00 77.12 620 GLN A N 1
ATOM 4926 C CA . GLN A 1 620 ? -9.296 11.531 21.568 1.00 77.12 620 GLN A CA 1
ATOM 4927 C C . GLN A 1 620 ? -8.722 10.526 20.565 1.00 77.12 620 GLN A C 1
ATOM 4929 O O . GLN A 1 620 ? -9.274 9.439 20.380 1.00 77.12 620 GLN A O 1
ATOM 4934 N N . ILE A 1 621 ? -7.594 10.881 19.961 1.00 77.44 621 ILE A N 1
ATOM 4935 C CA . ILE A 1 621 ? -6.804 10.033 19.069 1.00 77.44 621 ILE A CA 1
ATOM 4936 C C . ILE A 1 621 ? -5.410 9.922 19.683 1.00 77.44 621 ILE A C 1
ATOM 4938 O O . ILE A 1 621 ? -4.785 10.938 19.976 1.00 77.44 621 ILE A O 1
ATOM 4942 N N . GLU A 1 622 ? -4.899 8.717 19.895 1.00 75.06 622 GLU A N 1
ATOM 4943 C CA . GLU A 1 622 ? -3.480 8.517 20.183 1.00 75.06 622 GLU A CA 1
ATOM 4944 C C . GLU A 1 622 ? -2.770 7.993 18.951 1.00 75.06 622 GLU A C 1
ATOM 4946 O O . GLU A 1 622 ? -3.262 7.095 18.276 1.00 75.06 622 GLU A O 1
ATOM 4951 N N . ILE A 1 623 ? -1.594 8.545 18.689 1.00 74.31 623 ILE A N 1
ATOM 4952 C CA . ILE A 1 623 ? -0.715 8.114 17.613 1.00 74.31 623 ILE A CA 1
ATOM 4953 C C . ILE A 1 623 ? 0.413 7.310 18.248 1.00 74.31 623 ILE A C 1
ATOM 4955 O O . ILE A 1 623 ? 1.099 7.807 19.142 1.00 74.31 623 ILE A O 1
ATOM 4959 N N . HIS A 1 624 ? 0.622 6.087 17.783 1.00 75.75 624 HIS A N 1
ATOM 4960 C CA . HIS A 1 624 ? 1.674 5.175 18.221 1.00 75.75 624 HIS A CA 1
ATOM 4961 C C . HIS A 1 624 ? 2.625 4.886 17.080 1.00 75.75 624 HIS A C 1
ATOM 4963 O O . HIS A 1 624 ? 2.242 4.964 15.918 1.00 75.75 624 HIS A O 1
ATOM 4969 N N . ALA A 1 625 ? 3.860 4.538 17.415 1.00 74.69 625 ALA A N 1
ATOM 4970 C CA . ALA A 1 625 ? 4.838 4.084 16.455 1.00 74.69 625 ALA A CA 1
ATOM 4971 C C . ALA A 1 625 ? 5.617 2.865 16.934 1.00 74.69 625 ALA A C 1
ATOM 4973 O O . ALA A 1 625 ? 5.731 2.579 18.127 1.00 74.69 625 ALA A O 1
ATOM 4974 N N . ILE A 1 626 ? 6.189 2.152 15.972 1.00 76.38 626 ILE A N 1
ATOM 4975 C CA . ILE A 1 626 ? 7.152 1.081 16.196 1.00 76.38 626 ILE A CA 1
ATOM 4976 C C . ILE A 1 626 ? 8.255 1.190 15.152 1.00 76.38 626 ILE A C 1
ATOM 4978 O O . ILE A 1 626 ? 8.006 1.466 13.976 1.00 76.38 626 ILE A O 1
ATOM 4982 N N . LEU A 1 627 ? 9.493 0.979 15.587 1.00 74.81 627 LEU A N 1
ATOM 4983 C CA . LEU A 1 627 ? 10.617 0.877 14.670 1.00 74.81 627 LEU A CA 1
ATOM 4984 C C . LEU A 1 627 ? 10.739 -0.569 14.208 1.00 74.81 627 LEU A C 1
ATOM 4986 O O . LEU A 1 627 ? 10.756 -1.493 15.031 1.00 74.81 627 LEU A O 1
ATOM 4990 N N . VAL A 1 628 ? 10.845 -0.752 12.895 1.00 76.81 628 VAL A N 1
ATOM 4991 C CA . VAL A 1 628 ? 10.996 -2.069 12.279 1.00 76.81 628 VAL A CA 1
ATOM 4992 C C . VAL A 1 628 ? 12.160 -2.090 11.302 1.00 76.81 628 VAL A C 1
ATOM 4994 O O . VAL A 1 628 ? 12.493 -1.088 10.668 1.00 76.81 628 VAL A O 1
ATOM 4997 N N . GLU A 1 629 ? 12.762 -3.262 11.183 1.00 77.31 629 GLU A N 1
ATOM 4998 C CA . GLU A 1 629 ? 13.671 -3.608 10.104 1.00 77.31 629 GLU A CA 1
ATOM 4999 C C . GLU A 1 629 ? 12.900 -4.453 9.089 1.00 77.31 629 GLU A C 1
ATOM 5001 O O . GLU A 1 629 ? 12.318 -5.477 9.447 1.00 77.31 629 GLU A O 1
ATOM 5006 N N . SER A 1 630 ? 12.859 -4.021 7.831 1.00 79.19 630 SER A N 1
ATOM 5007 C CA . SER A 1 630 ? 12.209 -4.770 6.754 1.00 79.19 630 SER A CA 1
ATOM 5008 C C . SER A 1 630 ? 13.028 -4.643 5.483 1.00 79.19 630 SER A C 1
ATOM 5010 O O . SER A 1 630 ? 13.268 -3.537 4.996 1.00 79.19 630 SER A O 1
ATOM 5012 N N . GLU A 1 631 ? 13.481 -5.781 4.965 1.00 77.19 631 GLU A N 1
ATOM 5013 C CA . GLU A 1 631 ? 14.201 -5.831 3.695 1.00 77.19 631 GLU A CA 1
ATOM 5014 C C . GLU A 1 631 ? 13.242 -5.611 2.521 1.00 77.19 631 GLU A C 1
ATOM 5016 O O . GLU A 1 631 ? 13.545 -4.799 1.653 1.00 77.19 631 GLU A O 1
ATOM 5021 N N . THR A 1 632 ? 12.040 -6.198 2.572 1.00 76.19 632 THR A N 1
ATOM 5022 C CA . THR A 1 632 ? 10.962 -5.986 1.591 1.00 76.19 632 THR A CA 1
ATOM 5023 C C . THR A 1 632 ? 10.686 -4.497 1.367 1.00 76.19 632 THR A C 1
ATOM 5025 O O . THR A 1 632 ? 10.662 -4.032 0.231 1.00 76.19 632 THR A O 1
ATOM 5028 N N . LEU A 1 633 ? 10.573 -3.699 2.439 1.00 75.94 633 LEU A N 1
ATOM 5029 C CA . LEU A 1 633 ? 10.365 -2.251 2.296 1.00 75.94 633 LEU A CA 1
ATOM 5030 C C . LEU A 1 633 ? 11.518 -1.535 1.609 1.00 75.94 633 LEU A C 1
ATOM 5032 O O . LEU A 1 633 ? 11.290 -0.603 0.836 1.00 75.94 633 LEU A O 1
ATOM 5036 N N . LYS A 1 634 ? 12.758 -1.947 1.890 1.00 77.50 634 LYS A N 1
ATOM 5037 C CA . LYS A 1 634 ? 13.931 -1.381 1.220 1.00 77.50 634 LYS A CA 1
ATOM 5038 C C . LYS A 1 634 ? 13.900 -1.715 -0.267 1.00 77.50 634 LYS A C 1
ATOM 5040 O O . LYS A 1 634 ? 14.118 -0.808 -1.066 1.00 77.50 634 LYS A O 1
ATOM 5045 N N . GLU A 1 635 ? 13.604 -2.966 -0.615 1.00 80.81 635 GLU A N 1
ATOM 5046 C CA . GLU A 1 635 ? 13.534 -3.448 -2.000 1.00 80.81 635 GLU A CA 1
ATOM 5047 C C . GLU A 1 635 ? 12.403 -2.779 -2.796 1.00 80.81 635 GLU A C 1
ATOM 5049 O O . GLU A 1 635 ? 12.577 -2.470 -3.972 1.00 80.81 635 GLU A O 1
ATOM 5054 N N . HIS A 1 636 ? 11.270 -2.484 -2.155 1.00 79.25 636 HIS A N 1
ATOM 5055 C CA . HIS A 1 636 ? 10.140 -1.804 -2.794 1.00 79.25 636 HIS A CA 1
ATOM 5056 C C . HIS A 1 636 ? 10.351 -0.292 -2.952 1.00 79.25 636 HIS A C 1
ATOM 5058 O O . HIS A 1 636 ? 9.795 0.332 -3.856 1.00 79.25 636 HIS A O 1
ATOM 5064 N N . SER A 1 637 ? 11.154 0.316 -2.077 1.00 79.50 637 SER A N 1
ATOM 5065 C CA . SER A 1 637 ? 11.324 1.773 -2.043 1.00 79.50 637 SER A CA 1
ATOM 5066 C C . SER A 1 637 ? 12.508 2.269 -2.874 1.00 79.50 637 SER A C 1
ATOM 5068 O O . SER A 1 637 ? 12.530 3.438 -3.262 1.00 79.50 637 SER A O 1
ATOM 5070 N N . LYS A 1 638 ? 13.533 1.433 -3.095 1.00 86.06 638 LYS A N 1
ATOM 5071 C CA . LYS A 1 638 ? 14.761 1.804 -3.816 1.00 86.06 638 LYS A CA 1
ATOM 5072 C C . LYS A 1 638 ? 15.464 0.586 -4.423 1.00 86.06 638 LYS A C 1
ATOM 5074 O O . LYS A 1 638 ? 15.354 -0.524 -3.914 1.00 86.06 638 LYS A O 1
ATOM 5079 N N . LEU A 1 639 ? 16.309 0.815 -5.428 1.00 91.62 639 LEU A N 1
ATOM 5080 C CA . LEU A 1 639 ? 17.316 -0.158 -5.853 1.00 91.62 639 LEU A CA 1
ATOM 5081 C C . LEU A 1 639 ? 18.411 -0.213 -4.779 1.00 91.62 639 LEU A C 1
ATOM 5083 O O . LEU A 1 639 ? 19.059 0.801 -4.499 1.00 91.62 639 LEU A O 1
ATOM 5087 N N . ILE A 1 640 ? 18.583 -1.374 -4.141 1.00 89.06 640 ILE A N 1
ATOM 5088 C CA . ILE A 1 640 ? 19.462 -1.529 -2.972 1.00 89.06 640 ILE A CA 1
ATOM 5089 C C . ILE A 1 640 ? 20.925 -1.284 -3.334 1.00 89.06 640 ILE A C 1
ATOM 5091 O O . ILE A 1 640 ? 21.628 -0.580 -2.609 1.00 89.06 640 ILE A O 1
ATOM 5095 N N . SER A 1 641 ? 21.371 -1.893 -4.429 1.00 92.06 641 SER A N 1
ATOM 5096 C CA . SER A 1 641 ? 22.745 -1.846 -4.921 1.00 92.06 641 SER A CA 1
ATOM 5097 C C . SER A 1 641 ? 22.762 -2.192 -6.406 1.00 92.06 641 SER A C 1
ATOM 5099 O O . SER A 1 641 ? 21.941 -2.996 -6.855 1.00 92.06 641 SER A O 1
ATOM 5101 N N . ASP A 1 642 ? 23.726 -1.642 -7.144 1.00 95.06 642 ASP A N 1
ATOM 5102 C CA . ASP A 1 642 ? 23.949 -1.986 -8.552 1.00 95.06 642 ASP A CA 1
ATOM 5103 C C . ASP A 1 642 ? 24.364 -3.465 -8.732 1.00 95.06 642 ASP A C 1
ATOM 5105 O O . ASP A 1 642 ? 24.092 -4.057 -9.771 1.00 95.06 642 ASP A O 1
ATOM 5109 N N . GLU A 1 643 ? 24.863 -4.143 -7.688 1.00 93.88 643 GLU A N 1
ATOM 5110 C CA . GLU A 1 643 ? 25.143 -5.595 -7.713 1.00 93.88 643 GLU A CA 1
ATOM 5111 C C . GLU A 1 643 ? 23.898 -6.467 -8.003 1.00 93.88 643 GLU A C 1
ATOM 5113 O O . GLU A 1 643 ? 24.010 -7.642 -8.379 1.00 93.88 643 GLU A O 1
ATOM 5118 N N . ARG A 1 644 ? 22.687 -5.933 -7.774 1.00 92.06 644 ARG A N 1
ATOM 5119 C CA . ARG A 1 644 ? 21.410 -6.605 -8.097 1.00 92.06 644 ARG A CA 1
ATOM 5120 C C . ARG A 1 644 ? 21.091 -6.562 -9.595 1.00 92.06 644 ARG A C 1
ATOM 5122 O O . ARG A 1 644 ? 20.339 -7.402 -10.086 1.00 92.06 644 ARG A O 1
ATOM 5129 N N . VAL A 1 645 ? 21.711 -5.627 -10.307 1.00 95.00 645 VAL A N 1
ATOM 5130 C CA . VAL A 1 645 ? 21.548 -5.364 -11.738 1.00 95.00 645 VAL A CA 1
ATOM 5131 C C . VAL A 1 645 ? 22.880 -5.519 -12.473 1.00 95.00 645 VAL A C 1
ATOM 5133 O O . VAL A 1 645 ? 23.157 -4.785 -13.410 1.00 95.00 645 VAL A O 1
ATOM 5136 N N . ASP A 1 646 ? 23.704 -6.481 -12.044 1.00 94.00 646 ASP A N 1
ATOM 5137 C CA . ASP A 1 646 ? 24.966 -6.839 -12.712 1.00 94.00 646 ASP A CA 1
ATOM 5138 C C . ASP A 1 646 ? 25.968 -5.670 -12.823 1.00 94.00 646 ASP A C 1
ATOM 5140 O O . ASP A 1 646 ? 26.693 -5.537 -13.804 1.00 94.00 646 ASP A O 1
ATOM 5144 N N . ASP A 1 647 ? 25.997 -4.817 -11.795 1.00 95.44 647 ASP A N 1
ATOM 5145 C CA . ASP A 1 647 ? 26.875 -3.648 -11.655 1.00 95.44 647 ASP A CA 1
ATOM 5146 C C . ASP A 1 647 ? 26.648 -2.533 -12.692 1.00 95.44 647 ASP A C 1
ATOM 5148 O O . ASP A 1 647 ? 27.428 -1.576 -12.771 1.00 95.44 647 ASP A O 1
ATOM 5152 N N . TYR A 1 648 ? 25.543 -2.585 -13.446 1.00 96.88 648 TYR A N 1
ATOM 5153 C CA . TYR A 1 648 ? 25.096 -1.440 -14.234 1.00 96.88 648 TYR A CA 1
ATOM 5154 C C . TYR A 1 648 ? 24.747 -0.272 -13.311 1.00 96.88 648 TYR A C 1
ATOM 5156 O O . TYR A 1 648 ? 24.014 -0.431 -12.338 1.00 96.88 648 TYR A O 1
ATOM 5164 N N . LYS A 1 649 ? 25.216 0.932 -13.652 1.00 96.56 649 LYS A N 1
ATOM 5165 C CA . LYS A 1 649 ? 25.008 2.173 -12.888 1.00 96.56 649 LYS A CA 1
ATOM 5166 C C . LYS A 1 649 ? 23.562 2.679 -13.005 1.00 96.56 649 LYS A C 1
ATOM 5168 O O . LYS A 1 649 ? 23.312 3.709 -13.628 1.00 96.56 649 LYS A O 1
ATOM 5173 N N . ILE A 1 650 ? 22.605 1.940 -12.450 1.00 96.56 650 ILE A N 1
ATOM 5174 C CA . ILE A 1 650 ? 21.165 2.237 -12.513 1.00 96.56 650 ILE A CA 1
ATOM 5175 C C . ILE A 1 650 ? 20.709 2.942 -11.232 1.00 96.56 650 ILE A C 1
ATOM 5177 O O . ILE A 1 650 ? 19.900 3.872 -11.283 1.00 96.56 650 ILE A O 1
ATOM 5181 N N . SER A 1 651 ? 21.252 2.547 -10.077 1.00 93.56 651 SER A N 1
ATOM 5182 C CA . SER A 1 651 ? 20.827 3.018 -8.755 1.00 93.56 651 SER A CA 1
ATOM 5183 C C . SER A 1 651 ? 20.921 4.531 -8.601 1.00 93.56 651 SER A C 1
ATOM 5185 O O . SER A 1 651 ? 20.031 5.135 -8.008 1.00 93.56 651 SER A O 1
ATOM 5187 N N . GLN A 1 652 ? 21.947 5.167 -9.170 1.00 89.38 652 GLN A N 1
ATOM 5188 C CA . GLN A 1 652 ? 22.147 6.616 -9.071 1.00 89.38 652 GLN A CA 1
ATOM 5189 C C . GLN A 1 652 ? 21.017 7.414 -9.730 1.00 89.38 652 GLN A C 1
ATOM 5191 O O . GLN A 1 652 ? 20.691 8.506 -9.266 1.00 89.38 652 GLN A O 1
ATOM 5196 N N . ILE A 1 653 ? 20.409 6.857 -10.779 1.00 90.56 653 ILE A N 1
ATOM 5197 C CA . ILE A 1 653 ? 19.324 7.488 -11.531 1.00 90.56 653 ILE A CA 1
ATOM 5198 C C . ILE A 1 653 ? 17.981 7.081 -10.922 1.00 90.56 653 ILE A C 1
ATOM 5200 O O . ILE A 1 653 ? 17.213 7.944 -10.498 1.00 90.56 653 ILE A O 1
ATOM 5204 N N . MET A 1 654 ? 17.723 5.776 -10.780 1.00 91.19 654 MET A N 1
ATOM 5205 C CA . MET A 1 654 ? 16.441 5.272 -10.270 1.00 91.19 654 MET A CA 1
ATOM 5206 C C . MET A 1 654 ? 16.151 5.729 -8.839 1.00 91.19 654 MET A C 1
ATOM 5208 O O . MET A 1 654 ? 15.027 6.117 -8.522 1.00 91.19 654 MET A O 1
ATOM 5212 N N . ASN A 1 655 ? 17.160 5.779 -7.964 1.00 89.81 655 ASN A N 1
ATOM 5213 C CA . ASN A 1 655 ? 16.948 6.163 -6.566 1.00 89.81 655 ASN A CA 1
ATOM 5214 C C . ASN A 1 655 ? 16.669 7.662 -6.372 1.00 89.81 655 ASN A C 1
ATOM 5216 O O . ASN A 1 655 ? 16.357 8.069 -5.249 1.00 89.81 655 ASN A O 1
ATOM 5220 N N . ALA A 1 656 ? 16.712 8.487 -7.426 1.00 84.25 656 ALA A N 1
ATOM 5221 C CA . ALA A 1 656 ? 16.162 9.842 -7.380 1.00 84.25 656 ALA A CA 1
ATOM 5222 C C . ALA A 1 656 ? 14.633 9.829 -7.159 1.00 84.25 656 ALA A C 1
ATOM 5224 O O . ALA A 1 656 ? 14.094 10.727 -6.500 1.00 84.25 656 ALA A O 1
ATOM 5225 N N . TYR A 1 657 ? 13.957 8.769 -7.616 1.00 83.81 657 TYR A N 1
ATOM 5226 C CA . TYR A 1 657 ? 12.506 8.573 -7.536 1.00 83.81 657 TYR A CA 1
ATOM 5227 C C . TYR A 1 657 ? 12.050 7.733 -6.332 1.00 83.81 657 TYR A C 1
ATOM 5229 O O . TYR A 1 657 ? 10.858 7.448 -6.204 1.00 83.81 657 TYR A O 1
ATOM 5237 N N . LYS A 1 658 ? 12.967 7.388 -5.414 1.00 80.38 658 LYS A N 1
ATOM 5238 C CA . LYS A 1 658 ? 12.631 6.679 -4.170 1.00 80.38 658 LYS A CA 1
ATOM 5239 C C . LYS A 1 658 ? 11.642 7.473 -3.309 1.00 80.38 658 LYS A C 1
ATOM 5241 O O . LYS A 1 658 ? 11.720 8.709 -3.258 1.00 80.38 658 LYS A O 1
ATOM 5246 N N . ILE A 1 659 ? 10.787 6.750 -2.593 1.00 70.69 659 ILE A N 1
ATOM 5247 C CA . ILE A 1 659 ? 9.785 7.292 -1.663 1.00 70.69 659 ILE A CA 1
ATOM 5248 C C . ILE A 1 659 ? 9.709 6.463 -0.379 1.00 70.69 659 ILE A C 1
ATOM 5250 O O . ILE A 1 659 ? 10.323 5.401 -0.291 1.00 70.69 659 ILE A O 1
ATOM 5254 N N . HIS A 1 660 ? 8.897 6.919 0.569 1.00 66.00 660 HIS A N 1
ATOM 5255 C CA . HIS A 1 660 ? 8.380 6.105 1.664 1.00 66.00 660 HIS A CA 1
ATOM 5256 C C . HIS A 1 660 ? 6.969 5.626 1.288 1.00 66.00 660 HIS A C 1
ATOM 5258 O O . HIS A 1 660 ? 6.140 6.442 0.899 1.00 66.00 660 HIS A O 1
ATOM 5264 N N . GLN A 1 661 ? 6.723 4.313 1.320 1.00 56.25 661 GLN A N 1
ATOM 5265 C CA . GLN A 1 661 ? 5.441 3.728 0.902 1.00 56.25 661 GLN A CA 1
ATOM 5266 C C . GLN A 1 661 ? 4.424 3.676 2.046 1.00 56.25 661 GLN A C 1
ATOM 5268 O O . GLN A 1 661 ? 4.795 3.418 3.193 1.00 56.25 661 GLN A O 1
ATOM 5273 N N . ASP A 1 662 ? 3.145 3.830 1.700 1.00 52.28 662 ASP A N 1
ATOM 5274 C CA . ASP A 1 662 ? 2.029 3.391 2.536 1.00 52.28 662 ASP A CA 1
ATOM 5275 C C . ASP A 1 662 ? 1.989 1.860 2.515 1.00 52.28 662 ASP A C 1
ATOM 5277 O O . ASP A 1 662 ? 1.997 1.244 1.449 1.00 52.28 662 ASP A O 1
ATOM 5281 N N . ILE A 1 663 ? 2.021 1.225 3.688 1.00 56.91 663 ILE A N 1
ATOM 5282 C CA . ILE A 1 663 ? 2.216 -0.225 3.788 1.00 56.91 663 ILE A CA 1
ATOM 5283 C C . ILE A 1 663 ? 1.139 -0.856 4.656 1.00 56.91 663 ILE A C 1
ATOM 5285 O O . ILE A 1 663 ? 0.931 -0.469 5.810 1.00 56.91 663 ILE A O 1
ATOM 5289 N N . GLN A 1 664 ? 0.550 -1.938 4.151 1.00 57.19 664 GLN A N 1
ATOM 5290 C CA . GLN A 1 664 ? -0.270 -2.832 4.953 1.00 57.19 664 GLN A CA 1
ATOM 5291 C C . GLN A 1 664 ? 0.608 -3.675 5.893 1.00 57.19 664 GLN A C 1
ATOM 5293 O O . GLN A 1 664 ? 1.107 -4.748 5.554 1.00 57.19 664 GLN A O 1
ATOM 5298 N N . PHE A 1 665 ? 0.780 -3.196 7.124 1.00 59.75 665 PHE A N 1
ATOM 5299 C CA . PHE A 1 665 ? 1.694 -3.792 8.104 1.00 59.75 665 PHE A CA 1
ATOM 5300 C C . PHE A 1 665 ? 1.413 -5.264 8.438 1.00 59.75 665 PHE A C 1
ATOM 5302 O O . PHE A 1 665 ? 2.340 -6.006 8.755 1.00 59.75 665 PHE A O 1
ATOM 5309 N N . SER A 1 666 ? 0.153 -5.709 8.363 1.00 60.62 666 SER A N 1
ATOM 5310 C CA . SER A 1 666 ? -0.222 -7.096 8.674 1.00 60.62 666 SER A CA 1
ATOM 5311 C C . SER A 1 666 ? 0.365 -8.121 7.703 1.00 60.62 666 SER A C 1
ATOM 5313 O O . SER A 1 666 ? 0.565 -9.265 8.101 1.00 60.62 666 SER A O 1
ATOM 5315 N N . ALA A 1 667 ? 0.617 -7.719 6.455 1.00 60.38 667 ALA A N 1
ATOM 5316 C CA . ALA A 1 667 ? 1.187 -8.567 5.410 1.00 60.38 667 ALA A CA 1
ATOM 5317 C C . ALA A 1 667 ? 2.693 -8.319 5.207 1.00 60.38 667 ALA A C 1
ATOM 5319 O O . ALA A 1 667 ? 3.347 -9.045 4.464 1.00 60.38 667 ALA A O 1
ATOM 5320 N N . LEU A 1 668 ? 3.263 -7.308 5.871 1.00 69.06 668 LEU A N 1
ATOM 5321 C CA . LEU A 1 668 ? 4.663 -6.951 5.702 1.00 69.06 668 LEU A CA 1
ATOM 5322 C C . LEU A 1 668 ? 5.584 -7.892 6.485 1.00 69.06 668 LEU A C 1
ATOM 5324 O O . LEU A 1 668 ? 5.505 -7.972 7.713 1.00 69.06 668 LEU A O 1
ATOM 5328 N N . LEU A 1 669 ? 6.562 -8.488 5.804 1.00 73.06 669 LEU A N 1
ATOM 5329 C CA . LEU A 1 669 ? 7.667 -9.178 6.461 1.00 73.06 669 LEU A CA 1
ATOM 5330 C C . LEU A 1 669 ? 8.601 -8.164 7.145 1.00 73.06 669 LEU A C 1
ATOM 5332 O O . LEU A 1 669 ? 9.245 -7.336 6.494 1.00 73.06 669 LEU A O 1
ATOM 5336 N N . HIS A 1 670 ? 8.682 -8.213 8.475 1.00 75.69 670 HIS A N 1
ATOM 5337 C CA . HIS A 1 670 ? 9.510 -7.290 9.247 1.00 75.69 670 HIS A CA 1
ATOM 5338 C C . HIS A 1 670 ? 9.960 -7.876 10.589 1.00 75.69 670 HIS A C 1
ATOM 5340 O O . HIS A 1 670 ? 9.299 -8.728 11.186 1.00 75.69 670 HIS A O 1
ATOM 5346 N N . GLN A 1 671 ? 11.071 -7.355 11.104 1.00 78.94 671 GLN A N 1
ATOM 5347 C CA . GLN A 1 671 ? 11.542 -7.582 12.461 1.00 78.94 671 GLN A CA 1
ATOM 5348 C C . GLN A 1 671 ? 11.297 -6.331 13.307 1.00 78.94 671 GLN A C 1
ATOM 5350 O O . GLN A 1 671 ? 11.748 -5.233 12.985 1.00 78.94 671 GLN A O 1
ATOM 5355 N N . LYS A 1 672 ? 10.593 -6.496 14.428 1.00 77.88 672 LYS A N 1
ATOM 5356 C CA . LYS A 1 672 ? 10.378 -5.414 15.396 1.00 77.88 672 LYS A CA 1
ATOM 5357 C C . LYS A 1 672 ? 11.692 -5.079 16.103 1.00 77.88 672 LYS A C 1
ATOM 5359 O O . LYS A 1 672 ? 12.305 -5.956 16.713 1.00 77.88 672 LYS A O 1
ATOM 5364 N N . ILE A 1 673 ? 12.103 -3.815 16.034 1.00 76.75 673 ILE A N 1
ATOM 5365 C CA . ILE A 1 673 ? 13.290 -3.291 16.728 1.00 76.75 673 ILE A CA 1
ATOM 5366 C C . ILE A 1 673 ? 12.889 -2.754 18.107 1.00 76.75 673 ILE A C 1
ATOM 5368 O O . ILE A 1 673 ? 13.612 -2.941 19.087 1.00 76.75 673 ILE A O 1
ATOM 5372 N N . THR A 1 674 ? 11.726 -2.105 18.193 1.00 72.69 674 THR A N 1
ATOM 5373 C CA . THR A 1 674 ? 11.168 -1.575 19.445 1.00 72.69 674 THR A CA 1
ATOM 5374 C C . THR A 1 674 ? 9.846 -2.248 19.791 1.00 72.69 674 THR A C 1
ATOM 5376 O O . THR A 1 674 ? 9.200 -2.855 18.942 1.00 72.69 674 THR A O 1
ATOM 5379 N N . GLU A 1 675 ? 9.415 -2.105 21.044 1.00 78.75 675 GLU A N 1
ATOM 5380 C CA . GLU A 1 675 ? 7.990 -2.222 21.363 1.00 78.75 675 GLU A CA 1
ATOM 5381 C C . GLU A 1 675 ? 7.241 -0.993 20.816 1.00 78.75 675 GLU A C 1
ATOM 5383 O O . GLU A 1 675 ? 7.875 0.048 20.588 1.00 78.75 675 GLU A O 1
ATOM 5388 N N . PRO A 1 676 ? 5.916 -1.086 20.615 1.00 75.75 676 PRO A N 1
ATOM 5389 C CA . PRO A 1 676 ? 5.062 0.077 20.436 1.00 75.75 676 PRO A CA 1
ATOM 5390 C C . PRO A 1 676 ? 5.324 1.199 21.437 1.00 75.75 676 PRO A C 1
ATOM 5392 O O . PRO A 1 676 ? 5.410 0.955 22.643 1.00 75.75 676 PRO A O 1
ATOM 5395 N N . PHE A 1 677 ? 5.400 2.435 20.957 1.00 72.94 677 PHE A N 1
ATOM 5396 C CA . PHE A 1 677 ? 5.485 3.617 21.804 1.00 72.94 677 PHE A CA 1
ATOM 5397 C C . PHE A 1 677 ? 4.568 4.724 21.297 1.00 72.94 677 PHE A C 1
ATOM 5399 O O . PHE A 1 677 ? 4.432 4.945 20.098 1.00 72.94 677 PHE A O 1
ATOM 5406 N N . LYS A 1 678 ? 3.962 5.457 22.229 1.00 78.12 678 LYS A N 1
ATOM 5407 C CA . LYS A 1 678 ? 3.096 6.589 21.907 1.00 78.12 678 LYS A CA 1
ATOM 5408 C C . LYS A 1 678 ? 3.925 7.759 21.378 1.00 78.12 678 LYS A C 1
ATOM 5410 O O . LYS A 1 678 ? 4.838 8.217 22.064 1.00 78.12 678 LYS A O 1
ATOM 5415 N N . LEU A 1 679 ? 3.583 8.248 20.189 1.00 71.81 679 LEU A N 1
ATOM 5416 C CA . LEU A 1 679 ? 4.108 9.485 19.617 1.00 71.81 679 LEU A CA 1
ATOM 5417 C C . LEU A 1 679 ? 3.409 10.697 20.224 1.00 71.81 679 LEU A C 1
ATOM 5419 O O . LEU A 1 679 ? 4.066 11.580 20.770 1.00 71.81 679 LEU A O 1
ATOM 5423 N N . CYS A 1 680 ? 2.079 10.746 20.143 1.00 73.38 680 CYS A N 1
ATOM 5424 C CA . CYS A 1 680 ? 1.314 11.866 20.674 1.00 73.38 680 CYS A CA 1
ATOM 5425 C C . CYS A 1 680 ? -0.155 11.513 20.917 1.00 73.38 680 CYS A C 1
ATOM 5427 O O . CYS A 1 680 ? -0.629 10.412 20.637 1.00 73.38 680 CYS A O 1
ATOM 5429 N N . THR A 1 681 ? -0.871 12.488 21.463 1.00 76.44 681 THR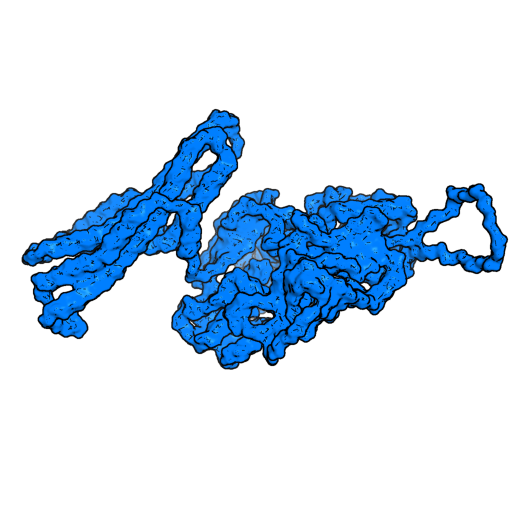 A N 1
ATOM 5430 C CA . THR A 1 681 ? -2.297 12.428 21.737 1.00 76.44 681 THR A CA 1
ATOM 5431 C C . THR A 1 681 ? -2.946 13.700 21.205 1.00 76.44 681 THR A C 1
ATOM 5433 O O . THR A 1 681 ? -2.498 14.799 21.522 1.00 76.44 681 THR A O 1
ATOM 5436 N N . ILE A 1 682 ? -4.021 13.544 20.443 1.00 76.94 682 ILE A N 1
ATOM 5437 C CA . ILE A 1 682 ? -4.874 14.614 19.938 1.00 76.94 682 ILE A CA 1
ATOM 5438 C C . ILE A 1 682 ? -6.199 14.539 20.698 1.00 76.94 682 ILE A C 1
ATOM 5440 O O . ILE A 1 682 ? -6.893 13.528 20.631 1.00 76.94 682 ILE A O 1
ATOM 5444 N N . ASP A 1 683 ? -6.550 15.596 21.428 1.00 80.00 683 ASP A N 1
ATOM 5445 C CA . ASP A 1 683 ? -7.850 15.725 22.096 1.00 80.00 683 ASP A CA 1
ATOM 5446 C C . ASP A 1 683 ? -8.778 16.591 21.236 1.00 80.00 683 ASP A C 1
ATOM 5448 O O . ASP A 1 683 ? -8.558 17.793 21.095 1.00 80.00 683 ASP A O 1
ATOM 5452 N N . LEU A 1 684 ? -9.810 15.972 20.661 1.00 81.56 684 LEU A N 1
ATOM 5453 C CA . LEU A 1 684 ? -10.790 16.626 19.789 1.00 81.56 684 LEU A CA 1
ATOM 5454 C C . LEU A 1 684 ? -11.910 17.337 20.573 1.00 81.56 684 LEU A C 1
ATOM 5456 O O . LEU A 1 684 ? -12.733 18.042 19.985 1.00 81.56 684 LEU A O 1
ATOM 5460 N N . ASN A 1 685 ? -11.969 17.159 21.897 1.00 79.88 685 ASN A N 1
ATOM 5461 C CA . ASN A 1 685 ? -12.901 17.869 22.775 1.00 79.88 685 ASN A CA 1
ATOM 5462 C C . ASN A 1 685 ? -12.256 19.039 23.531 1.00 79.88 685 ASN A C 1
ATOM 5464 O O . ASN A 1 685 ? -12.976 19.810 24.168 1.00 79.88 685 ASN A O 1
ATOM 5468 N N . ASN A 1 686 ? -10.932 19.195 23.472 1.00 74.19 686 ASN A N 1
ATOM 5469 C CA . ASN A 1 686 ? -10.237 20.304 24.117 1.00 74.19 686 ASN A CA 1
ATOM 5470 C C . ASN A 1 686 ? -10.450 21.619 23.343 1.00 74.19 686 ASN A C 1
ATOM 5472 O O . ASN A 1 686 ? -10.266 21.685 22.132 1.00 74.19 686 ASN A O 1
ATOM 5476 N N . THR A 1 687 ? -10.826 22.678 24.060 1.00 57.19 687 THR A N 1
ATOM 5477 C CA . THR A 1 687 ? -11.186 23.997 23.515 1.00 57.19 687 THR A CA 1
ATOM 5478 C C . THR A 1 687 ? -10.047 25.024 23.555 1.00 57.19 687 THR A C 1
ATOM 5480 O O . THR A 1 687 ? -10.257 26.181 23.202 1.00 57.19 687 THR A O 1
ATOM 5483 N N . SER A 1 688 ? -8.843 24.652 24.007 1.00 51.12 688 SER A N 1
ATOM 5484 C CA . SER A 1 688 ? -7.745 25.608 24.221 1.00 51.12 688 SER A CA 1
ATOM 5485 C C . SER A 1 688 ? -6.792 25.748 23.017 1.00 51.12 688 SER A C 1
ATOM 5487 O O . SER A 1 688 ? -6.084 24.813 22.652 1.00 51.12 688 SER A O 1
ATOM 5489 N N . GLU A 1 689 ? -6.685 26.969 22.468 1.00 43.25 689 GLU A N 1
ATOM 5490 C CA . GLU A 1 689 ? -5.775 27.371 21.365 1.00 43.25 689 GLU A CA 1
ATOM 5491 C C . GLU A 1 689 ? -4.276 27.092 21.626 1.00 43.25 689 GLU A C 1
ATOM 5493 O O . GLU A 1 689 ? -3.448 27.133 20.714 1.00 43.25 689 GLU A O 1
ATOM 5498 N N . ASN A 1 690 ? -3.891 26.813 22.875 1.00 37.03 690 ASN A N 1
ATOM 5499 C CA . ASN A 1 690 ? -2.499 26.574 23.259 1.00 37.03 690 ASN A CA 1
ATOM 5500 C C . ASN A 1 690 ? -1.990 25.169 22.909 1.00 37.03 690 ASN A C 1
ATOM 5502 O O . ASN A 1 690 ? -0.774 24.973 22.885 1.00 37.03 690 ASN A O 1
ATOM 5506 N N . GLY A 1 691 ? -2.882 24.216 22.612 1.00 37.03 691 GLY A N 1
ATOM 5507 C CA . GLY A 1 691 ? -2.493 22.861 22.220 1.00 37.03 691 GLY A CA 1
ATOM 5508 C C . GLY A 1 691 ? -1.669 22.858 20.935 1.00 37.03 691 GLY A C 1
ATOM 5509 O O . GLY A 1 691 ? -0.584 22.289 20.911 1.00 37.03 691 GLY A O 1
ATOM 5510 N N . THR A 1 692 ? -2.112 23.588 19.906 1.00 38.03 692 THR A N 1
ATOM 5511 C CA . THR A 1 692 ? -1.519 23.601 18.554 1.00 38.03 692 THR A CA 1
ATOM 5512 C C . THR A 1 692 ? -0.083 24.140 18.526 1.00 38.03 692 THR A C 1
ATOM 5514 O O . THR A 1 692 ? 0.742 23.682 17.738 1.00 38.03 692 THR A O 1
ATOM 5517 N N . LYS A 1 693 ? 0.263 25.077 19.424 1.00 34.72 693 LYS A N 1
ATOM 5518 C CA . LYS A 1 693 ? 1.603 25.694 19.491 1.00 34.72 693 LYS A CA 1
ATOM 5519 C C . LYS A 1 693 ? 2.645 24.863 20.249 1.00 34.72 693 LYS A C 1
ATOM 5521 O O . LYS A 1 693 ? 3.836 25.123 20.071 1.00 34.72 693 LYS A O 1
ATOM 5526 N N . SER A 1 694 ? 2.250 23.879 21.066 1.00 32.19 694 SER A N 1
ATOM 5527 C CA . SER A 1 694 ? 3.212 22.993 21.747 1.00 32.19 694 SER A CA 1
ATOM 5528 C C . SER A 1 694 ? 3.566 21.736 20.943 1.00 32.19 694 SER A C 1
ATOM 5530 O O . SER A 1 694 ? 4.516 21.052 21.316 1.00 32.19 694 SER A O 1
ATOM 5532 N N . PHE A 1 695 ? 2.874 21.455 19.826 1.00 38.69 695 PHE A N 1
ATOM 5533 C CA . PHE A 1 695 ? 3.069 20.237 19.016 1.00 38.69 695 PHE A CA 1
ATOM 5534 C C . PHE A 1 695 ? 4.491 20.053 18.469 1.00 38.69 695 PHE A C 1
ATOM 5536 O O . PHE A 1 695 ? 4.914 18.922 18.264 1.00 38.69 695 PHE A O 1
ATOM 5543 N N . PHE A 1 696 ? 5.241 21.137 18.247 1.00 35.22 696 PHE A N 1
ATOM 5544 C CA . PHE A 1 696 ? 6.554 21.077 17.586 1.00 35.22 696 PHE A CA 1
ATOM 5545 C C . PHE A 1 696 ? 7.748 21.364 18.501 1.00 35.22 696 PHE A C 1
ATOM 5547 O O . PHE A 1 696 ? 8.882 21.391 18.024 1.00 35.22 696 PHE A O 1
ATOM 5554 N N . LYS A 1 697 ? 7.532 21.620 19.799 1.00 29.84 697 LYS A N 1
ATOM 5555 C CA . LYS A 1 697 ? 8.613 22.121 20.664 1.00 29.84 697 LYS A CA 1
ATOM 5556 C C . LYS A 1 697 ? 9.357 21.046 21.447 1.00 29.84 697 LYS A C 1
ATOM 5558 O O . LYS A 1 697 ? 10.527 21.260 21.761 1.00 29.84 697 LYS A O 1
ATOM 5563 N N . ASP A 1 698 ? 8.748 19.886 21.669 1.00 29.41 698 ASP A N 1
ATOM 5564 C CA . ASP A 1 698 ? 9.365 18.839 22.475 1.00 29.41 698 ASP A CA 1
ATOM 5565 C C . ASP A 1 698 ? 9.793 17.632 21.630 1.00 29.41 698 ASP A C 1
ATOM 5567 O O . ASP A 1 698 ? 9.055 16.686 21.372 1.00 29.41 698 ASP A O 1
ATOM 5571 N N . SER A 1 699 ? 11.086 17.664 21.293 1.00 31.08 699 SER A N 1
ATOM 5572 C CA . SER A 1 699 ? 11.972 16.527 21.007 1.00 31.08 699 SER A CA 1
ATOM 5573 C C . SER A 1 699 ? 11.791 15.733 19.704 1.00 31.08 699 SER A C 1
ATOM 5575 O O . SER A 1 699 ? 11.346 14.594 19.709 1.00 31.08 699 SER A O 1
ATOM 5577 N N . PHE A 1 700 ? 12.425 16.230 18.637 1.00 32.16 700 PHE A N 1
ATOM 5578 C CA . PHE A 1 700 ? 13.192 15.366 17.734 1.00 32.16 700 PHE A CA 1
ATOM 5579 C C . PHE A 1 700 ? 14.652 15.824 17.734 1.00 32.16 700 PHE A C 1
ATOM 5581 O O . PHE A 1 700 ? 15.053 16.721 16.998 1.00 32.16 700 PHE A O 1
ATOM 5588 N N . LYS A 1 701 ? 15.477 15.200 18.584 1.00 28.73 701 LYS A N 1
ATOM 5589 C CA . LYS A 1 701 ? 16.883 15.039 18.213 1.00 28.73 701 LYS A CA 1
ATOM 5590 C C . LYS A 1 701 ? 16.866 14.003 17.106 1.00 28.73 701 LYS A C 1
ATOM 5592 O O . LYS A 1 701 ? 16.461 12.873 17.358 1.00 28.73 701 LYS A O 1
ATOM 5597 N N . THR A 1 702 ? 17.264 14.416 15.911 1.00 30.30 702 THR A N 1
ATOM 5598 C CA . THR A 1 702 ? 17.711 13.542 14.833 1.00 30.30 702 THR A CA 1
ATOM 5599 C C . THR A 1 702 ? 18.702 12.531 15.411 1.00 30.30 702 THR A C 1
ATOM 5601 O O . THR A 1 702 ? 19.899 12.784 15.518 1.00 30.30 702 THR A O 1
ATOM 5604 N N . ALA A 1 703 ? 18.197 11.384 15.864 1.00 25.55 703 ALA A N 1
ATOM 5605 C CA . ALA A 1 703 ? 18.975 10.172 15.762 1.00 25.55 703 ALA A CA 1
ATOM 5606 C C . ALA A 1 703 ? 19.141 9.977 14.259 1.00 25.55 703 ALA A C 1
ATOM 5608 O O . ALA A 1 703 ? 18.145 9.999 13.539 1.00 25.55 703 ALA A O 1
ATOM 5609 N N . GLU A 1 704 ? 20.377 9.897 13.781 1.00 29.48 704 GLU A N 1
ATOM 5610 C CA . GLU A 1 704 ? 20.654 9.421 12.433 1.00 29.48 704 GLU A CA 1
ATOM 5611 C C . GLU A 1 704 ? 19.916 8.091 12.264 1.00 29.48 704 GLU A C 1
ATOM 5613 O O . GLU A 1 704 ? 20.295 7.055 12.814 1.00 29.48 704 GLU A O 1
ATOM 5618 N N . VAL A 1 705 ? 18.792 8.155 11.552 1.00 30.48 705 VAL A N 1
ATOM 5619 C CA . VAL A 1 705 ? 18.016 7.017 11.070 1.00 30.48 705 VAL A CA 1
ATOM 5620 C C . VAL A 1 705 ? 18.805 6.437 9.894 1.00 30.48 705 VAL A C 1
ATOM 5622 O O . VAL A 1 705 ? 18.383 6.478 8.749 1.00 30.48 705 VAL A O 1
ATOM 5625 N N . GLU A 1 706 ? 20.025 5.979 10.165 1.00 29.70 706 GLU A N 1
ATOM 5626 C CA . GLU A 1 706 ? 20.802 5.167 9.224 1.00 29.70 706 GLU A CA 1
ATOM 5627 C C . GLU A 1 706 ? 20.644 3.671 9.528 1.00 29.70 706 GLU A C 1
ATOM 5629 O O . GLU A 1 706 ? 20.922 2.843 8.668 1.00 29.70 706 GLU A O 1
ATOM 5634 N N . VAL A 1 707 ? 20.139 3.309 10.718 1.00 28.14 707 VAL A N 1
ATOM 5635 C CA . VAL A 1 707 ? 20.023 1.903 11.163 1.00 28.14 707 VAL A CA 1
ATOM 5636 C C . VAL A 1 707 ? 18.569 1.411 11.269 1.00 28.14 707 VAL A C 1
ATOM 5638 O O . VAL A 1 707 ? 18.338 0.208 11.288 1.00 28.14 707 VAL A O 1
ATOM 5641 N N . ALA A 1 708 ? 17.569 2.300 11.289 1.00 26.05 708 ALA A N 1
ATOM 5642 C CA . ALA A 1 708 ? 16.155 1.910 11.238 1.00 26.05 708 ALA A CA 1
ATOM 5643 C C . ALA A 1 708 ? 15.586 2.233 9.853 1.00 26.05 708 ALA A C 1
ATOM 5645 O O . ALA A 1 708 ? 15.666 3.366 9.397 1.00 26.05 708 ALA A O 1
ATOM 5646 N N . THR A 1 709 ? 15.038 1.239 9.160 1.00 30.75 709 THR A N 1
ATOM 5647 C CA . THR A 1 709 ? 14.669 1.368 7.740 1.00 30.75 709 THR A CA 1
ATOM 5648 C C . THR A 1 709 ? 13.259 1.894 7.498 1.00 30.75 709 THR A C 1
ATOM 5650 O O . THR A 1 709 ? 12.952 2.285 6.378 1.00 30.75 709 THR A O 1
ATOM 5653 N N . SER A 1 710 ? 12.422 1.950 8.535 1.00 31.36 710 SER A N 1
ATOM 5654 C CA . SER A 1 710 ? 11.089 2.563 8.501 1.00 31.36 710 SER A CA 1
ATOM 5655 C C . SER A 1 710 ? 10.544 2.748 9.923 1.00 31.36 710 SER A C 1
ATOM 5657 O O . SER A 1 710 ? 10.822 1.932 10.808 1.00 31.36 710 SER A O 1
ATOM 5659 N N . ALA A 1 711 ? 9.730 3.782 10.134 1.00 25.75 711 ALA A N 1
ATOM 5660 C CA . ALA A 1 711 ? 8.883 3.927 11.316 1.00 25.75 711 ALA A CA 1
ATOM 5661 C C . ALA A 1 711 ? 7.434 3.648 10.902 1.00 25.75 711 ALA A C 1
ATOM 5663 O O . ALA A 1 711 ? 6.928 4.298 9.991 1.00 25.75 711 ALA A O 1
ATOM 5664 N N . TRP A 1 712 ? 6.782 2.674 11.538 1.00 32.12 712 TRP A N 1
ATOM 5665 C CA . TRP A 1 712 ? 5.357 2.422 11.324 1.00 32.12 712 TRP A CA 1
ATOM 5666 C C . TRP A 1 712 ? 4.554 3.201 12.356 1.00 32.12 712 TRP A C 1
ATOM 5668 O O . TRP A 1 712 ? 4.956 3.238 13.518 1.00 32.12 712 TRP A O 1
ATOM 5678 N N . VAL A 1 713 ? 3.450 3.812 11.927 1.00 30.05 713 VAL A N 1
ATOM 5679 C CA . VAL A 1 713 ? 2.574 4.641 12.755 1.00 30.05 713 VAL A CA 1
ATOM 5680 C C . VAL A 1 713 ? 1.157 4.074 12.685 1.00 30.05 713 VAL A C 1
ATOM 5682 O O . VAL A 1 713 ? 0.668 3.788 11.597 1.00 30.05 713 VAL A O 1
ATOM 5685 N N . TRP A 1 714 ? 0.496 3.900 13.826 1.00 39.44 714 TRP A N 1
ATOM 5686 C CA . TRP A 1 714 ? -0.923 3.535 13.886 1.00 39.44 714 TRP A CA 1
ATOM 5687 C C . TRP A 1 714 ? -1.633 4.327 14.978 1.00 39.44 714 TRP A C 1
ATOM 5689 O O . TRP A 1 714 ? -1.000 4.995 15.797 1.00 39.44 714 TRP A O 1
ATOM 5699 N N . TYR A 1 715 ? -2.959 4.253 14.987 1.00 31.52 715 TYR A N 1
ATOM 5700 C CA . TYR A 1 715 ? -3.799 5.087 15.833 1.00 31.52 715 TYR A CA 1
ATOM 5701 C C . TYR A 1 715 ? -4.579 4.215 16.798 1.00 31.52 715 TYR A C 1
ATOM 5703 O O . TYR A 1 715 ? -5.304 3.316 16.378 1.00 31.52 715 TYR A O 1
ATOM 5711 N N . ASP A 1 716 ? -4.473 4.517 18.084 1.00 33.44 716 ASP A N 1
ATOM 5712 C CA . ASP A 1 716 ? -5.427 4.023 19.060 1.00 33.44 716 ASP A CA 1
ATOM 5713 C C . ASP A 1 716 ? -6.480 5.116 19.261 1.00 33.44 716 ASP A C 1
ATOM 5715 O O . ASP A 1 716 ? -6.201 6.214 19.750 1.00 33.44 716 ASP A O 1
ATOM 5719 N N . ILE A 1 717 ? -7.713 4.832 18.849 1.00 31.97 717 ILE A N 1
ATOM 5720 C CA . ILE A 1 717 ? -8.843 5.743 19.031 1.00 31.97 717 ILE A CA 1
ATOM 5721 C C . ILE A 1 717 ? -9.459 5.449 20.399 1.00 31.97 717 ILE A C 1
ATOM 5723 O O . ILE A 1 717 ? -10.133 4.435 20.600 1.00 31.97 717 ILE A O 1
ATOM 5727 N N . TYR A 1 718 ? -9.217 6.331 21.371 1.00 34.84 718 TYR A N 1
ATOM 5728 C CA . TYR A 1 718 ? -9.685 6.115 22.736 1.00 34.84 718 TYR A CA 1
ATOM 5729 C C . TYR A 1 718 ? -11.100 6.629 22.915 1.00 34.84 718 TYR A C 1
ATOM 5731 O O . TYR A 1 718 ? -11.375 7.823 23.041 1.00 34.84 718 TYR A O 1
ATOM 5739 N N . LEU A 1 719 ? -12.006 5.671 23.032 1.00 38.84 719 LEU A N 1
ATOM 5740 C CA . LEU A 1 719 ? -13.341 5.880 23.556 1.00 38.84 719 LEU A CA 1
ATOM 5741 C C . LEU A 1 719 ? -13.305 5.440 25.018 1.00 38.84 719 LEU A C 1
ATOM 5743 O O . LEU A 1 719 ? -12.945 4.305 25.333 1.00 38.84 719 LEU A O 1
ATOM 5747 N N . LYS A 1 720 ? -13.568 6.382 25.928 1.00 40.62 720 LYS A N 1
ATOM 5748 C CA . LYS A 1 720 ? -13.362 6.248 27.379 1.00 40.62 720 LYS A CA 1
ATOM 5749 C C . LYS A 1 720 ? -14.112 5.042 27.981 1.00 40.62 720 LYS A C 1
ATOM 5751 O O . LYS A 1 720 ? -15.193 5.243 28.522 1.00 40.62 720 LYS A O 1
ATOM 5756 N N . ARG A 1 721 ? -13.552 3.813 27.939 1.00 47.53 721 ARG A N 1
ATOM 5757 C CA . ARG A 1 721 ? -13.946 2.671 28.813 1.00 47.53 721 ARG A CA 1
ATOM 5758 C C . ARG A 1 721 ? -13.085 1.377 28.802 1.00 47.53 721 ARG A C 1
ATOM 5760 O O . ARG A 1 721 ? -13.610 0.332 29.168 1.00 47.53 721 ARG A O 1
ATOM 5767 N N . LYS A 1 722 ? -11.775 1.384 28.481 1.00 53.62 722 LYS A N 1
ATOM 5768 C CA . LYS A 1 722 ? -10.913 0.157 28.536 1.00 53.62 722 LYS A CA 1
ATOM 5769 C C . LYS A 1 722 ? -9.763 0.147 29.574 1.00 53.62 722 LYS A C 1
ATOM 5771 O O . LYS A 1 722 ? -9.027 -0.829 29.646 1.00 53.62 722 LYS A O 1
ATOM 5776 N N . GLN A 1 723 ? -9.630 1.156 30.441 1.00 57.25 723 GLN A N 1
ATOM 5777 C CA . GLN A 1 723 ? -8.455 1.282 31.331 1.00 57.25 723 GLN A CA 1
ATOM 5778 C C . GLN A 1 723 ? -8.354 0.188 32.419 1.00 57.25 723 GLN A C 1
ATOM 5780 O O . GLN A 1 723 ? -7.287 -0.384 32.622 1.00 57.25 723 GLN A O 1
ATOM 5785 N N . LEU A 1 724 ? -9.457 -0.168 33.094 1.00 56.62 724 LEU A N 1
ATOM 5786 C CA . LEU A 1 724 ? -9.426 -1.185 34.161 1.00 56.62 724 LEU A CA 1
ATOM 5787 C C . LEU A 1 724 ? -9.179 -2.606 33.622 1.00 56.62 724 LEU A C 1
ATOM 5789 O O . LEU A 1 724 ? -8.485 -3.390 34.264 1.00 56.62 724 LEU A O 1
ATOM 5793 N N . ALA A 1 725 ? -9.719 -2.934 32.444 1.00 64.94 725 ALA A N 1
ATOM 5794 C CA . ALA A 1 725 ? -9.515 -4.234 31.805 1.00 64.94 725 ALA A CA 1
ATOM 5795 C C . ALA A 1 725 ? -8.051 -4.433 31.376 1.00 64.94 725 ALA A C 1
ATOM 5797 O O . ALA A 1 725 ? -7.495 -5.505 31.598 1.00 64.94 725 ALA A O 1
ATOM 5798 N N . ASP A 1 726 ? -7.416 -3.385 30.845 1.00 68.56 726 ASP A N 1
ATOM 5799 C CA . ASP A 1 726 ? -5.994 -3.393 30.486 1.00 68.56 726 ASP A CA 1
ATOM 5800 C C . ASP A 1 726 ? -5.092 -3.560 31.722 1.00 68.56 726 ASP A C 1
ATOM 5802 O O . ASP A 1 726 ? -4.187 -4.396 31.734 1.00 68.56 726 ASP A O 1
ATOM 5806 N N . LEU A 1 727 ? -5.396 -2.863 32.826 1.00 71.81 727 LEU A N 1
ATOM 5807 C CA . LEU A 1 727 ? -4.695 -3.085 34.094 1.00 71.81 727 LEU A CA 1
ATOM 5808 C C . LEU A 1 727 ? -4.844 -4.538 34.575 1.00 71.81 727 LEU A C 1
ATOM 5810 O O . LEU A 1 727 ? -3.860 -5.149 34.989 1.00 71.81 727 LEU A O 1
ATOM 5814 N N . LEU A 1 728 ? -6.049 -5.110 34.520 1.00 72.19 728 LEU A N 1
ATOM 5815 C CA . LEU A 1 728 ? -6.286 -6.493 34.941 1.00 72.19 728 LEU A CA 1
ATOM 5816 C C . LEU A 1 728 ? -5.538 -7.503 34.059 1.00 72.19 728 LEU A C 1
ATOM 5818 O O . LEU A 1 728 ? -4.953 -8.440 34.602 1.00 72.19 728 LEU A O 1
ATOM 5822 N N . ALA A 1 729 ? -5.491 -7.291 32.741 1.00 73.38 729 ALA A N 1
ATOM 5823 C CA . ALA A 1 729 ? -4.716 -8.116 31.813 1.00 73.38 729 ALA A CA 1
ATOM 5824 C C . ALA A 1 729 ? -3.210 -8.045 32.119 1.00 73.38 729 ALA A C 1
ATOM 5826 O O . ALA A 1 729 ? -2.561 -9.074 32.303 1.00 73.38 729 ALA A O 1
ATOM 5827 N N . LYS A 1 730 ? -2.664 -6.837 32.305 1.00 74.94 730 LYS A N 1
ATOM 5828 C CA . LYS A 1 730 ? -1.255 -6.633 32.687 1.00 74.94 730 LYS A CA 1
ATOM 5829 C C . LYS A 1 730 ? -0.923 -7.250 34.046 1.00 74.94 730 LYS A C 1
ATOM 5831 O O . LYS A 1 730 ? 0.174 -7.768 34.239 1.00 74.94 730 LYS A O 1
ATOM 5836 N N . LEU A 1 731 ? -1.865 -7.237 34.991 1.00 71.50 731 LEU A N 1
ATOM 5837 C CA . LEU A 1 731 ? -1.693 -7.889 36.288 1.00 71.50 731 LEU A CA 1
ATOM 5838 C C . LEU A 1 731 ? -1.757 -9.419 36.194 1.00 71.50 731 LEU A C 1
ATOM 5840 O O . LEU A 1 731 ? -1.093 -10.070 36.995 1.00 71.50 731 LEU A O 1
ATOM 5844 N N . GLN A 1 732 ? -2.491 -10.018 35.248 1.00 74.81 732 GLN A N 1
ATOM 5845 C CA . GLN A 1 732 ? -2.504 -11.480 35.058 1.00 74.81 732 GLN A CA 1
ATOM 5846 C C . GLN A 1 732 ? -1.121 -12.037 34.690 1.00 74.81 732 GLN A C 1
ATOM 5848 O O . GLN A 1 732 ? -0.786 -13.148 35.095 1.00 74.81 732 GLN A O 1
ATOM 5853 N N . GLU A 1 733 ? -0.283 -11.250 34.013 1.00 67.19 733 GLU A N 1
ATOM 5854 C CA . GLU A 1 733 ? 1.090 -11.635 33.657 1.00 67.19 733 GLU A CA 1
ATOM 5855 C C . GLU A 1 733 ? 2.090 -11.579 34.830 1.00 67.19 733 GLU A C 1
ATOM 5857 O O . GLU A 1 733 ? 3.232 -12.031 34.708 1.00 67.19 733 GLU A O 1
ATOM 5862 N N . VAL A 1 734 ? 1.679 -11.020 35.970 1.00 66.81 734 VAL A N 1
ATOM 5863 C CA . VAL A 1 734 ? 2.509 -10.788 37.159 1.00 66.81 734 VAL A CA 1
ATOM 5864 C C . VAL A 1 734 ? 2.099 -11.805 38.230 1.00 66.81 734 VAL A C 1
ATOM 5866 O O . VAL A 1 734 ? 1.022 -11.648 38.795 1.00 66.81 734 VAL A O 1
ATOM 5869 N N . PRO A 1 735 ? 2.874 -12.854 38.551 1.00 61.44 735 PRO A N 1
ATOM 5870 C CA . PRO A 1 735 ? 2.448 -13.867 39.523 1.00 61.44 735 PRO A CA 1
ATOM 5871 C C . PRO A 1 735 ? 2.132 -13.252 40.904 1.00 61.44 735 PRO A C 1
ATOM 5873 O O . PRO A 1 735 ? 2.720 -12.252 41.305 1.00 61.44 735 PRO A O 1
ATOM 5876 N N . PHE A 1 736 ? 1.150 -13.807 41.624 1.00 62.66 736 PHE A N 1
ATOM 5877 C CA . PHE A 1 736 ? 0.684 -13.278 42.914 1.00 62.66 736 PHE A CA 1
ATOM 5878 C C . PHE A 1 736 ? 0.736 -14.359 43.990 1.00 62.66 736 PHE A C 1
ATOM 5880 O O . PHE A 1 736 ? 0.102 -15.396 43.848 1.00 62.66 736 PHE A O 1
ATOM 5887 N N . ASN A 1 737 ? 1.485 -14.109 45.067 1.00 57.09 737 ASN A N 1
ATOM 5888 C CA . ASN A 1 737 ? 1.679 -15.047 46.177 1.00 57.09 737 ASN A CA 1
ATOM 5889 C C . ASN A 1 737 ? 1.460 -14.333 47.521 1.00 57.09 737 ASN A C 1
ATOM 5891 O O . ASN A 1 737 ? 2.377 -14.162 48.325 1.00 57.09 737 ASN A O 1
ATOM 5895 N N . ILE A 1 738 ? 0.235 -13.867 47.765 1.00 61.03 738 ILE A N 1
ATOM 5896 C CA . ILE A 1 738 ? -0.192 -13.416 49.096 1.00 61.03 738 ILE A CA 1
ATOM 5897 C C . ILE A 1 738 ? -1.189 -14.437 49.638 1.00 61.03 738 ILE A C 1
ATOM 5899 O O . ILE A 1 738 ? -2.034 -14.927 48.899 1.00 61.03 738 ILE A O 1
ATOM 5903 N N . GLY A 1 739 ? -1.093 -14.765 50.929 1.00 61.44 739 GLY A N 1
ATOM 5904 C CA . GLY A 1 739 ? -2.031 -15.683 51.575 1.00 61.44 739 GLY A CA 1
ATOM 5905 C C . GLY A 1 739 ? -3.464 -15.146 51.520 1.00 61.44 739 GLY A C 1
ATOM 5906 O O . GLY A 1 739 ? -3.789 -14.191 52.229 1.00 61.44 739 GLY A O 1
ATOM 5907 N N . GLU A 1 740 ? -4.308 -15.783 50.707 1.00 64.38 740 GLU A N 1
ATOM 5908 C CA . GLU A 1 740 ? -5.718 -15.426 50.472 1.00 64.38 740 GLU A CA 1
ATOM 5909 C C . GLU A 1 740 ? -6.519 -15.288 51.777 1.00 64.38 740 GLU A C 1
ATOM 5911 O O . GLU A 1 740 ? -7.385 -14.424 51.907 1.00 64.38 740 GLU A O 1
ATOM 5916 N N . THR A 1 741 ? -6.161 -16.063 52.802 1.00 68.00 741 THR A N 1
ATOM 5917 C CA . THR A 1 741 ? -6.800 -16.051 54.125 1.00 68.00 741 THR A CA 1
ATOM 5918 C C . THR A 1 741 ? -6.712 -14.707 54.849 1.00 68.00 741 THR A C 1
ATOM 5920 O O . THR A 1 741 ? -7.666 -14.327 55.524 1.00 68.00 741 THR A O 1
ATOM 5923 N N . LYS A 1 742 ? -5.618 -13.947 54.700 1.00 71.19 742 LYS A N 1
ATOM 5924 C CA . LYS A 1 742 ? -5.462 -12.638 55.368 1.00 71.19 742 LYS A CA 1
ATOM 5925 C C . LYS A 1 742 ? -6.265 -11.533 54.680 1.00 71.19 742 LYS A C 1
ATOM 5927 O O . LYS A 1 742 ? -6.810 -10.670 55.361 1.00 71.19 742 LYS A O 1
ATOM 5932 N N . ILE A 1 743 ? -6.347 -11.572 53.349 1.00 77.12 743 ILE A N 1
ATOM 5933 C CA . ILE A 1 743 ? -7.102 -10.595 52.549 1.00 77.12 743 ILE A CA 1
ATOM 5934 C C . ILE A 1 743 ? -8.601 -10.804 52.760 1.00 77.12 743 ILE A C 1
ATOM 5936 O O . ILE A 1 743 ? -9.317 -9.847 53.042 1.00 77.12 743 ILE A O 1
ATOM 5940 N N . ASN A 1 744 ? -9.056 -12.059 52.715 1.00 78.00 744 ASN A N 1
ATOM 5941 C CA . ASN A 1 744 ? -10.458 -12.401 52.947 1.00 78.00 744 ASN A CA 1
ATOM 5942 C C . ASN A 1 744 ? -10.908 -12.009 54.360 1.00 78.00 744 ASN A C 1
ATOM 5944 O O . ASN A 1 744 ? -12.014 -11.507 54.534 1.00 78.00 744 ASN A O 1
ATOM 5948 N N . PHE A 1 745 ? -10.037 -12.166 55.363 1.00 80.69 745 PHE A N 1
ATOM 5949 C CA . PHE A 1 745 ? -10.314 -11.716 56.726 1.00 80.69 745 PHE A CA 1
ATOM 5950 C C . PHE A 1 745 ? -10.414 -10.185 56.839 1.00 80.69 745 PHE A C 1
ATOM 5952 O O . PHE A 1 745 ? -11.320 -9.680 57.496 1.00 80.69 745 PHE A O 1
ATOM 5959 N N . LEU A 1 746 ? -9.532 -9.434 56.167 1.00 79.75 746 LEU A N 1
ATOM 5960 C CA . LEU A 1 746 ? -9.573 -7.967 56.163 1.00 79.75 746 LEU A CA 1
ATOM 5961 C C . LEU A 1 746 ? -10.829 -7.430 55.456 1.00 79.75 746 LEU A C 1
ATOM 5963 O O . LEU A 1 746 ? -11.487 -6.527 55.967 1.00 79.75 746 LEU A O 1
ATOM 5967 N N . LEU A 1 747 ? -11.184 -8.017 54.309 1.00 82.94 747 LEU A N 1
ATOM 5968 C CA . LEU A 1 747 ? -12.402 -7.681 53.575 1.00 82.94 747 LEU A CA 1
ATOM 5969 C C . LEU A 1 747 ? -13.649 -7.987 54.413 1.00 82.94 747 LEU A C 1
ATOM 5971 O O . LEU A 1 747 ? -14.557 -7.163 54.470 1.00 82.94 747 LEU A O 1
ATOM 5975 N N . LEU A 1 748 ? -13.669 -9.122 55.121 1.00 84.44 748 LEU A N 1
ATOM 5976 C CA . LEU A 1 748 ? -14.760 -9.471 56.030 1.00 84.44 748 LEU A CA 1
ATOM 5977 C C . LEU A 1 748 ? -14.914 -8.438 57.155 1.00 84.44 748 LEU A C 1
ATOM 5979 O O . LEU A 1 748 ? -16.034 -8.026 57.444 1.00 84.44 748 LEU A O 1
ATOM 5983 N N . ILE A 1 749 ? -13.808 -7.979 57.754 1.00 83.19 749 ILE A N 1
ATOM 5984 C CA . ILE A 1 749 ? -13.841 -6.905 58.758 1.00 83.19 749 ILE A CA 1
ATOM 5985 C C . ILE A 1 749 ? -14.452 -5.637 58.154 1.00 83.19 749 ILE A C 1
ATOM 5987 O O . ILE A 1 749 ? -15.399 -5.104 58.728 1.00 83.19 749 ILE A O 1
ATOM 5991 N N . LEU A 1 750 ? -13.970 -5.185 56.990 1.00 84.00 750 LEU A N 1
ATOM 5992 C CA . LEU A 1 750 ? -14.474 -3.978 56.320 1.00 84.00 750 LEU A CA 1
ATOM 5993 C C . LEU A 1 750 ? -15.970 -4.078 55.990 1.00 84.00 750 LEU A C 1
ATOM 5995 O O . LEU A 1 750 ? -16.708 -3.128 56.228 1.00 84.00 750 LEU A O 1
ATOM 5999 N N . CYS A 1 751 ? -16.440 -5.231 55.513 1.00 83.44 751 CYS A N 1
ATOM 6000 C CA . CYS A 1 751 ? -17.855 -5.447 55.207 1.00 83.44 751 CYS A CA 1
ATOM 6001 C C . CYS A 1 751 ? -18.750 -5.503 56.458 1.00 83.44 751 CYS A C 1
ATOM 6003 O O . CYS A 1 751 ? -19.932 -5.175 56.369 1.00 83.44 751 CYS A O 1
ATOM 6005 N N . CYS A 1 752 ? -18.208 -5.878 57.620 1.00 85.31 752 CYS A N 1
ATOM 6006 C CA . CYS A 1 752 ? -18.935 -5.883 58.894 1.00 85.31 752 CYS A CA 1
ATOM 6007 C C . CYS A 1 752 ? -18.920 -4.517 59.613 1.00 85.31 752 CYS A C 1
ATOM 6009 O O . CYS A 1 752 ? -19.756 -4.283 60.490 1.00 85.31 752 CYS A O 1
ATOM 6011 N N . MET A 1 753 ? -18.018 -3.597 59.244 1.00 82.25 753 MET A N 1
ATOM 6012 C CA . MET A 1 753 ? -17.894 -2.273 59.874 1.00 82.25 753 MET A CA 1
ATOM 6013 C C . MET A 1 753 ? -19.160 -1.400 59.801 1.00 82.25 753 MET A C 1
ATOM 6015 O O . MET A 1 753 ? -19.495 -0.811 60.831 1.00 82.25 753 MET A O 1
ATOM 6019 N N . PRO A 1 754 ? -19.906 -1.318 58.676 1.00 84.75 754 PRO A N 1
ATOM 6020 C CA . PRO A 1 754 ? -21.150 -0.549 58.623 1.00 84.75 754 PRO A CA 1
ATOM 6021 C C . PRO A 1 754 ? -22.167 -0.969 59.677 1.00 84.75 754 PRO A C 1
ATOM 6023 O O . PRO A 1 754 ? -22.850 -0.127 60.250 1.00 84.75 754 PRO A O 1
ATOM 6026 N N . ILE A 1 755 ? -22.247 -2.272 59.958 1.00 85.56 755 ILE A N 1
ATOM 6027 C CA . ILE A 1 755 ? -23.169 -2.822 60.952 1.00 85.56 755 ILE A CA 1
ATOM 6028 C C . ILE A 1 755 ? -22.734 -2.376 62.349 1.00 85.56 755 ILE A C 1
ATOM 6030 O O . ILE A 1 755 ? -23.558 -1.891 63.122 1.00 85.56 755 ILE A O 1
ATOM 6034 N N . ALA A 1 756 ? -21.441 -2.490 62.663 1.00 83.00 756 ALA A N 1
ATOM 6035 C CA . ALA A 1 756 ? -20.898 -2.099 63.961 1.00 83.00 756 ALA A CA 1
ATOM 6036 C C . ALA A 1 756 ? -21.067 -0.592 64.231 1.00 83.00 756 ALA A C 1
ATOM 6038 O O . ALA A 1 756 ? -21.638 -0.216 65.253 1.00 83.00 756 ALA A O 1
ATOM 6039 N N . LEU A 1 757 ? -20.641 0.260 63.294 1.00 80.31 757 LEU A N 1
ATOM 6040 C CA . LEU A 1 757 ? -20.736 1.723 63.394 1.00 80.31 757 LEU A CA 1
ATOM 6041 C C . LEU A 1 757 ? -22.192 2.183 63.488 1.00 80.31 757 LEU A C 1
ATOM 6043 O O . LEU A 1 757 ? -22.551 2.895 64.419 1.00 80.31 757 LEU A O 1
ATOM 6047 N N . SER A 1 758 ? -23.060 1.681 62.606 1.00 84.19 758 SER A N 1
ATOM 6048 C CA . SER A 1 758 ? -24.487 2.000 62.645 1.00 84.19 758 SER A CA 1
ATOM 6049 C C . SER A 1 758 ? -25.142 1.604 63.967 1.00 84.19 758 SER A C 1
ATOM 6051 O O . SER A 1 758 ? -26.006 2.325 64.466 1.00 84.19 758 SER A O 1
ATOM 6053 N N . THR A 1 759 ? -24.753 0.465 64.546 1.00 83.56 759 THR A N 1
ATOM 6054 C CA . THR A 1 759 ? -25.307 -0.002 65.824 1.00 83.56 759 THR A CA 1
ATOM 6055 C C . THR A 1 759 ? -24.889 0.920 66.969 1.00 83.56 759 THR A C 1
ATOM 6057 O O . THR A 1 759 ? -25.744 1.331 67.750 1.00 83.56 759 THR A O 1
ATOM 6060 N N . VAL A 1 760 ? -23.610 1.311 67.035 1.00 81.19 760 VAL A N 1
ATOM 6061 C CA . VAL A 1 760 ? -23.088 2.217 68.074 1.00 81.19 760 VAL A CA 1
ATOM 6062 C C . VAL A 1 760 ? -23.741 3.600 67.988 1.00 81.19 760 VAL A C 1
ATOM 6064 O O . VAL A 1 760 ? -24.266 4.074 68.993 1.00 81.19 760 VAL A O 1
ATOM 6067 N N . THR A 1 761 ? -23.819 4.203 66.796 1.00 74.38 761 THR A N 1
ATOM 6068 C CA . THR A 1 761 ? -24.461 5.518 66.609 1.00 74.38 761 THR A CA 1
ATOM 6069 C C . THR A 1 761 ? -25.958 5.476 66.943 1.00 74.38 761 THR A C 1
ATOM 6071 O O . THR A 1 761 ? -26.525 6.428 67.476 1.00 74.38 761 THR A O 1
ATOM 6074 N N . THR A 1 762 ? -26.629 4.354 66.660 1.00 80.44 762 THR A N 1
ATOM 6075 C CA . THR A 1 762 ? -28.054 4.187 66.993 1.00 80.44 762 THR A CA 1
ATOM 6076 C C . THR A 1 762 ? -28.266 4.077 68.503 1.00 80.44 762 THR A C 1
ATOM 6078 O O . THR A 1 762 ? -29.190 4.697 69.020 1.00 80.44 762 THR A O 1
ATOM 6081 N N . ILE A 1 763 ? -27.397 3.357 69.223 1.00 78.50 763 ILE A N 1
ATOM 6082 C CA . ILE A 1 763 ? -27.420 3.287 70.695 1.00 78.50 763 ILE A CA 1
ATOM 6083 C C . ILE A 1 763 ? -27.208 4.681 71.302 1.00 78.50 763 ILE A C 1
ATOM 6085 O O . ILE A 1 763 ? -27.970 5.086 72.178 1.00 78.50 763 ILE A O 1
ATOM 6089 N N . LEU A 1 764 ? -26.258 5.454 70.769 1.00 72.38 764 LEU A N 1
ATOM 6090 C CA . LEU A 1 764 ? -25.955 6.814 71.218 1.00 72.38 764 LEU A CA 1
ATOM 6091 C C . LEU A 1 764 ? -27.166 7.761 71.146 1.00 72.38 764 LEU A C 1
ATOM 6093 O O . LEU A 1 764 ? -27.480 8.497 72.083 1.00 72.38 764 LEU A O 1
ATOM 6097 N N . ILE A 1 765 ? -27.875 7.734 70.017 1.00 70.56 765 ILE A N 1
ATOM 6098 C CA . ILE A 1 765 ? -29.046 8.588 69.775 1.00 70.56 765 ILE A CA 1
ATOM 6099 C C . ILE A 1 765 ? -30.191 8.243 70.742 1.00 70.56 765 ILE A C 1
ATOM 6101 O O . ILE A 1 765 ? -30.940 9.129 71.158 1.00 70.56 765 ILE A O 1
ATOM 6105 N N . ILE A 1 766 ? -30.300 6.973 71.148 1.00 73.19 766 ILE A N 1
ATOM 6106 C CA . ILE A 1 766 ? -31.290 6.511 72.130 1.00 73.19 766 ILE A CA 1
ATOM 6107 C C . ILE A 1 766 ? -30.920 6.976 73.541 1.00 73.19 766 ILE A C 1
ATOM 6109 O O . ILE A 1 766 ? -31.779 7.497 74.255 1.00 73.19 766 ILE A O 1
ATOM 6113 N N . GLU A 1 767 ? -29.658 6.807 73.948 1.00 69.00 767 GLU A N 1
ATOM 6114 C CA . GLU A 1 767 ? -29.191 7.175 75.291 1.00 69.00 767 GLU A CA 1
ATOM 6115 C C . GLU A 1 767 ? -29.277 8.692 75.534 1.00 69.00 767 GLU A C 1
ATOM 6117 O O . GLU A 1 767 ? -29.675 9.125 76.615 1.00 69.00 767 GLU A O 1
ATOM 6122 N N . THR A 1 768 ? -29.021 9.503 74.503 1.00 65.06 768 THR A N 1
ATOM 6123 C CA . THR A 1 768 ? -29.091 10.978 74.560 1.00 65.06 768 THR A CA 1
ATOM 6124 C C . THR A 1 768 ? -30.518 11.549 74.595 1.00 65.06 768 THR A C 1
ATOM 6126 O O . THR A 1 768 ? -30.686 12.762 74.714 1.00 65.06 768 THR A O 1
ATOM 6129 N N . LYS A 1 769 ? -31.565 10.707 74.507 1.00 64.44 769 LYS A N 1
ATOM 6130 C CA . LYS A 1 769 ? -32.996 11.101 74.499 1.00 64.44 769 LYS A CA 1
ATOM 6131 C C . LYS A 1 769 ? -33.326 12.244 73.524 1.00 64.44 769 LYS A C 1
ATOM 6133 O O . LYS A 1 769 ? -34.222 13.055 73.775 1.00 64.44 769 LYS A O 1
ATOM 6138 N N . SER A 1 770 ? -32.608 12.317 72.407 1.00 59.72 770 SER A N 1
ATOM 6139 C CA . SER A 1 770 ? -32.776 13.384 71.424 1.00 59.72 770 SER A CA 1
ATOM 6140 C C . SER A 1 770 ? -34.105 13.238 70.665 1.00 59.72 770 SER A C 1
ATOM 6142 O O . SER A 1 770 ? -34.522 12.143 70.285 1.00 59.72 770 SER A O 1
ATOM 6144 N N . ALA A 1 771 ? -34.824 14.348 70.462 1.00 62.72 771 ALA A N 1
ATOM 6145 C CA . ALA A 1 771 ? -36.061 14.338 69.684 1.00 62.72 771 ALA A CA 1
ATOM 6146 C C . ALA A 1 771 ? -35.732 14.135 68.196 1.00 62.72 771 ALA A C 1
ATOM 6148 O O . ALA A 1 771 ? -35.174 15.028 67.560 1.00 62.72 771 ALA A O 1
ATOM 6149 N N . TYR A 1 772 ? -36.081 12.971 67.642 1.00 67.50 772 TYR A N 1
ATOM 6150 C CA . TYR A 1 772 ? -35.813 12.655 66.240 1.00 67.50 772 TYR A CA 1
ATOM 6151 C C . TYR A 1 772 ? -36.961 13.109 65.334 1.00 67.50 772 TYR A C 1
ATOM 6153 O O . TYR A 1 772 ? -38.119 12.732 65.539 1.00 67.50 772 TYR A O 1
ATOM 6161 N N . TYR A 1 773 ? -36.629 13.901 64.313 1.00 68.12 773 TYR A N 1
ATOM 6162 C CA . TYR A 1 773 ? -37.575 14.394 63.316 1.00 68.12 773 TYR A CA 1
ATOM 6163 C C . TYR A 1 773 ? -37.272 13.785 61.944 1.00 68.12 773 TYR A C 1
ATOM 6165 O O . TYR A 1 773 ? -36.124 13.776 61.504 1.00 68.12 773 TYR A O 1
ATOM 6173 N N . SER A 1 774 ? -38.307 13.324 61.242 1.00 62.62 774 SER A N 1
ATOM 6174 C CA . SER A 1 774 ? -38.235 12.909 59.836 1.00 62.62 774 SER A CA 1
ATOM 6175 C C . SER A 1 774 ? -39.262 13.699 59.034 1.00 62.62 774 SER A C 1
ATOM 6177 O O . SER A 1 774 ? -40.424 13.767 59.432 1.00 62.62 774 SER A O 1
ATOM 6179 N N . TYR A 1 775 ? -38.832 14.355 57.949 1.00 63.94 775 TYR A N 1
ATOM 6180 C CA . TYR A 1 775 ? -39.669 15.256 57.137 1.00 63.94 775 TYR A CA 1
ATOM 6181 C C . TYR A 1 775 ? -40.468 16.283 57.972 1.00 63.94 775 TYR A C 1
ATOM 6183 O O . TYR A 1 775 ? -41.640 16.543 57.716 1.00 63.94 775 TYR A O 1
ATOM 6191 N N . GLY A 1 776 ? -39.845 16.841 59.017 1.00 65.50 776 GLY A N 1
ATOM 6192 C CA . GLY A 1 776 ? -40.468 17.822 59.917 1.00 65.50 776 GLY A CA 1
ATOM 6193 C C . GLY A 1 776 ? -41.418 17.241 60.975 1.00 65.50 776 GLY A C 1
ATOM 6194 O O . GLY A 1 776 ? -41.905 17.990 61.817 1.00 65.50 776 GLY A O 1
ATOM 6195 N N . CYS A 1 777 ? -41.653 15.926 60.993 1.00 65.94 777 CYS A N 1
ATOM 6196 C CA . CYS A 1 777 ? -42.520 15.259 61.967 1.00 65.94 777 CYS A CA 1
ATOM 6197 C C . CYS A 1 777 ? -41.701 14.594 63.081 1.00 65.94 777 CYS A C 1
ATOM 6199 O O . CYS A 1 777 ? -40.750 13.862 62.798 1.00 65.94 777 CYS A O 1
ATOM 6201 N N . LYS A 1 778 ? -42.083 14.817 64.345 1.00 75.19 778 LYS A N 1
ATOM 6202 C CA . LYS A 1 778 ? -41.459 14.171 65.509 1.00 75.19 778 LYS A CA 1
ATOM 6203 C C . LYS A 1 778 ? -41.859 12.698 65.559 1.00 75.19 778 LYS A C 1
ATOM 6205 O O . LYS A 1 778 ? -43.046 12.382 65.532 1.00 75.19 778 LYS A O 1
ATOM 6210 N N . ILE A 1 779 ? -40.884 11.800 65.657 1.00 75.56 779 ILE A N 1
ATOM 6211 C CA . ILE A 1 779 ? -41.142 10.363 65.776 1.00 75.56 779 ILE A CA 1
ATOM 6212 C C . ILE A 1 779 ? -41.186 9.989 67.257 1.00 75.56 779 ILE A C 1
ATOM 6214 O O . ILE A 1 779 ? -40.169 10.022 67.943 1.00 75.56 779 ILE A O 1
ATOM 6218 N N . GLU A 1 780 ? -42.371 9.632 67.753 1.00 74.19 780 GLU A N 1
ATOM 6219 C CA . GLU A 1 780 ? -42.576 9.272 69.166 1.00 74.19 780 GLU A CA 1
ATOM 6220 C C . GLU A 1 780 ? -42.355 7.778 69.451 1.00 74.19 780 GLU A C 1
ATOM 6222 O O . GLU A 1 780 ? -42.085 7.401 70.589 1.00 74.19 780 GLU A O 1
ATOM 6227 N N . ASN A 1 781 ? -42.444 6.915 68.430 1.00 80.62 781 ASN A N 1
ATOM 6228 C CA . ASN A 1 781 ? -42.267 5.472 68.594 1.00 80.62 781 ASN A CA 1
ATOM 6229 C C . ASN A 1 781 ? -40.767 5.102 68.665 1.00 80.62 781 ASN A C 1
ATOM 6231 O O . ASN A 1 781 ? -40.073 5.227 67.651 1.00 80.62 781 ASN A O 1
ATOM 6235 N N . PRO A 1 782 ? -40.268 4.571 69.800 1.00 76.25 782 PRO A N 1
ATOM 6236 C CA . PRO A 1 782 ? -38.851 4.252 69.975 1.00 76.25 782 PRO A CA 1
ATOM 6237 C C . PRO A 1 782 ? -38.353 3.161 69.015 1.00 76.25 782 PRO A C 1
ATOM 6239 O O . PRO A 1 782 ? -37.226 3.245 68.536 1.00 76.25 782 PRO A O 1
ATOM 6242 N N . PHE A 1 783 ? -39.189 2.184 68.645 1.00 80.50 783 PHE A N 1
ATOM 6243 C CA . PHE A 1 783 ? -38.822 1.172 67.646 1.00 80.50 783 PHE A CA 1
ATOM 6244 C C . PHE A 1 783 ? -38.666 1.774 66.245 1.00 80.50 783 PHE A C 1
ATOM 6246 O O . PHE A 1 783 ? -37.768 1.381 65.502 1.00 80.50 783 PHE A O 1
ATOM 6253 N N . ALA A 1 784 ? -39.507 2.748 65.885 1.00 77.50 784 ALA A N 1
ATOM 6254 C CA . ALA A 1 784 ? -39.407 3.436 64.599 1.00 77.50 784 ALA A CA 1
ATOM 6255 C C . ALA A 1 784 ? -38.155 4.326 64.524 1.00 77.50 784 ALA A C 1
ATOM 6257 O O . ALA A 1 784 ? -37.515 4.380 63.475 1.00 77.50 784 ALA A O 1
ATOM 6258 N N . VAL A 1 785 ? -37.776 4.970 65.636 1.00 76.88 785 VAL A N 1
ATOM 6259 C CA . VAL A 1 785 ? -36.518 5.729 65.746 1.00 76.88 785 VAL A CA 1
ATOM 6260 C C . VAL A 1 785 ? -35.317 4.805 65.553 1.00 76.88 785 VAL A C 1
ATOM 6262 O O . VAL A 1 785 ? -34.482 5.096 64.703 1.00 76.88 785 VAL A O 1
ATOM 6265 N N . ILE A 1 786 ? -35.264 3.665 66.255 1.00 82.25 786 ILE A N 1
ATOM 6266 C CA . ILE A 1 786 ? -34.181 2.673 66.113 1.00 82.25 786 ILE A CA 1
ATOM 6267 C C . ILE A 1 786 ? -34.026 2.232 64.656 1.00 82.25 786 ILE A C 1
ATOM 6269 O O . ILE A 1 786 ? -32.918 2.214 64.124 1.00 82.25 786 ILE A O 1
ATOM 6273 N N . LEU A 1 787 ? -35.138 1.893 64.001 1.00 82.56 787 LEU A N 1
ATOM 6274 C CA . LEU A 1 787 ? -35.119 1.357 62.647 1.00 82.56 787 LEU A CA 1
ATOM 6275 C C . LEU A 1 787 ? -34.689 2.422 61.626 1.00 82.56 787 LEU A C 1
ATOM 6277 O O . LEU A 1 787 ? -33.789 2.174 60.830 1.00 82.56 787 LEU A O 1
ATOM 6281 N N . LEU A 1 788 ? -35.264 3.627 61.671 1.00 79.88 788 LEU A N 1
ATOM 6282 C CA . LEU A 1 788 ? -34.938 4.699 60.721 1.00 79.88 788 LEU A CA 1
ATOM 6283 C C . LEU A 1 788 ? -33.518 5.245 60.902 1.00 79.88 788 LEU A C 1
ATOM 6285 O O . LEU A 1 788 ? -32.808 5.445 59.916 1.00 79.88 788 LEU A O 1
ATOM 6289 N N . VAL A 1 789 ? -33.096 5.466 62.149 1.00 78.00 789 VAL A N 1
ATOM 6290 C CA . VAL A 1 789 ? -31.737 5.918 62.478 1.00 78.00 789 VAL A CA 1
ATOM 6291 C C . VAL A 1 789 ? -30.720 4.848 62.101 1.00 78.00 789 VAL A C 1
ATOM 6293 O O . VAL A 1 789 ? -29.736 5.164 61.436 1.00 78.00 789 VAL A O 1
ATOM 6296 N N . GLY A 1 790 ? -30.995 3.585 62.440 1.00 81.38 790 GLY A N 1
ATOM 6297 C CA . GLY A 1 790 ? -30.151 2.452 62.081 1.00 81.38 790 GLY A CA 1
ATOM 6298 C C . GLY A 1 790 ? -29.995 2.298 60.571 1.00 81.38 790 GLY A C 1
ATOM 6299 O O . GLY A 1 790 ? -28.877 2.231 60.078 1.00 81.38 790 GLY A O 1
ATOM 6300 N N . PHE A 1 791 ? -31.081 2.329 59.794 1.00 84.06 791 PHE A N 1
ATOM 6301 C CA . PHE A 1 791 ? -30.967 2.240 58.335 1.00 84.06 791 PHE A CA 1
ATOM 6302 C C . PHE A 1 791 ? -30.210 3.427 57.734 1.00 84.06 791 PHE A C 1
ATOM 6304 O O . PHE A 1 791 ? -29.323 3.227 56.905 1.00 84.06 791 PHE A O 1
ATOM 6311 N N . LYS A 1 792 ? -30.516 4.658 58.163 1.00 80.69 792 LYS A N 1
ATOM 6312 C CA . LYS A 1 792 ? -29.825 5.861 57.680 1.00 80.69 792 LYS A CA 1
ATOM 6313 C C . LYS A 1 792 ? -28.322 5.792 57.960 1.00 80.69 792 LYS A C 1
ATOM 6315 O O . LYS A 1 792 ? -27.523 6.040 57.060 1.00 80.69 792 LYS A O 1
ATOM 6320 N N . ASN A 1 793 ? -27.943 5.450 59.190 1.00 79.75 793 ASN A N 1
ATOM 6321 C CA . ASN A 1 793 ? -26.543 5.375 59.593 1.00 79.75 793 ASN A CA 1
ATOM 6322 C C . ASN A 1 793 ? -25.822 4.232 58.880 1.00 79.75 793 ASN A C 1
ATOM 6324 O O . ASN A 1 793 ? -24.723 4.445 58.387 1.00 79.75 793 ASN A O 1
ATOM 6328 N N . PHE A 1 794 ? -26.465 3.075 58.713 1.00 87.44 794 PHE A N 1
ATOM 6329 C CA . PHE A 1 794 ? -25.919 1.972 57.928 1.00 87.44 794 PHE A CA 1
ATOM 6330 C C . PHE A 1 794 ? -25.580 2.399 56.495 1.00 87.44 794 PHE A C 1
ATOM 6332 O O . PHE A 1 794 ? -24.443 2.219 56.064 1.00 87.44 794 PHE A O 1
ATOM 6339 N N . PHE A 1 795 ? -26.520 3.014 55.765 1.00 83.31 795 PHE A N 1
ATOM 6340 C CA . PHE A 1 795 ? -26.261 3.466 54.393 1.00 83.31 795 PHE A CA 1
ATOM 6341 C C . PHE A 1 795 ? -25.188 4.555 54.328 1.00 83.31 795 PHE A C 1
ATOM 6343 O O . PHE A 1 795 ? -24.322 4.494 53.455 1.00 83.31 795 PHE A O 1
ATOM 6350 N N . ASN A 1 796 ? -25.190 5.498 55.274 1.00 78.44 796 ASN A N 1
ATOM 6351 C CA . ASN A 1 796 ? -24.141 6.510 55.366 1.00 78.44 796 ASN A CA 1
ATOM 6352 C C . ASN A 1 796 ? -22.765 5.864 55.563 1.00 78.44 796 ASN A C 1
ATOM 6354 O O . ASN A 1 796 ? -21.844 6.198 54.826 1.00 78.44 796 ASN A O 1
ATOM 6358 N N . THR A 1 797 ? -22.637 4.893 56.474 1.00 82.06 797 THR A N 1
ATOM 6359 C CA . THR A 1 797 ? -21.367 4.206 56.735 1.00 82.06 797 THR A CA 1
ATOM 6360 C C . THR A 1 797 ? -20.926 3.295 55.583 1.00 82.06 797 THR A C 1
ATOM 6362 O O . THR A 1 797 ? -19.723 3.121 55.358 1.00 82.06 797 THR A O 1
ATOM 6365 N N . VAL A 1 798 ? -21.870 2.712 54.833 1.00 83.31 798 VAL A N 1
ATOM 6366 C CA . VAL A 1 798 ? -21.576 1.957 53.602 1.00 83.31 798 VAL A CA 1
ATOM 6367 C C . VAL A 1 798 ? -20.954 2.875 52.552 1.00 83.31 798 VAL A C 1
ATOM 6369 O O . VAL A 1 798 ? -19.915 2.528 51.992 1.00 83.31 798 VAL A O 1
ATOM 6372 N N . VAL A 1 799 ? -21.559 4.042 52.310 1.00 79.50 799 VAL A N 1
ATOM 6373 C CA . VAL A 1 799 ? -21.052 5.027 51.343 1.00 79.50 799 VAL A CA 1
ATOM 6374 C C . VAL A 1 799 ? -19.707 5.590 51.805 1.00 79.50 799 VAL A C 1
ATOM 6376 O O . VAL A 1 799 ? -18.752 5.584 51.033 1.00 79.50 799 VAL A O 1
ATOM 6379 N N . PHE A 1 800 ? -19.605 6.003 53.070 1.00 81.38 800 PHE A N 1
ATOM 6380 C CA . PHE A 1 800 ? -18.378 6.525 53.659 1.00 81.38 800 PHE A CA 1
ATOM 6381 C C . PHE A 1 800 ? -18.241 6.122 55.139 1.00 81.38 800 PHE A C 1
ATOM 6383 O O . PHE A 1 800 ? -19.135 6.417 55.930 1.00 81.38 800 PHE A O 1
ATOM 6390 N N . PRO A 1 801 ? -17.124 5.501 55.562 1.00 80.75 801 PRO A N 1
ATOM 6391 C CA . PRO A 1 801 ? -15.886 5.295 54.800 1.00 80.75 801 PRO A CA 1
ATOM 6392 C C . PRO A 1 801 ? -15.781 3.912 54.123 1.00 80.75 801 PRO A C 1
ATOM 6394 O O . PRO A 1 801 ? -14.766 3.604 53.506 1.00 80.75 801 PRO A O 1
ATOM 6397 N N . THR A 1 802 ? -16.788 3.036 54.225 1.00 85.12 802 THR A N 1
ATOM 6398 C CA . THR A 1 802 ? -16.606 1.608 53.881 1.00 85.12 802 THR A CA 1
ATOM 6399 C C . THR A 1 802 ? -16.292 1.366 52.405 1.00 85.12 802 THR A C 1
ATOM 6401 O O . THR A 1 802 ? -15.348 0.639 52.095 1.00 85.12 802 THR A O 1
ATOM 6404 N N . PHE A 1 803 ? -17.044 1.975 51.488 1.00 83.75 803 PHE A N 1
ATOM 6405 C CA . PHE A 1 803 ? -16.799 1.830 50.052 1.00 83.75 803 PHE A CA 1
ATOM 6406 C C . PHE A 1 803 ? -15.425 2.382 49.640 1.00 83.75 803 P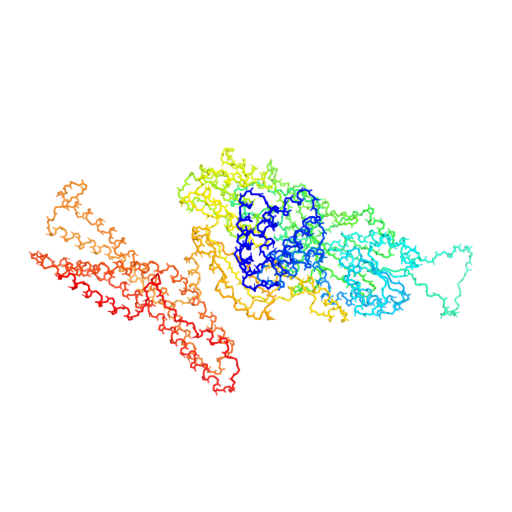HE A C 1
ATOM 6408 O O . PHE A 1 803 ? -14.678 1.721 48.916 1.00 83.75 803 PHE A O 1
ATOM 6415 N N . GLU A 1 804 ? -15.044 3.544 50.172 1.00 84.12 804 GLU A N 1
ATOM 6416 C CA . GLU A 1 804 ? -13.715 4.129 49.964 1.00 84.12 804 GLU A CA 1
ATOM 6417 C C . GLU A 1 804 ? -12.596 3.214 50.469 1.00 84.12 804 GLU A C 1
ATOM 6419 O O . GLU A 1 804 ? -11.588 3.021 49.786 1.00 84.12 804 GLU A O 1
ATOM 6424 N N . ASN A 1 805 ? -12.797 2.573 51.619 1.00 86.69 805 ASN A N 1
ATOM 6425 C CA . ASN A 1 805 ? -11.823 1.661 52.210 1.00 86.69 805 ASN A CA 1
ATOM 6426 C C . ASN A 1 805 ? -11.638 0.385 51.383 1.00 86.69 805 ASN A C 1
ATOM 6428 O O . ASN A 1 805 ? -10.527 -0.143 51.308 1.00 86.69 805 ASN A O 1
ATOM 6432 N N . ILE A 1 806 ? -12.688 -0.089 50.707 1.00 87.25 806 ILE A N 1
ATOM 6433 C CA . ILE A 1 806 ? -12.593 -1.207 49.759 1.00 87.25 806 ILE A CA 1
ATOM 6434 C C . ILE A 1 806 ? -11.751 -0.805 48.537 1.00 87.25 806 ILE A C 1
ATOM 6436 O O . ILE A 1 806 ? -10.878 -1.568 48.116 1.00 87.25 806 ILE A O 1
ATOM 6440 N N . ILE A 1 807 ? -11.945 0.406 48.003 1.00 86.88 807 ILE A N 1
ATOM 6441 C CA . ILE A 1 807 ? -11.141 0.933 46.886 1.00 86.88 807 ILE A CA 1
ATOM 6442 C C . ILE A 1 807 ? -9.677 1.117 47.312 1.00 86.88 807 ILE A C 1
ATOM 6444 O O . ILE A 1 807 ? -8.764 0.691 46.599 1.00 86.88 807 ILE A O 1
ATOM 6448 N N . ALA A 1 808 ? -9.442 1.688 48.496 1.00 88.31 808 ALA A N 1
ATOM 6449 C CA . ALA A 1 808 ? -8.117 1.839 49.092 1.00 88.31 808 ALA A CA 1
ATOM 6450 C C . ALA A 1 808 ? -7.405 0.490 49.251 1.00 88.31 808 ALA A C 1
ATOM 6452 O O . ALA A 1 808 ? -6.224 0.363 48.915 1.00 88.31 808 ALA A O 1
ATOM 6453 N N . MET A 1 809 ? -8.128 -0.527 49.729 1.00 87.62 809 MET A N 1
ATOM 6454 C CA . MET A 1 809 ? -7.616 -1.886 49.874 1.00 87.62 809 MET A CA 1
ATOM 6455 C C . MET A 1 809 ? -7.219 -2.465 48.515 1.00 87.62 809 MET A C 1
ATOM 6457 O O . MET A 1 809 ? -6.121 -3.002 48.383 1.00 87.62 809 MET A O 1
ATOM 6461 N N . PHE A 1 810 ? -8.064 -2.320 47.493 1.00 86.62 810 PHE A N 1
ATOM 6462 C CA . PHE A 1 810 ? -7.773 -2.811 46.148 1.00 86.62 810 PHE A CA 1
ATOM 6463 C C . PHE A 1 810 ? -6.515 -2.157 45.551 1.00 86.62 810 PHE A C 1
ATOM 6465 O O . PHE A 1 810 ? -5.610 -2.857 45.094 1.00 86.62 810 PHE A O 1
ATOM 6472 N N . TYR A 1 811 ? -6.399 -0.831 45.652 1.00 89.38 811 TYR A N 1
ATOM 6473 C CA . TYR A 1 811 ? -5.200 -0.092 45.245 1.00 89.38 811 TYR A CA 1
ATOM 6474 C C . TYR A 1 811 ? -3.938 -0.565 45.989 1.00 89.38 811 TYR A C 1
ATOM 6476 O O . TYR A 1 811 ? -2.901 -0.836 45.375 1.00 89.38 811 TYR A O 1
ATOM 6484 N N . CYS A 1 812 ? -4.029 -0.735 47.312 1.00 88.69 812 CYS A N 1
ATOM 6485 C CA . CYS A 1 812 ? -2.927 -1.231 48.134 1.00 88.69 812 CYS A CA 1
ATOM 6486 C C . CYS A 1 812 ? -2.499 -2.656 47.747 1.00 88.69 812 CYS A C 1
ATOM 6488 O O . CYS A 1 812 ? -1.304 -2.946 47.717 1.00 88.69 812 CYS A O 1
ATOM 6490 N N . LEU A 1 813 ? -3.443 -3.543 47.419 1.00 87.19 813 LEU A N 1
ATOM 6491 C CA . LEU A 1 813 ? -3.143 -4.909 46.981 1.00 87.19 813 LEU A CA 1
ATOM 6492 C C . LEU A 1 813 ? -2.367 -4.930 45.662 1.00 87.19 813 LEU A C 1
ATOM 6494 O O . LEU A 1 813 ? -1.395 -5.679 45.538 1.00 87.19 813 LEU A O 1
ATOM 6498 N N . ILE A 1 814 ? -2.745 -4.077 44.707 1.00 87.75 814 ILE A N 1
ATOM 6499 C CA . ILE A 1 814 ? -2.024 -3.921 43.438 1.00 87.75 814 ILE A CA 1
ATOM 6500 C C . ILE A 1 814 ? -0.601 -3.414 43.699 1.00 87.75 814 ILE A C 1
ATOM 6502 O O . ILE A 1 814 ? 0.370 -4.019 43.241 1.00 87.75 814 ILE A O 1
ATOM 6506 N N . CYS A 1 815 ? -0.451 -2.363 44.508 1.00 89.00 815 CYS A N 1
ATOM 6507 C CA . CYS A 1 815 ? 0.861 -1.812 44.847 1.00 89.00 815 CYS A CA 1
ATOM 6508 C C . CYS A 1 815 ? 1.757 -2.834 45.571 1.00 89.00 815 CYS A C 1
ATOM 6510 O O . CYS A 1 815 ? 2.967 -2.879 45.338 1.00 89.00 815 CYS A O 1
ATOM 6512 N N . LEU A 1 816 ? 1.177 -3.677 46.431 1.00 87.50 816 LEU A N 1
ATOM 6513 C CA . LEU A 1 816 ? 1.888 -4.737 47.147 1.00 87.50 816 LEU A CA 1
ATOM 6514 C C . LEU A 1 816 ? 2.293 -5.901 46.227 1.00 87.50 816 LEU A C 1
ATOM 6516 O O . LEU A 1 816 ? 3.390 -6.448 46.381 1.00 87.50 816 LEU A O 1
ATOM 6520 N N . ARG A 1 817 ? 1.452 -6.258 45.245 1.00 86.31 817 ARG A N 1
ATOM 6521 C CA . ARG A 1 817 ? 1.786 -7.225 44.183 1.00 86.31 817 ARG A CA 1
ATOM 6522 C C . ARG A 1 817 ? 3.010 -6.767 43.401 1.00 86.31 817 ARG A C 1
ATOM 6524 O O . ARG A 1 817 ? 3.980 -7.511 43.290 1.00 86.31 817 ARG A O 1
ATOM 6531 N N . LEU A 1 818 ? 2.988 -5.521 42.933 1.00 88.12 818 LEU A N 1
ATOM 6532 C CA . LEU A 1 818 ? 4.076 -4.943 42.144 1.00 88.12 818 LEU A CA 1
ATOM 6533 C C . LEU A 1 818 ? 5.373 -4.850 42.962 1.00 88.12 818 LEU A C 1
ATOM 6535 O O . LEU A 1 818 ? 6.433 -5.219 42.466 1.00 88.12 818 LEU A O 1
ATOM 6539 N N . GLN A 1 819 ? 5.298 -4.468 44.242 1.00 89.06 819 GLN A N 1
ATOM 6540 C CA . GLN A 1 819 ? 6.463 -4.489 45.139 1.00 89.06 819 GLN A CA 1
ATOM 6541 C C . GLN A 1 819 ? 7.060 -5.882 45.326 1.00 89.06 819 GLN A C 1
ATOM 6543 O O . GLN A 1 819 ? 8.282 -6.031 45.326 1.00 89.06 819 GLN A O 1
ATOM 6548 N N . THR A 1 820 ? 6.210 -6.891 45.519 1.00 86.50 820 THR A N 1
ATOM 6549 C CA . THR A 1 820 ? 6.653 -8.278 45.702 1.00 86.50 820 THR A CA 1
ATOM 6550 C C . THR A 1 820 ? 7.392 -8.776 44.467 1.00 86.50 820 THR A C 1
ATOM 6552 O O . THR A 1 820 ? 8.470 -9.353 44.608 1.00 86.50 820 THR A O 1
ATOM 6555 N N . GLU A 1 821 ? 6.889 -8.487 43.265 1.00 86.62 821 GLU A N 1
ATOM 6556 C CA . GLU A 1 821 ? 7.581 -8.894 42.041 1.00 86.62 821 GLU A CA 1
ATOM 6557 C C . GLU A 1 821 ? 8.878 -8.124 41.803 1.00 86.62 821 GLU A C 1
ATOM 6559 O O . GLU A 1 821 ? 9.878 -8.741 41.438 1.00 86.62 821 GLU A O 1
ATOM 6564 N N . ILE A 1 822 ? 8.938 -6.821 42.103 1.00 87.94 822 ILE A N 1
ATOM 6565 C CA . ILE A 1 822 ? 10.214 -6.086 42.054 1.00 87.94 822 ILE A CA 1
ATOM 6566 C C . ILE A 1 822 ? 11.240 -6.764 42.971 1.00 87.94 822 ILE A C 1
ATOM 6568 O O . ILE A 1 822 ? 12.332 -7.099 42.516 1.00 87.94 822 ILE A O 1
ATOM 6572 N N . LYS A 1 823 ? 10.873 -7.072 44.224 1.00 89.44 823 LYS A N 1
ATOM 6573 C CA . LYS A 1 823 ? 11.750 -7.786 45.170 1.00 89.44 823 LYS A CA 1
ATOM 6574 C C . LYS A 1 823 ? 12.155 -9.172 44.676 1.00 89.44 823 LYS A C 1
ATOM 6576 O O . LYS A 1 823 ? 13.301 -9.576 44.847 1.00 89.44 823 LYS A O 1
ATOM 6581 N N . HIS A 1 824 ? 11.235 -9.913 44.071 1.00 87.25 824 HIS A N 1
ATOM 6582 C CA . HIS A 1 824 ? 11.508 -11.240 43.536 1.00 87.25 824 HIS A CA 1
ATOM 6583 C C . HIS A 1 824 ? 12.540 -11.193 42.399 1.00 87.25 824 HIS A C 1
ATOM 6585 O O . HIS A 1 824 ? 13.477 -11.996 42.376 1.00 87.25 824 HIS A O 1
ATOM 6591 N N . VAL A 1 825 ? 12.429 -10.215 41.499 1.00 86.88 825 VAL A N 1
ATOM 6592 C CA . VAL A 1 825 ? 13.422 -9.983 40.442 1.00 86.88 825 VAL A CA 1
ATOM 6593 C C . VAL A 1 825 ? 14.759 -9.543 41.042 1.00 86.88 825 VAL A C 1
ATOM 6595 O O . VAL A 1 825 ? 15.799 -10.075 40.651 1.00 86.88 825 VAL A O 1
ATOM 6598 N N . THR A 1 826 ? 14.749 -8.648 42.032 1.00 89.00 826 THR A N 1
ATOM 6599 C CA . THR A 1 826 ? 15.954 -8.233 42.770 1.00 89.00 826 THR A CA 1
ATOM 6600 C C . THR A 1 826 ? 16.670 -9.436 43.387 1.00 89.00 826 THR A C 1
ATOM 6602 O O . THR A 1 826 ? 17.863 -9.636 43.158 1.00 89.00 826 THR A O 1
ATOM 6605 N N . LEU A 1 827 ? 15.942 -10.326 44.069 1.00 88.88 827 LEU A N 1
ATOM 6606 C CA . LEU A 1 827 ? 16.488 -11.560 44.645 1.00 88.88 827 LEU A CA 1
ATOM 6607 C C . LEU A 1 827 ? 17.058 -12.508 43.579 1.00 88.88 827 LEU A C 1
ATOM 6609 O O . LEU A 1 827 ? 18.092 -13.143 43.808 1.00 88.88 827 LEU A O 1
ATOM 6613 N N . LYS A 1 828 ? 16.420 -12.611 42.403 1.00 85.94 828 LYS A N 1
ATOM 6614 C CA . LYS A 1 828 ? 16.955 -13.384 41.268 1.00 85.94 828 LYS A CA 1
ATOM 6615 C C . LYS A 1 828 ? 18.296 -12.826 40.789 1.00 85.94 828 LYS A C 1
ATOM 6617 O O . LYS A 1 828 ? 19.193 -13.610 40.482 1.00 85.94 828 LYS A O 1
ATOM 6622 N N . ILE A 1 829 ? 18.458 -11.503 40.755 1.00 86.56 829 ILE A N 1
ATOM 6623 C CA . ILE A 1 829 ? 19.731 -10.859 40.398 1.00 86.56 829 ILE A CA 1
ATOM 6624 C C . ILE A 1 829 ? 20.793 -11.140 41.467 1.00 86.56 829 ILE A C 1
ATOM 6626 O O . ILE A 1 829 ? 21.905 -11.547 41.120 1.00 86.56 829 ILE A O 1
ATOM 6630 N N . GLN A 1 830 ? 20.448 -10.996 42.752 1.00 86.19 830 GLN A N 1
ATOM 6631 C CA . GLN A 1 830 ? 21.368 -11.259 43.867 1.00 86.19 830 GLN A CA 1
ATOM 6632 C C . GLN A 1 830 ? 21.925 -12.688 43.806 1.00 86.19 830 GLN A C 1
ATOM 6634 O O . GLN A 1 830 ? 23.144 -12.877 43.852 1.00 86.19 830 GLN A O 1
ATOM 6639 N N . LYS A 1 831 ? 21.046 -13.682 43.607 1.00 85.56 831 LYS A N 1
ATOM 6640 C CA . LYS A 1 831 ? 21.393 -15.114 43.548 1.00 85.56 831 LYS A CA 1
ATOM 6641 C C . LYS A 1 831 ? 22.074 -15.556 42.247 1.00 85.56 831 LYS A C 1
ATOM 6643 O O . LYS A 1 831 ? 22.704 -16.609 42.227 1.00 85.56 831 LYS A O 1
ATOM 6648 N N . CYS A 1 832 ? 21.952 -14.794 41.160 1.00 82.94 832 CYS A N 1
ATOM 6649 C CA . CYS A 1 832 ? 22.619 -15.106 39.893 1.00 82.94 832 CYS A CA 1
ATOM 6650 C C . CYS A 1 832 ? 24.147 -15.054 40.069 1.00 82.94 832 CYS A C 1
ATOM 6652 O O . CYS A 1 832 ? 24.645 -14.220 40.811 1.00 82.94 832 CYS A O 1
ATOM 6654 N N . HIS A 1 833 ? 24.941 -15.893 39.405 1.00 81.38 833 HIS A N 1
ATOM 6655 C CA . HIS A 1 833 ? 26.401 -15.734 39.431 1.00 81.38 833 HIS A CA 1
ATOM 6656 C C . HIS A 1 833 ? 26.833 -14.647 38.423 1.00 81.38 833 HIS A C 1
ATOM 6658 O O . HIS A 1 833 ? 26.246 -14.523 37.350 1.00 81.38 833 HIS A O 1
ATOM 6664 N N . TYR A 1 834 ? 27.871 -13.850 38.705 1.00 73.56 834 TYR A N 1
ATOM 6665 C CA . TYR A 1 834 ? 28.277 -12.746 37.804 1.00 73.56 834 TYR A CA 1
ATOM 6666 C C . TYR A 1 834 ? 28.673 -13.240 36.392 1.00 73.56 834 TYR A C 1
ATOM 6668 O O . TYR A 1 834 ? 28.431 -12.562 35.391 1.00 73.56 834 TYR A O 1
ATOM 6676 N N . ARG A 1 835 ? 29.199 -14.472 36.283 1.00 71.19 835 ARG A N 1
ATOM 6677 C CA . ARG A 1 835 ? 29.491 -15.134 34.992 1.00 71.19 835 ARG A CA 1
ATOM 6678 C C . ARG A 1 835 ? 28.234 -15.516 34.198 1.00 71.19 835 ARG A C 1
ATOM 6680 O O . ARG A 1 835 ? 28.262 -15.418 32.975 1.00 71.19 835 ARG A O 1
ATOM 6687 N N . SER A 1 836 ? 27.137 -15.879 34.868 1.00 76.06 836 SER A N 1
ATOM 6688 C CA . SER A 1 836 ? 25.849 -16.226 34.239 1.00 76.06 836 SER A CA 1
ATOM 6689 C C . SER A 1 836 ? 24.961 -15.010 33.945 1.00 76.06 836 SER A C 1
ATOM 6691 O O . SER A 1 836 ? 23.915 -15.149 33.319 1.00 76.06 836 SER A O 1
ATOM 6693 N N . PHE A 1 837 ? 25.371 -13.811 34.365 1.00 77.75 837 PHE A N 1
ATOM 6694 C CA . PHE A 1 837 ? 24.701 -12.549 34.048 1.00 77.75 837 PHE A CA 1
ATOM 6695 C C . PHE A 1 837 ? 25.055 -12.070 32.623 1.00 77.75 837 PHE A C 1
ATOM 6697 O O . PHE A 1 837 ? 25.675 -11.027 32.431 1.00 77.75 837 PHE A O 1
ATOM 6704 N N . SER A 1 838 ? 24.747 -12.895 31.618 1.00 73.94 838 SER A N 1
ATOM 6705 C CA . SER A 1 838 ? 24.987 -12.622 30.193 1.00 73.94 838 SER A CA 1
ATOM 6706 C C . SER A 1 838 ? 24.070 -11.520 29.647 1.00 73.94 838 SER A C 1
ATOM 6708 O O . SER A 1 838 ? 23.119 -11.089 30.294 1.00 73.94 838 SER A O 1
ATOM 6710 N N . GLU A 1 839 ? 24.325 -11.072 28.419 1.00 67.38 839 GLU A N 1
ATOM 6711 C CA . GLU A 1 839 ? 23.452 -10.135 27.701 1.00 67.38 839 GLU A CA 1
ATOM 6712 C C . GLU A 1 839 ? 22.014 -10.647 27.549 1.00 67.38 839 GLU A C 1
ATOM 6714 O O . GLU A 1 839 ? 21.077 -9.932 27.894 1.00 67.38 839 GLU A O 1
ATOM 6719 N N . SER A 1 840 ? 21.832 -11.917 27.183 1.00 70.62 840 SER A N 1
ATOM 6720 C CA . SER A 1 840 ? 20.511 -12.552 27.122 1.00 70.62 840 SER A CA 1
ATOM 6721 C C . SER A 1 840 ? 19.774 -12.529 28.467 1.00 70.62 840 SER A C 1
ATOM 6723 O O . SER A 1 840 ? 18.593 -12.185 28.516 1.00 70.62 840 SER A O 1
ATOM 6725 N N . LYS A 1 841 ? 20.471 -12.810 29.579 1.00 75.62 841 LYS A N 1
ATOM 6726 C CA . LYS A 1 841 ? 19.880 -12.772 30.927 1.00 75.62 841 LYS A CA 1
ATOM 6727 C C . LYS A 1 841 ? 19.533 -11.347 31.369 1.00 75.62 841 LYS A C 1
ATOM 6729 O O . LYS A 1 841 ? 18.519 -11.145 32.033 1.00 75.62 841 LYS A O 1
ATOM 6734 N N . ARG A 1 842 ? 20.339 -10.351 30.984 1.00 76.19 842 ARG A N 1
ATOM 6735 C CA . ARG A 1 842 ? 20.057 -8.926 31.235 1.00 76.19 842 ARG A CA 1
ATOM 6736 C C . ARG A 1 842 ? 18.808 -8.467 30.493 1.00 76.19 842 ARG A C 1
ATOM 6738 O O . ARG A 1 842 ? 17.937 -7.866 31.112 1.00 76.19 842 ARG A O 1
ATOM 6745 N N . ILE A 1 843 ? 18.688 -8.805 29.210 1.00 69.19 843 ILE A N 1
ATOM 6746 C CA . ILE A 1 843 ? 17.506 -8.485 28.398 1.00 69.19 843 ILE A CA 1
ATOM 6747 C C . ILE A 1 843 ? 16.252 -9.140 28.989 1.00 69.19 843 ILE A C 1
ATOM 6749 O O . ILE A 1 843 ? 15.221 -8.485 29.098 1.00 69.19 843 ILE A O 1
ATOM 6753 N N . GLU A 1 844 ? 16.334 -10.395 29.438 1.00 79.81 844 GLU A N 1
ATOM 6754 C CA . GLU A 1 844 ? 15.222 -11.084 30.112 1.00 79.81 844 GLU A CA 1
ATOM 6755 C C . GLU A 1 844 ? 14.757 -10.333 31.374 1.00 79.81 844 GLU A C 1
ATOM 6757 O O . GLU A 1 844 ? 13.563 -10.079 31.549 1.00 79.81 844 GLU A O 1
ATOM 6762 N N . ILE A 1 845 ? 15.698 -9.926 32.232 1.00 80.56 845 ILE A N 1
ATOM 6763 C CA . ILE A 1 845 ? 15.416 -9.183 33.470 1.00 80.56 845 ILE A CA 1
ATOM 6764 C C . ILE A 1 845 ? 14.828 -7.799 33.163 1.00 80.56 845 ILE A C 1
ATOM 6766 O O . ILE A 1 845 ? 13.864 -7.384 33.808 1.00 80.56 845 ILE A O 1
ATOM 6770 N N . LEU A 1 846 ? 15.363 -7.101 32.158 1.00 73.56 846 LEU A N 1
ATOM 6771 C CA . LEU A 1 846 ? 14.881 -5.783 31.740 1.00 73.56 846 LEU A CA 1
ATOM 6772 C C . LEU A 1 846 ? 13.489 -5.851 31.098 1.00 73.56 846 LEU A C 1
ATOM 6774 O O . LEU A 1 846 ? 12.647 -5.014 31.414 1.00 73.56 846 LEU A O 1
ATOM 6778 N N . ARG A 1 847 ? 13.194 -6.874 30.283 1.00 73.88 847 ARG A N 1
ATOM 6779 C CA . ARG A 1 847 ? 11.835 -7.120 29.761 1.00 73.88 847 ARG A CA 1
ATOM 6780 C C . ARG A 1 847 ? 10.843 -7.337 30.897 1.00 73.88 847 ARG A C 1
ATOM 6782 O O . ARG A 1 847 ? 9.770 -6.741 30.896 1.00 73.88 847 ARG A O 1
ATOM 6789 N N . HIS A 1 848 ? 11.212 -8.143 31.890 1.00 80.50 848 HIS A N 1
ATOM 6790 C CA . HIS A 1 848 ? 10.356 -8.388 33.047 1.00 80.50 848 HIS A CA 1
ATOM 6791 C C . HIS A 1 848 ? 10.126 -7.107 33.873 1.00 80.50 848 HIS A C 1
ATOM 6793 O O . HIS A 1 848 ? 8.993 -6.809 34.244 1.00 80.50 848 HIS A O 1
ATOM 6799 N N . LYS A 1 849 ? 11.164 -6.281 34.080 1.00 82.31 849 LYS A N 1
ATOM 6800 C CA . LYS A 1 849 ? 11.029 -4.966 34.734 1.00 82.31 849 LYS A CA 1
ATOM 6801 C C . LYS A 1 849 ? 10.156 -3.995 33.930 1.00 82.31 849 LYS A C 1
ATOM 6803 O O . LYS A 1 849 ? 9.394 -3.236 34.523 1.00 82.31 849 LYS A O 1
ATOM 6808 N N . SER A 1 850 ? 10.239 -4.036 32.602 1.00 78.56 850 SER A N 1
ATOM 6809 C CA . SER A 1 850 ? 9.420 -3.215 31.704 1.00 78.56 850 SER A CA 1
ATOM 6810 C C . SER A 1 850 ? 7.923 -3.509 31.850 1.00 78.56 850 SER A C 1
ATOM 6812 O O . SER A 1 850 ? 7.122 -2.583 31.953 1.00 78.56 850 SER A O 1
ATOM 6814 N N . ARG A 1 851 ? 7.543 -4.789 31.976 1.00 78.81 851 ARG A N 1
ATOM 6815 C CA . ARG A 1 851 ? 6.147 -5.192 32.244 1.00 78.81 851 ARG A CA 1
ATOM 6816 C C . ARG A 1 851 ? 5.634 -4.644 33.574 1.00 78.81 851 ARG A C 1
ATOM 6818 O O . ARG A 1 851 ? 4.539 -4.090 33.635 1.00 78.81 851 ARG A O 1
ATOM 6825 N N . ILE A 1 852 ? 6.455 -4.729 34.625 1.00 83.25 852 ILE A N 1
ATOM 6826 C CA . ILE A 1 852 ? 6.128 -4.162 35.942 1.00 83.25 852 ILE A CA 1
ATOM 6827 C C . ILE A 1 852 ? 5.926 -2.641 35.844 1.00 83.25 852 ILE A C 1
ATOM 6829 O O . ILE A 1 852 ? 4.979 -2.115 36.422 1.00 83.25 852 ILE A O 1
ATOM 6833 N N . ASN A 1 853 ? 6.775 -1.936 35.087 1.00 80.94 853 ASN A N 1
ATOM 6834 C CA . ASN A 1 853 ? 6.636 -0.492 34.867 1.00 80.94 853 ASN A CA 1
ATOM 6835 C C . ASN A 1 853 ? 5.343 -0.132 34.126 1.00 80.94 853 ASN A C 1
ATOM 6837 O O . ASN A 1 853 ? 4.692 0.843 34.488 1.00 80.94 853 ASN A O 1
ATOM 6841 N N . GLY A 1 854 ? 4.951 -0.925 33.125 1.00 77.06 854 GLY A N 1
ATOM 6842 C CA . GLY A 1 854 ? 3.676 -0.744 32.429 1.00 77.06 854 GLY A CA 1
ATOM 6843 C C . GLY A 1 854 ? 2.477 -0.876 33.372 1.00 77.06 854 GLY A C 1
ATOM 6844 O O . GLY A 1 854 ? 1.578 -0.039 33.348 1.00 77.06 854 GLY A O 1
ATOM 6845 N N . ALA A 1 855 ? 2.490 -1.874 34.261 1.00 82.50 855 ALA A N 1
ATOM 6846 C CA . ALA A 1 855 ? 1.442 -2.042 35.268 1.00 82.50 855 ALA A CA 1
ATOM 6847 C C . ALA A 1 855 ? 1.436 -0.911 36.318 1.00 82.50 855 ALA A C 1
ATOM 6849 O O . ALA A 1 855 ? 0.361 -0.466 36.720 1.00 82.50 855 ALA A O 1
ATOM 6850 N N . LEU A 1 856 ? 2.609 -0.415 36.737 1.00 84.75 856 LEU A N 1
ATOM 6851 C CA . LEU A 1 856 ? 2.731 0.744 37.635 1.00 84.75 856 LEU A CA 1
ATOM 6852 C C . LEU A 1 856 ? 2.123 2.009 37.019 1.00 84.75 856 LEU A C 1
ATOM 6854 O O . LEU A 1 856 ? 1.346 2.683 37.688 1.00 84.75 856 LEU A O 1
ATOM 6858 N N . HIS A 1 857 ? 2.411 2.282 35.745 1.00 81.12 857 HIS A N 1
ATOM 6859 C CA . HIS A 1 857 ? 1.857 3.432 35.031 1.00 81.12 857 HIS A CA 1
ATOM 6860 C C . HIS A 1 857 ? 0.327 3.364 34.932 1.00 81.12 857 HIS A C 1
ATOM 6862 O O . HIS A 1 857 ? -0.358 4.310 35.305 1.00 81.12 857 HIS A O 1
ATOM 6868 N N . CYS A 1 858 ? -0.229 2.218 34.520 1.00 80.06 858 CYS A N 1
ATOM 6869 C CA . CYS A 1 858 ? -1.685 2.036 34.474 1.00 80.06 858 CYS A CA 1
ATOM 6870 C C . CYS A 1 858 ? -2.331 2.149 35.865 1.00 80.06 858 CYS A C 1
ATOM 6872 O O . CYS A 1 858 ? -3.437 2.668 36.003 1.00 80.06 858 CYS A O 1
ATOM 6874 N N . THR A 1 859 ? -1.642 1.674 36.908 1.00 85.19 859 THR A N 1
ATOM 6875 C CA . THR A 1 859 ? -2.099 1.822 38.297 1.00 85.19 859 THR A CA 1
ATOM 6876 C C . THR A 1 859 ? -2.156 3.298 38.695 1.00 85.19 859 THR A C 1
ATOM 6878 O O . THR A 1 859 ? -3.142 3.718 39.297 1.00 85.19 859 THR A O 1
ATOM 6881 N N . GLU A 1 860 ? -1.144 4.092 38.335 1.00 83.75 860 GLU A N 1
ATOM 6882 C CA . GLU A 1 860 ? -1.134 5.538 38.572 1.00 83.75 860 GLU A CA 1
ATOM 6883 C C . GLU A 1 860 ? -2.269 6.241 37.820 1.00 83.75 860 GLU A C 1
ATOM 6885 O O . GLU A 1 860 ? -3.045 6.964 38.436 1.00 83.75 860 GLU A O 1
ATOM 6890 N N . GLU A 1 861 ? -2.450 5.971 36.527 1.00 80.00 861 GLU A N 1
ATOM 6891 C CA . GLU A 1 861 ? -3.508 6.599 35.722 1.00 80.00 861 GLU A CA 1
ATOM 6892 C C . GLU A 1 861 ? -4.918 6.345 36.275 1.00 80.00 861 GLU A C 1
ATOM 6894 O O . GLU A 1 861 ? -5.745 7.260 36.318 1.00 80.00 861 GLU A O 1
ATOM 6899 N N . ILE A 1 862 ? -5.198 5.117 36.722 1.00 81.81 862 ILE A N 1
ATOM 6900 C CA . ILE A 1 862 ? -6.526 4.727 37.214 1.00 81.81 862 ILE A CA 1
ATOM 6901 C C . ILE A 1 862 ? -6.766 5.254 38.629 1.00 81.81 862 ILE A C 1
ATOM 6903 O O . ILE A 1 862 ? -7.856 5.745 38.935 1.00 81.81 862 ILE A O 1
ATOM 6907 N N . PHE A 1 863 ? -5.769 5.139 39.509 1.00 85.94 863 PHE A N 1
ATOM 6908 C CA . PHE A 1 863 ? -5.965 5.375 40.936 1.00 85.94 863 PHE A CA 1
ATOM 6909 C C . PHE A 1 863 ? -5.493 6.742 41.423 1.00 85.94 863 PHE A C 1
ATOM 6911 O O . PHE A 1 863 ? -5.917 7.112 42.510 1.00 85.94 863 PHE A O 1
ATOM 6918 N N . ALA A 1 864 ? -4.758 7.545 40.643 1.00 84.19 864 ALA A N 1
ATOM 6919 C CA . ALA A 1 864 ? -4.255 8.850 41.095 1.00 84.19 864 ALA A CA 1
ATOM 6920 C C . ALA A 1 864 ? -5.349 9.792 41.627 1.00 84.19 864 ALA A C 1
ATOM 6922 O O . ALA A 1 864 ? -5.119 10.501 42.609 1.00 84.19 864 ALA A O 1
ATOM 6923 N N . ARG A 1 865 ? -6.542 9.820 41.005 1.00 80.62 865 ARG A N 1
ATOM 6924 C CA . ARG A 1 865 ? -7.664 10.647 41.498 1.00 80.62 865 ARG A CA 1
ATOM 6925 C C . ARG A 1 865 ? -8.380 9.996 42.685 1.00 80.62 865 ARG A C 1
ATOM 6927 O O . ARG A 1 865 ? -8.489 10.661 43.716 1.00 80.62 865 ARG A O 1
ATOM 6934 N N . PRO A 1 866 ? -8.835 8.727 42.595 1.00 83.56 866 PRO A N 1
ATOM 6935 C CA . PRO A 1 866 ? -9.476 8.058 43.725 1.00 83.56 866 PRO A CA 1
ATOM 6936 C C . PRO A 1 866 ? -8.599 8.021 44.982 1.00 83.56 866 PRO A C 1
ATOM 6938 O O . PRO A 1 866 ? -9.070 8.376 46.055 1.00 83.56 866 PRO A O 1
ATOM 6941 N N . SER A 1 867 ? -7.314 7.669 44.872 1.00 86.94 867 SER A N 1
ATOM 6942 C CA . SER A 1 867 ? -6.416 7.585 46.029 1.00 86.94 867 SER A CA 1
ATOM 6943 C C . SER A 1 867 ? -6.151 8.950 46.660 1.00 86.94 867 SER A C 1
ATOM 6945 O O . SER A 1 867 ? -6.036 9.039 47.880 1.00 86.94 867 SER A O 1
ATOM 6947 N N . PHE A 1 868 ? -6.084 10.026 45.868 1.00 85.56 868 PHE A N 1
ATOM 6948 C CA . PHE A 1 868 ? -5.973 11.384 46.401 1.00 85.56 868 PHE A CA 1
ATOM 6949 C C . PHE A 1 868 ? -7.228 11.788 47.177 1.00 85.56 868 PHE A C 1
ATOM 6951 O O . PHE A 1 868 ? -7.113 12.242 48.314 1.00 85.56 868 PHE A O 1
ATOM 6958 N N . LEU A 1 869 ? -8.413 11.587 46.590 1.00 83.12 869 LEU A N 1
ATOM 6959 C CA . LEU A 1 869 ? -9.684 11.941 47.223 1.00 83.12 869 LEU A CA 1
ATOM 6960 C C . LEU A 1 869 ? -9.911 11.153 48.514 1.00 83.12 869 LEU A C 1
ATOM 6962 O O . LEU A 1 869 ? -10.261 11.756 49.520 1.00 83.12 869 LEU A O 1
ATOM 6966 N N . ILE A 1 870 ? -9.622 9.849 48.514 1.00 86.31 870 ILE A N 1
ATOM 6967 C CA . ILE A 1 870 ? -9.728 8.994 49.704 1.00 86.31 870 ILE A CA 1
ATOM 6968 C C . ILE A 1 870 ? -8.788 9.483 50.811 1.00 86.31 870 ILE A C 1
ATOM 6970 O O . ILE A 1 870 ? -9.188 9.577 51.969 1.00 86.31 870 ILE A O 1
ATOM 6974 N N . VAL A 1 871 ? -7.529 9.808 50.489 1.00 84.44 871 VAL A N 1
ATOM 6975 C CA . VAL A 1 871 ? -6.582 10.329 51.490 1.00 84.44 871 VAL A CA 1
ATOM 6976 C C . VAL A 1 871 ? -7.049 11.688 52.019 1.00 84.44 871 VAL A C 1
ATOM 6978 O O . VAL A 1 871 ? -7.035 11.900 53.228 1.00 84.44 871 VAL A O 1
ATOM 6981 N N . ALA A 1 872 ? -7.506 12.590 51.149 1.00 82.81 872 ALA A N 1
ATOM 6982 C CA . ALA A 1 872 ? -7.988 13.910 51.548 1.00 82.81 872 ALA A CA 1
ATOM 6983 C C . ALA A 1 872 ? -9.252 13.832 52.424 1.00 82.81 872 ALA A C 1
ATOM 6985 O O . ALA A 1 872 ? -9.284 14.433 53.496 1.00 82.81 872 ALA A O 1
ATOM 6986 N N . ALA A 1 873 ? -10.262 13.062 52.009 1.00 81.81 873 ALA A N 1
ATOM 6987 C CA . ALA A 1 873 ? -11.523 12.891 52.730 1.00 81.81 873 ALA A CA 1
ATOM 6988 C C . ALA A 1 873 ? -11.310 12.259 54.113 1.00 81.81 873 ALA A C 1
ATOM 6990 O O . ALA A 1 873 ? -11.832 12.754 55.116 1.00 81.81 873 ALA A O 1
ATOM 6991 N N . ASN A 1 874 ? -10.474 11.220 54.191 1.00 84.12 874 ASN A N 1
ATOM 6992 C CA . ASN A 1 874 ? -10.145 10.573 55.457 1.00 84.12 874 ASN A CA 1
ATOM 6993 C C . ASN A 1 874 ? -9.382 11.503 56.407 1.00 84.12 874 ASN A C 1
ATOM 6995 O O . ASN A 1 874 ? -9.701 11.549 57.594 1.00 84.12 874 ASN A O 1
ATOM 6999 N N . LEU A 1 875 ? -8.423 12.290 55.905 1.00 80.25 875 LEU A N 1
ATOM 7000 C CA . LEU A 1 875 ? -7.699 13.254 56.735 1.00 80.25 875 LEU A CA 1
ATOM 7001 C C . LEU A 1 875 ? -8.608 14.377 57.237 1.00 80.25 875 LEU A C 1
ATOM 7003 O O . LEU A 1 875 ? -8.591 14.659 58.432 1.00 80.25 875 LEU A O 1
ATOM 7007 N N . LEU A 1 876 ? -9.436 14.969 56.368 1.00 80.19 876 LEU A N 1
ATOM 7008 C CA . LEU A 1 876 ? -10.423 15.993 56.744 1.00 80.19 876 LEU A CA 1
ATOM 7009 C C . LEU A 1 876 ? -11.398 15.487 57.812 1.00 80.19 876 LEU A C 1
ATOM 7011 O O . LEU A 1 876 ? -11.715 16.207 58.757 1.00 80.19 876 LEU A O 1
ATOM 7015 N N . THR A 1 877 ? -11.819 14.228 57.710 1.00 80.31 877 THR A N 1
ATOM 7016 C CA . THR A 1 877 ? -12.678 13.601 58.719 1.00 80.31 877 THR A CA 1
ATOM 7017 C C . THR A 1 877 ? -11.954 13.470 60.058 1.00 80.31 877 THR A C 1
ATOM 7019 O O . THR A 1 877 ? -12.512 13.810 61.099 1.00 80.31 877 THR A O 1
ATOM 7022 N N . CYS A 1 878 ? -10.686 13.052 60.056 1.00 78.38 878 CYS A N 1
ATOM 7023 C CA . CYS A 1 878 ? -9.886 12.981 61.278 1.00 78.38 878 CYS A CA 1
ATOM 7024 C C . CYS A 1 878 ? -9.629 14.359 61.904 1.00 78.38 878 CYS A C 1
ATOM 7026 O O . CYS A 1 878 ? -9.672 14.472 63.127 1.00 78.38 878 CYS A O 1
ATOM 7028 N N . PHE A 1 879 ? -9.433 15.405 61.093 1.00 74.19 879 PHE A N 1
ATOM 7029 C CA . PHE A 1 879 ? -9.383 16.793 61.563 1.00 74.19 879 PHE A CA 1
ATOM 7030 C C . PHE A 1 879 ? -10.685 17.205 62.252 1.00 74.19 879 PHE A C 1
ATOM 7032 O O . PHE A 1 879 ? -10.647 17.761 63.347 1.00 74.19 879 PHE A O 1
ATOM 7039 N N . SER A 1 880 ? -11.832 16.891 61.642 1.00 74.62 880 SER A N 1
ATOM 7040 C CA . SER A 1 880 ? -13.144 17.199 62.214 1.00 74.62 880 SER A CA 1
ATOM 7041 C C . SER A 1 880 ? -13.349 16.503 63.560 1.00 74.62 880 SER A C 1
ATOM 7043 O O . SER A 1 880 ? -13.746 17.158 64.516 1.00 74.62 880 SER A O 1
ATOM 7045 N N . ILE A 1 881 ? -13.032 15.206 63.666 1.00 74.38 881 ILE A N 1
ATOM 7046 C CA . ILE A 1 881 ? -13.202 14.441 64.914 1.00 74.38 881 ILE A CA 1
ATOM 7047 C C . ILE A 1 881 ? -12.248 14.945 66.007 1.00 74.38 881 ILE A C 1
ATOM 7049 O O . ILE A 1 881 ? -12.649 15.091 67.161 1.00 74.38 881 ILE A O 1
ATOM 7053 N N . LEU A 1 882 ? -10.991 15.245 65.664 1.00 72.31 882 LEU A N 1
ATOM 7054 C CA . LEU A 1 882 ? -10.016 15.768 66.623 1.00 72.31 882 LEU A CA 1
ATOM 7055 C C . LEU A 1 882 ? -10.362 17.196 67.078 1.00 72.31 882 LEU A C 1
ATOM 7057 O O . LEU A 1 882 ? -10.152 17.533 68.239 1.00 72.31 882 LEU A O 1
ATOM 7061 N N . SER A 1 883 ? -10.934 18.018 66.195 1.00 69.19 883 SER A N 1
ATOM 7062 C CA . SER A 1 883 ? -11.465 19.339 66.546 1.00 69.19 883 SER A CA 1
ATOM 7063 C C . SER A 1 883 ? -12.625 19.220 67.537 1.00 69.19 883 SER A C 1
ATOM 7065 O O . SER A 1 883 ? -12.596 19.881 68.573 1.00 69.19 883 SER A O 1
ATOM 7067 N N . THR A 1 884 ? -13.565 18.295 67.305 1.00 67.88 884 THR A N 1
ATOM 7068 C CA . THR A 1 884 ? -14.619 17.966 68.281 1.00 67.88 884 THR A CA 1
ATOM 7069 C C . THR A 1 884 ? -14.034 17.479 69.611 1.00 67.88 884 THR A C 1
ATOM 7071 O O . THR A 1 884 ? -14.596 17.767 70.662 1.00 67.88 884 THR A O 1
ATOM 7074 N N . TYR A 1 885 ? -12.883 16.792 69.596 1.00 67.44 885 TYR A N 1
ATOM 7075 C CA . TYR A 1 885 ? -12.223 16.343 70.824 1.00 67.44 885 TYR A CA 1
ATOM 7076 C C . TYR A 1 885 ? -11.649 17.500 71.664 1.00 67.44 885 TYR A C 1
ATOM 7078 O O . TYR A 1 885 ? -11.555 17.410 72.886 1.00 67.44 885 TYR A O 1
ATOM 7086 N N . LEU A 1 886 ? -11.223 18.583 71.010 1.00 67.56 886 LEU A N 1
ATOM 7087 C CA . LEU A 1 886 ? -10.587 19.727 71.661 1.00 67.56 886 LEU A CA 1
ATOM 7088 C C . LEU A 1 886 ? -11.583 20.769 72.184 1.00 67.56 886 LEU A C 1
ATOM 7090 O O . LEU A 1 886 ? -11.198 21.555 73.054 1.00 67.56 886 LEU A O 1
ATOM 7094 N N . ASP A 1 887 ? -12.816 20.786 71.686 1.00 65.56 887 ASP A N 1
ATOM 7095 C CA . ASP A 1 887 ? -13.873 21.681 72.155 1.00 65.56 887 ASP A CA 1
ATOM 7096 C C . ASP A 1 887 ? -14.414 21.206 73.519 1.00 65.56 887 ASP A C 1
ATOM 7098 O O . ASP A 1 887 ? -14.992 20.126 73.634 1.00 65.56 887 ASP A O 1
ATOM 7102 N N . ASN A 1 888 ? -14.149 21.973 74.585 1.00 53.91 888 ASN A N 1
ATOM 7103 C CA . ASN A 1 888 ? -14.336 21.548 75.981 1.00 53.91 888 ASN A CA 1
ATOM 7104 C C . ASN A 1 888 ? -15.804 21.591 76.465 1.00 53.91 888 ASN A C 1
ATOM 7106 O O . ASN A 1 888 ? -16.101 21.000 77.505 1.00 53.91 888 ASN A O 1
ATOM 7110 N N . ASP A 1 889 ? -16.726 22.224 75.732 1.00 55.88 889 ASP A N 1
ATOM 7111 C CA . ASP A 1 889 ? -18.119 22.418 76.182 1.00 55.88 889 ASP A CA 1
ATOM 7112 C C . ASP A 1 889 ? -19.040 21.203 75.940 1.00 55.88 889 ASP A C 1
ATOM 7114 O O . ASP A 1 889 ? -20.112 21.103 76.539 1.00 55.88 889 ASP A O 1
ATOM 7118 N N . ILE A 1 890 ? -18.614 20.221 75.135 1.00 53.09 890 ILE A N 1
ATOM 7119 C CA . ILE A 1 890 ? -19.404 19.013 74.807 1.00 53.09 890 ILE A CA 1
ATOM 7120 C C . ILE A 1 890 ? -19.307 17.936 75.916 1.00 53.09 890 ILE A C 1
ATOM 7122 O O . ILE A 1 890 ? -20.079 16.979 75.952 1.00 53.09 890 ILE A O 1
ATOM 7126 N N . TRP A 1 891 ? -18.394 18.094 76.878 1.00 55.72 891 TRP A N 1
ATOM 7127 C CA . TRP A 1 891 ? -17.931 17.005 77.753 1.00 55.72 891 TRP A CA 1
ATOM 7128 C C . TRP A 1 891 ? -18.646 16.862 79.102 1.00 55.72 891 TRP A C 1
ATOM 7130 O O . TRP A 1 891 ? -18.221 16.070 79.946 1.00 55.72 891 TRP A O 1
ATOM 7140 N N . SER A 1 892 ? -19.728 17.604 79.338 1.00 52.00 892 SER A N 1
ATOM 7141 C CA . SER A 1 892 ? -20.391 17.656 80.646 1.00 52.00 892 SER A CA 1
ATOM 7142 C C . SER A 1 892 ? -21.712 16.871 80.716 1.00 52.00 892 SER A C 1
ATOM 7144 O O . SER A 1 892 ? -22.735 17.434 81.081 1.00 52.00 892 SER A O 1
ATOM 7146 N N . SER A 1 893 ? -21.709 15.569 80.381 1.00 51.06 893 SER A N 1
ATOM 7147 C CA . SER A 1 893 ? -22.501 14.483 81.029 1.00 51.06 893 SER A CA 1
ATOM 7148 C C . SER A 1 893 ? -22.672 13.238 80.131 1.00 51.06 893 SER A C 1
ATOM 7150 O O . SER A 1 893 ? -23.544 13.220 79.276 1.00 51.06 893 SER A O 1
ATOM 7152 N N . GLU A 1 894 ? -21.885 12.179 80.405 1.00 54.78 894 GLU A N 1
ATOM 7153 C CA . GLU A 1 894 ? -21.994 10.793 79.868 1.00 54.78 894 GLU A CA 1
ATOM 7154 C C . GLU A 1 894 ? -21.834 10.680 78.315 1.00 54.78 894 GLU A C 1
ATOM 7156 O O . GLU A 1 894 ? -22.125 11.599 77.572 1.00 54.78 894 GLU A O 1
ATOM 7161 N N . ILE A 1 895 ? -21.305 9.638 77.660 1.00 62.88 895 ILE A N 1
ATOM 7162 C CA . ILE A 1 895 ? -21.381 8.184 77.829 1.00 62.88 895 ILE A CA 1
ATOM 7163 C C . ILE A 1 895 ? -20.170 7.549 77.089 1.00 62.88 895 ILE A C 1
ATOM 7165 O O . ILE A 1 895 ? -19.690 8.072 76.081 1.00 62.88 895 ILE A O 1
ATOM 7169 N N . LEU A 1 896 ? -19.701 6.378 77.536 1.00 64.62 896 LEU A N 1
ATOM 7170 C CA . LEU A 1 896 ? -18.690 5.525 76.875 1.00 64.62 896 LEU A CA 1
ATOM 7171 C C . LEU A 1 896 ? -18.934 5.303 75.358 1.00 64.62 896 LEU A C 1
ATOM 7173 O O . LEU A 1 896 ? -17.991 5.051 74.608 1.00 64.62 896 LEU A O 1
ATOM 7177 N N . SER A 1 897 ? -20.185 5.407 74.903 1.00 63.25 897 SER A N 1
ATOM 7178 C CA . SER A 1 897 ? -20.622 5.216 73.519 1.00 63.25 897 SER A CA 1
ATOM 7179 C C . SER A 1 897 ? -20.122 6.314 72.565 1.00 63.25 897 SER A C 1
ATOM 7181 O O . SER A 1 897 ? -19.730 5.977 71.449 1.00 63.25 897 SER A O 1
ATOM 7183 N N . VAL A 1 898 ? -19.996 7.577 73.010 1.00 68.50 898 VAL A N 1
ATOM 7184 C CA . VAL A 1 898 ? -19.395 8.673 72.207 1.00 68.50 898 VAL A CA 1
ATOM 7185 C C . VAL A 1 898 ? -17.919 8.376 71.930 1.00 68.50 898 VAL A C 1
ATOM 7187 O O . VAL A 1 898 ? -17.442 8.486 70.802 1.00 68.50 898 VAL A O 1
ATOM 7190 N N . TYR A 1 899 ? -17.187 7.941 72.962 1.00 71.06 899 TYR A N 1
ATOM 7191 C CA . TYR A 1 899 ? -15.779 7.564 72.832 1.00 71.06 899 TYR A CA 1
ATOM 7192 C C . TYR A 1 899 ? -15.604 6.377 71.883 1.00 71.06 899 TYR A C 1
ATOM 7194 O O . TYR A 1 899 ? -14.707 6.390 71.040 1.00 71.06 899 TYR A O 1
ATOM 7202 N N . ALA A 1 900 ? -16.470 5.366 71.992 1.00 71.75 900 ALA A N 1
ATOM 7203 C CA . ALA A 1 900 ? -16.441 4.206 71.110 1.00 71.75 900 ALA A CA 1
ATOM 7204 C C . ALA A 1 900 ? -16.700 4.595 69.644 1.00 71.75 900 ALA A C 1
ATOM 7206 O O . ALA A 1 900 ? -15.970 4.141 68.764 1.00 71.75 900 ALA A O 1
ATOM 7207 N N . GLU A 1 901 ? -17.678 5.464 69.380 1.00 73.81 901 GLU A N 1
ATOM 7208 C CA . GLU A 1 901 ? -17.991 5.954 68.035 1.00 73.81 901 GLU A CA 1
ATOM 7209 C C . GLU A 1 901 ? -16.824 6.737 67.421 1.00 73.81 901 GLU A C 1
ATOM 7211 O O . GLU A 1 901 ? -16.372 6.413 66.320 1.00 73.81 901 GLU A O 1
ATOM 7216 N N . CYS A 1 902 ? -16.273 7.708 68.154 1.00 73.94 902 CYS A N 1
ATOM 7217 C CA . CYS A 1 902 ? -15.151 8.521 67.688 1.00 73.94 902 CYS A CA 1
ATOM 7218 C C . CYS A 1 902 ? -13.894 7.683 67.423 1.00 73.94 902 CYS A C 1
ATOM 7220 O O . CYS A 1 902 ? -13.213 7.901 66.418 1.00 73.94 902 CYS A O 1
ATOM 7222 N N . ILE A 1 903 ? -13.588 6.706 68.285 1.00 78.19 903 ILE A N 1
ATOM 7223 C CA . ILE A 1 903 ? -12.447 5.797 68.100 1.00 78.19 903 ILE A CA 1
ATOM 7224 C C . ILE A 1 903 ? -12.667 4.907 66.874 1.00 78.19 903 ILE A C 1
ATOM 7226 O O . ILE A 1 903 ? -11.746 4.749 66.068 1.00 78.19 903 ILE A O 1
ATOM 7230 N N . LEU A 1 904 ? -13.869 4.349 66.702 1.00 77.00 904 LEU A N 1
ATOM 7231 C CA . LEU A 1 904 ? -14.193 3.490 65.563 1.00 77.00 904 LEU A CA 1
ATOM 7232 C C . LEU A 1 904 ? -14.120 4.260 64.239 1.00 77.00 904 LEU A C 1
ATOM 7234 O O . LEU A 1 904 ? -13.439 3.799 63.324 1.00 77.00 904 LEU A O 1
ATOM 7238 N N . TYR A 1 905 ? -14.735 5.444 64.146 1.00 78.94 905 TYR A N 1
ATOM 7239 C CA . TYR A 1 905 ? -14.663 6.289 62.947 1.00 78.94 905 TYR A CA 1
ATOM 7240 C C . TYR A 1 905 ? -13.233 6.757 62.660 1.00 78.94 905 TYR A C 1
ATOM 7242 O O . TYR A 1 905 ? -12.755 6.606 61.537 1.00 78.94 905 TYR A O 1
ATOM 7250 N N . SER A 1 906 ? -12.507 7.245 63.673 1.00 76.50 906 SER A N 1
ATOM 7251 C CA . SER A 1 906 ? -11.124 7.715 63.494 1.00 76.50 906 SER A CA 1
ATOM 7252 C C . SER A 1 906 ? -10.204 6.596 63.023 1.00 76.50 906 SER A C 1
ATOM 7254 O O . SER A 1 906 ? -9.422 6.793 62.097 1.00 76.50 906 SER A O 1
ATOM 7256 N N . THR A 1 907 ? -10.320 5.402 63.611 1.00 80.19 907 THR A N 1
ATOM 7257 C CA . THR A 1 907 ? -9.522 4.237 63.204 1.00 80.19 907 THR A CA 1
ATOM 7258 C C . THR A 1 907 ? -9.852 3.828 61.769 1.00 80.19 907 THR A C 1
ATOM 7260 O O . THR A 1 907 ? -8.943 3.546 60.988 1.00 80.19 907 THR A O 1
ATOM 7263 N N . ASN A 1 908 ? -11.134 3.843 61.395 1.00 82.12 908 ASN A N 1
ATOM 7264 C CA . ASN A 1 908 ? -11.586 3.438 60.066 1.00 82.12 908 ASN A CA 1
ATOM 7265 C C . ASN A 1 908 ? -11.193 4.437 58.960 1.00 82.12 908 ASN A C 1
ATOM 7267 O O . ASN A 1 908 ? -11.091 4.028 57.809 1.00 82.12 908 ASN A O 1
ATOM 7271 N N . CYS A 1 909 ? -10.917 5.703 59.290 1.00 83.06 909 CYS A N 1
ATOM 7272 C CA . CYS A 1 909 ? -10.430 6.707 58.335 1.00 83.06 909 CYS A CA 1
ATOM 7273 C C . CYS A 1 909 ? -8.888 6.810 58.305 1.00 83.06 909 CYS A C 1
ATOM 7275 O O . CYS A 1 909 ? -8.283 6.876 57.233 1.00 83.06 909 CYS A O 1
ATOM 7277 N N . LEU A 1 910 ? -8.214 6.769 59.464 1.00 81.94 910 LEU A N 1
ATOM 7278 C CA . LEU A 1 910 ? -6.746 6.881 59.548 1.00 81.94 910 LEU A CA 1
ATOM 7279 C C . LEU A 1 910 ? -6.024 5.670 58.962 1.00 81.94 910 LEU A C 1
ATOM 7281 O O . LEU A 1 910 ? -5.017 5.831 58.270 1.00 81.94 910 LEU A O 1
ATOM 7285 N N . VAL A 1 911 ? -6.510 4.458 59.244 1.00 83.19 911 VAL A N 1
ATOM 7286 C CA . VAL A 1 911 ? -5.830 3.222 58.836 1.00 83.19 911 VAL A CA 1
ATOM 7287 C C . VAL A 1 911 ? -5.688 3.149 57.304 1.00 83.19 911 VAL A C 1
ATOM 7289 O O . VAL A 1 911 ? -4.553 3.080 56.835 1.00 83.19 911 VAL A O 1
ATOM 7292 N N . PRO A 1 912 ? -6.748 3.260 56.485 1.00 82.44 912 PRO A N 1
ATOM 7293 C CA . PRO A 1 912 ? -6.639 3.218 55.023 1.00 82.44 912 PRO A CA 1
ATOM 7294 C C . PRO A 1 912 ? -5.729 4.304 54.439 1.00 82.44 912 PRO A C 1
ATOM 7296 O O . PRO A 1 912 ? -4.920 4.006 53.560 1.00 82.44 912 PRO A O 1
ATOM 7299 N N . ALA A 1 913 ? -5.798 5.537 54.954 1.00 83.12 913 ALA A N 1
ATOM 7300 C CA . ALA A 1 913 ? -4.930 6.627 54.513 1.00 83.12 913 ALA A CA 1
ATOM 7301 C C . ALA A 1 913 ? -3.447 6.312 54.781 1.00 83.12 913 ALA A C 1
ATOM 7303 O O . ALA A 1 913 ? -2.609 6.448 53.889 1.00 83.12 913 ALA A O 1
ATOM 7304 N N . ILE A 1 914 ? -3.117 5.808 55.976 1.00 84.06 914 ILE A N 1
ATOM 7305 C CA . ILE A 1 914 ? -1.753 5.377 56.317 1.00 84.06 914 ILE A CA 1
ATOM 7306 C C . ILE A 1 914 ? -1.316 4.206 55.431 1.00 84.06 914 ILE A C 1
ATOM 7308 O O . ILE A 1 914 ? -0.185 4.202 54.948 1.00 84.06 914 ILE A O 1
ATOM 7312 N N . PHE A 1 915 ? -2.193 3.231 55.183 1.00 86.00 915 PHE A N 1
ATOM 7313 C CA . PHE A 1 915 ? -1.896 2.078 54.331 1.00 86.00 915 PHE A CA 1
ATOM 7314 C C . PHE A 1 915 ? -1.601 2.492 52.883 1.00 86.00 915 PHE A C 1
ATOM 7316 O O . PHE A 1 915 ? -0.600 2.034 52.330 1.00 86.00 915 PHE A O 1
ATOM 7323 N N . ILE A 1 916 ? -2.389 3.406 52.304 1.00 86.69 916 ILE A N 1
ATOM 7324 C CA . ILE A 1 916 ? -2.137 3.984 50.974 1.00 86.69 916 ILE A CA 1
ATOM 7325 C C . ILE A 1 916 ? -0.747 4.625 50.937 1.00 86.69 916 ILE A C 1
ATOM 7327 O O . ILE A 1 916 ? 0.067 4.279 50.081 1.00 86.69 916 ILE A O 1
ATOM 7331 N N . LEU A 1 917 ? -0.440 5.510 51.892 1.00 85.12 917 LEU A N 1
ATOM 7332 C CA . LEU A 1 917 ? 0.841 6.221 51.939 1.00 85.12 917 LEU A CA 1
ATOM 7333 C C . LEU A 1 917 ? 2.033 5.282 52.167 1.00 85.12 917 LEU A C 1
ATOM 7335 O O . LEU A 1 917 ? 3.096 5.457 51.567 1.00 85.12 917 LEU A O 1
ATOM 7339 N N . TRP A 1 918 ? 1.863 4.275 53.023 1.00 86.62 918 TRP A N 1
ATOM 7340 C CA . TRP A 1 918 ? 2.920 3.342 53.397 1.00 86.62 918 TRP A CA 1
ATOM 7341 C C . TRP A 1 918 ? 3.231 2.330 52.296 1.00 86.62 918 TRP A C 1
ATOM 7343 O O . TRP A 1 918 ? 4.407 2.057 52.019 1.00 86.62 918 TRP A O 1
ATOM 7353 N N . ILE A 1 919 ? 2.184 1.758 51.693 1.00 88.19 919 ILE A N 1
ATOM 7354 C CA . ILE A 1 919 ? 2.307 0.743 50.652 1.00 88.19 919 ILE A CA 1
ATOM 7355 C C . ILE A 1 919 ? 2.706 1.413 49.343 1.00 88.19 919 ILE A C 1
ATOM 7357 O O . ILE A 1 919 ? 3.746 1.040 48.812 1.00 88.19 919 ILE A O 1
ATOM 7361 N N . ALA A 1 920 ? 1.991 2.426 48.845 1.00 87.06 920 ALA A N 1
ATOM 7362 C CA . ALA A 1 920 ? 2.387 3.100 47.602 1.00 87.06 920 ALA A CA 1
ATOM 7363 C C . ALA A 1 920 ? 3.795 3.718 47.719 1.00 87.06 920 ALA A C 1
ATOM 7365 O O . ALA A 1 920 ? 4.627 3.539 46.831 1.00 87.06 920 ALA A O 1
ATOM 7366 N N . GLY A 1 921 ? 4.124 4.311 48.875 1.00 84.88 921 GLY A N 1
ATOM 7367 C CA . GLY A 1 921 ? 5.465 4.829 49.166 1.00 84.88 921 GLY A CA 1
ATOM 7368 C C . GLY A 1 921 ? 6.557 3.772 49.367 1.00 84.88 921 GLY A C 1
ATOM 7369 O O . GLY A 1 921 ? 7.719 4.129 49.550 1.00 84.88 921 GLY A O 1
ATOM 7370 N N . GLY A 1 922 ? 6.217 2.480 49.338 1.00 86.69 922 GLY A N 1
ATOM 7371 C CA . GLY A 1 922 ? 7.173 1.372 49.320 1.00 86.69 922 GLY A CA 1
ATOM 7372 C C . GLY A 1 922 ? 7.737 1.056 47.931 1.00 86.69 922 GLY A C 1
ATOM 7373 O O . GLY A 1 922 ? 8.813 0.467 47.852 1.00 86.69 922 GLY A O 1
ATOM 7374 N N . ILE A 1 923 ? 7.059 1.462 46.848 1.00 88.81 923 ILE A N 1
ATOM 7375 C CA . ILE A 1 923 ? 7.487 1.198 45.462 1.00 88.81 923 ILE A CA 1
ATOM 7376 C C . ILE A 1 923 ? 8.841 1.854 45.137 1.00 88.81 923 ILE A C 1
ATOM 7378 O O . ILE A 1 923 ? 9.744 1.131 44.716 1.00 88.81 923 ILE A O 1
ATOM 7382 N N . PRO A 1 924 ? 9.064 3.154 45.416 1.00 83.44 924 PRO A N 1
ATOM 7383 C CA . PRO A 1 924 ? 10.359 3.787 45.149 1.00 83.44 924 PRO A CA 1
ATOM 7384 C C . PRO A 1 924 ? 11.523 3.127 45.902 1.00 83.44 924 PRO A C 1
ATOM 7386 O O . PRO A 1 924 ? 12.640 3.052 45.397 1.00 83.44 924 PRO A O 1
ATOM 7389 N N . ILE A 1 925 ? 11.259 2.599 47.104 1.00 85.12 925 ILE A N 1
ATOM 7390 C CA . ILE A 1 925 ? 12.271 1.933 47.937 1.00 85.12 925 ILE A CA 1
ATOM 7391 C C . ILE A 1 925 ? 12.736 0.635 47.269 1.00 85.12 925 ILE A C 1
ATOM 7393 O O . ILE A 1 925 ? 13.936 0.417 47.117 1.00 85.12 925 ILE A O 1
ATOM 7397 N N . VAL A 1 926 ? 11.796 -0.214 46.838 1.00 88.38 926 VAL A N 1
ATOM 7398 C CA . VAL A 1 926 ? 12.144 -1.478 46.165 1.00 88.38 926 VAL A CA 1
ATOM 7399 C C . VAL A 1 926 ? 12.738 -1.250 44.775 1.00 88.38 926 VAL A C 1
ATOM 7401 O O . VAL A 1 926 ? 13.547 -2.055 44.320 1.00 88.38 926 VAL A O 1
ATOM 7404 N N . GLU A 1 927 ? 12.377 -0.154 44.099 1.00 84.69 927 GLU A N 1
ATOM 7405 C CA . GLU A 1 927 ? 13.013 0.242 42.840 1.00 84.69 927 GLU A CA 1
ATOM 7406 C C . GLU A 1 927 ? 14.471 0.667 43.025 1.00 84.69 927 GLU A C 1
ATOM 7408 O O . GLU A 1 927 ? 15.315 0.275 42.214 1.00 84.69 927 GLU A O 1
ATOM 7413 N N . SER A 1 928 ? 14.788 1.407 44.095 1.00 82.12 928 SER A N 1
ATOM 7414 C CA . SER A 1 928 ? 16.182 1.749 44.405 1.00 82.12 928 SER A CA 1
ATOM 7415 C C . SER A 1 928 ? 17.002 0.503 44.722 1.00 82.12 928 SER A C 1
ATOM 7417 O O . SER A 1 928 ? 18.077 0.324 44.158 1.00 82.12 928 SER A O 1
ATOM 7419 N N . GLU A 1 929 ? 16.457 -0.410 45.532 1.00 86.56 929 GLU A N 1
ATOM 7420 C CA . GLU A 1 929 ? 17.120 -1.674 45.880 1.00 86.56 929 GLU A CA 1
ATOM 7421 C C . GLU A 1 929 ? 17.395 -2.542 44.637 1.00 86.56 929 GLU A C 1
ATOM 7423 O O . GLU A 1 929 ? 18.482 -3.107 44.486 1.00 86.56 929 GLU A O 1
ATOM 7428 N N . PHE A 1 930 ? 16.434 -2.619 43.706 1.00 88.06 930 PHE A N 1
ATOM 7429 C CA . PHE A 1 930 ? 16.617 -3.280 42.410 1.00 88.06 930 PHE A CA 1
ATOM 7430 C C . PHE A 1 930 ? 17.763 -2.650 41.611 1.00 88.06 930 PHE A C 1
ATOM 7432 O O . PHE A 1 930 ? 18.618 -3.366 41.084 1.00 88.06 930 PHE A O 1
ATOM 7439 N N . ARG A 1 931 ? 17.782 -1.315 41.513 1.00 80.31 931 ARG A N 1
ATOM 7440 C CA . ARG A 1 931 ? 18.781 -0.560 40.747 1.00 80.31 931 ARG A CA 1
ATOM 7441 C C . ARG A 1 931 ? 20.185 -0.762 41.308 1.00 80.31 931 ARG A C 1
ATOM 7443 O O . ARG A 1 931 ? 21.084 -1.089 40.537 1.00 80.31 931 ARG A O 1
ATOM 7450 N N . GLU A 1 932 ? 20.353 -0.615 42.617 1.00 81.75 932 GLU A N 1
ATOM 7451 C CA . GLU A 1 932 ? 21.628 -0.827 43.314 1.00 81.75 932 GLU A CA 1
ATOM 7452 C C . GLU A 1 932 ? 22.127 -2.259 43.099 1.00 81.75 932 GLU A C 1
ATOM 7454 O O . GLU A 1 932 ? 23.226 -2.469 42.589 1.00 81.75 932 GLU A O 1
ATOM 7459 N N . THR A 1 933 ? 21.267 -3.251 43.343 1.00 82.69 933 THR A N 1
ATOM 7460 C CA . THR A 1 933 ? 21.588 -4.671 43.141 1.00 82.69 933 THR A CA 1
ATOM 7461 C C . THR A 1 933 ? 22.002 -4.976 41.694 1.00 82.69 933 THR A C 1
ATOM 7463 O O . THR A 1 933 ? 22.949 -5.728 41.444 1.00 82.69 933 THR A O 1
ATOM 7466 N N . PHE A 1 934 ? 21.286 -4.423 40.709 1.00 81.56 934 PHE A N 1
ATOM 7467 C CA . PHE A 1 934 ? 21.595 -4.618 39.292 1.00 81.56 934 PHE A CA 1
ATOM 7468 C C . PHE A 1 934 ? 22.946 -3.984 38.925 1.00 81.56 934 PHE A C 1
ATOM 7470 O O . PHE A 1 934 ? 23.743 -4.607 38.218 1.00 81.56 934 PHE A O 1
ATOM 7477 N N . GLN A 1 935 ? 23.233 -2.784 39.440 1.00 73.88 935 GLN A N 1
ATOM 7478 C CA . GLN A 1 935 ? 24.503 -2.079 39.239 1.00 73.88 935 GLN A CA 1
ATOM 7479 C C . GLN A 1 935 ? 25.684 -2.816 39.879 1.00 73.88 935 GLN A C 1
ATOM 7481 O O . GLN A 1 935 ? 26.699 -3.037 39.218 1.00 73.88 935 GLN A O 1
ATOM 7486 N N . GLU A 1 936 ? 25.552 -3.274 41.122 1.00 77.31 936 GLU A N 1
ATOM 7487 C CA . GLU A 1 936 ? 26.586 -4.062 41.801 1.00 77.31 936 GLU A CA 1
ATOM 7488 C C . GLU A 1 936 ? 26.928 -5.341 41.025 1.00 77.31 936 GLU A C 1
ATOM 7490 O O . GLU A 1 936 ? 28.103 -5.709 40.874 1.00 77.31 936 GLU A O 1
ATOM 7495 N N . LYS A 1 937 ? 25.909 -6.008 40.463 1.00 81.06 937 LYS A N 1
ATOM 7496 C CA . LYS A 1 937 ? 26.100 -7.228 39.671 1.00 81.06 937 LYS A CA 1
ATOM 7497 C C . LYS A 1 937 ? 26.801 -6.973 38.343 1.00 81.06 937 LYS A C 1
ATOM 7499 O O . LYS A 1 937 ? 27.669 -7.754 37.944 1.00 81.06 937 LYS A O 1
ATOM 7504 N N . MET A 1 938 ? 26.449 -5.870 37.692 1.00 70.62 938 MET A N 1
ATOM 7505 C CA . MET A 1 938 ? 27.101 -5.364 36.487 1.00 70.62 938 MET A CA 1
ATOM 7506 C C . MET A 1 938 ? 28.579 -5.055 36.736 1.00 70.62 938 MET A C 1
ATOM 7508 O O . MET A 1 938 ? 29.439 -5.594 36.037 1.00 70.62 938 MET A O 1
ATOM 7512 N N . CYS A 1 939 ? 28.888 -4.271 37.771 1.00 63.78 939 CYS A N 1
ATOM 7513 C CA . CYS A 1 939 ? 30.259 -3.921 38.150 1.00 63.78 939 CYS A CA 1
ATOM 7514 C C . CYS A 1 939 ? 31.102 -5.170 38.449 1.00 63.78 939 CYS A C 1
ATOM 7516 O O . CYS A 1 939 ? 32.214 -5.311 37.938 1.00 63.78 939 CYS A O 1
ATOM 7518 N N . SER A 1 940 ? 30.541 -6.127 39.195 1.00 69.94 940 SER A N 1
ATOM 7519 C CA . SER A 1 940 ? 31.196 -7.408 39.498 1.00 69.94 940 SER A CA 1
ATOM 7520 C C . SER A 1 940 ? 31.527 -8.216 38.236 1.00 69.94 940 SER A C 1
ATOM 7522 O O . SER A 1 940 ? 32.571 -8.863 38.160 1.00 69.94 940 SER A O 1
ATOM 7524 N N . ARG A 1 941 ? 30.658 -8.175 37.216 1.00 69.38 941 ARG A N 1
ATOM 7525 C CA . ARG A 1 941 ? 30.917 -8.819 35.923 1.00 69.38 941 ARG A CA 1
ATOM 7526 C C . ARG A 1 941 ? 31.988 -8.076 35.128 1.00 69.38 941 ARG A C 1
ATOM 7528 O O . ARG A 1 941 ? 32.904 -8.730 34.636 1.00 69.38 941 ARG A O 1
ATOM 7535 N N . MET A 1 942 ? 31.905 -6.749 35.035 1.00 61.56 942 MET A N 1
ATOM 7536 C CA . MET A 1 942 ? 32.868 -5.919 34.300 1.00 61.56 942 MET A CA 1
ATOM 7537 C C . MET A 1 942 ? 34.304 -6.123 34.794 1.00 61.56 942 MET A C 1
ATOM 7539 O O . MET A 1 942 ? 35.204 -6.335 33.982 1.00 61.56 942 MET A O 1
ATOM 7543 N N . LEU A 1 943 ? 34.496 -6.157 36.118 1.00 61.69 943 LEU A N 1
ATOM 7544 C CA . LEU A 1 943 ? 35.788 -6.442 36.751 1.00 61.69 943 LEU A CA 1
ATOM 7545 C C . LEU A 1 943 ? 36.338 -7.833 36.386 1.00 61.69 943 LEU A C 1
ATOM 7547 O O . LEU A 1 943 ? 37.548 -8.029 36.376 1.00 61.69 943 LEU A O 1
ATOM 7551 N N . SER A 1 944 ? 35.466 -8.791 36.053 1.00 61.12 944 SER A N 1
ATOM 7552 C CA . SER A 1 944 ? 35.858 -10.157 35.685 1.00 61.12 944 SER A CA 1
ATOM 7553 C C . SER A 1 944 ? 36.130 -10.370 34.189 1.00 61.12 944 SER A C 1
ATOM 7555 O O . SER A 1 944 ? 36.841 -11.310 33.843 1.00 61.12 944 SER A O 1
ATOM 7557 N N . THR A 1 945 ? 35.569 -9.540 33.299 1.00 59.94 945 THR A N 1
ATOM 7558 C CA . THR A 1 945 ? 35.656 -9.720 31.834 1.00 59.94 945 THR A CA 1
ATOM 7559 C C . THR A 1 945 ? 36.583 -8.729 31.127 1.00 59.94 945 THR A C 1
ATOM 7561 O O . THR A 1 945 ? 36.794 -8.874 29.929 1.00 59.94 945 THR A O 1
ATOM 7564 N N . GLY A 1 946 ? 37.112 -7.710 31.818 1.00 53.84 946 GLY A N 1
ATOM 7565 C CA . GLY A 1 946 ? 38.093 -6.761 31.260 1.00 53.84 946 GLY A CA 1
ATOM 7566 C C . GLY A 1 946 ? 37.592 -5.878 30.102 1.00 53.84 946 GLY A C 1
ATOM 7567 O O . GLY A 1 946 ? 38.386 -5.180 29.481 1.00 53.84 946 GLY A O 1
ATOM 7568 N N . SER A 1 947 ? 36.289 -5.893 29.804 1.00 50.19 947 SER A N 1
ATOM 7569 C CA . SER A 1 947 ? 35.667 -5.158 28.695 1.00 50.19 947 SER A CA 1
ATOM 7570 C C . SER A 1 947 ? 35.013 -3.865 29.188 1.00 50.19 947 SER A C 1
ATOM 7572 O O . SER A 1 947 ? 34.087 -3.909 29.998 1.00 50.19 947 SER A O 1
ATOM 7574 N N . ILE A 1 948 ? 35.472 -2.724 28.660 1.00 48.25 948 ILE A N 1
ATOM 7575 C CA . ILE A 1 948 ? 34.884 -1.377 28.836 1.00 48.25 948 ILE A CA 1
ATOM 7576 C C . ILE A 1 948 ? 34.046 -0.989 27.586 1.00 48.25 948 ILE A C 1
ATOM 7578 O O . ILE A 1 948 ? 33.754 0.176 27.333 1.00 48.25 948 ILE A O 1
ATOM 7582 N N . GLY A 1 949 ? 33.640 -1.960 26.760 1.00 41.59 949 GLY A N 1
ATOM 7583 C CA . GLY A 1 949 ? 32.841 -1.709 25.556 1.00 41.59 949 GLY A CA 1
ATOM 7584 C C . GLY A 1 949 ? 31.331 -1.734 25.822 1.00 41.59 949 GLY A C 1
ATOM 7585 O O . GLY A 1 949 ? 30.821 -2.745 26.293 1.00 41.59 949 GLY A O 1
ATOM 7586 N N . ASN A 1 950 ? 30.633 -0.656 25.435 1.00 46.31 950 ASN A N 1
ATOM 7587 C CA . ASN A 1 950 ? 29.166 -0.467 25.360 1.00 46.31 950 ASN A CA 1
ATOM 7588 C C . ASN A 1 950 ? 28.401 -0.077 26.641 1.00 46.31 950 ASN A C 1
ATOM 7590 O O . ASN A 1 950 ? 27.596 -0.834 27.170 1.00 46.31 950 ASN A O 1
ATOM 7594 N N . LEU A 1 951 ? 28.544 1.190 27.051 1.00 45.84 951 LEU A N 1
ATOM 7595 C CA . LEU A 1 951 ? 27.854 1.807 28.201 1.00 45.84 951 LEU A CA 1
ATOM 7596 C C . LEU A 1 951 ? 26.812 2.891 27.819 1.00 45.84 951 LEU A C 1
ATOM 7598 O O . LEU A 1 951 ? 26.538 3.796 28.609 1.00 45.84 951 LEU A O 1
ATOM 7602 N N . ARG A 1 952 ? 26.240 2.856 26.602 1.00 43.12 952 ARG A N 1
ATOM 7603 C CA . ARG A 1 952 ? 25.296 3.899 26.122 1.00 43.12 952 ARG A CA 1
ATOM 7604 C C . ARG A 1 952 ? 23.816 3.617 26.418 1.00 43.12 952 ARG A C 1
ATOM 7606 O O . ARG A 1 952 ? 23.133 4.523 26.879 1.00 43.12 952 ARG A O 1
ATOM 7613 N N . LEU A 1 953 ? 23.337 2.386 26.224 1.00 40.28 953 LEU A N 1
ATOM 7614 C CA . LEU A 1 953 ? 21.932 2.003 26.472 1.00 40.28 953 LEU A CA 1
ATOM 7615 C C . LEU A 1 953 ? 21.575 2.012 27.970 1.00 40.28 953 LEU A C 1
ATOM 7617 O O . LEU A 1 953 ? 20.464 2.349 28.369 1.00 40.28 953 LEU A O 1
ATOM 7621 N N . GLU A 1 954 ? 22.553 1.695 28.813 1.00 50.91 954 GLU A N 1
ATOM 7622 C CA . GLU A 1 954 ? 22.353 1.485 30.247 1.00 50.91 954 GLU A CA 1
ATOM 7623 C C . GLU A 1 954 ? 22.362 2.809 31.032 1.00 50.91 954 GLU A C 1
ATOM 7625 O O . GLU A 1 954 ? 21.548 2.987 31.934 1.00 50.91 954 GLU A O 1
ATOM 7630 N N . LYS A 1 955 ? 23.166 3.807 30.624 1.00 44.91 955 LYS A N 1
ATOM 7631 C CA . LYS A 1 955 ? 23.105 5.171 31.194 1.00 44.91 955 LYS A CA 1
ATOM 7632 C C . LYS A 1 955 ? 21.725 5.818 31.042 1.00 44.91 955 LYS A C 1
ATOM 7634 O O . LYS A 1 955 ? 21.335 6.601 31.899 1.00 44.91 955 LYS A O 1
ATOM 7639 N N . TRP A 1 956 ? 20.995 5.488 29.977 1.00 38.97 956 TRP A N 1
ATOM 7640 C CA . TRP A 1 956 ? 19.660 6.025 29.712 1.00 38.97 956 TRP A CA 1
ATOM 7641 C C . TRP A 1 956 ? 18.600 5.430 30.651 1.00 38.97 956 TRP A C 1
ATOM 7643 O O . TRP A 1 956 ? 17.774 6.160 31.192 1.00 38.97 956 TRP A O 1
ATOM 7653 N N . PHE A 1 957 ? 18.678 4.126 30.938 1.00 45.59 957 PHE A N 1
ATOM 7654 C CA . PHE A 1 957 ? 17.750 3.454 31.857 1.00 45.59 957 PHE A CA 1
ATOM 7655 C C . PHE A 1 957 ? 17.934 3.907 33.317 1.00 45.59 957 PHE A C 1
ATOM 7657 O O . PHE A 1 957 ? 16.964 3.993 34.066 1.00 45.59 957 PHE A O 1
ATOM 7664 N N . PHE A 1 958 ? 19.168 4.244 33.714 1.00 47.75 958 PHE A N 1
ATOM 7665 C CA . PHE A 1 958 ? 19.492 4.726 35.065 1.00 47.75 958 PHE A CA 1
ATOM 7666 C C . PHE A 1 958 ? 19.364 6.247 35.247 1.00 47.75 958 PHE A C 1
ATOM 7668 O O . PHE A 1 958 ? 19.530 6.729 36.364 1.00 47.75 958 PHE A O 1
ATOM 7675 N N . ALA A 1 959 ? 19.060 6.997 34.182 1.00 44.81 959 ALA A N 1
ATOM 7676 C CA . ALA A 1 959 ? 18.797 8.438 34.245 1.00 44.81 959 ALA A CA 1
ATOM 7677 C C . ALA A 1 959 ? 17.326 8.777 34.562 1.00 44.81 959 ALA A C 1
ATOM 7679 O O . ALA A 1 959 ? 17.004 9.943 34.791 1.00 44.81 959 ALA A O 1
ATOM 7680 N N . LYS A 1 960 ? 16.426 7.784 34.572 1.00 47.38 960 LYS A N 1
ATOM 7681 C CA . LYS A 1 960 ? 15.004 7.989 34.869 1.00 47.38 960 LYS A CA 1
ATOM 7682 C C . LYS A 1 960 ? 14.797 8.160 36.382 1.00 47.38 960 LYS A C 1
ATOM 7684 O O . LYS A 1 960 ? 15.302 7.354 37.163 1.00 47.38 960 LYS A O 1
ATOM 7689 N N . GLN A 1 961 ? 14.081 9.217 36.781 1.00 53.31 961 GLN A N 1
ATOM 7690 C CA . GLN A 1 961 ? 13.660 9.447 38.170 1.00 53.31 961 GLN A CA 1
ATOM 7691 C C . GLN A 1 961 ? 12.842 8.256 38.693 1.00 53.31 961 GLN A C 1
ATOM 7693 O O . GLN A 1 961 ? 12.134 7.614 37.919 1.00 53.31 961 GLN A O 1
ATOM 7698 N N . ASP A 1 962 ? 12.965 7.971 39.995 1.00 56.97 962 ASP A N 1
ATOM 7699 C CA . ASP A 1 962 ? 12.222 6.911 40.691 1.00 56.97 962 ASP A CA 1
ATOM 7700 C C . ASP A 1 962 ? 10.721 6.983 40.349 1.00 56.97 962 ASP A C 1
ATOM 7702 O O . ASP A 1 962 ? 10.154 8.080 40.360 1.00 56.97 962 ASP A O 1
ATOM 7706 N N . ASN A 1 963 ? 10.063 5.847 40.071 1.00 62.78 963 ASN A N 1
ATOM 7707 C CA . ASN A 1 963 ? 8.617 5.824 39.833 1.00 62.78 963 ASN A CA 1
ATOM 7708 C C . ASN A 1 963 ? 7.893 6.070 41.166 1.00 62.78 963 ASN A C 1
ATOM 7710 O O . ASN A 1 963 ? 7.533 5.144 41.899 1.00 62.78 963 ASN A O 1
ATOM 7714 N N . VAL A 1 964 ? 7.728 7.342 41.522 1.00 72.06 964 VAL A N 1
ATOM 7715 C CA . VAL A 1 964 ? 6.982 7.767 42.704 1.00 72.06 964 VAL A CA 1
ATOM 7716 C C . VAL A 1 964 ? 5.528 7.952 42.306 1.00 72.06 964 VAL A C 1
ATOM 7718 O O . VAL A 1 964 ? 5.211 8.909 41.613 1.00 72.06 964 VAL A O 1
ATOM 7721 N N . LEU A 1 965 ? 4.650 7.071 42.790 1.00 81.19 965 LEU A N 1
ATOM 7722 C CA . LEU A 1 965 ? 3.209 7.225 42.591 1.00 81.19 965 LEU A CA 1
ATOM 7723 C C . LEU A 1 965 ? 2.716 8.528 43.231 1.00 81.19 965 LEU A C 1
ATOM 7725 O O . LEU A 1 965 ? 3.062 8.844 44.380 1.00 81.19 965 LEU A O 1
ATOM 7729 N N . THR A 1 966 ? 1.881 9.265 42.501 1.00 80.00 966 THR A N 1
ATOM 7730 C CA . THR A 1 966 ? 1.340 10.548 42.953 1.00 80.00 966 THR A CA 1
ATOM 7731 C C . THR A 1 966 ? -0.187 10.573 42.999 1.00 80.00 966 THR A C 1
ATOM 7733 O O . THR A 1 966 ? -0.881 9.944 42.204 1.00 80.00 966 THR A O 1
ATOM 7736 N N . GLY A 1 967 ? -0.729 11.350 43.937 1.00 74.56 967 GLY A N 1
ATOM 7737 C CA . GLY A 1 967 ? -2.119 11.787 43.913 1.00 74.56 967 GLY A CA 1
ATOM 7738 C C . GLY A 1 967 ? -2.242 13.066 43.091 1.00 74.56 967 GLY A C 1
ATOM 7739 O O . GLY A 1 967 ? -1.799 14.121 43.549 1.00 74.56 967 GLY A O 1
ATOM 7740 N N . LEU A 1 968 ? -2.817 12.968 41.886 1.00 70.69 968 LEU A N 1
ATOM 7741 C CA . LEU A 1 968 ? -3.008 14.078 40.932 1.00 70.69 968 LEU A CA 1
ATOM 7742 C C . LEU A 1 968 ? -1.722 14.846 40.547 1.00 70.69 968 LEU A C 1
ATOM 7744 O O . LEU A 1 968 ? -1.807 15.994 40.121 1.00 70.69 968 LEU A O 1
ATOM 7748 N N . GLY A 1 969 ? -0.529 14.273 40.743 1.00 67.94 969 GLY A N 1
ATOM 7749 C CA . GLY A 1 969 ? 0.740 15.005 40.606 1.00 67.94 969 GLY A CA 1
ATOM 7750 C C . GLY A 1 969 ? 0.989 16.071 41.689 1.00 67.94 969 GLY A C 1
ATOM 7751 O O . GLY A 1 969 ? 2.038 16.706 41.689 1.00 67.94 969 GLY A O 1
ATOM 7752 N N . ILE A 1 970 ? 0.056 16.255 42.630 1.00 68.06 970 ILE A N 1
ATOM 7753 C CA . ILE A 1 970 ? 0.115 17.261 43.702 1.00 68.06 970 ILE A CA 1
ATOM 7754 C C . ILE A 1 970 ? 0.788 16.677 44.946 1.00 68.06 970 ILE A C 1
ATOM 7756 O O . ILE A 1 970 ? 1.591 17.337 45.604 1.00 68.06 970 ILE A O 1
ATOM 7760 N N . PHE A 1 971 ? 0.460 15.427 45.280 1.00 69.81 971 PHE A N 1
ATOM 7761 C CA . PHE A 1 971 ? 0.911 14.785 46.509 1.00 69.81 971 PHE A CA 1
ATOM 7762 C C . PHE A 1 971 ? 1.672 13.495 46.206 1.00 69.81 971 PHE A C 1
ATOM 7764 O O . PHE A 1 971 ? 1.086 12.502 45.779 1.00 69.81 971 PHE A O 1
ATOM 7771 N N . SER A 1 972 ? 2.987 13.490 46.437 1.00 77.44 972 SER A N 1
ATOM 7772 C CA . SER A 1 972 ? 3.804 12.285 46.250 1.00 77.44 972 SER A CA 1
ATOM 7773 C C . SER A 1 972 ? 3.639 11.311 47.419 1.00 77.44 972 SER A C 1
ATOM 7775 O O . SER A 1 972 ? 3.815 11.678 48.590 1.00 77.44 972 SER A O 1
ATOM 7777 N N . TYR A 1 973 ? 3.317 10.054 47.115 1.00 82.00 973 TYR A N 1
ATOM 7778 C CA . TYR A 1 973 ? 3.181 9.018 48.129 1.00 82.00 973 TYR A CA 1
ATOM 7779 C C . TYR A 1 973 ? 4.569 8.546 48.563 1.00 82.00 973 TYR A C 1
ATOM 7781 O O . TYR A 1 973 ? 5.204 7.720 47.915 1.00 82.00 973 TYR A O 1
ATOM 7789 N N . ARG A 1 974 ? 5.064 9.099 49.673 1.00 78.88 974 ARG A N 1
ATOM 7790 C CA . ARG A 1 974 ? 6.316 8.692 50.323 1.00 78.88 974 ARG A CA 1
ATOM 7791 C C . ARG A 1 974 ? 6.036 8.326 51.773 1.00 78.88 974 ARG A C 1
ATOM 7793 O O . ARG A 1 974 ? 5.205 8.953 52.425 1.00 78.88 974 ARG A O 1
ATOM 7800 N N . ARG A 1 975 ? 6.797 7.378 52.329 1.00 80.50 975 ARG A N 1
ATOM 7801 C CA . ARG A 1 975 ? 6.692 7.041 53.762 1.00 80.50 975 ARG A CA 1
ATOM 7802 C C . ARG A 1 975 ? 7.012 8.232 54.670 1.00 80.50 975 ARG A C 1
ATOM 7804 O O . ARG A 1 975 ? 6.405 8.371 55.724 1.00 80.50 975 ARG A O 1
ATOM 7811 N N . SER A 1 976 ? 7.903 9.128 54.240 1.00 73.50 976 SER A N 1
ATOM 7812 C CA . SER A 1 976 ? 8.201 10.384 54.943 1.00 73.50 976 SER A CA 1
ATOM 7813 C C . SER A 1 976 ? 7.001 11.335 55.009 1.00 73.50 976 SER A C 1
ATOM 7815 O O . SER A 1 976 ? 6.883 12.096 55.965 1.00 73.50 976 SER A O 1
ATOM 7817 N N . SER A 1 977 ? 6.085 11.266 54.036 1.00 71.75 977 SER A N 1
ATOM 7818 C CA . SER A 1 977 ? 4.873 12.091 54.003 1.00 71.75 977 SER A CA 1
ATOM 7819 C C . SER A 1 977 ? 3.911 11.755 55.146 1.00 71.75 977 SER A C 1
ATOM 7821 O O . SER A 1 977 ? 3.105 12.597 55.514 1.00 71.75 977 SER A O 1
ATOM 7823 N N . ILE A 1 978 ? 4.016 10.570 55.761 1.00 74.94 978 ILE A N 1
ATOM 7824 C CA . ILE A 1 978 ? 3.185 10.174 56.910 1.00 74.94 978 ILE A CA 1
ATOM 7825 C C . ILE A 1 978 ? 3.475 11.069 58.118 1.00 74.94 978 ILE A C 1
ATOM 7827 O O . ILE A 1 978 ? 2.547 11.564 58.749 1.00 74.94 978 ILE A O 1
ATOM 7831 N N . PHE A 1 979 ? 4.751 11.344 58.406 1.00 72.38 979 PHE A N 1
ATOM 7832 C CA . PHE A 1 979 ? 5.131 12.246 59.497 1.00 72.38 979 PHE A CA 1
ATOM 7833 C C . PHE A 1 979 ? 4.719 13.692 59.220 1.00 72.38 979 PHE A C 1
ATOM 7835 O O . PHE A 1 979 ? 4.306 14.387 60.142 1.00 72.38 979 PHE A O 1
ATOM 7842 N N . ALA A 1 980 ? 4.776 14.128 57.957 1.00 70.06 980 ALA A N 1
ATOM 7843 C CA . ALA A 1 980 ? 4.283 15.444 57.556 1.00 70.06 980 ALA A CA 1
ATOM 7844 C C . ALA A 1 980 ? 2.766 15.556 57.758 1.00 70.06 980 ALA A C 1
ATOM 7846 O O . ALA A 1 980 ? 2.304 16.532 58.333 1.00 70.06 980 ALA A O 1
ATOM 7847 N N . VAL A 1 981 ? 2.005 14.528 57.370 1.00 67.88 981 VAL A N 1
ATOM 7848 C CA . VAL A 1 981 ? 0.552 14.464 57.568 1.00 67.88 981 VAL A CA 1
ATOM 7849 C C . VAL A 1 981 ? 0.190 14.465 59.054 1.00 67.88 981 VAL A C 1
ATOM 7851 O O . VAL A 1 981 ? -0.653 15.259 59.452 1.00 67.88 981 VAL A O 1
ATOM 7854 N N . PHE A 1 982 ? 0.848 13.655 59.891 1.00 69.88 982 PHE A N 1
ATOM 7855 C CA . PHE A 1 982 ? 0.647 13.684 61.349 1.00 69.88 982 PHE A CA 1
ATOM 7856 C C . PHE A 1 982 ? 1.025 15.038 61.965 1.00 69.88 982 PHE A C 1
ATOM 7858 O O . PHE A 1 982 ? 0.306 15.541 62.825 1.00 69.88 982 PHE A O 1
ATOM 7865 N N . GLY A 1 983 ? 2.124 15.644 61.505 1.00 70.88 983 GLY A N 1
ATOM 7866 C CA . GLY A 1 983 ? 2.548 16.981 61.918 1.00 70.88 983 GLY A CA 1
ATOM 7867 C C . GLY A 1 983 ? 1.501 18.036 61.575 1.00 70.88 983 GLY A C 1
ATOM 7868 O O . GLY A 1 983 ? 1.059 18.757 62.460 1.00 70.88 983 GLY A O 1
ATOM 7869 N N . SER A 1 984 ? 1.019 18.064 60.328 1.00 69.69 984 SER A N 1
ATOM 7870 C CA . SER A 1 984 ? -0.087 18.929 59.905 1.00 69.69 984 SER A CA 1
ATOM 7871 C C . SER A 1 984 ? -1.361 18.661 60.707 1.00 69.69 984 SER A C 1
ATOM 7873 O O . SER A 1 984 ? -2.050 19.613 61.070 1.00 69.69 984 SER A O 1
ATOM 7875 N N . LEU A 1 985 ? -1.647 17.394 61.033 1.00 66.88 985 LEU A N 1
ATOM 7876 C CA . LEU A 1 985 ? -2.820 17.015 61.815 1.00 66.88 985 LEU A CA 1
ATOM 7877 C C . LEU A 1 985 ? -2.803 17.627 63.216 1.00 66.88 985 LEU A C 1
ATOM 7879 O O . LEU A 1 985 ? -3.805 18.165 63.667 1.00 66.88 985 LEU A O 1
ATOM 7883 N N . ILE A 1 986 ? -1.646 17.636 63.872 1.00 68.00 986 ILE A N 1
ATOM 7884 C CA . ILE A 1 986 ? -1.470 18.274 65.180 1.00 68.00 986 ILE A CA 1
ATOM 7885 C C . ILE A 1 986 ? -1.446 19.802 65.040 1.00 68.00 986 ILE A C 1
ATOM 7887 O O . ILE A 1 986 ? -2.153 20.496 65.765 1.00 68.00 986 ILE A O 1
ATOM 7891 N N . THR A 1 987 ? -0.668 20.337 64.097 1.00 69.94 987 THR A N 1
ATOM 7892 C CA . THR A 1 987 ? -0.450 21.781 63.946 1.00 69.94 987 THR A CA 1
ATOM 7893 C C . THR A 1 987 ? -1.732 22.534 63.609 1.00 69.94 987 THR A C 1
ATOM 7895 O O . THR A 1 987 ? -2.042 23.508 64.288 1.00 69.94 987 THR A O 1
ATOM 7898 N N . TYR A 1 988 ? -2.504 22.091 62.612 1.00 64.12 988 TYR A N 1
ATOM 7899 C CA . TYR A 1 988 ? -3.730 22.797 62.228 1.00 64.12 988 TYR A CA 1
ATOM 7900 C C . TYR A 1 988 ? -4.846 22.619 63.259 1.00 64.12 988 TYR A C 1
ATOM 7902 O O . TYR A 1 988 ? -5.550 23.578 63.548 1.00 64.12 988 TYR A O 1
ATOM 7910 N N . THR A 1 989 ? -4.973 21.447 63.885 1.00 64.25 989 THR A N 1
ATOM 7911 C CA . THR A 1 989 ? -6.017 21.237 64.903 1.00 64.25 989 THR A CA 1
ATOM 7912 C C . THR A 1 989 ? -5.752 22.041 66.182 1.00 64.25 989 THR A C 1
ATOM 7914 O O . THR A 1 989 ? -6.695 22.476 66.834 1.00 64.25 989 THR A O 1
ATOM 7917 N N . VAL A 1 990 ? -4.482 22.285 66.529 1.00 62.44 990 VAL A N 1
ATOM 7918 C CA . VAL A 1 990 ? -4.106 23.153 67.659 1.00 62.44 990 VAL A CA 1
ATOM 7919 C C . VAL A 1 990 ? -4.217 24.640 67.295 1.00 62.44 990 VAL A C 1
ATOM 7921 O O . VAL A 1 990 ? -4.693 25.412 68.117 1.00 62.44 990 VAL A O 1
ATOM 7924 N N . LEU A 1 991 ? -3.850 25.042 66.070 1.00 58.44 991 LEU A N 1
ATOM 7925 C CA . LEU A 1 991 ? -3.936 26.440 65.609 1.00 58.44 991 LEU A CA 1
ATOM 7926 C C . LEU A 1 991 ? -5.367 26.966 65.443 1.00 58.44 991 LEU A C 1
ATOM 7928 O O . LEU A 1 991 ? -5.561 28.167 65.538 1.00 58.44 991 LEU A O 1
ATOM 7932 N N . PHE A 1 992 ? -6.352 26.105 65.177 1.00 55.84 992 PHE A N 1
ATOM 7933 C CA . PHE A 1 992 ? -7.767 26.500 65.088 1.00 55.84 992 PHE A CA 1
ATOM 7934 C C . PHE A 1 992 ? -8.472 26.581 66.457 1.00 55.84 992 PHE A C 1
ATOM 7936 O O . PHE A 1 992 ? -9.670 26.857 66.502 1.00 55.84 992 PHE A O 1
ATOM 7943 N N . LYS A 1 993 ? -7.762 26.293 67.559 1.00 47.12 993 LYS A N 1
ATOM 7944 C CA . LYS A 1 993 ? -8.293 26.370 68.928 1.00 47.12 993 LYS A CA 1
ATOM 7945 C C . LYS A 1 993 ? -8.055 27.738 69.594 1.00 47.12 993 LYS A C 1
ATOM 7947 O O . LYS A 1 993 ? -8.741 28.039 70.568 1.00 47.12 993 LYS A O 1
ATOM 7952 N N . ASP A 1 994 ? -7.114 28.526 69.075 1.00 39.59 994 ASP A N 1
ATOM 7953 C CA . ASP A 1 994 ? -6.919 29.945 69.416 1.00 39.59 994 ASP A CA 1
ATOM 7954 C C . ASP A 1 994 ? -7.704 30.830 68.436 1.00 39.59 994 ASP A C 1
ATOM 7956 O O . ASP A 1 994 ? -8.234 31.877 68.881 1.00 39.59 994 ASP A O 1
#

Nearest PDB structures (foldseek):
  7t39-assembly1_A  TM=8.218E-01  e=9.702E-36  Homo sapiens
  3wst-assembly16_J  TM=7.421E-01  e=5.531E-23  Caenorhabditis elegans
  8uvu-assembly1_A  TM=7.258E-01  e=1.408E-04  Bombyx mori
  8uvt-assembly1_A  TM=7.073E-01  e=4.502E-04  Bombyx mori
  8vv3-assembly1_A  TM=7.293E-01  e=1.316E-03  Bombyx mori